Protein AF-A0A8H7PRM1-F1 (afdb_monomer_lite)

Radius of gyration: 38.02 Å; chains: 1; bounding box: 111×93×80 Å

InterPro domains:
  IPR000312 Glycosyl transferase, family 3 [PF00591] (92-305)
  IPR005835 Nucleotidyl transferase domain [PF00483] (549-772)
  IPR005940 Anthranilate phosphoribosyl transferase [TIGR01245] (27-306)
  IPR017459 Glycosyl transferase family 3, N-terminal domain [PF02885] (13-77)
  IPR029044 Nucleotide-diphospho-sugar transferases [G3DSA:3.90.550.10] (548-771)
  IPR029044 Nucleotide-diphospho-sugar transferases [SSF53448] (549-854)
  IPR035902 Nucleoside phosphorylase/phosphoribosyltransferase catalytic domain superfamily [G3DSA:3.40.1030.10] (89-318)
  IPR035902 Nucleoside phosphorylase/phosphoribosyltransferase catalytic domain superfamily [SSF52418] (90-303)
  IPR036320 Glycosyl transferase family 3, N-terminal domain superfamily [SSF47648] (11-79)
  IPR045233 Mannose-1-phosphate guanyltransferase, N-terminal domain [cd06425] (549-773)
  IPR050486 Mannose-1-phosphate guanyltransferase [PTHR22572] (548-903)
  IPR056729 Mannose-1-phosphate guanyltransferase, C-terminal domain [PF25087] (794-902)

Secondary structure (DSSP, 8-state):
----S-----HHHHHHHHHH-GGG--HHHHHHHHHHHHTT-S-HHHHHHHHHHHHHTTGGG-HHHHHHHHHHHHHTS-----TT-TTSTTTEEEEEE----S--B--HHHHHHHHHHHTT-EEEEEE---SSSS--HHHHHHHTT--GGG--GGGHHHHHHHHSEEEEEHHHH-GGGHHHHHHHHHH-S--GGGTHHHHT-TT--SEEEEE-S-GGGHHHHHHHHHHTT-SEEEEEEETT--SS--SSS-EEEEEE-TTS-EEEEEE-IIIII------GGGGB--SHHHHHHHHHHHHTT-S-SSSHHHHHHHHHHHHHTTS----TT----S---HHHHHHHHHHHHHHHHHHHHHHHHHHHHHHHHHHHHHHHHTTSSSS-SS--SS------------------------------------------EEEEEEEEETTTTEEEEEEEEE-TT--EEEEEEE---S----------S-------TTPEEE--EEE--SSSS--EEE--EEEEEEE-TTS-EEEEEEEE--S----S-EEE-TT-S--GGGTTGGGTS-GGGSEETTEEHHHHHHHHHHHTT--EEEEEE-S-HHHHHHHHHHHHHHHT-EEEEEE-SS--BTTHHHHHTHHHHTSSS--EEEE-TTEEE---HHHHHHHHHHHT-SEEEEEEE-S--TTSEEEEEPTTSSBEEEEEES-SS---SEEEEEEEEE-GGGGGG--SSSB-HHHHTHHHHHHTT-EEEEEPPS-EEE--SHHHHHHHHHHHHHHHHHH-GGGS--TTSTTB-SS-EEE-TT-EE-TT-EE-SSEEE-TT-EE-TT-EEEEEEE-TT-EE-TT-EEEEEEEPTT-EE-TT-EEETT-EE-TT-EEPTT-EEES-EEPSS-EE-S-B-S--EE-

Foldseek 3Di:
DDDDDDLQDDLVVLLCCLQPPVVPRFLVSLLNNLCCLLVLVDDLVSLLSVFVSCVVSVVLLALSSLLSNLLSLLVLWQAADCPVPVVCLQQEEEEEELDDLPLQFQAQSLLLQLLVLLVPGLYAYEWEFDPDHQGTSVLLLVLLVFPQLPDHSHCSSVLCVQQSYHYHYCCNGRVSCVSCVVSVVVSVDDTSVSLSRVSNRNSLGLEYEYFFLDPSCQVSSLSNNVSSNRQWYKQWADPSSGRAQALAFKIWIFIQHNVRDTDIDIDTLCPQQVAHRDDSVQRHDDHSNRSNVVSLCLLQVVPPRGRRVSSSSVSVSVVCVHDVDPVVPDPPDVDPDVSSSVSSVVSSVCSNCVVPCVVVVVVVVVVVVVVVVVVVVVVPPDDDDDDDDDDDDDDDDDDDDDDDDDDDDDDDDDDDDDDDDDDDDDDDDDWKDKDKDWDADVVVGWIKIWMFIATPVGDTPDIDMEIDDDDDDDDDDDDDDDDHDDDDAFDKDWDWDWDDDPDDDDTDIQGGWTWTWHADPVGDIDGDDIDRDDPAQQDEEAEEQAQQDQLVQAPPASVVPRQQQPDQQQGRLQVLVVQVCLVLPYAEYEYEHAPPVVVVCVVCVVVCVVSVHHYHYQYDPDAQARQLSCLSCLCVQVVDFHKYKYAHSQKDWPCPPNVQRVVLVVVVFFKEFEKEFDPDQQQFWAFDADPPFQATLAIHGRDPDDDGRIGGLGMMIGTSVLSVQHDNHRDYCRPRRVRVSSVVRRYGYDYDDADMFRCSHLLRSLVVLLRVLVVCVPPPVVQFDDCPDQQDADDTEGADPQEAAEALHYEDDRERHYHLEYHEYNEYYYSEYEYALEYEYANEYEYSEYEEAVEYAEHPEYAEQHEYAYHHEYEYHPEYEHQEREHHPYYHDYHHPDRDYHD

pLDDT: mean 73.8, std 26.19, range [20.67, 98.88]

Sequence (903 aa):
MSKSNNVTGDIKAIIKTLVQNPSAFGPDQAALAMHAIMGGHATPSQISAFLIGLKLNQKDLDAEIVAACASTMREFALQIHYSDHAHLEDCVVDIVGTGGDGHDTYNVSTTASLVAAGAGAKVAKHGNRASSSKSGSADLMEAHGCHIANVTPNQVPHIMDQSNFCFLFSQTYHPAMKNVAAVRKEIGVPTIFNLLGPMSNPARPARTVTGVHSPGIGQLMANALKLTGVKEAMVVCGAEKLDEISPAGETDVWRLHANGEIVKESLHPTRDFGLETHPLADVKGGDCHENAITLERILNGELQVAASCKTDCGFLKAYNSLTDFHLDYFPVHADLQNREIDNLNNILNALKVQVAQHKLSVRKKRALIASKREVVKSTHLVVQNDFQNAFGGHRHLKRKYQSANMRPFGLVPLLDSPNTKVIPPSDPHQGMKVQAEAWYNPEDGIYWVRANVRNTSGESIYEVSLQGYESHAQIQCLPRRTQVVELQAGQVIDVCATYQADSEHQEQSLDDLYLVFSESANGSIHCQRVVVNHVQDIKNMAWLPKYCGFGTRLRPLTLTLPKPLVEFANKPMILHQIENLAKAGVRDIVLAVNYRPEIMVAVLKQYEEKFDVKITFSVETEPLGTAGPLALARDILGKDDSCFFVLNSDVICDYPFEQLADFHKAHGGEGTIIVTKVDDPSKYGVVVNHANSTKIERFVEKPQTFISNKINAGIYVLNPSVLDRIELKPTSIEKEVFPFIAEDGRLHTFDLEGFWMDVGQPKDFLTGTCLYLSHLAKKEPELLANPSCDYVHKGNVMVDPTAKIGKDCRIGPNVVIGPNCVIGDGVRLQRCVILEGAVIKDFAWVHSSIVGWHSSVGRWSRVEGSSVLGDDVTIKDEIYVNGGSILPHKSISNNITEPQIIM

Structure (mmCIF, N/CA/C/O backbone):
data_AF-A0A8H7PRM1-F1
#
_entry.id   AF-A0A8H7PRM1-F1
#
loop_
_atom_site.group_PDB
_atom_site.id
_atom_site.type_symbol
_atom_site.label_atom_id
_atom_site.label_alt_id
_atom_site.label_comp_id
_atom_site.label_asym_id
_atom_site.label_entity_id
_atom_site.label_seq_id
_atom_site.pdbx_PDB_ins_code
_atom_site.Cartn_x
_atom_site.Cartn_y
_atom_site.Cartn_z
_atom_site.occupancy
_atom_site.B_iso_or_equiv
_atom_site.auth_seq_id
_atom_site.auth_comp_id
_atom_site.auth_asym_id
_atom_site.auth_atom_id
_atom_site.pdbx_PDB_model_num
ATOM 1 N N . MET A 1 1 ? -8.017 48.359 3.615 1.00 37.00 1 MET A N 1
ATOM 2 C CA . MET A 1 1 ? -6.536 48.316 3.603 1.00 37.00 1 MET A CA 1
ATOM 3 C C . MET A 1 1 ? -6.094 47.674 2.299 1.00 37.00 1 MET A C 1
ATOM 5 O O . MET A 1 1 ? -6.634 46.631 1.965 1.00 37.00 1 MET A O 1
ATOM 9 N N . SER A 1 2 ? -5.168 48.284 1.560 1.00 33.81 2 SER A N 1
ATOM 10 C CA . SER A 1 2 ? -4.693 47.796 0.255 1.00 33.81 2 SER A CA 1
ATOM 11 C C . SER A 1 2 ? -3.185 47.528 0.305 1.00 33.81 2 SER A C 1
ATOM 13 O O . SER A 1 2 ? -2.396 48.465 0.193 1.00 33.81 2 SER A O 1
ATOM 15 N N . LYS A 1 3 ? -2.794 46.265 0.523 1.00 30.38 3 LYS A N 1
ATOM 16 C CA . LYS A 1 3 ? -1.400 45.777 0.496 1.00 30.38 3 LYS A CA 1
ATOM 17 C C . LYS A 1 3 ? -1.377 44.251 0.287 1.00 30.38 3 LYS A C 1
ATOM 19 O O . LYS A 1 3 ? -1.080 43.483 1.193 1.00 30.38 3 LYS A O 1
ATOM 24 N N . SER A 1 4 ? -1.724 43.817 -0.920 1.00 38.34 4 SER A N 1
ATOM 25 C CA . SER A 1 4 ? -1.592 42.433 -1.397 1.00 38.34 4 SER A CA 1
ATOM 26 C C . SER A 1 4 ? -0.949 42.432 -2.791 1.00 38.34 4 SER A C 1
ATOM 28 O O . SER A 1 4 ? -0.998 43.450 -3.480 1.00 38.34 4 SER A O 1
ATOM 30 N N . ASN A 1 5 ? -0.349 41.299 -3.186 1.00 33.59 5 ASN A N 1
ATOM 31 C CA . ASN A 1 5 ? 0.319 41.033 -4.479 1.00 33.59 5 ASN A CA 1
ATOM 32 C C . ASN A 1 5 ? 1.809 41.435 -4.628 1.00 33.59 5 ASN A C 1
ATOM 34 O O . ASN A 1 5 ? 2.224 41.737 -5.743 1.00 33.59 5 ASN A O 1
ATOM 38 N N . ASN A 1 6 ? 2.642 41.422 -3.573 1.00 38.00 6 ASN A N 1
ATOM 39 C CA . ASN A 1 6 ? 4.100 41.599 -3.762 1.00 38.00 6 ASN A CA 1
ATOM 40 C C . ASN A 1 6 ? 4.997 40.934 -2.686 1.00 38.00 6 ASN A C 1
ATOM 42 O O . ASN A 1 6 ? 5.864 41.586 -2.111 1.00 38.00 6 ASN A O 1
ATOM 46 N N . VAL A 1 7 ? 4.758 39.651 -2.373 1.00 48.12 7 VAL A N 1
ATOM 47 C CA . VAL A 1 7 ? 5.538 38.876 -1.369 1.00 48.12 7 VAL A CA 1
ATOM 48 C C . VAL A 1 7 ? 6.525 37.888 -2.018 1.00 48.12 7 VAL A C 1
ATOM 50 O O . VAL A 1 7 ? 7.518 37.502 -1.410 1.00 48.12 7 VAL A O 1
ATOM 53 N N . THR A 1 8 ? 6.311 37.510 -3.280 1.00 52.69 8 THR A N 1
ATOM 54 C CA . THR A 1 8 ? 7.230 36.652 -4.040 1.00 52.69 8 THR A CA 1
ATOM 55 C C . THR A 1 8 ? 8.449 37.445 -4.515 1.00 52.69 8 THR A C 1
ATOM 57 O O . THR A 1 8 ? 8.437 38.015 -5.608 1.00 52.69 8 THR A O 1
ATOM 60 N N . GLY A 1 9 ? 9.506 37.480 -3.702 1.00 61.44 9 GLY A N 1
ATOM 61 C CA . GLY A 1 9 ? 10.820 37.950 -4.147 1.00 61.44 9 GLY A CA 1
ATOM 62 C C . GLY A 1 9 ? 11.345 37.104 -5.315 1.00 61.44 9 GLY A C 1
ATOM 63 O O . GLY A 1 9 ? 11.094 35.900 -5.373 1.00 61.44 9 GLY A O 1
ATOM 64 N N . ASP A 1 10 ? 12.070 37.718 -6.255 1.00 82.94 10 ASP A N 1
ATOM 65 C CA . ASP A 1 10 ? 12.618 36.987 -7.403 1.00 82.94 10 ASP A CA 1
ATOM 66 C C . ASP A 1 10 ? 13.694 35.987 -6.951 1.00 82.94 10 ASP A C 1
ATOM 68 O O . ASP A 1 10 ? 14.849 36.343 -6.701 1.00 82.94 10 ASP A O 1
ATOM 72 N N . ILE A 1 11 ? 13.326 34.705 -6.897 1.00 91.81 11 ILE A N 1
ATOM 73 C CA . ILE A 1 11 ? 14.239 33.620 -6.531 1.00 91.81 11 ILE A CA 1
ATOM 74 C C . ILE A 1 11 ? 15.448 33.532 -7.481 1.00 91.81 11 ILE A C 1
ATOM 76 O O . ILE A 1 11 ? 16.517 33.095 -7.064 1.00 91.81 11 ILE A O 1
ATOM 80 N N . LYS A 1 12 ? 15.347 34.015 -8.730 1.00 92.12 12 LYS A N 1
ATOM 81 C CA . LYS A 1 12 ? 16.490 34.106 -9.654 1.00 92.12 12 LYS A CA 1
ATOM 82 C C . LYS A 1 12 ? 17.513 35.144 -9.181 1.00 92.12 12 LYS A C 1
ATOM 84 O O . LYS A 1 12 ? 18.712 34.880 -9.259 1.00 92.12 12 LYS A O 1
ATOM 89 N N . ALA A 1 13 ? 17.067 36.288 -8.660 1.00 93.31 13 ALA A N 1
ATOM 90 C CA . ALA A 1 13 ? 17.937 37.277 -8.028 1.00 93.31 13 ALA A CA 1
ATOM 91 C C . ALA A 1 13 ? 18.557 36.740 -6.726 1.00 93.31 13 ALA A C 1
ATOM 93 O O . ALA A 1 13 ? 19.751 36.928 -6.505 1.00 93.31 13 ALA A O 1
ATOM 94 N N . ILE A 1 14 ? 17.792 36.002 -5.914 1.00 95.62 14 ILE A N 1
ATOM 95 C CA . ILE A 1 14 ? 18.294 35.386 -4.673 1.00 95.62 14 ILE A CA 1
ATOM 96 C C . ILE A 1 14 ? 19.380 34.336 -4.967 1.00 95.62 14 ILE A C 1
ATOM 98 O O . ILE A 1 14 ? 20.467 34.392 -4.392 1.00 95.62 14 ILE A O 1
ATOM 102 N N . ILE A 1 15 ? 19.138 33.424 -5.917 1.00 95.94 15 ILE A N 1
ATOM 103 C CA . ILE A 1 15 ? 20.131 32.435 -6.372 1.00 95.94 15 ILE A CA 1
ATOM 104 C C . ILE A 1 15 ? 21.363 33.138 -6.962 1.00 95.94 15 ILE A C 1
ATOM 106 O O . ILE A 1 15 ? 22.490 32.714 -6.712 1.00 95.94 15 ILE A O 1
ATOM 110 N N . LYS A 1 16 ? 21.181 34.246 -7.697 1.00 94.88 16 LYS A N 1
ATOM 111 C CA . LYS A 1 16 ? 22.300 35.053 -8.202 1.00 94.88 16 LYS A CA 1
ATOM 112 C C . LYS A 1 16 ? 23.159 35.608 -7.059 1.00 94.88 16 LYS A C 1
ATOM 114 O O . LYS A 1 16 ? 24.378 35.506 -7.156 1.00 94.88 16 LYS A O 1
ATOM 119 N N . THR A 1 17 ? 22.570 36.142 -5.985 1.00 95.50 17 THR A N 1
ATOM 120 C CA . THR A 1 17 ? 23.331 36.592 -4.803 1.00 95.50 17 THR A CA 1
ATOM 121 C C . THR A 1 17 ? 24.065 35.428 -4.142 1.00 95.50 17 THR A C 1
ATOM 123 O O . THR A 1 17 ? 25.271 35.518 -3.939 1.00 95.50 17 THR A O 1
ATOM 126 N N . LEU A 1 18 ? 23.378 34.309 -3.896 1.00 95.56 18 LEU A N 1
ATOM 127 C CA . LEU A 1 18 ? 23.953 33.108 -3.277 1.00 95.56 18 LEU A CA 1
ATOM 128 C C . LEU A 1 18 ? 25.157 32.538 -4.053 1.00 95.56 18 LEU A C 1
ATOM 130 O O . LEU A 1 18 ? 26.082 32.018 -3.440 1.00 95.56 18 LEU A O 1
ATOM 134 N N . VAL A 1 19 ? 25.169 32.650 -5.386 1.00 93.00 19 VAL A N 1
ATOM 135 C CA . VAL A 1 19 ? 26.263 32.149 -6.240 1.00 93.00 19 VAL A CA 1
ATOM 136 C C . VAL A 1 19 ? 27.357 33.195 -6.499 1.00 93.00 19 VAL A C 1
ATOM 138 O O . VAL A 1 19 ? 28.526 32.834 -6.579 1.00 93.00 19 VAL A O 1
ATOM 141 N N . GLN A 1 20 ? 27.014 34.478 -6.663 1.00 94.69 20 GLN A N 1
ATOM 142 C CA . GLN A 1 20 ? 27.971 35.520 -7.081 1.00 94.69 20 GLN A CA 1
ATOM 143 C C . GLN A 1 20 ? 28.513 36.378 -5.932 1.00 94.69 20 GLN A C 1
ATOM 145 O O . GLN A 1 20 ? 29.552 37.013 -6.090 1.00 94.69 20 GLN A O 1
ATOM 150 N N . ASN A 1 21 ? 27.813 36.435 -4.798 1.00 94.06 21 ASN A N 1
ATOM 151 C CA . ASN A 1 21 ? 28.208 37.204 -3.620 1.00 94.06 21 ASN A CA 1
ATOM 152 C C . ASN A 1 21 ? 27.686 36.533 -2.327 1.00 94.06 21 ASN A C 1
ATOM 154 O O . ASN A 1 21 ? 26.843 37.107 -1.631 1.00 94.06 21 ASN A O 1
ATOM 158 N N . PRO A 1 22 ? 28.142 35.306 -1.997 1.00 92.19 22 PRO A N 1
ATOM 159 C CA . PRO A 1 22 ? 27.609 34.518 -0.881 1.00 92.19 22 PRO A CA 1
ATOM 160 C C . PRO A 1 22 ? 27.771 35.186 0.494 1.00 92.19 22 PRO A C 1
ATOM 162 O O . PRO A 1 22 ? 26.988 34.910 1.401 1.00 92.19 22 PRO A O 1
ATOM 165 N N . SER A 1 23 ? 28.730 36.099 0.672 1.00 92.00 23 SER A N 1
ATOM 166 C CA . SER A 1 23 ? 28.856 36.901 1.898 1.00 92.00 23 SER A CA 1
ATOM 167 C C . SER A 1 23 ? 27.702 37.896 2.088 1.00 92.00 23 SER A C 1
ATOM 169 O O . SER A 1 23 ? 27.401 38.246 3.224 1.00 92.00 23 SER A O 1
ATOM 171 N N . ALA A 1 24 ? 27.013 38.297 1.014 1.00 92.69 24 ALA A N 1
ATOM 172 C CA . ALA A 1 24 ? 25.803 39.122 1.052 1.00 92.69 24 ALA A CA 1
ATOM 173 C C . ALA A 1 24 ? 24.490 38.306 1.066 1.00 92.69 24 ALA A C 1
ATOM 175 O O . ALA A 1 24 ? 23.407 38.886 0.957 1.00 92.69 24 ALA A O 1
ATOM 176 N N . PHE A 1 25 ? 24.565 36.975 1.186 1.00 96.44 25 PHE A N 1
ATOM 177 C CA . PHE A 1 25 ? 23.405 36.105 1.391 1.00 96.44 25 PHE A CA 1
ATOM 178 C C . PHE A 1 25 ? 23.181 35.850 2.891 1.00 96.44 25 PHE A C 1
ATOM 180 O O . PHE A 1 25 ? 24.100 35.411 3.587 1.00 96.44 25 PHE A O 1
ATOM 187 N N . GLY A 1 26 ? 21.960 36.086 3.374 1.00 96.00 26 GLY A N 1
ATOM 188 C CA . GLY A 1 26 ? 21.579 36.001 4.791 1.00 96.00 26 GLY A CA 1
ATOM 189 C C . GLY A 1 26 ? 20.125 35.544 5.003 1.00 96.00 26 GLY A C 1
ATOM 190 O O . GLY A 1 26 ? 19.446 35.219 4.021 1.00 96.00 26 GLY A O 1
ATOM 191 N N . PRO A 1 27 ? 19.632 35.520 6.258 1.00 96.88 27 PRO A N 1
ATOM 192 C CA . PRO A 1 27 ? 18.363 34.886 6.634 1.00 96.88 27 PRO A CA 1
ATOM 193 C C . PRO A 1 27 ? 17.143 35.396 5.853 1.00 96.88 27 PRO A C 1
ATOM 195 O O . PRO A 1 27 ? 16.378 34.575 5.352 1.00 96.88 27 PRO A O 1
ATOM 198 N N . ASP A 1 28 ? 16.998 36.709 5.637 1.00 95.75 28 ASP A N 1
ATOM 199 C CA . ASP A 1 28 ? 15.878 37.287 4.866 1.00 95.75 28 ASP A CA 1
ATOM 200 C C . ASP A 1 28 ? 15.777 36.714 3.441 1.00 95.75 28 ASP A C 1
ATOM 202 O O . ASP A 1 28 ? 14.691 36.433 2.931 1.00 95.75 28 ASP A O 1
ATOM 206 N N . GLN A 1 29 ? 16.923 36.513 2.783 1.00 96.25 29 GLN A N 1
ATOM 207 C CA . GLN A 1 29 ? 16.980 35.953 1.430 1.00 96.25 29 GLN A CA 1
ATOM 208 C C . GLN A 1 29 ? 16.675 34.451 1.438 1.00 96.25 29 GLN A C 1
ATOM 210 O O . GLN A 1 29 ? 16.034 33.950 0.513 1.00 96.25 29 GLN A O 1
ATOM 215 N N . ALA A 1 30 ? 17.087 33.738 2.490 1.00 96.81 30 ALA A N 1
ATOM 216 C CA . ALA A 1 30 ? 16.746 32.335 2.684 1.00 96.81 30 ALA A CA 1
ATOM 217 C C . ALA A 1 30 ? 15.241 32.139 2.935 1.00 96.81 30 ALA A C 1
ATOM 219 O O . ALA A 1 30 ? 14.632 31.278 2.300 1.00 96.81 30 ALA A O 1
ATOM 220 N N . ALA A 1 31 ? 14.627 32.984 3.770 1.00 96.56 31 ALA A N 1
ATOM 221 C CA . ALA A 1 31 ? 13.184 33.008 3.999 1.00 96.56 31 ALA A CA 1
ATOM 222 C C . ALA A 1 31 ? 12.412 33.308 2.704 1.00 96.56 31 ALA A C 1
ATOM 224 O O . ALA A 1 31 ? 11.539 32.536 2.317 1.00 96.56 31 ALA A O 1
ATOM 225 N N . LEU A 1 32 ? 12.775 34.363 1.961 1.00 96.50 32 LEU A N 1
ATOM 226 C CA . LEU A 1 32 ? 12.122 34.706 0.687 1.00 96.50 32 LEU A CA 1
ATOM 227 C C . LEU A 1 32 ? 12.222 33.584 -0.361 1.00 96.50 32 LEU A C 1
ATOM 229 O O . LEU A 1 32 ? 11.242 33.306 -1.058 1.00 96.50 32 LEU A O 1
ATOM 233 N N . ALA A 1 33 ? 13.367 32.901 -0.455 1.00 96.56 33 ALA A N 1
ATOM 234 C CA . ALA A 1 33 ? 13.493 31.713 -1.296 1.00 96.56 33 ALA A CA 1
ATOM 235 C C . ALA A 1 33 ? 12.598 30.569 -0.793 1.00 96.56 33 ALA A C 1
ATOM 237 O O . ALA A 1 33 ? 11.872 29.973 -1.586 1.00 96.56 33 ALA A O 1
ATOM 238 N N . MET A 1 34 ? 12.576 30.297 0.514 1.00 96.38 34 MET A N 1
ATOM 239 C CA . MET A 1 34 ? 11.708 29.274 1.102 1.00 96.38 34 MET A CA 1
ATOM 240 C C . MET A 1 34 ? 10.215 29.580 0.916 1.00 96.38 34 MET A C 1
ATOM 242 O O . MET A 1 34 ? 9.470 28.652 0.615 1.00 96.38 34 MET A O 1
ATOM 246 N N . HIS A 1 35 ? 9.771 30.841 0.963 1.00 96.81 35 HIS A N 1
ATOM 247 C CA . HIS A 1 35 ? 8.395 31.217 0.606 1.00 96.81 35 HIS A CA 1
ATOM 248 C C . HIS A 1 35 ? 8.080 30.888 -0.859 1.00 96.81 35 HIS A C 1
ATOM 250 O O . HIS A 1 35 ? 7.012 30.349 -1.149 1.00 96.81 35 HIS A O 1
ATOM 256 N N . ALA A 1 36 ? 9.002 31.159 -1.790 1.00 95.81 36 ALA A N 1
ATOM 257 C CA . ALA A 1 36 ? 8.815 30.816 -3.200 1.00 95.81 36 ALA A CA 1
ATOM 258 C C . ALA A 1 36 ? 8.796 29.292 -3.443 1.00 95.81 36 ALA A C 1
ATOM 260 O O . ALA A 1 36 ? 8.038 28.816 -4.289 1.00 95.81 36 ALA A O 1
ATOM 261 N N . ILE A 1 37 ? 9.584 28.515 -2.692 1.00 96.38 37 ILE A N 1
ATOM 262 C CA . ILE A 1 37 ? 9.626 27.046 -2.785 1.00 96.38 37 ILE A CA 1
ATOM 263 C C . ILE A 1 37 ? 8.372 26.419 -2.152 1.00 96.38 37 ILE A C 1
ATOM 265 O O . ILE A 1 37 ? 7.666 25.653 -2.808 1.00 96.38 37 ILE A O 1
ATOM 269 N N . MET A 1 38 ? 8.045 26.772 -0.906 1.00 95.06 38 MET A N 1
ATOM 270 C CA . MET A 1 38 ? 6.869 26.259 -0.191 1.00 95.06 38 MET A CA 1
ATOM 271 C C . MET A 1 38 ? 5.552 26.708 -0.841 1.00 95.06 38 MET A C 1
ATOM 273 O O . MET A 1 38 ? 4.620 25.912 -0.923 1.00 95.06 38 MET A O 1
ATOM 277 N N . GLY A 1 39 ? 5.492 27.921 -1.402 1.00 94.62 39 GLY A N 1
ATOM 278 C CA . GLY A 1 39 ? 4.351 28.411 -2.183 1.00 94.62 39 GLY A CA 1
ATOM 279 C C . GLY A 1 39 ? 4.186 27.774 -3.571 1.00 94.62 39 GLY A C 1
ATOM 280 O O . GLY A 1 39 ? 3.157 27.978 -4.209 1.00 94.62 39 GLY A O 1
ATOM 281 N N . GLY A 1 40 ? 5.163 26.992 -4.050 1.00 94.00 40 GLY A N 1
ATOM 282 C CA . GLY A 1 40 ? 5.111 26.358 -5.375 1.00 94.00 40 GLY A CA 1
ATOM 283 C C . GLY A 1 40 ? 5.368 27.322 -6.541 1.00 94.00 40 GLY A C 1
ATOM 284 O O . GLY A 1 40 ? 4.937 27.069 -7.663 1.00 94.00 40 GLY A O 1
ATOM 285 N N . HIS A 1 41 ? 6.057 28.436 -6.286 1.00 93.44 41 HIS A N 1
ATOM 286 C CA . HIS A 1 41 ? 6.427 29.445 -7.286 1.00 93.44 41 HIS A CA 1
ATOM 287 C C . HIS A 1 41 ? 7.836 29.232 -7.870 1.00 93.44 41 HIS A C 1
ATOM 289 O O . HIS A 1 41 ? 8.183 29.841 -8.880 1.00 93.44 41 HIS A O 1
ATOM 295 N N . ALA A 1 42 ? 8.655 28.379 -7.247 1.00 94.06 42 ALA A N 1
ATOM 296 C CA . ALA A 1 42 ? 9.981 28.006 -7.732 1.00 94.06 42 ALA A CA 1
ATOM 297 C C . ALA A 1 42 ? 9.931 26.769 -8.647 1.00 94.06 42 ALA A C 1
ATOM 299 O O . ALA A 1 42 ? 9.313 25.759 -8.318 1.00 94.06 42 ALA A O 1
ATOM 300 N N . THR A 1 43 ? 10.638 26.818 -9.778 1.00 96.00 43 THR A N 1
ATOM 301 C CA . THR A 1 43 ? 10.826 25.652 -10.663 1.00 96.00 43 THR A CA 1
ATOM 302 C C . THR A 1 43 ? 11.805 24.629 -10.062 1.00 96.00 43 THR A C 1
ATOM 304 O O . THR A 1 43 ? 12.688 25.023 -9.294 1.00 96.00 43 THR A O 1
ATOM 307 N N . PRO A 1 44 ? 11.750 23.337 -10.456 1.00 96.69 44 PRO A N 1
ATOM 308 C CA . PRO A 1 44 ? 12.700 22.314 -10.001 1.00 96.69 44 PRO A CA 1
ATOM 309 C C . PRO A 1 44 ? 14.175 22.719 -10.140 1.00 96.69 44 PRO A C 1
ATOM 311 O O . PRO A 1 44 ? 14.963 22.543 -9.212 1.00 96.69 44 PRO A O 1
ATOM 314 N N . SER A 1 45 ? 14.542 23.359 -11.255 1.00 96.00 45 SER A N 1
ATOM 315 C CA . SER A 1 45 ? 15.904 23.850 -11.493 1.00 96.00 45 SER A CA 1
ATOM 316 C C . SER A 1 45 ? 16.316 24.965 -10.523 1.00 96.00 45 SER A C 1
ATOM 318 O O . SER A 1 45 ? 17.462 24.990 -10.079 1.00 96.00 45 SER A O 1
ATOM 320 N N . GLN A 1 46 ? 15.399 25.870 -10.157 1.00 96.69 46 GLN A N 1
ATOM 321 C CA . GLN A 1 46 ? 15.653 26.912 -9.152 1.00 96.69 46 GLN A CA 1
ATOM 322 C C . GLN A 1 46 ? 15.763 26.317 -7.744 1.00 96.69 46 GLN A C 1
ATOM 324 O O . GLN A 1 46 ? 16.673 26.686 -7.006 1.00 96.69 46 GLN A O 1
ATOM 329 N N . ILE A 1 47 ? 14.895 25.361 -7.393 1.00 97.50 47 ILE A N 1
ATOM 330 C CA . ILE A 1 47 ? 14.953 24.624 -6.121 1.00 97.50 47 ILE A CA 1
ATOM 331 C C . ILE A 1 47 ? 16.314 23.925 -5.984 1.00 97.50 47 ILE A C 1
ATOM 333 O O . ILE A 1 47 ? 16.997 24.095 -4.975 1.00 97.50 47 ILE A O 1
ATOM 337 N N . SER A 1 48 ? 16.750 23.199 -7.017 1.00 97.38 48 SER A N 1
ATOM 338 C CA . SER A 1 48 ? 18.041 22.505 -7.011 1.00 97.38 48 SER A CA 1
ATOM 339 C C . SER A 1 48 ? 19.227 23.470 -6.946 1.00 97.38 48 SER A C 1
ATOM 341 O O . SER A 1 48 ? 20.139 23.259 -6.147 1.00 97.38 48 SER A O 1
ATOM 343 N N . ALA A 1 49 ? 19.217 24.551 -7.734 1.00 97.19 49 ALA A N 1
ATOM 344 C CA . ALA A 1 49 ? 20.276 25.560 -7.707 1.00 97.19 49 ALA A CA 1
ATOM 345 C C . ALA A 1 49 ? 20.372 26.278 -6.348 1.00 97.19 49 ALA A C 1
ATOM 347 O O . ALA A 1 49 ? 21.475 26.567 -5.890 1.00 97.19 49 ALA A O 1
ATOM 348 N N . PHE A 1 50 ? 19.242 26.521 -5.678 1.00 97.81 50 PHE A N 1
ATOM 349 C CA . PHE A 1 50 ? 19.209 27.087 -4.331 1.00 97.81 50 PHE A CA 1
ATOM 350 C C . PHE A 1 50 ? 19.776 26.114 -3.287 1.00 97.81 50 PHE A C 1
ATOM 352 O O . PHE A 1 50 ? 20.689 26.474 -2.550 1.00 97.81 50 PHE A O 1
ATOM 359 N N . LEU A 1 51 ? 19.294 24.866 -3.249 1.00 97.69 51 LEU A N 1
ATOM 360 C CA . LEU A 1 51 ? 19.700 23.890 -2.229 1.00 97.69 51 LEU A CA 1
ATOM 361 C C . LEU A 1 51 ? 21.172 23.473 -2.345 1.00 97.69 51 LEU A C 1
ATOM 363 O O . LEU A 1 51 ? 21.864 23.384 -1.331 1.00 97.69 51 LEU A O 1
ATOM 367 N N . ILE A 1 52 ? 21.671 23.271 -3.568 1.00 97.50 52 ILE A N 1
ATOM 368 C CA . ILE A 1 52 ? 23.098 23.014 -3.809 1.00 97.50 52 ILE A CA 1
ATOM 369 C C . ILE A 1 52 ? 23.925 24.293 -3.611 1.00 97.50 52 ILE A C 1
ATOM 371 O O . ILE A 1 52 ? 25.024 24.229 -3.065 1.00 97.50 52 ILE A O 1
ATOM 375 N N . GLY A 1 53 ? 23.384 25.465 -3.962 1.00 97.25 53 GLY A N 1
ATOM 376 C CA . GLY A 1 53 ? 24.009 26.762 -3.696 1.00 97.25 53 GLY A CA 1
ATOM 377 C C . GLY A 1 53 ? 24.241 27.019 -2.205 1.00 97.25 53 GLY A C 1
ATOM 378 O O . GLY A 1 53 ? 25.323 27.470 -1.837 1.00 97.25 53 GLY A O 1
ATOM 379 N N . LEU A 1 54 ? 23.281 26.671 -1.339 1.00 97.44 54 LEU A N 1
ATOM 380 C CA . LEU A 1 54 ? 23.459 26.730 0.115 1.00 97.44 54 LEU A CA 1
ATOM 381 C C . LEU A 1 54 ? 24.595 25.801 0.556 1.00 97.44 54 LEU A C 1
ATOM 383 O O . LEU A 1 54 ? 25.496 26.237 1.269 1.00 97.44 54 LEU A O 1
ATOM 387 N N . LYS A 1 55 ? 24.576 24.549 0.076 1.00 95.38 55 LYS A N 1
ATOM 388 C CA . LYS A 1 55 ? 25.517 23.498 0.479 1.00 95.38 55 LYS A CA 1
ATOM 389 C C . LYS A 1 55 ? 26.966 23.810 0.102 1.00 95.38 55 LYS A C 1
ATOM 391 O O . LYS A 1 55 ? 27.863 23.677 0.928 1.00 95.38 55 LYS A O 1
ATOM 396 N N . LEU A 1 56 ? 27.200 24.257 -1.134 1.00 95.75 56 LEU A N 1
ATOM 397 C CA . LEU A 1 56 ? 28.543 24.578 -1.632 1.00 95.75 56 LEU A CA 1
ATOM 398 C C . LEU A 1 56 ? 29.132 25.839 -0.982 1.00 95.75 56 LEU A C 1
ATOM 400 O O . LEU A 1 56 ? 30.343 25.916 -0.798 1.00 95.75 56 LEU A O 1
ATOM 404 N N . ASN A 1 57 ? 28.287 26.797 -0.589 1.00 96.25 57 ASN A N 1
ATOM 405 C CA . ASN A 1 57 ? 28.703 28.001 0.137 1.00 96.25 57 ASN A CA 1
ATOM 406 C C . ASN A 1 57 ? 28.654 27.837 1.670 1.00 96.25 57 ASN A C 1
ATOM 408 O O . ASN A 1 57 ? 28.809 28.825 2.385 1.00 96.25 57 ASN A O 1
ATOM 412 N N . GLN A 1 58 ? 28.418 26.617 2.177 1.00 94.56 58 GLN A N 1
ATOM 413 C CA . GLN A 1 58 ? 28.301 26.286 3.608 1.00 94.56 58 GLN A CA 1
ATOM 414 C C . GLN A 1 58 ? 27.237 27.111 4.362 1.00 94.56 58 GLN A C 1
ATOM 416 O O . GLN A 1 58 ? 27.267 27.232 5.584 1.00 94.56 58 GLN A O 1
ATOM 421 N N . LYS A 1 59 ? 26.252 27.660 3.641 1.00 95.81 59 LYS A N 1
ATOM 422 C CA . LYS A 1 59 ? 25.143 28.448 4.202 1.00 95.81 59 LYS A CA 1
ATOM 423 C C . LYS A 1 59 ? 24.076 27.585 4.878 1.00 95.81 59 LYS A C 1
ATOM 425 O O . LYS A 1 59 ? 23.208 28.121 5.551 1.00 95.81 59 LYS A O 1
ATOM 430 N N . ASP A 1 60 ? 24.153 26.262 4.747 1.00 92.88 60 ASP A N 1
ATOM 431 C CA . ASP A 1 60 ? 23.414 25.319 5.591 1.00 92.88 60 ASP A CA 1
ATOM 432 C C . ASP A 1 60 ? 24.109 25.027 6.937 1.00 92.88 60 ASP A C 1
ATOM 434 O O . ASP A 1 60 ? 23.554 24.286 7.744 1.00 92.88 60 ASP A O 1
ATOM 438 N N . LEU A 1 61 ? 25.281 25.627 7.202 1.00 93.88 61 LEU A N 1
ATOM 439 C CA . LEU A 1 61 ? 25.961 25.621 8.508 1.00 93.88 61 LEU A CA 1
ATOM 440 C C . LEU A 1 61 ? 25.771 26.931 9.301 1.00 93.88 61 LEU A C 1
ATOM 442 O O . LEU A 1 61 ? 26.417 27.141 10.325 1.00 93.88 61 LEU A O 1
ATOM 446 N N . ASP A 1 62 ? 24.889 27.814 8.830 1.00 96.38 62 ASP A N 1
ATOM 447 C CA . ASP A 1 62 ? 24.566 29.105 9.439 1.00 96.38 62 ASP A CA 1
ATOM 448 C C . ASP A 1 62 ? 23.238 28.995 10.211 1.00 96.38 62 ASP A C 1
ATOM 450 O O . ASP A 1 62 ? 22.190 28.678 9.639 1.00 96.38 62 ASP A O 1
ATOM 454 N N . ALA A 1 63 ? 23.282 29.228 11.527 1.00 97.12 63 ALA A N 1
ATOM 455 C CA . ALA A 1 63 ? 22.135 29.032 12.413 1.00 97.12 63 ALA A CA 1
ATOM 456 C C . ALA A 1 63 ? 20.967 29.986 12.114 1.00 97.12 63 ALA A C 1
ATOM 458 O O . ALA A 1 63 ? 19.814 29.587 12.274 1.00 97.12 63 ALA A O 1
ATOM 459 N N . GLU A 1 64 ? 21.238 31.209 11.645 1.00 97.88 64 GLU A N 1
ATOM 460 C CA . GLU A 1 64 ? 20.190 32.171 11.288 1.00 97.88 64 GLU A CA 1
ATOM 461 C C . GLU A 1 64 ? 19.478 31.740 10.006 1.00 97.88 64 GLU A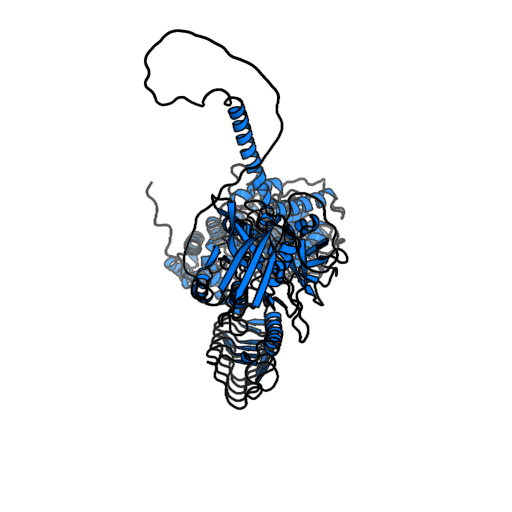 C 1
ATOM 463 O O . GLU A 1 64 ? 18.252 31.796 9.917 1.00 97.88 64 GLU A O 1
ATOM 468 N N . ILE A 1 65 ? 20.228 31.225 9.029 1.00 98.00 65 ILE A N 1
ATOM 469 C CA . ILE A 1 65 ? 19.675 30.717 7.767 1.00 98.00 65 ILE A CA 1
ATOM 470 C C . ILE A 1 65 ? 18.877 29.428 7.994 1.00 98.00 65 ILE A C 1
ATOM 472 O O . ILE A 1 65 ? 17.780 29.290 7.447 1.00 98.00 65 ILE A O 1
ATOM 476 N N . VAL A 1 66 ? 19.365 28.511 8.837 1.00 97.50 66 VAL A N 1
ATOM 477 C CA . VAL A 1 66 ? 18.625 27.296 9.222 1.00 97.50 66 VAL A CA 1
ATOM 478 C C . VAL A 1 66 ? 17.336 27.658 9.971 1.00 97.50 66 VAL A C 1
ATOM 480 O O . VAL A 1 66 ? 16.269 27.151 9.615 1.00 97.50 66 VAL A O 1
ATOM 483 N N . ALA A 1 67 ? 17.391 28.584 10.935 1.00 97.56 67 ALA A N 1
ATOM 484 C CA . ALA A 1 67 ? 16.221 29.043 11.684 1.00 97.56 67 ALA A CA 1
ATOM 485 C C . ALA A 1 67 ? 15.195 29.793 10.812 1.00 97.56 67 ALA A C 1
ATOM 487 O O . ALA A 1 67 ? 13.990 29.580 10.964 1.00 97.56 67 ALA A O 1
ATOM 488 N N . ALA A 1 68 ? 15.644 30.619 9.861 1.00 97.75 68 ALA A N 1
ATOM 489 C CA . ALA A 1 68 ? 14.774 31.295 8.897 1.00 97.75 68 ALA A CA 1
ATOM 490 C C . ALA A 1 68 ? 14.058 30.291 7.974 1.00 97.75 68 ALA A C 1
ATOM 492 O O . ALA A 1 68 ? 12.838 30.365 7.786 1.00 97.75 68 ALA A O 1
ATOM 493 N N . CYS A 1 69 ? 14.791 29.298 7.454 1.00 97.56 69 CYS A N 1
ATOM 494 C CA . CYS A 1 69 ? 14.217 28.230 6.633 1.00 97.56 69 CYS A CA 1
ATOM 495 C C . CYS A 1 69 ? 13.208 27.375 7.414 1.00 97.56 69 CYS A C 1
ATOM 497 O O . CYS A 1 69 ? 12.142 27.053 6.885 1.00 97.56 69 CYS A O 1
ATOM 499 N N . ALA A 1 70 ? 13.516 27.033 8.669 1.00 96.19 70 ALA A N 1
ATOM 500 C CA . ALA A 1 70 ? 12.622 26.271 9.535 1.00 96.19 70 ALA A CA 1
ATOM 501 C C . ALA A 1 70 ? 11.354 27.058 9.892 1.00 96.19 70 ALA A C 1
ATOM 503 O O . ALA A 1 70 ? 10.259 26.509 9.798 1.00 96.19 70 ALA A O 1
ATOM 504 N N . SER A 1 71 ? 11.485 28.344 10.233 1.00 95.88 71 SER A N 1
ATOM 505 C CA . SER A 1 71 ? 10.350 29.229 10.526 1.00 95.88 71 SER A CA 1
ATOM 506 C C . SER A 1 71 ? 9.412 29.343 9.324 1.00 95.88 71 SER A C 1
ATOM 508 O O . SER A 1 71 ? 8.224 29.060 9.454 1.00 95.88 71 SER A O 1
ATOM 510 N N . THR A 1 72 ? 9.957 29.594 8.128 1.00 95.62 72 THR A N 1
ATOM 511 C CA . THR A 1 72 ? 9.160 29.643 6.889 1.00 95.62 72 THR A CA 1
ATOM 512 C C . THR A 1 72 ? 8.479 28.293 6.605 1.00 95.62 72 THR A C 1
ATOM 514 O O . THR A 1 72 ? 7.304 28.246 6.253 1.00 95.62 72 THR A O 1
ATOM 517 N N . MET A 1 73 ? 9.166 27.160 6.806 1.00 94.75 73 MET A N 1
ATOM 518 C CA . MET A 1 73 ? 8.553 25.827 6.674 1.00 94.75 73 MET A CA 1
ATOM 519 C C . MET A 1 73 ? 7.438 25.577 7.713 1.00 94.75 73 MET A C 1
ATOM 521 O O . MET A 1 73 ? 6.468 24.876 7.412 1.00 94.75 73 MET A O 1
ATOM 525 N N . ARG A 1 74 ? 7.555 26.163 8.913 1.00 94.81 74 ARG A N 1
ATOM 526 C CA . ARG A 1 74 ? 6.548 26.115 9.984 1.00 94.81 74 ARG A CA 1
ATOM 527 C C . ARG A 1 74 ? 5.347 27.026 9.691 1.00 94.81 74 ARG A C 1
ATOM 529 O O . ARG A 1 74 ? 4.242 26.689 10.099 1.00 94.81 74 ARG A O 1
ATOM 536 N N . GLU A 1 75 ? 5.511 28.123 8.950 1.00 95.06 75 GLU A N 1
ATOM 537 C CA . GLU A 1 75 ? 4.405 28.992 8.495 1.00 95.06 75 GLU A CA 1
ATOM 538 C C . GLU A 1 75 ? 3.499 28.313 7.457 1.00 95.06 75 GLU A C 1
ATOM 540 O O . GLU A 1 75 ? 2.278 28.438 7.527 1.00 95.06 75 GLU A O 1
ATOM 545 N N . PHE A 1 76 ? 4.076 27.546 6.526 1.00 95.25 76 PHE A N 1
ATOM 546 C CA . PHE A 1 76 ? 3.321 26.740 5.551 1.00 95.25 76 PHE A CA 1
ATOM 547 C C . PHE A 1 76 ? 2.793 25.407 6.123 1.00 95.25 76 PHE A C 1
ATOM 549 O O . PHE A 1 76 ? 2.225 24.596 5.384 1.00 95.25 76 PHE A O 1
ATOM 556 N N . ALA A 1 77 ? 2.982 25.162 7.422 1.00 95.19 77 ALA A N 1
ATOM 557 C CA . ALA A 1 77 ? 2.391 24.026 8.116 1.00 95.19 77 ALA A CA 1
ATOM 558 C C . ALA A 1 77 ? 0.920 24.290 8.484 1.00 95.19 77 ALA A C 1
ATOM 560 O O . ALA A 1 77 ? 0.477 25.438 8.589 1.00 95.19 77 ALA A O 1
ATOM 561 N N . LEU A 1 78 ? 0.161 23.228 8.749 1.00 94.12 78 LEU A N 1
ATOM 562 C CA . LEU A 1 78 ? -1.168 23.345 9.345 1.00 94.12 78 LEU A CA 1
ATOM 563 C C . LEU A 1 78 ? -1.032 23.844 10.796 1.00 94.12 78 LEU A C 1
ATOM 565 O O . LEU A 1 78 ? -0.542 23.118 11.659 1.00 94.12 78 LEU A O 1
ATOM 569 N N . GLN A 1 79 ? -1.433 25.093 11.054 1.00 90.06 79 GLN A N 1
ATOM 570 C CA . GLN A 1 79 ? -1.244 25.740 12.358 1.00 90.06 79 GLN A CA 1
ATOM 571 C C . GLN A 1 79 ? -2.142 25.127 13.441 1.00 90.06 79 GLN A C 1
ATOM 573 O O . GLN A 1 79 ? -3.335 24.918 13.224 1.00 90.06 79 GLN A O 1
ATOM 578 N N . ILE A 1 80 ? -1.566 24.897 14.621 1.00 92.50 80 ILE A N 1
ATOM 579 C CA . ILE A 1 80 ? -2.274 24.496 15.844 1.00 92.50 80 ILE A CA 1
ATOM 580 C C . ILE A 1 80 ? -2.524 25.754 16.690 1.00 92.50 80 ILE A C 1
ATOM 582 O O . ILE A 1 80 ? -1.668 26.636 16.765 1.00 92.50 80 ILE A O 1
ATOM 586 N N . HIS A 1 81 ? -3.699 25.847 17.318 1.00 88.81 81 HIS A N 1
ATOM 587 C CA . HIS A 1 81 ? -4.105 26.996 18.133 1.00 88.81 81 HIS A CA 1
ATOM 588 C C . HIS A 1 81 ? -4.576 26.541 19.521 1.00 88.81 81 HIS A C 1
ATOM 590 O O . HIS A 1 81 ? -5.524 25.768 19.634 1.00 88.81 81 HIS A O 1
ATOM 596 N N . TYR A 1 82 ? -3.944 27.055 20.580 1.00 86.62 82 TYR A N 1
ATOM 597 C CA . TYR A 1 82 ? -4.200 26.666 21.974 1.00 86.62 82 TYR A CA 1
ATOM 598 C C . TYR A 1 82 ? -5.231 27.554 22.697 1.00 86.62 82 TYR A C 1
ATOM 600 O O . TYR A 1 82 ? -5.226 27.622 23.919 1.00 86.62 82 TYR A O 1
ATOM 608 N N . SER A 1 83 ? -6.119 28.255 21.983 1.00 79.00 83 SER A N 1
ATOM 609 C CA . SER A 1 83 ? -6.926 29.355 22.551 1.00 79.00 83 SER A CA 1
ATOM 610 C C . SER A 1 83 ? -7.773 28.984 23.780 1.00 79.00 83 SER A C 1
ATOM 612 O O . SER A 1 83 ? -7.785 29.740 24.747 1.00 79.00 83 SER A O 1
ATOM 614 N N . ASP A 1 84 ? -8.426 27.818 23.772 1.00 80.19 84 ASP A N 1
ATOM 615 C CA . ASP A 1 84 ? -9.206 27.299 24.914 1.00 80.19 84 ASP A CA 1
ATOM 616 C C . ASP A 1 84 ? -8.361 26.423 25.876 1.00 80.19 84 ASP A C 1
ATOM 618 O O . ASP A 1 84 ? -8.880 25.873 26.845 1.00 80.19 84 ASP A O 1
ATOM 622 N N . HIS A 1 85 ? -7.059 26.281 25.602 1.00 85.12 85 HIS A N 1
ATOM 623 C CA . HIS A 1 85 ? -6.113 25.356 26.240 1.00 85.12 85 HIS A CA 1
ATOM 624 C C . HIS A 1 85 ? -4.748 26.031 26.511 1.00 85.12 85 HIS A C 1
ATOM 626 O O . HIS A 1 85 ? -3.693 25.421 26.334 1.00 85.12 85 HIS A O 1
ATOM 632 N N . ALA A 1 86 ? -4.750 27.314 26.894 1.00 83.19 86 ALA A N 1
ATOM 633 C CA . ALA A 1 86 ? -3.546 28.155 26.947 1.00 83.19 86 ALA A CA 1
ATOM 634 C C . ALA A 1 86 ? -2.445 27.645 27.904 1.00 83.19 86 ALA A C 1
ATOM 636 O O . ALA A 1 86 ? -1.282 28.008 27.760 1.00 83.19 86 ALA A O 1
ATOM 637 N N . HIS A 1 87 ? -2.781 26.765 28.852 1.00 84.38 87 HIS A N 1
ATOM 638 C CA . HIS A 1 87 ? -1.810 26.078 29.711 1.00 84.38 87 HIS A CA 1
ATOM 639 C C . HIS A 1 87 ? -0.889 25.111 28.950 1.00 84.38 87 HIS A C 1
ATOM 641 O O . HIS A 1 87 ? 0.174 24.773 29.465 1.00 84.38 87 HIS A O 1
ATOM 647 N N . LEU A 1 88 ? -1.262 24.668 27.742 1.00 85.31 88 LEU A N 1
ATOM 648 C CA . LEU A 1 88 ? -0.420 23.811 26.903 1.00 85.31 88 LEU A CA 1
ATOM 649 C C . LEU A 1 88 ? 0.717 24.579 26.220 1.00 85.31 88 LEU A C 1
ATOM 651 O O . LEU A 1 88 ? 1.811 24.035 26.101 1.00 85.31 88 LEU A O 1
ATOM 655 N N . GLU A 1 89 ? 0.482 25.826 25.801 1.00 77.50 89 GLU A N 1
ATOM 656 C CA . GLU A 1 89 ? 1.353 26.570 24.872 1.00 77.50 89 GLU A CA 1
ATOM 657 C C . GLU A 1 89 ? 2.811 26.695 25.360 1.00 77.50 89 GLU A C 1
ATOM 659 O O . GLU A 1 89 ? 3.735 26.618 24.557 1.00 77.50 89 GLU A O 1
ATOM 664 N N . ASP A 1 90 ? 3.019 26.767 26.680 1.00 81.94 90 ASP A N 1
ATOM 665 C CA . ASP A 1 90 ? 4.338 26.873 27.322 1.00 81.94 90 ASP A CA 1
ATOM 666 C C . ASP A 1 90 ? 4.873 25.566 27.949 1.00 81.94 90 ASP A C 1
ATOM 668 O O . ASP A 1 90 ? 5.973 25.551 28.515 1.00 81.94 90 ASP A O 1
ATOM 672 N N . CYS A 1 91 ? 4.134 24.453 27.847 1.00 84.94 91 CYS A N 1
ATOM 673 C CA . CYS A 1 91 ? 4.567 23.140 28.346 1.00 84.94 91 CYS A CA 1
ATOM 674 C C . CYS A 1 91 ? 4.643 22.032 27.283 1.00 84.94 91 CYS A C 1
ATOM 676 O O . CYS A 1 91 ? 5.054 20.922 27.618 1.00 84.94 91 CYS A O 1
ATOM 678 N N . VAL A 1 92 ? 4.314 22.315 26.015 1.00 90.81 92 VAL A N 1
ATOM 679 C CA . VAL A 1 92 ? 4.500 21.360 24.911 1.00 90.81 92 VAL A CA 1
ATOM 680 C C . VAL A 1 92 ? 5.978 21.000 24.728 1.00 90.81 92 VAL A C 1
ATOM 682 O O . VAL A 1 92 ? 6.837 21.884 24.668 1.00 90.81 92 VAL A O 1
ATOM 685 N N . VAL A 1 93 ? 6.262 19.705 24.571 1.00 92.56 93 VAL A N 1
ATOM 686 C CA . VAL A 1 93 ? 7.613 19.171 24.331 1.00 92.56 93 VAL A CA 1
ATOM 687 C C . VAL A 1 93 ? 7.671 18.224 23.127 1.00 92.56 93 VAL A C 1
ATOM 689 O O . VAL A 1 93 ? 6.654 17.656 22.729 1.00 92.56 93 VAL A O 1
ATOM 692 N N . ASP A 1 94 ? 8.861 18.027 22.560 1.00 94.25 94 ASP A N 1
ATOM 693 C CA . ASP A 1 94 ? 9.127 17.053 21.487 1.00 94.25 94 ASP A CA 1
ATOM 694 C C . ASP A 1 94 ? 10.423 16.264 21.766 1.00 94.25 94 ASP A C 1
ATOM 696 O O . ASP A 1 94 ? 11.325 16.747 22.452 1.00 94.25 94 ASP A O 1
ATOM 700 N N . ILE A 1 95 ? 10.516 15.043 21.241 1.00 92.56 95 ILE A N 1
ATOM 701 C CA . ILE A 1 95 ? 11.717 14.198 21.286 1.00 92.56 95 ILE A CA 1
ATOM 702 C C . ILE A 1 95 ? 11.902 13.640 19.877 1.00 92.56 95 ILE A C 1
ATOM 704 O O . ILE A 1 95 ? 11.120 12.796 19.431 1.00 92.56 95 ILE A O 1
ATOM 708 N N . VAL A 1 96 ? 12.898 14.129 19.140 1.00 90.69 96 VAL A N 1
ATOM 709 C CA . VAL A 1 96 ? 12.963 13.949 17.680 1.00 90.69 96 VAL A CA 1
ATOM 710 C C . VAL A 1 96 ? 14.403 13.948 17.164 1.00 90.69 96 VAL A C 1
ATOM 712 O O . VAL A 1 96 ? 15.204 14.800 17.532 1.00 90.69 96 VAL A O 1
ATOM 715 N N . GLY A 1 97 ? 14.736 12.991 16.299 1.00 86.12 97 GLY A N 1
ATOM 716 C CA . GLY A 1 97 ? 16.033 12.921 15.622 1.00 86.12 97 GLY A CA 1
ATOM 717 C C . GLY A 1 97 ? 16.049 13.642 14.271 1.00 86.12 97 GLY A C 1
ATOM 718 O O . GLY A 1 97 ? 15.004 13.898 13.666 1.00 86.12 97 GLY A O 1
ATOM 719 N N . THR A 1 98 ? 17.245 13.925 13.757 1.00 84.94 98 THR A N 1
ATOM 720 C CA . THR A 1 98 ? 17.459 14.206 12.325 1.00 84.94 98 THR A CA 1
ATOM 721 C C . THR A 1 98 ? 17.225 12.972 11.444 1.00 84.94 98 THR A C 1
ATOM 723 O O . THR A 1 98 ? 16.831 13.115 10.283 1.00 84.94 98 THR A O 1
ATOM 726 N N . GLY A 1 99 ? 17.443 11.776 11.999 1.00 76.75 99 GLY A N 1
ATOM 727 C CA . GLY A 1 99 ? 17.504 10.496 11.303 1.00 76.75 99 GLY A CA 1
ATOM 728 C C . GLY A 1 99 ? 18.709 10.366 10.363 1.00 76.75 99 GLY A C 1
ATOM 729 O O . GLY A 1 99 ? 19.392 11.339 10.038 1.00 76.75 99 GLY A O 1
ATOM 730 N N . GLY A 1 100 ? 18.934 9.149 9.864 1.00 69.81 100 GLY A N 1
ATOM 731 C CA . GLY A 1 100 ? 19.980 8.873 8.870 1.00 69.81 100 GLY A CA 1
ATOM 732 C C . GLY A 1 100 ? 21.386 8.693 9.452 1.00 69.81 100 GLY A C 1
ATOM 733 O O . GLY A 1 100 ? 22.366 8.932 8.752 1.00 69.81 100 GLY A O 1
ATOM 734 N N . ASP A 1 101 ? 21.480 8.268 10.710 1.00 72.06 101 ASP A N 1
ATOM 735 C CA . ASP A 1 101 ? 22.715 7.841 11.376 1.00 72.06 101 ASP A CA 1
ATOM 736 C C . ASP A 1 101 ? 23.275 6.512 10.818 1.00 72.06 101 ASP A C 1
ATOM 738 O O . ASP A 1 101 ? 24.488 6.345 10.701 1.00 72.06 101 ASP A O 1
ATOM 742 N N . GLY A 1 102 ? 22.386 5.605 10.400 1.00 72.62 102 GLY A N 1
ATOM 743 C CA . GLY A 1 102 ? 22.703 4.321 9.774 1.00 72.62 102 GLY A CA 1
ATOM 744 C C . GLY A 1 102 ? 22.788 3.127 10.731 1.00 72.62 102 GLY A C 1
ATOM 745 O O . GLY A 1 102 ? 23.252 2.071 10.302 1.00 72.62 102 GLY A O 1
ATOM 746 N N . HIS A 1 103 ? 22.355 3.260 11.992 1.00 78.06 103 HIS A N 1
ATOM 747 C CA . HIS A 1 103 ? 22.459 2.178 12.988 1.00 78.06 103 HIS A CA 1
ATOM 748 C C . HIS A 1 103 ? 21.275 1.197 13.001 1.00 78.06 103 HIS A C 1
ATOM 750 O O . HIS A 1 103 ? 21.418 0.098 13.537 1.00 78.06 103 HIS A O 1
ATOM 756 N N . ASP A 1 104 ? 20.137 1.553 12.388 1.00 79.56 104 ASP A N 1
ATOM 757 C CA . ASP A 1 104 ? 18.888 0.766 12.409 1.00 79.56 104 ASP A CA 1
ATOM 758 C C . ASP A 1 104 ? 18.489 0.343 13.843 1.00 79.56 104 ASP A C 1
ATOM 760 O O . ASP A 1 104 ? 18.268 -0.838 14.118 1.00 79.56 104 ASP A O 1
ATOM 764 N N . THR A 1 105 ? 18.411 1.292 14.784 1.00 81.12 105 THR A N 1
ATOM 765 C CA . THR A 1 105 ? 17.868 1.046 16.133 1.00 81.12 105 THR A CA 1
ATOM 766 C C . THR A 1 105 ? 16.355 0.788 16.108 1.00 81.12 105 THR A C 1
ATOM 768 O O . THR A 1 105 ? 15.664 1.060 15.117 1.00 81.12 105 THR A O 1
ATOM 771 N N . TYR A 1 106 ? 15.798 0.246 17.202 1.00 81.38 106 TYR A N 1
ATOM 772 C CA . TYR A 1 106 ? 14.351 0.364 17.428 1.00 81.38 106 TYR A CA 1
ATOM 773 C C . TYR A 1 106 ? 13.989 1.852 17.554 1.00 81.38 106 TYR A C 1
ATOM 775 O O . TYR A 1 106 ? 14.858 2.695 17.736 1.00 81.38 106 TYR A O 1
ATOM 783 N N . ASN A 1 107 ? 12.715 2.223 17.426 1.00 86.31 107 ASN A N 1
ATOM 784 C CA . ASN A 1 107 ? 12.335 3.640 17.359 1.00 86.31 107 ASN A CA 1
ATOM 785 C C . ASN A 1 107 ? 12.377 4.353 18.741 1.00 86.31 107 ASN A C 1
ATOM 787 O O . ASN A 1 107 ? 11.345 4.871 19.177 1.00 86.31 107 ASN A O 1
ATOM 791 N N . VAL A 1 108 ? 13.543 4.406 19.407 1.00 85.00 108 VAL A N 1
ATOM 792 C CA . VAL A 1 108 ? 13.747 4.832 20.810 1.00 85.00 108 VAL A CA 1
ATOM 793 C C . VAL A 1 108 ? 13.125 6.191 21.089 1.00 85.00 108 VAL A C 1
ATOM 795 O O . VAL A 1 108 ? 12.321 6.311 22.008 1.00 85.00 108 VAL A O 1
ATOM 798 N N . SER A 1 109 ? 13.363 7.200 20.242 1.00 86.75 109 SER A N 1
ATOM 799 C CA . SER A 1 109 ? 12.726 8.519 20.417 1.00 86.75 109 SER A CA 1
ATOM 800 C C . SER A 1 109 ? 11.186 8.475 20.503 1.00 86.75 109 SER A C 1
ATOM 802 O O . SER A 1 109 ? 10.573 9.402 21.035 1.00 86.75 109 SER A O 1
ATOM 804 N N . THR A 1 110 ? 10.526 7.446 19.957 1.00 88.81 110 THR A N 1
ATOM 805 C CA . THR A 1 110 ? 9.064 7.239 20.025 1.00 88.81 110 THR A CA 1
ATOM 806 C C . THR A 1 110 ? 8.662 6.567 21.335 1.00 88.81 110 THR A C 1
ATOM 808 O O . THR A 1 110 ? 7.726 7.037 21.979 1.00 88.81 110 THR A O 1
ATOM 811 N N . THR A 1 111 ? 9.412 5.551 21.771 1.00 84.88 111 THR A N 1
ATOM 812 C CA . THR A 1 111 ? 9.278 4.929 23.098 1.00 84.88 111 THR A CA 1
ATOM 813 C C . THR A 1 111 ? 9.452 5.970 24.204 1.00 84.88 111 THR A C 1
ATOM 815 O O . THR A 1 111 ? 8.524 6.188 24.982 1.00 84.88 111 THR A O 1
ATOM 818 N N . ALA A 1 112 ? 10.553 6.726 24.183 1.00 82.25 112 ALA A N 1
ATOM 819 C CA . ALA A 1 112 ? 10.852 7.794 25.136 1.00 82.25 112 ALA A CA 1
ATOM 820 C C . ALA A 1 112 ? 9.757 8.874 25.188 1.00 82.25 112 ALA A C 1
ATOM 822 O O . ALA A 1 112 ? 9.448 9.399 26.255 1.00 82.25 112 ALA A O 1
ATOM 823 N N . SER A 1 113 ? 9.123 9.183 24.049 1.00 87.69 113 SER A N 1
ATOM 824 C CA . SER A 1 113 ? 7.995 10.126 23.985 1.00 87.69 113 SER A CA 1
ATOM 825 C C . SER A 1 113 ? 6.737 9.598 24.684 1.00 87.69 113 SER A C 1
ATOM 827 O O . SER A 1 113 ? 6.041 10.365 25.346 1.00 87.69 113 SER A O 1
ATOM 829 N N . LEU A 1 114 ? 6.434 8.303 24.557 1.00 83.19 114 LEU A N 1
ATOM 830 C CA . LEU A 1 114 ? 5.307 7.679 25.258 1.00 83.19 114 LEU A CA 1
ATOM 831 C C . LEU A 1 114 ? 5.600 7.565 26.760 1.00 83.19 114 LEU A C 1
ATOM 833 O O . LEU A 1 114 ? 4.764 7.959 27.571 1.00 83.19 114 LEU A O 1
ATOM 837 N N . VAL A 1 115 ? 6.809 7.123 27.124 1.00 78.12 115 VAL A N 1
ATOM 838 C CA . VAL A 1 115 ? 7.293 7.036 28.512 1.00 78.12 115 VAL A CA 1
ATOM 839 C C . VAL A 1 115 ? 7.222 8.400 29.213 1.00 78.12 115 VAL A C 1
ATOM 841 O O . VAL A 1 115 ? 6.630 8.509 30.287 1.00 78.12 115 VAL A O 1
ATOM 844 N N . ALA A 1 116 ? 7.723 9.467 28.580 1.00 78.12 116 ALA A N 1
ATOM 845 C CA . ALA A 1 116 ? 7.635 10.825 29.118 1.00 78.12 116 ALA A CA 1
ATOM 846 C C . ALA A 1 116 ? 6.178 11.297 29.295 1.00 78.12 116 ALA A C 1
ATOM 848 O O . ALA A 1 116 ? 5.851 11.917 30.309 1.00 78.12 116 ALA A O 1
ATOM 849 N N . ALA A 1 117 ? 5.279 10.980 28.356 1.00 83.19 117 ALA A N 1
ATOM 850 C CA . ALA A 1 117 ? 3.862 11.330 28.469 1.00 83.19 117 ALA A CA 1
ATOM 851 C C . ALA A 1 117 ? 3.142 10.576 29.605 1.00 83.19 117 ALA A C 1
ATOM 853 O O . ALA A 1 117 ? 2.313 11.168 30.303 1.00 83.19 117 ALA A O 1
ATOM 854 N N . GLY A 1 118 ? 3.502 9.308 29.846 1.00 75.62 118 GLY A N 1
ATOM 855 C CA . GLY A 1 118 ? 3.048 8.531 31.006 1.00 75.62 118 GLY A CA 1
ATOM 856 C C . GLY A 1 118 ? 3.502 9.128 32.341 1.00 75.62 118 GLY A C 1
ATOM 857 O O . GLY A 1 118 ? 2.719 9.162 33.291 1.00 75.62 118 GLY A O 1
ATOM 858 N N . ALA A 1 119 ? 4.716 9.691 32.376 1.00 72.38 119 ALA A N 1
ATOM 859 C CA . ALA A 1 119 ? 5.254 10.457 33.503 1.00 72.38 119 ALA A CA 1
ATOM 860 C C . ALA A 1 119 ? 4.685 11.893 33.630 1.00 72.38 119 ALA A C 1
ATOM 862 O O . ALA A 1 119 ? 4.983 12.588 34.599 1.00 72.38 119 ALA A O 1
ATOM 863 N N . GLY A 1 120 ? 3.846 12.346 32.686 1.00 77.00 120 GLY A N 1
ATOM 864 C CA . GLY A 1 120 ? 3.124 13.626 32.751 1.00 77.00 120 GLY A CA 1
ATOM 865 C C . GLY A 1 120 ? 3.540 14.700 31.736 1.00 77.00 120 GLY A C 1
ATOM 866 O O . GLY A 1 120 ? 2.911 15.758 31.694 1.00 77.00 120 GLY A O 1
ATOM 867 N N . ALA A 1 121 ? 4.560 14.462 30.906 1.00 81.75 121 ALA A N 1
ATOM 868 C CA . ALA A 1 121 ? 5.025 15.420 29.900 1.00 81.75 121 ALA A CA 1
ATOM 869 C C . ALA A 1 121 ? 3.978 15.670 28.801 1.00 81.75 121 ALA A C 1
ATOM 871 O O . ALA A 1 121 ? 3.423 14.722 28.254 1.00 81.75 121 ALA A O 1
ATOM 872 N N . LYS A 1 122 ? 3.741 16.927 28.402 1.00 89.62 122 LYS A N 1
ATOM 873 C CA . LYS A 1 122 ? 2.830 17.261 27.290 1.00 89.62 122 LYS A CA 1
ATOM 874 C C . LYS A 1 122 ? 3.536 17.109 25.935 1.00 89.62 122 LYS A C 1
ATOM 876 O O . LYS A 1 122 ? 3.933 18.088 25.308 1.00 89.62 122 LYS A O 1
ATOM 881 N N . VAL A 1 123 ? 3.722 15.870 25.490 1.00 92.56 123 VAL A N 1
ATOM 882 C CA . VAL A 1 123 ? 4.485 15.527 24.283 1.00 92.56 123 VAL A CA 1
ATOM 883 C C . VAL A 1 123 ? 3.651 15.704 23.010 1.00 92.56 123 VAL A C 1
ATOM 885 O O . VAL A 1 123 ? 2.636 15.038 22.818 1.00 92.56 123 VAL A O 1
ATOM 888 N N . ALA A 1 124 ? 4.110 16.556 22.095 1.00 94.25 124 ALA A N 1
ATOM 889 C CA . ALA A 1 124 ? 3.561 16.719 20.749 1.00 94.25 124 ALA A CA 1
ATOM 890 C C . ALA A 1 124 ? 4.580 16.225 19.712 1.00 94.25 124 ALA A C 1
ATOM 892 O O . ALA A 1 124 ? 5.209 17.024 19.015 1.00 94.25 124 ALA A O 1
ATOM 893 N N . LYS A 1 125 ? 4.786 14.904 19.646 1.00 94.25 125 LYS A N 1
ATOM 894 C CA . LYS A 1 125 ? 5.871 14.297 18.868 1.00 94.25 125 LYS A CA 1
ATOM 895 C C . LYS A 1 125 ? 5.699 14.557 17.372 1.00 94.25 125 LYS A C 1
ATOM 897 O O . LYS A 1 125 ? 4.742 14.061 16.773 1.00 94.25 125 LYS A O 1
ATOM 902 N N . HIS A 1 126 ? 6.648 15.248 16.741 1.00 94.31 126 HIS A N 1
ATOM 903 C CA . HIS A 1 126 ? 6.688 15.352 15.280 1.00 94.31 126 HIS A CA 1
ATOM 904 C C . HIS A 1 126 ? 7.360 14.107 14.680 1.00 94.31 126 HIS A C 1
ATOM 906 O O . HIS A 1 126 ? 8.420 13.673 15.131 1.00 94.31 126 HIS A O 1
ATOM 912 N N . GLY A 1 127 ? 6.744 13.496 13.663 1.00 90.25 127 GLY A N 1
ATOM 913 C CA . GLY A 1 127 ? 7.249 12.241 13.106 1.00 90.25 127 GLY A CA 1
ATOM 914 C C . GLY A 1 127 ? 6.841 11.968 11.663 1.00 90.25 127 GLY A C 1
ATOM 915 O O . GLY A 1 127 ? 5.928 12.579 11.108 1.00 90.25 127 GLY A O 1
ATOM 916 N N . ASN A 1 128 ? 7.555 11.043 11.026 1.00 88.56 128 ASN A N 1
ATOM 917 C CA . ASN A 1 128 ? 7.408 10.710 9.611 1.00 88.56 128 ASN A CA 1
ATOM 918 C C . ASN A 1 128 ? 7.683 9.212 9.386 1.00 88.56 128 ASN A C 1
ATOM 920 O O . ASN A 1 128 ? 8.105 8.504 10.305 1.00 88.56 128 ASN A O 1
ATOM 924 N N . ARG A 1 129 ? 7.422 8.735 8.168 1.00 86.19 129 ARG A N 1
ATOM 925 C CA . ARG A 1 129 ? 7.783 7.382 7.732 1.00 86.19 129 ARG A CA 1
ATOM 926 C C . ARG A 1 129 ? 9.290 7.246 7.538 1.00 86.19 129 ARG A C 1
ATOM 928 O O . ARG A 1 129 ? 9.984 8.256 7.391 1.00 86.19 129 ARG A O 1
ATOM 935 N N . ALA A 1 130 ? 9.776 6.011 7.494 1.00 77.81 130 ALA A N 1
ATOM 936 C CA . ALA A 1 130 ? 11.170 5.720 7.181 1.00 77.81 130 ALA A CA 1
ATOM 937 C C . ALA A 1 130 ? 11.618 6.352 5.847 1.00 77.81 130 ALA A C 1
ATOM 939 O O . ALA A 1 130 ? 10.899 6.331 4.846 1.00 77.81 130 ALA A O 1
ATOM 940 N N . SER A 1 131 ? 12.840 6.887 5.836 1.00 65.12 131 SER A N 1
ATOM 941 C CA . SER A 1 131 ? 13.545 7.357 4.634 1.00 65.12 131 SER A CA 1
ATOM 942 C C . SER A 1 131 ? 14.728 6.460 4.251 1.00 65.12 131 SER A C 1
ATOM 944 O O . SER A 1 131 ? 15.057 6.373 3.069 1.00 65.12 131 SER A O 1
ATOM 946 N N . SER A 1 132 ? 15.350 5.805 5.236 1.00 62.31 132 SER A N 1
ATOM 947 C CA . SER A 1 132 ? 16.496 4.898 5.069 1.00 62.31 132 SER A CA 1
ATOM 948 C C . SER A 1 132 ? 16.436 3.636 5.938 1.00 62.31 132 SER A C 1
ATOM 950 O O . SER A 1 132 ? 17.024 2.633 5.551 1.00 62.31 132 SER A O 1
ATOM 952 N N . SER A 1 133 ? 15.750 3.678 7.087 1.00 69.56 133 SER A N 1
ATOM 953 C CA . SER A 1 133 ? 15.586 2.537 7.999 1.00 69.56 133 SER A CA 1
ATOM 954 C C . SER A 1 133 ? 14.434 1.611 7.587 1.00 69.56 133 SER A C 1
ATOM 956 O O . SER A 1 133 ? 13.675 1.899 6.659 1.00 69.56 133 SER A O 1
ATOM 958 N N . LYS A 1 134 ? 14.260 0.499 8.310 1.00 73.06 134 LYS A N 1
ATOM 959 C CA . LYS A 1 134 ? 13.121 -0.425 8.132 1.00 73.06 134 LYS A CA 1
ATOM 960 C C . LYS A 1 134 ? 11.788 0.063 8.720 1.00 73.06 134 LYS A C 1
ATOM 962 O O . LYS A 1 134 ? 10.736 -0.398 8.286 1.00 73.06 134 LYS A O 1
ATOM 967 N N . SER A 1 135 ? 11.824 0.957 9.710 1.00 77.25 135 SER A N 1
ATOM 968 C CA . SER A 1 135 ? 10.642 1.472 10.417 1.00 77.25 135 SER A CA 1
ATOM 969 C C . SER A 1 135 ? 10.850 2.929 10.822 1.00 77.25 135 SER A C 1
ATOM 971 O O . SER A 1 135 ? 11.823 3.254 11.508 1.00 77.25 135 SER A O 1
ATOM 973 N N . GLY A 1 136 ? 9.938 3.814 10.417 1.00 85.38 136 GLY A N 1
ATOM 974 C CA . GLY A 1 136 ? 9.852 5.186 10.909 1.00 85.38 136 GLY A CA 1
ATOM 975 C C . GLY A 1 136 ? 8.908 5.299 12.103 1.00 85.38 136 GLY A C 1
ATOM 976 O O . GLY A 1 136 ? 8.108 4.406 12.381 1.00 85.38 136 GLY A O 1
ATOM 977 N N . SER A 1 137 ? 8.946 6.440 12.792 1.00 87.44 137 SER A N 1
ATOM 978 C CA . SER A 1 137 ? 8.056 6.685 13.932 1.00 87.44 137 SER A CA 1
ATOM 979 C C . SER A 1 137 ? 6.577 6.690 13.529 1.00 87.44 137 SER A C 1
ATOM 981 O O . SER A 1 137 ? 5.741 6.219 14.291 1.00 87.44 137 SER A O 1
ATOM 983 N N . ALA A 1 138 ? 6.244 7.136 12.313 1.00 88.25 138 ALA A N 1
ATOM 984 C CA . ALA A 1 138 ? 4.883 7.035 11.781 1.00 88.25 138 ALA A CA 1
ATOM 985 C C . ALA A 1 138 ? 4.454 5.578 11.522 1.00 88.25 138 ALA A C 1
ATOM 987 O O . ALA A 1 138 ? 3.320 5.209 11.815 1.00 88.25 138 ALA A O 1
ATOM 988 N N . ASP A 1 139 ? 5.365 4.751 11.004 1.00 88.06 139 ASP A N 1
ATOM 989 C CA . ASP A 1 139 ? 5.077 3.363 10.630 1.00 88.06 139 ASP A CA 1
ATOM 990 C C . ASP A 1 139 ? 4.848 2.488 11.879 1.00 88.06 139 ASP A C 1
ATOM 992 O O . ASP A 1 139 ? 3.942 1.656 11.893 1.00 88.06 139 ASP A O 1
ATOM 996 N N . LEU A 1 140 ? 5.594 2.743 12.963 1.00 87.50 140 LEU A N 1
ATOM 997 C CA . LEU A 1 140 ? 5.371 2.141 14.284 1.00 87.50 140 LEU A CA 1
ATOM 998 C C . LEU A 1 140 ? 4.010 2.533 14.891 1.00 87.50 140 LEU A C 1
ATOM 1000 O O . LEU A 1 140 ? 3.273 1.672 15.372 1.00 87.50 140 LEU A O 1
ATOM 1004 N N . MET A 1 141 ? 3.645 3.820 14.865 1.00 86.69 141 MET A N 1
ATOM 1005 C CA . MET A 1 141 ? 2.362 4.265 15.431 1.00 86.69 141 MET A CA 1
ATOM 1006 C C . MET A 1 141 ? 1.166 3.652 14.682 1.00 86.69 141 MET A C 1
ATOM 1008 O O . MET A 1 141 ? 0.185 3.252 15.312 1.00 86.69 141 MET A O 1
ATOM 1012 N N . GLU A 1 142 ? 1.254 3.517 13.355 1.00 83.75 142 GLU A N 1
ATOM 1013 C CA . GLU A 1 142 ? 0.242 2.812 12.556 1.00 83.75 142 GLU A CA 1
ATOM 1014 C C . GLU A 1 142 ? 0.218 1.299 12.825 1.00 83.75 142 GLU A C 1
ATOM 1016 O O . GLU A 1 142 ? -0.866 0.716 12.843 1.00 83.75 142 GLU A O 1
ATOM 1021 N N . ALA A 1 143 ? 1.363 0.664 13.107 1.00 82.19 143 ALA A N 1
ATOM 1022 C CA . ALA A 1 143 ? 1.420 -0.750 13.487 1.00 82.19 143 ALA A CA 1
ATOM 1023 C C . ALA A 1 143 ? 0.673 -1.046 14.807 1.00 82.19 143 ALA A C 1
ATOM 1025 O O . ALA A 1 143 ? 0.016 -2.082 14.907 1.00 82.19 143 ALA A O 1
ATOM 1026 N N . HIS A 1 144 ? 0.665 -0.111 15.768 1.00 74.06 144 HIS A N 1
ATOM 1027 C CA . HIS A 1 144 ? -0.200 -0.172 16.963 1.00 74.06 144 HIS A CA 1
ATOM 1028 C C . HIS A 1 144 ? -1.652 0.295 16.723 1.00 74.06 144 HIS A C 1
ATOM 1030 O O . HIS A 1 144 ? -2.427 0.417 17.674 1.00 74.06 144 HIS A O 1
ATOM 1036 N N . GLY A 1 145 ? -2.047 0.566 15.476 1.00 73.31 145 GLY A N 1
ATOM 1037 C CA . GLY A 1 145 ? -3.411 0.957 15.112 1.00 73.31 145 GLY A CA 1
ATOM 1038 C C . GLY A 1 145 ? -3.753 2.433 15.342 1.00 73.31 145 GLY A C 1
ATOM 1039 O O . GLY A 1 145 ? -4.932 2.779 15.373 1.00 73.31 145 GLY A O 1
ATOM 1040 N N . CYS A 1 146 ? -2.768 3.323 15.503 1.00 76.88 146 CYS A N 1
ATOM 1041 C CA . CYS A 1 146 ? -3.039 4.755 15.636 1.00 76.88 146 CYS A CA 1
ATOM 1042 C C . CYS A 1 146 ? -3.289 5.391 14.259 1.00 76.88 146 CYS A C 1
ATOM 1044 O O . CYS A 1 146 ? -2.415 5.392 13.393 1.00 76.88 146 CYS A O 1
ATOM 1046 N N . HIS A 1 147 ? -4.460 6.001 14.065 1.00 77.69 147 HIS A N 1
ATOM 1047 C CA . HIS A 1 147 ? -4.846 6.682 12.820 1.00 77.69 147 HIS A CA 1
ATOM 1048 C C . HIS A 1 147 ? -4.192 8.075 12.678 1.00 77.69 147 HIS A C 1
ATOM 1050 O O . HIS A 1 147 ? -4.871 9.100 12.600 1.00 77.69 147 HIS A O 1
ATOM 1056 N N . ILE A 1 148 ? -2.858 8.121 12.662 1.00 84.12 148 ILE A N 1
ATOM 1057 C CA . ILE A 1 148 ? -2.046 9.351 12.734 1.00 84.12 148 ILE A CA 1
ATOM 1058 C C . ILE A 1 148 ? -2.325 10.376 11.623 1.00 84.12 148 ILE A C 1
ATOM 1060 O O . ILE A 1 148 ? -2.155 11.575 11.841 1.00 84.12 148 ILE A O 1
ATOM 1064 N N . ALA A 1 149 ? -2.779 9.935 10.447 1.00 82.38 149 ALA A N 1
ATOM 1065 C CA . ALA A 1 149 ? -3.110 10.822 9.333 1.00 82.38 149 ALA A CA 1
ATOM 1066 C C . ALA A 1 149 ? -4.400 11.634 9.564 1.00 82.38 149 ALA A C 1
ATOM 1068 O O . ALA A 1 149 ? -4.561 12.694 8.961 1.00 82.38 149 ALA A O 1
ATOM 1069 N N . ASN A 1 150 ? -5.282 11.170 10.458 1.00 81.38 150 ASN A N 1
ATOM 1070 C CA . ASN A 1 150 ? -6.612 11.739 10.697 1.00 81.38 150 ASN A CA 1
ATOM 1071 C C . ASN A 1 150 ? -6.621 12.776 11.840 1.00 81.38 150 ASN A C 1
ATOM 1073 O O . ASN A 1 150 ? -7.671 13.332 12.163 1.00 81.38 150 ASN A O 1
ATOM 1077 N N . VAL A 1 151 ? -5.470 13.033 12.473 1.00 83.81 151 VAL A N 1
ATOM 1078 C CA . VAL A 1 151 ? -5.328 14.011 13.561 1.00 83.81 151 VAL A CA 1
ATOM 1079 C C . VAL A 1 151 ? -5.245 15.421 12.974 1.00 83.81 151 VAL A C 1
ATOM 1081 O O . VAL A 1 151 ? -4.199 15.835 12.476 1.00 83.81 151 VAL A O 1
ATOM 1084 N N . THR A 1 152 ? -6.339 16.180 13.047 1.00 86.06 152 THR A N 1
ATOM 1085 C CA . THR A 1 152 ? -6.397 17.572 12.566 1.00 86.06 152 THR A CA 1
ATOM 1086 C C . THR A 1 152 ? -5.905 18.573 13.626 1.00 86.06 152 THR A C 1
ATOM 1088 O O . THR A 1 152 ? -6.021 18.293 14.823 1.00 86.06 152 THR A O 1
ATOM 1091 N N . PRO A 1 153 ? -5.419 19.774 13.241 1.00 90.06 153 PRO A N 1
ATOM 1092 C CA . PRO A 1 153 ? -4.831 20.729 14.189 1.00 90.06 153 PRO A CA 1
ATOM 1093 C C . PRO A 1 153 ? -5.761 21.134 15.341 1.00 90.06 153 PRO A C 1
ATOM 1095 O O . PRO A 1 153 ? -5.318 21.284 16.476 1.00 90.06 153 PRO A O 1
ATOM 1098 N N . ASN A 1 154 ? -7.068 21.238 15.072 1.00 87.75 154 ASN A N 1
ATOM 1099 C CA . ASN A 1 154 ? -8.088 21.590 16.066 1.00 87.75 154 ASN A CA 1
ATOM 1100 C C . ASN A 1 154 ? -8.327 20.487 17.117 1.00 87.75 154 ASN A C 1
ATOM 1102 O O . ASN A 1 154 ? -8.983 20.737 18.125 1.00 87.75 154 ASN A O 1
ATOM 1106 N N . GLN A 1 155 ? -7.844 19.261 16.886 1.00 86.81 155 GLN A N 1
ATOM 1107 C CA . GLN A 1 155 ? -7.952 18.149 17.836 1.00 86.81 155 GLN A CA 1
ATOM 1108 C C . GLN A 1 155 ? -6.719 18.029 18.741 1.00 86.81 155 GLN A C 1
ATOM 1110 O O . GLN A 1 155 ? -6.847 17.483 19.835 1.00 86.81 155 GLN A O 1
ATOM 1115 N N . VAL A 1 156 ? -5.556 18.552 18.328 1.00 90.00 156 VAL A N 1
ATOM 1116 C CA . VAL A 1 156 ? -4.278 18.378 19.045 1.00 90.00 156 VAL A CA 1
ATOM 1117 C C . VAL A 1 156 ? -4.344 18.848 20.507 1.00 90.00 156 VAL A C 1
ATOM 1119 O O . VAL A 1 156 ? -4.016 18.036 21.374 1.00 90.00 156 VAL A O 1
ATOM 1122 N N . PRO A 1 157 ? -4.844 20.059 20.844 1.00 90.12 157 PRO A N 1
ATOM 1123 C CA . PRO A 1 157 ? -4.923 20.495 22.243 1.00 90.12 157 PRO A CA 1
ATOM 1124 C C . PRO A 1 157 ? -5.795 19.569 23.105 1.00 90.12 157 PRO A C 1
ATOM 1126 O O . PRO A 1 157 ? -5.437 19.218 24.226 1.00 90.12 157 PRO A O 1
ATOM 1129 N N . HIS A 1 158 ? -6.916 19.094 22.552 1.00 86.19 158 HIS A N 1
ATOM 1130 C CA . HIS A 1 158 ? -7.843 18.201 23.246 1.00 86.19 158 HIS A CA 1
ATOM 1131 C C . HIS A 1 158 ? -7.256 16.798 23.476 1.00 86.19 158 HIS A C 1
ATOM 1133 O O . HIS A 1 158 ? -7.461 16.209 24.538 1.00 86.19 158 HIS A O 1
ATOM 1139 N N . ILE A 1 159 ? -6.505 16.276 22.500 1.00 86.25 159 ILE A N 1
ATOM 1140 C CA . ILE A 1 159 ? -5.792 14.995 22.598 1.00 86.25 159 ILE A CA 1
ATOM 1141 C C . ILE A 1 159 ? -4.709 15.073 23.682 1.00 86.25 159 ILE A C 1
ATOM 1143 O O . ILE A 1 159 ? -4.654 14.208 24.563 1.00 86.25 159 ILE A O 1
ATOM 1147 N N . MET A 1 160 ? -3.903 16.139 23.664 1.00 86.12 160 MET A N 1
ATOM 1148 C CA . MET A 1 160 ? -2.829 16.373 24.634 1.00 86.12 160 MET A CA 1
ATOM 1149 C C . MET A 1 160 ? -3.348 16.595 26.058 1.00 86.12 160 MET A C 1
ATOM 1151 O O . MET A 1 160 ? -2.698 16.176 27.015 1.00 86.12 160 MET A O 1
ATOM 1155 N N . ASP A 1 161 ? -4.525 17.198 26.236 1.00 84.81 161 ASP A N 1
ATOM 1156 C CA . ASP A 1 161 ? -5.138 17.331 27.562 1.00 84.81 161 ASP A CA 1
ATOM 1157 C C . ASP A 1 161 ? -5.614 16.000 28.148 1.00 84.81 161 ASP A C 1
ATOM 1159 O O . ASP A 1 161 ? -5.486 15.791 29.352 1.00 84.81 161 ASP A O 1
ATOM 1163 N N . GLN A 1 162 ? -6.113 15.089 27.311 1.00 82.00 162 GLN A N 1
ATOM 1164 C CA . GLN A 1 162 ? -6.626 13.786 27.746 1.00 82.00 162 GLN A CA 1
ATOM 1165 C C . GLN A 1 162 ? -5.547 12.722 27.961 1.00 82.00 162 GLN A C 1
ATOM 1167 O O . GLN A 1 162 ? -5.714 11.858 28.815 1.00 82.00 162 GLN A O 1
ATOM 1172 N N . SER A 1 163 ? -4.493 12.741 27.144 1.00 81.25 163 SER A N 1
ATOM 1173 C CA . SER A 1 163 ? -3.547 11.621 27.012 1.00 81.25 163 SER A CA 1
ATOM 1174 C C . SER A 1 163 ? -2.083 12.016 27.189 1.00 81.25 163 SER A C 1
ATOM 1176 O O . SER A 1 163 ? -1.209 11.169 27.060 1.00 81.25 163 SER A O 1
ATOM 1178 N N . ASN A 1 164 ? -1.792 13.298 27.431 1.00 86.12 164 ASN A N 1
ATOM 1179 C CA . ASN A 1 164 ? -0.443 13.879 27.461 1.00 86.12 164 ASN A CA 1
ATOM 1180 C C . ASN A 1 164 ? 0.373 13.749 26.154 1.00 86.12 164 ASN A C 1
ATOM 1182 O O . ASN A 1 164 ? 1.326 14.499 25.985 1.00 86.12 164 ASN A O 1
ATOM 1186 N N . PHE A 1 165 ? -0.008 12.885 25.211 1.00 90.06 165 PHE A N 1
ATOM 1187 C CA . PHE A 1 165 ? 0.728 12.575 23.989 1.00 90.06 165 PHE A CA 1
ATOM 1188 C C . PHE A 1 165 ? -0.106 12.877 22.739 1.00 90.06 165 PHE A C 1
ATOM 1190 O O . PHE A 1 165 ? -1.253 12.458 22.627 1.00 90.06 165 PHE A O 1
ATOM 1197 N N . CYS A 1 166 ? 0.486 13.523 21.739 1.00 92.19 166 CYS A N 1
ATOM 1198 C CA . CYS A 1 166 ? -0.072 13.594 20.393 1.00 92.19 166 CYS A CA 1
ATOM 1199 C C . CYS A 1 166 ? 1.022 13.327 19.358 1.00 92.19 166 CYS A C 1
ATOM 1201 O O . CYS A 1 166 ? 2.086 13.939 19.416 1.00 92.19 166 CYS A O 1
ATOM 1203 N N . PHE A 1 167 ? 0.754 12.452 18.384 1.00 93.56 167 PHE A N 1
ATOM 1204 C CA . PHE A 1 167 ? 1.642 12.254 17.238 1.00 93.56 167 PHE A CA 1
ATOM 1205 C C . PHE A 1 167 ? 1.226 13.167 16.084 1.00 93.56 167 PHE A C 1
ATOM 1207 O O . PHE A 1 167 ? 0.073 13.152 15.653 1.00 93.56 167 PHE A O 1
ATOM 1214 N N . LEU A 1 168 ? 2.174 13.941 15.564 1.00 94.25 168 LEU A N 1
ATOM 1215 C CA . LEU A 1 168 ? 1.967 14.884 14.473 1.00 94.25 168 LEU A CA 1
ATOM 1216 C C . LEU A 1 168 ? 2.643 14.333 13.221 1.00 94.25 168 LEU A C 1
ATOM 1218 O O . LEU A 1 168 ? 3.868 14.367 13.086 1.00 94.25 168 LEU A O 1
ATOM 1222 N N . PHE A 1 169 ? 1.842 13.786 12.304 1.00 92.94 169 PHE A N 1
ATOM 1223 C CA . PHE A 1 169 ? 2.375 13.168 11.096 1.00 92.94 169 PHE A CA 1
ATOM 1224 C C . PHE A 1 169 ? 2.795 14.229 10.071 1.00 92.94 169 PHE A C 1
ATOM 1226 O O . PHE A 1 169 ? 1.965 14.943 9.505 1.00 92.94 169 PHE A O 1
ATOM 1233 N N . SER A 1 170 ? 4.098 14.310 9.805 1.00 90.31 170 SER A N 1
ATOM 1234 C CA . SER A 1 170 ? 4.723 15.378 9.018 1.00 90.31 170 SER A CA 1
ATOM 1235 C C . SER A 1 170 ? 4.128 15.547 7.612 1.00 90.31 170 SER A C 1
ATOM 1237 O O . SER A 1 170 ? 4.005 16.666 7.120 1.00 90.31 170 SER A O 1
ATOM 1239 N N . GLN A 1 171 ? 3.682 14.455 6.976 1.00 87.81 171 GLN A N 1
ATOM 1240 C CA . GLN A 1 171 ? 3.066 14.499 5.640 1.00 87.81 171 GLN A CA 1
ATOM 1241 C C . GLN A 1 171 ? 1.658 15.118 5.652 1.00 87.81 171 GLN A C 1
ATOM 1243 O O . GLN A 1 171 ? 1.275 15.763 4.678 1.00 87.81 171 GLN A O 1
ATOM 1248 N N . THR A 1 172 ? 0.915 14.978 6.757 1.00 88.81 172 THR A N 1
ATOM 1249 C CA . THR A 1 172 ? -0.363 15.672 6.980 1.00 88.81 172 THR A CA 1
ATOM 1250 C C . THR A 1 172 ? -0.125 17.145 7.313 1.00 88.81 172 THR A C 1
ATOM 1252 O O . THR A 1 172 ? -0.785 18.021 6.759 1.00 88.81 172 THR A O 1
ATOM 1255 N N . TYR A 1 173 ? 0.835 17.433 8.197 1.00 93.81 173 TYR A N 1
ATOM 1256 C CA . TYR A 1 173 ? 1.034 18.779 8.739 1.00 93.81 173 TYR A CA 1
ATOM 1257 C C . TYR A 1 173 ? 1.852 19.726 7.850 1.00 93.81 173 TYR A C 1
ATOM 1259 O O . TYR A 1 173 ? 1.667 20.934 7.969 1.00 93.81 173 TYR A O 1
ATOM 1267 N N . HIS A 1 174 ? 2.684 19.232 6.925 1.00 94.12 174 HIS A N 1
ATOM 1268 C CA . HIS A 1 174 ? 3.452 20.059 5.979 1.00 94.12 174 HIS A CA 1
ATOM 1269 C C . HIS A 1 174 ? 3.058 19.810 4.507 1.00 94.12 174 HIS A C 1
ATOM 1271 O O . HIS A 1 174 ? 3.894 19.382 3.702 1.00 94.12 174 HIS A O 1
ATOM 1277 N N . PRO A 1 175 ? 1.813 20.120 4.089 1.00 92.00 175 PRO A N 1
ATOM 1278 C CA . PRO A 1 175 ? 1.329 19.843 2.730 1.00 92.00 175 PRO A CA 1
ATOM 1279 C C . PRO A 1 175 ? 2.103 20.593 1.628 1.00 92.00 175 PRO A C 1
ATOM 1281 O O . PRO A 1 175 ? 2.078 20.182 0.466 1.00 92.00 175 PRO A O 1
ATOM 1284 N N . ALA A 1 176 ? 2.824 21.667 1.971 1.00 94.00 176 ALA A N 1
ATOM 1285 C CA . ALA A 1 176 ? 3.727 22.381 1.066 1.00 94.00 176 ALA A CA 1
ATOM 1286 C C . ALA A 1 176 ? 4.959 21.555 0.639 1.00 94.00 176 ALA A C 1
ATOM 1288 O O . ALA A 1 176 ? 5.519 21.800 -0.431 1.00 94.00 176 ALA A O 1
ATOM 1289 N N . MET A 1 177 ? 5.361 20.532 1.407 1.00 92.88 177 MET A N 1
ATOM 1290 C CA . MET A 1 177 ? 6.550 19.719 1.101 1.00 92.88 177 MET A CA 1
ATOM 1291 C C . MET A 1 177 ? 6.446 18.949 -0.222 1.00 92.88 177 MET A C 1
ATOM 1293 O O . MET A 1 177 ? 7.475 18.621 -0.816 1.00 92.88 177 MET A O 1
ATOM 1297 N N . LYS A 1 178 ? 5.232 18.738 -0.751 1.00 91.19 178 LYS A N 1
ATOM 1298 C CA . LYS A 1 178 ? 5.014 18.182 -2.100 1.00 91.19 178 LYS A CA 1
ATOM 1299 C C . LYS A 1 178 ? 5.749 18.969 -3.198 1.00 91.19 178 LYS A C 1
ATOM 1301 O O . LYS A 1 178 ? 6.193 18.371 -4.171 1.00 91.19 178 LYS A O 1
ATOM 1306 N N . ASN A 1 179 ? 5.938 20.278 -3.005 1.00 94.12 179 ASN A N 1
ATOM 1307 C CA . ASN A 1 179 ? 6.577 21.178 -3.970 1.00 94.12 179 ASN A CA 1
ATOM 1308 C C . ASN A 1 179 ? 8.104 20.973 -4.063 1.00 94.12 179 ASN A C 1
ATOM 1310 O O . ASN A 1 179 ? 8.725 21.430 -5.017 1.00 94.12 179 ASN A O 1
ATOM 1314 N N . VAL A 1 180 ? 8.714 20.281 -3.091 1.00 94.25 180 VAL A N 1
ATOM 1315 C CA . VAL A 1 180 ? 10.170 20.047 -3.014 1.00 94.25 180 VAL A CA 1
ATOM 1316 C C . VAL A 1 180 ? 10.552 18.562 -2.897 1.00 94.25 180 VAL A C 1
ATOM 1318 O O . VAL A 1 180 ? 11.704 18.203 -3.134 1.00 94.25 180 VAL A O 1
ATOM 1321 N N . ALA A 1 181 ? 9.601 17.677 -2.578 1.00 89.75 181 ALA A N 1
ATOM 1322 C CA . ALA A 1 181 ? 9.846 16.251 -2.349 1.00 89.75 181 ALA A CA 1
ATOM 1323 C C . ALA A 1 181 ? 10.477 15.522 -3.552 1.00 89.75 181 ALA A C 1
ATOM 1325 O O . ALA A 1 181 ? 11.450 14.792 -3.368 1.00 89.75 181 ALA A O 1
ATOM 1326 N N . ALA A 1 182 ? 9.968 15.748 -4.771 1.00 91.25 182 ALA A N 1
ATOM 1327 C CA . ALA A 1 182 ? 10.529 15.156 -5.991 1.00 91.25 182 ALA A CA 1
ATOM 1328 C C . ALA A 1 182 ? 11.977 15.622 -6.224 1.00 91.25 182 ALA A C 1
ATOM 1330 O O . ALA A 1 182 ? 12.888 14.802 -6.306 1.00 91.25 182 ALA A O 1
ATOM 1331 N N . VAL A 1 183 ? 12.205 16.939 -6.174 1.00 94.06 183 VAL A N 1
ATOM 1332 C CA . VAL A 1 183 ? 13.528 17.549 -6.377 1.00 94.06 183 VAL A CA 1
ATOM 1333 C C . VAL A 1 183 ? 14.547 17.053 -5.344 1.00 94.06 183 VAL A C 1
ATOM 1335 O O . VAL A 1 183 ? 15.686 16.771 -5.695 1.00 94.06 183 VAL A O 1
ATOM 1338 N N . ARG A 1 184 ? 14.156 16.867 -4.073 1.00 91.94 184 ARG A N 1
ATOM 1339 C CA . ARG A 1 184 ? 15.045 16.263 -3.058 1.00 91.94 184 ARG A CA 1
ATOM 1340 C C . ARG A 1 184 ? 15.421 14.816 -3.383 1.00 91.94 184 ARG A C 1
ATOM 1342 O O . ARG A 1 184 ? 16.558 14.435 -3.121 1.00 91.94 184 ARG A O 1
ATOM 1349 N N . LYS A 1 185 ? 14.499 14.026 -3.946 1.00 87.62 185 LYS A N 1
ATOM 1350 C CA . LYS A 1 185 ? 14.783 12.650 -4.386 1.00 87.62 185 LYS A CA 1
ATOM 1351 C C . LYS A 1 185 ? 15.735 12.634 -5.588 1.00 87.62 185 LYS A C 1
ATOM 1353 O O . LYS A 1 185 ? 16.634 11.804 -5.623 1.00 87.62 185 LYS A O 1
ATOM 1358 N N . GLU A 1 186 ? 15.564 13.561 -6.528 1.00 92.44 186 GLU A N 1
ATOM 1359 C CA . GLU A 1 186 ? 16.429 13.727 -7.708 1.00 92.44 186 GLU A CA 1
ATOM 1360 C C . GLU A 1 186 ? 17.838 14.233 -7.352 1.00 92.44 186 GLU A C 1
ATOM 1362 O O . GLU A 1 186 ? 18.815 13.790 -7.949 1.00 92.44 186 GLU A O 1
ATOM 1367 N N . ILE A 1 187 ? 17.961 15.119 -6.355 1.00 93.25 187 ILE A N 1
ATOM 1368 C CA . ILE A 1 187 ? 19.248 15.640 -5.857 1.00 93.25 187 ILE A CA 1
ATOM 1369 C C . ILE A 1 187 ? 20.112 14.541 -5.214 1.00 93.25 187 ILE A C 1
ATOM 1371 O O . ILE A 1 187 ? 21.337 14.605 -5.292 1.00 93.25 187 ILE A O 1
ATOM 1375 N N . GLY A 1 188 ? 19.501 13.552 -4.552 1.00 84.50 188 GLY A N 1
ATOM 1376 C CA . GLY A 1 188 ? 20.188 12.362 -4.027 1.00 84.50 188 GLY A CA 1
ATOM 1377 C C . GLY A 1 188 ? 21.177 12.578 -2.867 1.00 84.50 188 GLY A C 1
ATOM 1378 O O . GLY A 1 188 ? 21.712 11.600 -2.353 1.00 84.50 188 GLY A O 1
ATOM 1379 N N . VAL A 1 189 ? 21.415 13.819 -2.421 1.00 89.19 189 VAL A N 1
ATOM 1380 C CA . VAL A 1 189 ? 22.350 14.161 -1.329 1.00 89.19 189 VAL A CA 1
ATOM 1381 C C . VAL A 1 189 ? 21.683 14.969 -0.201 1.00 89.19 189 VAL A C 1
ATOM 1383 O O . VAL A 1 189 ? 20.698 15.673 -0.451 1.00 89.19 189 VAL A O 1
ATOM 1386 N N . PRO A 1 190 ? 22.204 14.921 1.045 1.00 88.62 190 PRO A N 1
ATOM 1387 C CA . PRO A 1 190 ? 21.680 15.717 2.155 1.00 88.62 190 PRO A CA 1
ATOM 1388 C C . PRO A 1 190 ? 21.738 17.227 1.888 1.00 88.62 190 PRO A C 1
ATOM 1390 O O . PRO A 1 190 ? 22.775 17.782 1.519 1.00 88.62 190 PRO A O 1
ATOM 1393 N N . THR A 1 191 ? 20.613 17.898 2.126 1.00 93.81 191 THR A N 1
ATOM 1394 C CA . THR A 1 191 ? 20.423 19.351 1.956 1.00 93.81 191 THR A CA 1
ATOM 1395 C C . THR A 1 191 ? 19.948 19.970 3.271 1.00 93.81 191 THR A C 1
ATOM 1397 O O . THR A 1 191 ? 19.678 19.245 4.226 1.00 93.81 191 THR A O 1
ATOM 1400 N N . ILE A 1 192 ? 19.782 21.297 3.335 1.00 94.81 192 ILE A N 1
ATOM 1401 C CA . ILE A 1 192 ? 19.286 21.990 4.542 1.00 94.81 192 ILE A CA 1
ATOM 1402 C C . ILE A 1 192 ? 17.972 21.392 5.093 1.00 94.81 192 ILE A C 1
ATOM 1404 O O . ILE A 1 192 ? 17.784 21.332 6.302 1.00 94.81 192 ILE A O 1
ATOM 1408 N N . PHE A 1 193 ? 17.111 20.832 4.230 1.00 92.88 193 PHE A N 1
ATOM 1409 C CA . PHE A 1 193 ? 15.891 20.105 4.615 1.00 92.88 193 PHE A CA 1
ATOM 1410 C C . PHE A 1 193 ? 16.115 18.874 5.511 1.00 92.88 193 PHE A C 1
ATOM 1412 O O . PHE A 1 193 ? 15.167 18.419 6.143 1.00 92.88 193 PHE A O 1
ATOM 1419 N N . ASN A 1 194 ? 17.329 18.324 5.577 1.00 89.81 194 ASN A N 1
ATOM 1420 C CA . ASN A 1 194 ? 17.686 17.262 6.521 1.00 89.81 194 ASN A CA 1
ATOM 1421 C C . ASN A 1 194 ? 17.919 17.803 7.947 1.00 89.81 194 ASN A C 1
ATOM 1423 O O . ASN A 1 194 ? 17.874 17.031 8.895 1.00 89.81 194 ASN A O 1
ATOM 1427 N N . LEU A 1 195 ? 18.116 19.118 8.109 1.00 91.44 195 LEU A N 1
ATOM 1428 C CA . LEU A 1 195 ? 18.221 19.790 9.410 1.00 91.44 195 LEU A CA 1
ATOM 1429 C C . LEU A 1 195 ? 16.873 20.354 9.892 1.00 91.44 195 LEU A C 1
ATOM 1431 O O . LEU A 1 195 ? 16.655 20.460 11.092 1.00 91.44 195 LEU A O 1
ATOM 1435 N N . LEU A 1 196 ? 15.955 20.715 8.983 1.00 92.88 196 LEU A N 1
ATOM 1436 C CA . LEU A 1 196 ? 14.719 21.432 9.348 1.00 92.88 196 LEU A CA 1
ATOM 1437 C C . LEU A 1 196 ? 13.711 20.600 10.164 1.00 92.88 196 LEU A C 1
ATOM 1439 O O . LEU A 1 196 ? 12.848 21.187 10.809 1.00 92.88 196 LEU A O 1
ATOM 1443 N N . GLY A 1 197 ? 13.802 19.263 10.149 1.00 88.38 197 GLY A N 1
ATOM 1444 C CA . GLY A 1 197 ? 12.827 18.349 10.767 1.00 88.38 197 GLY A CA 1
ATOM 1445 C C . GLY A 1 197 ? 12.474 18.696 12.224 1.00 88.38 197 GLY A C 1
ATOM 1446 O O . GLY A 1 197 ? 11.327 19.090 12.466 1.00 88.38 197 GLY A O 1
ATOM 1447 N N . PRO A 1 198 ? 13.436 18.646 13.166 1.00 88.88 198 PRO A N 1
ATOM 1448 C CA . PRO A 1 198 ? 13.226 19.013 14.572 1.00 88.88 198 PRO A CA 1
ATOM 1449 C C . PRO A 1 198 ? 12.645 20.420 14.787 1.00 88.88 198 PRO A C 1
ATOM 1451 O O . PRO A 1 198 ? 11.781 20.623 15.633 1.00 88.88 198 PRO A O 1
ATOM 1454 N N . MET A 1 199 ? 13.059 21.398 13.977 1.00 92.81 199 MET A N 1
ATOM 1455 C CA . MET A 1 199 ? 12.598 22.790 14.088 1.00 92.81 199 MET A CA 1
ATOM 1456 C C . MET A 1 199 ? 11.270 23.066 13.363 1.00 92.81 199 MET A C 1
ATOM 1458 O O . MET A 1 199 ? 10.720 24.161 13.487 1.00 92.81 199 MET A O 1
ATOM 1462 N N . SER A 1 200 ? 10.730 22.114 12.604 1.00 92.38 200 SER A N 1
ATOM 1463 C CA . SER A 1 200 ? 9.513 22.322 11.806 1.00 92.38 200 SER A CA 1
ATOM 1464 C C . SER A 1 200 ? 8.207 22.001 12.543 1.00 92.38 200 SER A C 1
ATOM 1466 O O . SER A 1 200 ? 7.149 22.352 12.033 1.00 92.38 200 SER A O 1
ATOM 1468 N N . ASN A 1 201 ? 8.260 21.419 13.751 1.00 94.75 201 ASN A N 1
ATOM 1469 C CA . ASN A 1 201 ? 7.077 20.977 14.500 1.00 94.75 201 ASN A CA 1
ATOM 1470 C C . ASN A 1 201 ? 5.991 22.090 14.617 1.00 94.75 201 ASN A C 1
ATOM 1472 O O . ASN A 1 201 ? 6.249 23.146 15.212 1.00 94.75 201 ASN A O 1
ATOM 1476 N N . PRO A 1 202 ? 4.768 21.871 14.087 1.00 93.12 202 PRO A N 1
ATOM 1477 C CA . PRO A 1 202 ? 3.699 22.874 14.050 1.00 93.12 202 PRO A CA 1
ATOM 1478 C C . PRO A 1 202 ? 3.083 23.176 15.423 1.00 93.12 202 PRO A C 1
ATOM 1480 O O . PRO A 1 202 ? 2.456 24.223 15.580 1.00 93.12 202 PRO A O 1
ATOM 1483 N N . ALA A 1 203 ? 3.275 22.302 16.418 1.00 93.19 203 ALA A N 1
ATOM 1484 C CA . ALA A 1 203 ? 2.823 22.512 17.793 1.00 93.19 203 ALA A CA 1
ATOM 1485 C C . ALA A 1 203 ? 3.704 23.496 18.578 1.00 93.19 203 ALA A C 1
ATOM 1487 O O . ALA A 1 203 ? 3.316 23.888 19.676 1.00 93.19 203 ALA A O 1
ATOM 1488 N N . ARG A 1 204 ? 4.844 23.922 18.004 1.00 93.00 204 ARG A N 1
ATOM 1489 C CA . ARG A 1 204 ? 5.782 24.906 18.579 1.00 93.00 204 ARG A CA 1
ATOM 1490 C C . ARG A 1 204 ? 6.252 24.507 19.993 1.00 93.00 204 ARG A C 1
ATOM 1492 O O . ARG A 1 204 ? 6.031 25.267 20.931 1.00 93.00 204 ARG A O 1
ATOM 1499 N N . PRO A 1 205 ? 6.881 23.327 20.159 1.00 92.75 205 PRO A N 1
ATOM 1500 C CA . PRO A 1 205 ? 7.318 22.847 21.466 1.00 92.75 205 PRO A CA 1
ATOM 1501 C C . PRO A 1 205 ? 8.233 23.865 22.157 1.00 92.75 205 PRO A C 1
ATOM 1503 O O . PRO A 1 205 ? 9.246 24.289 21.598 1.00 92.75 205 PRO A O 1
ATOM 1506 N N . ALA A 1 206 ? 7.886 24.226 23.392 1.00 90.06 206 ALA A N 1
ATOM 1507 C CA . ALA A 1 206 ? 8.689 25.107 24.232 1.00 90.06 206 ALA A CA 1
ATOM 1508 C C . ALA A 1 206 ? 10.025 24.451 24.623 1.00 90.06 206 ALA A C 1
ATOM 1510 O O . ALA A 1 206 ? 10.999 25.160 24.890 1.00 90.06 206 ALA A O 1
ATOM 1511 N N . ARG A 1 207 ? 10.072 23.107 24.642 1.00 92.69 207 ARG A N 1
ATOM 1512 C CA . ARG A 1 207 ? 11.262 22.311 24.972 1.00 92.69 207 ARG A CA 1
ATOM 1513 C C . ARG A 1 207 ? 11.455 21.126 24.029 1.00 92.69 207 ARG A C 1
ATOM 1515 O O . ARG A 1 207 ? 10.474 20.529 23.595 1.00 92.69 207 ARG A O 1
ATOM 1522 N N . THR A 1 208 ? 12.695 20.732 23.741 1.00 93.12 208 THR A N 1
ATOM 1523 C CA . THR A 1 208 ? 12.952 19.510 22.951 1.00 93.12 208 THR A CA 1
ATOM 1524 C C . THR A 1 208 ? 14.232 18.773 23.334 1.00 93.12 208 THR A C 1
ATOM 1526 O O . THR A 1 208 ? 15.241 19.394 23.673 1.00 93.12 208 THR A O 1
ATOM 1529 N N . VAL A 1 209 ? 14.208 17.444 23.219 1.00 94.38 209 VAL A N 1
ATOM 1530 C CA . VAL A 1 209 ? 15.429 16.637 23.099 1.00 94.38 209 VAL A CA 1
ATOM 1531 C C . VAL A 1 209 ? 15.611 16.297 21.620 1.00 94.38 209 VAL A C 1
ATOM 1533 O O . VAL A 1 209 ? 14.782 15.607 21.025 1.00 94.38 209 VAL A O 1
ATOM 1536 N N . THR A 1 210 ? 16.667 16.830 21.005 1.00 94.94 210 THR A N 1
ATOM 1537 C CA . THR A 1 210 ? 16.898 16.746 19.557 1.00 94.94 210 THR A CA 1
ATOM 1538 C C . THR A 1 210 ? 18.127 15.905 19.232 1.00 94.94 210 THR A C 1
ATOM 1540 O O . THR A 1 210 ? 19.249 16.255 19.587 1.00 94.94 210 THR A O 1
ATOM 1543 N N . GLY A 1 211 ? 17.919 14.814 18.508 1.00 93.44 211 GLY A N 1
ATOM 1544 C CA . GLY A 1 211 ? 18.982 13.950 18.011 1.00 93.44 211 GLY A CA 1
ATOM 1545 C C . GLY A 1 211 ? 19.744 14.540 16.830 1.00 93.44 211 GLY A C 1
ATOM 1546 O O . GLY A 1 211 ? 19.120 15.073 15.909 1.00 93.44 211 GLY A O 1
ATOM 1547 N N . VAL A 1 212 ? 21.077 14.416 16.814 1.00 93.44 212 VAL A N 1
ATOM 1548 C CA . VAL A 1 212 ? 21.898 14.689 15.621 1.00 93.44 212 VAL A CA 1
ATOM 1549 C C . VAL A 1 212 ? 22.954 13.610 15.357 1.00 93.44 212 VAL A C 1
ATOM 1551 O O . VAL A 1 212 ? 23.808 13.339 16.189 1.00 93.44 212 VAL A O 1
ATOM 1554 N N . HIS A 1 213 ? 22.977 13.077 14.133 1.00 86.62 213 HIS A N 1
ATOM 1555 C CA . HIS A 1 213 ? 23.928 12.047 13.663 1.00 86.62 213 HIS A CA 1
ATOM 1556 C C . HIS A 1 213 ? 25.410 12.497 13.529 1.00 86.62 213 HIS A C 1
ATOM 1558 O O . HIS A 1 213 ? 26.210 11.873 12.827 1.00 86.62 213 HIS A O 1
ATOM 1564 N N . SER A 1 214 ? 25.794 13.648 14.094 1.00 88.12 214 SER A N 1
ATOM 1565 C CA . SER A 1 214 ? 27.155 14.190 13.983 1.00 88.12 214 SER A CA 1
ATOM 1566 C C . SER A 1 214 ? 27.411 15.314 14.993 1.00 88.12 214 SER A C 1
ATOM 1568 O O . SER A 1 214 ? 26.678 16.310 14.983 1.00 88.12 214 SER A O 1
ATOM 1570 N N . PRO A 1 215 ? 28.513 15.265 15.772 1.00 88.81 215 PRO A N 1
ATOM 1571 C CA . PRO A 1 215 ? 28.858 16.341 16.700 1.00 88.81 215 PRO A CA 1
ATOM 1572 C C . PRO A 1 215 ? 29.074 17.704 16.033 1.00 88.81 215 PRO A C 1
ATOM 1574 O O . PRO A 1 215 ? 28.852 18.748 16.643 1.00 88.81 215 PRO A O 1
ATOM 1577 N N . GLY A 1 216 ? 29.465 17.713 14.752 1.00 88.94 216 GLY A N 1
ATOM 1578 C CA . GLY A 1 216 ? 29.717 18.940 13.993 1.00 88.94 216 GLY A CA 1
ATOM 1579 C C . GLY A 1 216 ? 28.476 19.810 13.760 1.00 88.94 216 GLY A C 1
ATOM 1580 O O . GLY A 1 216 ? 28.628 20.994 13.473 1.00 88.94 216 GLY A O 1
ATOM 1581 N N . ILE A 1 217 ? 27.262 19.259 13.905 1.00 91.31 217 ILE A N 1
ATOM 1582 C CA . ILE A 1 217 ? 26.003 20.014 13.769 1.00 91.31 217 ILE A CA 1
ATOM 1583 C C . ILE A 1 217 ? 25.272 20.243 15.101 1.00 91.31 217 ILE A C 1
ATOM 1585 O O . ILE A 1 217 ? 24.260 20.939 15.111 1.00 91.31 217 ILE A O 1
ATOM 1589 N N . GLY A 1 218 ? 25.778 19.732 16.230 1.00 94.88 218 GLY A N 1
ATOM 1590 C CA . GLY A 1 218 ? 25.119 19.880 17.534 1.00 94.88 218 GLY A CA 1
ATOM 1591 C C . GLY A 1 218 ? 24.993 21.338 17.984 1.00 94.88 218 GLY A C 1
ATOM 1592 O O . GLY A 1 218 ? 23.898 21.826 18.268 1.00 94.88 218 GLY A O 1
ATOM 1593 N N . GLN A 1 219 ? 26.100 22.084 17.924 1.00 96.50 219 GLN A N 1
ATOM 1594 C CA . GLN A 1 219 ? 26.126 23.516 18.247 1.00 96.50 219 GLN A CA 1
ATOM 1595 C C . GLN A 1 219 ? 25.278 24.362 17.279 1.00 96.50 219 GLN A C 1
ATOM 1597 O O . GLN A 1 219 ? 24.689 25.364 17.689 1.00 96.50 219 GLN A O 1
ATOM 1602 N N . LEU A 1 220 ? 25.213 23.968 16.003 1.00 96.44 220 LEU A N 1
ATOM 1603 C CA . LEU A 1 220 ? 24.381 24.604 14.977 1.00 96.44 220 LEU A CA 1
ATOM 1604 C C . LEU A 1 220 ? 22.894 24.416 15.297 1.00 96.44 220 LEU A C 1
ATOM 1606 O O . LEU A 1 220 ? 22.150 25.393 15.358 1.00 96.44 220 LEU A O 1
ATOM 1610 N N . MET A 1 221 ? 22.487 23.173 15.562 1.00 96.94 221 MET A N 1
ATOM 1611 C CA . MET A 1 221 ? 21.117 22.807 15.915 1.00 96.94 221 MET A CA 1
ATOM 1612 C C . MET A 1 221 ? 20.657 23.526 17.190 1.00 96.94 221 MET A C 1
ATOM 1614 O O . MET A 1 221 ? 19.580 24.110 17.195 1.00 96.94 221 MET A O 1
ATOM 1618 N N . ALA A 1 222 ? 21.486 23.577 18.240 1.00 97.44 222 ALA A N 1
ATOM 1619 C CA . ALA A 1 222 ? 21.140 24.257 19.492 1.00 97.44 222 ALA A CA 1
ATOM 1620 C C . ALA A 1 222 ? 20.910 25.772 19.302 1.00 97.44 222 ALA A C 1
ATOM 1622 O O . ALA A 1 222 ? 19.950 26.330 19.837 1.00 97.44 222 ALA A O 1
ATOM 1623 N N . ASN A 1 223 ? 21.745 26.438 18.491 1.00 97.94 223 ASN A N 1
ATOM 1624 C CA . ASN A 1 223 ? 21.548 27.850 18.148 1.00 97.94 223 ASN A CA 1
ATOM 1625 C C . ASN A 1 223 ? 20.300 28.066 17.277 1.00 97.94 223 ASN A C 1
ATOM 1627 O O . ASN A 1 223 ? 19.540 29.002 17.520 1.00 97.94 223 ASN A O 1
ATOM 1631 N N . ALA A 1 224 ? 20.055 27.205 16.288 1.00 97.38 224 ALA A N 1
ATOM 1632 C CA . ALA A 1 224 ? 18.893 27.330 15.413 1.00 97.38 224 ALA A CA 1
ATOM 1633 C C . ALA A 1 224 ? 17.570 27.058 16.164 1.00 97.38 224 ALA A C 1
ATOM 1635 O O . ALA A 1 224 ? 16.612 27.812 16.003 1.00 97.38 224 ALA A O 1
ATOM 1636 N N . LEU A 1 225 ? 17.529 26.071 17.068 1.00 96.88 225 LEU A N 1
ATOM 1637 C CA . LEU A 1 225 ? 16.388 25.814 17.958 1.00 96.88 225 LEU A CA 1
ATOM 1638 C C . LEU A 1 225 ? 16.029 27.058 18.785 1.00 96.88 225 LEU A C 1
ATOM 1640 O O . LEU A 1 225 ? 14.884 27.514 18.716 1.00 96.88 225 LEU A O 1
ATOM 1644 N N . LYS A 1 226 ? 17.019 27.658 19.464 1.00 97.06 226 LYS A N 1
ATOM 1645 C CA . LYS A 1 226 ? 16.886 28.927 20.205 1.00 97.06 226 LYS A CA 1
ATOM 1646 C C . LYS A 1 226 ? 16.296 30.042 19.332 1.00 97.06 226 LYS A C 1
ATOM 1648 O O . LYS A 1 226 ? 15.347 30.709 19.737 1.00 97.06 226 LYS A O 1
ATOM 1653 N N . LEU A 1 227 ? 16.819 30.224 18.117 1.00 96.88 227 LEU A N 1
ATOM 1654 C CA . LEU A 1 227 ? 16.342 31.245 17.173 1.00 96.88 227 LEU A CA 1
ATOM 1655 C C . LEU A 1 227 ? 14.908 30.991 16.671 1.00 96.88 227 LEU A C 1
ATOM 1657 O O . LEU A 1 227 ? 14.207 31.946 16.348 1.00 96.88 227 LEU A O 1
ATOM 1661 N N . THR A 1 228 ? 14.434 29.739 16.648 1.00 94.50 228 THR A N 1
ATOM 1662 C CA . THR A 1 228 ? 13.037 29.401 16.292 1.00 94.50 228 THR A CA 1
ATOM 1663 C C . THR A 1 228 ? 12.054 29.396 17.476 1.00 94.50 228 THR A C 1
ATOM 1665 O O . THR A 1 228 ? 10.916 28.931 17.326 1.00 94.50 228 THR A O 1
ATOM 1668 N N . GLY A 1 229 ? 12.468 29.923 18.636 1.00 92.31 229 GLY A N 1
ATOM 1669 C CA . GLY A 1 229 ? 11.611 30.165 19.803 1.00 92.31 229 GLY A CA 1
ATOM 1670 C C . GLY A 1 229 ? 11.587 29.061 20.865 1.00 92.31 229 GLY A C 1
ATOM 1671 O O . GLY A 1 229 ? 10.786 29.152 21.793 1.00 92.31 229 GLY A O 1
ATOM 1672 N N . VAL A 1 230 ? 12.439 28.037 20.761 1.00 94.75 230 VAL A N 1
ATOM 1673 C CA . VAL A 1 230 ? 12.576 27.014 21.812 1.00 94.75 230 VAL A CA 1
ATOM 1674 C C . VAL A 1 230 ? 13.250 27.636 23.039 1.00 94.75 230 VAL A C 1
ATOM 1676 O O . VAL A 1 230 ? 14.271 28.312 22.905 1.00 94.75 230 VAL A O 1
ATOM 1679 N N . LYS A 1 231 ? 12.681 27.412 24.230 1.00 92.69 231 LYS A N 1
ATOM 1680 C CA . LYS A 1 231 ? 13.162 27.984 25.499 1.00 92.69 231 LYS A CA 1
ATOM 1681 C C . LYS A 1 231 ? 14.288 27.158 26.112 1.00 92.69 231 LYS A C 1
ATOM 1683 O O . LYS A 1 231 ? 15.265 27.723 26.586 1.00 92.69 231 LYS A O 1
ATOM 1688 N N . GLU A 1 232 ? 14.150 25.834 26.083 1.00 94.38 232 GLU A N 1
ATOM 1689 C CA . GLU A 1 232 ? 15.120 24.891 26.649 1.00 94.38 232 GLU A CA 1
ATOM 1690 C C . GLU A 1 232 ? 15.290 23.700 25.706 1.00 94.38 232 GLU A C 1
ATOM 1692 O O . GLU A 1 232 ? 14.314 23.193 25.155 1.00 94.38 232 GLU A O 1
ATOM 1697 N N . ALA A 1 233 ? 16.515 23.238 25.484 1.00 94.88 233 ALA A N 1
ATOM 1698 C CA . ALA A 1 233 ? 16.753 22.115 24.582 1.00 94.88 233 ALA A CA 1
ATOM 1699 C C . ALA A 1 233 ? 17.956 21.285 25.003 1.00 94.88 233 ALA A C 1
ATOM 1701 O O . ALA A 1 233 ? 18.908 21.796 25.586 1.00 94.88 233 ALA A O 1
ATOM 1702 N N . MET A 1 234 ? 17.940 20.014 24.627 1.00 95.69 234 MET A N 1
ATOM 1703 C CA . MET A 1 234 ? 19.084 19.123 24.741 1.00 95.69 234 MET A CA 1
ATOM 1704 C C . MET A 1 234 ? 19.351 18.521 23.368 1.00 95.69 234 MET A C 1
ATOM 1706 O O . MET A 1 234 ? 18.634 17.624 22.929 1.00 95.69 234 MET A O 1
ATOM 1710 N N . VAL A 1 235 ? 20.347 19.049 22.657 1.00 97.06 235 VAL A N 1
ATOM 1711 C CA . VAL A 1 235 ? 20.811 18.427 21.413 1.00 97.06 235 VAL A CA 1
ATOM 1712 C C . VAL A 1 235 ? 21.804 17.332 21.775 1.00 97.06 235 VAL A C 1
ATOM 1714 O O . VAL A 1 235 ? 22.740 17.611 22.521 1.00 97.06 235 VAL A O 1
ATOM 1717 N N . VAL A 1 236 ? 21.608 16.113 21.270 1.00 95.25 236 VAL A N 1
ATOM 1718 C CA . VAL A 1 236 ? 22.380 14.919 21.659 1.00 95.25 236 VAL A CA 1
ATOM 1719 C C . VAL A 1 236 ? 23.010 14.219 20.454 1.00 95.25 236 VAL A C 1
ATOM 1721 O O . VAL A 1 236 ? 22.404 14.141 19.385 1.00 95.25 236 VAL A O 1
ATOM 1724 N N . CYS A 1 237 ? 24.220 13.690 20.637 1.00 95.38 237 CYS A N 1
ATOM 1725 C CA . CYS A 1 237 ? 24.894 12.799 19.693 1.00 95.38 237 CYS A CA 1
ATOM 1726 C C . CYS A 1 237 ? 25.661 11.722 20.469 1.00 95.38 237 CYS A C 1
ATOM 1728 O O . CYS A 1 237 ? 26.620 12.042 21.173 1.00 95.38 237 CYS A O 1
ATOM 1730 N N . GLY A 1 238 ? 25.295 10.448 20.320 1.00 91.50 238 GLY A N 1
ATOM 1731 C CA . GLY A 1 238 ? 26.087 9.341 20.863 1.00 91.50 238 GLY A CA 1
ATOM 1732 C C . GLY A 1 238 ? 27.494 9.298 20.253 1.00 91.50 238 GLY A C 1
ATOM 1733 O O . GLY A 1 238 ? 27.690 9.709 19.103 1.00 91.50 238 GLY A O 1
ATOM 1734 N N . ALA A 1 239 ? 28.483 8.784 20.990 1.00 90.12 239 ALA A N 1
ATOM 1735 C CA . ALA A 1 239 ? 29.863 8.633 20.508 1.00 90.12 239 ALA A CA 1
ATOM 1736 C C . ALA A 1 239 ? 29.962 7.812 19.205 1.00 90.12 239 ALA A C 1
ATOM 1738 O O . ALA A 1 239 ? 30.841 8.039 18.372 1.00 90.12 239 ALA A O 1
ATOM 1739 N N . GLU A 1 240 ? 29.010 6.905 18.985 1.00 87.69 240 GLU A N 1
ATOM 1740 C CA . GLU A 1 240 ? 28.861 6.072 17.792 1.00 87.69 240 GLU A CA 1
ATOM 1741 C C . GLU A 1 240 ? 28.288 6.836 16.579 1.00 87.69 240 GLU A C 1
ATOM 1743 O O . GLU A 1 240 ? 28.093 6.241 15.519 1.00 87.69 240 GLU A O 1
ATOM 1748 N N . LYS A 1 241 ? 28.026 8.147 16.715 1.00 90.12 241 LYS A N 1
ATOM 1749 C CA . LYS A 1 241 ? 27.238 9.003 15.799 1.00 90.12 241 LYS A CA 1
ATOM 1750 C C . LYS A 1 241 ? 25.744 8.662 15.739 1.00 90.12 241 LYS A C 1
ATOM 1752 O O . LYS A 1 241 ? 25.059 9.079 14.810 1.00 90.12 241 LYS A O 1
ATOM 1757 N N . LEU A 1 242 ? 25.263 7.926 16.738 1.00 87.19 242 LEU A N 1
ATOM 1758 C CA . LEU A 1 242 ? 23.846 7.692 17.005 1.00 87.19 242 LEU A CA 1
ATOM 1759 C C . LEU A 1 242 ? 23.138 9.039 17.215 1.00 87.19 242 LEU A C 1
ATOM 1761 O O . LEU A 1 242 ? 23.632 9.863 17.990 1.00 87.19 242 LEU A O 1
ATOM 1765 N N . ASP A 1 243 ? 21.983 9.261 16.585 1.00 89.62 243 ASP A N 1
ATOM 1766 C CA . ASP A 1 243 ? 21.191 10.483 16.797 1.00 89.62 243 ASP A CA 1
ATOM 1767 C C . ASP A 1 243 ? 20.229 10.376 17.997 1.00 89.62 243 ASP A C 1
ATOM 1769 O O . ASP A 1 243 ? 19.144 10.943 18.029 1.00 89.62 243 ASP A O 1
ATOM 1773 N N . GLU A 1 244 ? 20.669 9.650 19.024 1.00 88.31 244 GLU A N 1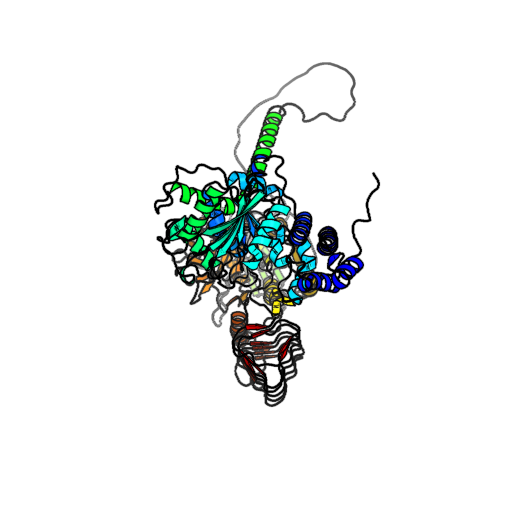
ATOM 1774 C CA . GLU A 1 244 ? 19.968 9.360 20.277 1.00 88.31 244 GLU A CA 1
ATOM 1775 C C . GLU A 1 244 ? 21.003 9.360 21.431 1.00 88.31 244 GLU A C 1
ATOM 1777 O O . GLU A 1 244 ? 22.212 9.456 21.192 1.00 88.31 244 GLU A O 1
ATOM 1782 N N . ILE A 1 245 ? 20.566 9.275 22.694 1.00 87.75 245 ILE A N 1
ATOM 1783 C CA . ILE A 1 245 ? 21.496 9.108 23.830 1.00 87.75 245 ILE A CA 1
ATOM 1784 C C . ILE A 1 245 ? 22.089 7.693 23.765 1.00 87.75 245 ILE A C 1
ATOM 1786 O O . ILE A 1 245 ? 21.342 6.715 23.730 1.00 87.75 245 ILE A O 1
ATOM 1790 N N . SER A 1 246 ? 23.420 7.574 23.758 1.00 87.75 246 SER A N 1
ATOM 1791 C CA . SER A 1 246 ? 24.098 6.282 23.604 1.00 87.75 246 SER A CA 1
ATOM 1792 C C . SER A 1 246 ? 23.835 5.355 24.800 1.00 87.75 246 SER A C 1
ATOM 1794 O O . SER A 1 246 ? 24.092 5.749 25.940 1.00 87.75 246 SER A O 1
ATOM 1796 N N . PRO A 1 247 ? 23.393 4.101 24.579 1.00 81.50 247 PRO A N 1
ATOM 1797 C CA . PRO A 1 247 ? 23.391 3.073 25.615 1.00 81.50 247 PRO A CA 1
ATOM 1798 C C . PRO A 1 247 ? 24.785 2.461 25.836 1.00 81.50 247 PRO A C 1
ATOM 1800 O O . PRO A 1 247 ? 24.984 1.761 26.828 1.00 81.50 247 PRO A O 1
ATOM 1803 N N . ALA A 1 248 ? 25.745 2.702 24.935 1.00 84.38 248 ALA A N 1
ATOM 1804 C CA . ALA A 1 248 ? 27.038 2.022 24.903 1.00 84.38 248 ALA A CA 1
ATOM 1805 C C . ALA A 1 248 ? 28.182 2.829 25.546 1.00 84.38 248 ALA A C 1
ATOM 1807 O O . ALA A 1 248 ? 29.115 2.226 26.081 1.00 84.38 248 ALA A O 1
ATOM 1808 N N . GLY A 1 249 ? 28.113 4.165 25.532 1.00 86.12 249 GLY A N 1
ATOM 1809 C CA . GLY A 1 249 ? 29.191 5.029 26.023 1.00 86.12 249 GLY A CA 1
ATOM 1810 C C . GLY A 1 249 ? 28.790 6.492 26.227 1.00 86.12 249 GLY A C 1
ATOM 1811 O O . GLY A 1 249 ? 27.666 6.796 26.620 1.00 86.12 249 GLY A O 1
ATOM 1812 N N . GLU A 1 250 ? 29.735 7.410 26.001 1.00 94.06 250 GLU A N 1
ATOM 1813 C CA . GLU A 1 250 ? 29.488 8.854 26.112 1.00 94.06 250 GLU A CA 1
ATOM 1814 C C . GLU A 1 250 ? 28.538 9.371 25.016 1.00 94.06 250 GLU A C 1
ATOM 1816 O O . GLU A 1 250 ? 28.465 8.851 23.901 1.00 94.06 250 GLU A O 1
ATOM 1821 N N . THR A 1 251 ? 27.842 10.454 25.336 1.00 93.62 251 THR A N 1
ATOM 1822 C CA . THR A 1 251 ? 26.943 11.208 24.465 1.00 93.62 251 THR A CA 1
ATOM 1823 C C . THR A 1 251 ? 27.309 12.677 24.575 1.00 93.62 251 THR A C 1
ATOM 1825 O O . THR A 1 251 ? 27.194 13.263 25.648 1.00 93.62 251 THR A O 1
ATOM 1828 N N . ASP A 1 252 ? 27.722 13.272 23.464 1.00 96.50 252 ASP A N 1
ATOM 1829 C CA . ASP A 1 252 ? 27.977 14.703 23.338 1.00 96.50 252 ASP A CA 1
ATOM 1830 C C . ASP A 1 252 ? 26.644 15.468 23.447 1.00 96.50 252 ASP A C 1
ATOM 1832 O O . ASP A 1 252 ? 25.688 15.146 22.732 1.00 96.50 252 ASP A O 1
ATOM 1836 N N . VAL A 1 253 ? 26.573 16.484 24.315 1.00 96.44 253 VAL A N 1
ATOM 1837 C CA . VAL A 1 253 ? 25.343 17.254 24.562 1.00 96.44 253 VAL A CA 1
ATOM 1838 C C . VAL A 1 253 ? 25.573 18.755 24.416 1.00 96.44 253 VAL A C 1
ATOM 1840 O O . VAL A 1 253 ? 26.525 19.302 24.966 1.00 96.44 253 VAL A O 1
ATOM 1843 N N . TRP A 1 254 ? 24.652 19.440 23.733 1.00 97.88 254 TRP A N 1
ATOM 1844 C CA . TRP A 1 254 ? 24.535 20.902 23.729 1.00 97.88 254 TRP A CA 1
ATOM 1845 C C . TRP A 1 254 ? 23.205 21.284 24.371 1.00 97.88 254 TRP A C 1
ATOM 1847 O O . TRP A 1 254 ? 22.138 21.130 23.767 1.00 97.88 254 TRP A O 1
ATOM 1857 N N . ARG A 1 255 ? 23.275 21.763 25.613 1.00 96.19 255 ARG A N 1
ATOM 1858 C CA . ARG A 1 255 ? 22.123 22.136 26.428 1.00 96.19 255 ARG A CA 1
ATOM 1859 C C . ARG A 1 255 ? 21.842 23.626 26.296 1.00 96.19 255 ARG A C 1
ATOM 1861 O O . ARG A 1 255 ? 22.657 24.446 26.706 1.00 96.19 255 ARG A O 1
ATOM 1868 N N . LEU A 1 256 ? 20.683 23.965 25.742 1.00 95.88 256 LEU A N 1
ATOM 1869 C CA . LEU A 1 256 ? 20.092 25.299 25.796 1.00 95.88 256 LEU A CA 1
ATOM 1870 C C . LEU A 1 256 ? 19.297 25.425 27.101 1.00 95.88 256 LEU A C 1
ATOM 1872 O O . LEU A 1 256 ? 18.348 24.670 27.312 1.00 95.88 256 LEU A O 1
ATOM 1876 N N . HIS A 1 257 ? 19.666 26.385 27.941 1.00 92.62 257 HIS A N 1
ATOM 1877 C CA . HIS A 1 257 ? 18.975 26.710 29.190 1.00 92.62 257 HIS A CA 1
ATOM 1878 C C . HIS A 1 257 ? 17.971 27.859 29.000 1.00 92.62 257 HIS A C 1
ATOM 1880 O O . HIS A 1 257 ? 18.118 28.676 28.090 1.00 92.62 257 HIS A O 1
ATOM 1886 N N . ALA A 1 258 ? 17.004 27.992 29.916 1.00 88.44 258 ALA A N 1
ATOM 1887 C CA . ALA A 1 258 ? 15.958 29.024 29.868 1.00 88.44 258 ALA A CA 1
ATOM 1888 C C . ALA A 1 258 ? 16.474 30.483 29.901 1.00 88.44 258 ALA A C 1
ATOM 1890 O O . ALA A 1 258 ? 15.762 31.402 29.497 1.00 88.44 258 ALA A O 1
ATOM 1891 N N . ASN A 1 259 ? 17.715 30.716 30.347 1.00 91.12 259 ASN A N 1
ATOM 1892 C CA . ASN A 1 259 ? 18.400 32.016 30.261 1.00 91.12 259 ASN A CA 1
ATOM 1893 C C . ASN A 1 259 ? 18.921 32.340 28.837 1.00 91.12 259 ASN A C 1
ATOM 1895 O O . ASN A 1 259 ? 19.444 33.430 28.603 1.00 91.12 259 ASN A O 1
ATOM 1899 N N . GLY A 1 260 ? 18.797 31.407 27.886 1.00 92.12 260 GLY A N 1
ATOM 1900 C CA . GLY A 1 260 ? 19.314 31.499 26.523 1.00 92.12 260 GLY A CA 1
ATOM 1901 C C . GLY A 1 260 ? 20.791 31.114 26.368 1.00 92.12 260 GLY A C 1
ATOM 1902 O O . GLY A 1 260 ? 21.345 31.292 25.280 1.00 92.12 260 GLY A O 1
ATOM 1903 N N . GLU A 1 261 ? 21.448 30.619 27.413 1.00 96.12 261 GLU A N 1
ATOM 1904 C CA . GLU A 1 261 ? 22.818 30.105 27.369 1.00 96.12 261 GLU A CA 1
ATOM 1905 C C . GLU A 1 261 ? 22.856 28.710 26.735 1.00 96.12 261 GLU A C 1
ATOM 1907 O O . GLU A 1 261 ? 21.924 27.925 26.906 1.00 96.12 261 GLU A O 1
ATOM 1912 N N . ILE A 1 262 ? 23.925 28.402 25.991 1.00 97.12 262 ILE A N 1
ATOM 1913 C CA . ILE A 1 262 ? 24.153 27.065 25.430 1.00 97.12 262 ILE A CA 1
ATOM 1914 C C . ILE A 1 262 ? 25.466 26.524 25.988 1.00 97.12 262 ILE A C 1
ATOM 1916 O O . ILE A 1 262 ? 26.538 27.029 25.653 1.00 97.12 262 ILE A O 1
ATOM 1920 N N . VAL A 1 263 ? 25.370 25.486 26.814 1.00 95.62 263 VAL A N 1
ATOM 1921 C CA . VAL A 1 263 ? 26.503 24.795 27.440 1.00 95.62 263 VAL A CA 1
ATOM 1922 C C . VAL A 1 263 ? 26.766 23.493 26.686 1.00 95.62 263 VAL A C 1
ATOM 1924 O O . VAL A 1 263 ? 25.821 22.797 26.311 1.00 95.62 263 VAL A O 1
ATOM 1927 N N . LYS A 1 264 ? 28.041 23.144 26.461 1.00 96.38 264 LYS A N 1
ATOM 1928 C CA . LYS A 1 264 ? 28.409 21.799 26.001 1.00 96.38 264 LYS A CA 1
ATOM 1929 C C . LYS A 1 264 ? 28.830 20.933 27.187 1.00 96.38 264 LYS A C 1
ATOM 1931 O O . LYS A 1 264 ? 29.727 21.314 27.935 1.00 96.38 264 LYS A O 1
ATOM 1936 N N . GLU A 1 265 ? 28.219 19.764 27.308 1.00 94.69 265 GLU A N 1
ATOM 1937 C CA . GLU A 1 265 ? 28.491 18.750 28.332 1.00 94.69 265 GLU A CA 1
ATOM 1938 C C . GLU A 1 265 ? 28.560 17.345 27.696 1.00 94.69 265 GLU A C 1
ATOM 1940 O O . GLU A 1 265 ? 28.508 17.211 26.470 1.00 94.69 265 GLU A O 1
ATOM 1945 N N . SER A 1 266 ? 28.711 16.300 28.515 1.00 92.44 266 SER A N 1
ATOM 1946 C CA . SER A 1 266 ? 28.689 14.898 28.075 1.00 92.44 266 SER A CA 1
ATOM 1947 C C . SER A 1 266 ? 27.875 14.048 29.049 1.00 92.44 266 SER A C 1
ATOM 1949 O O . SER A 1 266 ? 27.939 14.279 30.257 1.00 92.44 266 SER A O 1
ATOM 1951 N N . LEU A 1 267 ? 27.138 13.060 28.538 1.00 88.62 267 LEU A N 1
ATOM 1952 C CA . LEU A 1 267 ? 26.333 12.116 29.323 1.00 88.62 267 LEU A CA 1
ATOM 1953 C C . LEU A 1 267 ? 26.776 10.667 29.083 1.00 88.62 267 LEU A C 1
ATOM 1955 O O . LEU A 1 267 ? 27.077 10.294 27.956 1.00 88.62 267 LEU A O 1
ATOM 1959 N N . HIS A 1 268 ? 26.778 9.837 30.125 1.00 88.81 268 HIS A N 1
ATOM 1960 C CA . HIS A 1 268 ? 27.170 8.428 30.077 1.00 88.81 268 HIS A CA 1
ATOM 1961 C C . HIS A 1 268 ? 26.226 7.577 30.948 1.00 88.81 268 HIS A C 1
ATOM 1963 O O . HIS A 1 268 ? 26.072 7.892 32.136 1.00 88.81 268 HIS A O 1
ATOM 1969 N N . PRO A 1 269 ? 25.673 6.450 30.441 1.00 79.56 269 PRO A N 1
ATOM 1970 C CA . PRO A 1 269 ? 24.706 5.597 31.146 1.00 79.56 269 PRO A CA 1
ATOM 1971 C C . PRO A 1 269 ? 25.025 5.345 32.625 1.00 79.56 269 PRO A C 1
ATOM 1973 O O . PRO A 1 269 ? 24.212 5.627 33.506 1.00 79.56 269 PRO A O 1
ATOM 1976 N N . THR A 1 270 ? 26.241 4.885 32.921 1.00 79.00 270 THR A N 1
ATOM 1977 C CA . THR A 1 270 ? 26.641 4.516 34.290 1.00 79.00 270 THR A CA 1
ATOM 1978 C C . THR A 1 270 ? 26.901 5.701 35.214 1.00 79.00 270 THR A C 1
ATOM 1980 O O . THR A 1 270 ? 26.568 5.615 36.393 1.00 79.00 270 THR A O 1
ATOM 1983 N N . ARG A 1 271 ? 27.462 6.805 34.705 1.00 88.62 271 ARG A N 1
ATOM 1984 C CA . ARG A 1 271 ? 27.831 7.975 35.516 1.00 88.62 271 ARG A CA 1
ATOM 1985 C C . ARG A 1 271 ? 26.600 8.778 35.921 1.00 88.62 271 ARG A C 1
ATOM 1987 O O . ARG A 1 271 ? 26.412 9.053 37.100 1.00 88.62 271 ARG A O 1
ATOM 1994 N N . ASP A 1 272 ? 25.781 9.140 34.937 1.00 77.31 272 ASP A N 1
ATOM 1995 C CA . ASP A 1 272 ? 24.763 10.182 35.106 1.00 77.31 272 ASP A CA 1
ATOM 1996 C C . ASP A 1 272 ? 23.371 9.588 35.371 1.00 77.31 272 ASP A C 1
ATOM 1998 O O . ASP A 1 272 ? 22.525 10.206 36.020 1.00 77.31 272 ASP A O 1
ATOM 2002 N N . PHE A 1 273 ? 23.135 8.347 34.929 1.00 73.94 273 PHE A N 1
ATOM 2003 C CA . PHE A 1 273 ? 21.854 7.662 35.106 1.00 73.94 273 PHE A CA 1
ATOM 2004 C C . PHE A 1 273 ? 21.917 6.444 36.040 1.00 73.94 273 PHE A C 1
ATOM 2006 O O . PHE A 1 273 ? 20.863 6.026 36.527 1.00 73.94 273 PHE A O 1
ATOM 2013 N N . GLY A 1 274 ? 23.107 5.920 36.355 1.00 74.94 274 GLY A N 1
ATOM 2014 C CA . GLY A 1 274 ? 23.291 4.715 37.179 1.00 74.94 274 GLY A CA 1
ATOM 2015 C C . GLY A 1 274 ? 23.020 3.404 36.430 1.00 74.94 274 GLY A C 1
ATOM 2016 O O . GLY A 1 274 ? 22.651 2.408 37.044 1.00 74.94 274 GLY A O 1
ATOM 2017 N N . LEU A 1 275 ? 23.149 3.417 35.101 1.00 74.44 275 LEU A N 1
ATOM 2018 C CA . LEU A 1 275 ? 22.775 2.320 34.209 1.00 74.44 275 LEU A CA 1
ATOM 2019 C C . LEU A 1 275 ? 24.007 1.557 33.702 1.00 74.44 275 LEU A C 1
ATOM 2021 O O . LEU A 1 275 ? 25.047 2.142 33.402 1.00 74.44 275 LEU A O 1
ATOM 2025 N N . GLU A 1 276 ? 23.893 0.243 33.552 1.00 75.81 276 GLU A N 1
ATOM 2026 C CA . GLU A 1 276 ? 24.891 -0.552 32.822 1.00 75.81 276 GLU A CA 1
ATOM 2027 C C . GLU A 1 276 ? 24.923 -0.134 31.345 1.00 75.81 276 GLU A C 1
ATOM 2029 O O . GLU A 1 276 ? 23.877 0.202 30.784 1.00 75.81 276 GLU A O 1
ATOM 2034 N N . THR A 1 277 ? 26.100 -0.166 30.718 1.00 81.00 277 THR A N 1
ATOM 2035 C CA . THR A 1 277 ? 26.238 0.050 29.273 1.00 81.00 277 THR A CA 1
ATOM 2036 C C . THR A 1 277 ? 25.885 -1.216 28.491 1.00 81.00 277 THR A C 1
ATOM 2038 O O . THR A 1 277 ? 26.186 -2.329 28.922 1.00 81.00 277 THR A O 1
ATOM 2041 N N . HIS A 1 278 ? 25.250 -1.043 27.330 1.00 77.88 278 HIS A N 1
ATOM 2042 C CA . HIS A 1 278 ? 24.826 -2.120 26.426 1.00 77.88 278 HIS A CA 1
ATOM 2043 C C . HIS A 1 278 ? 25.296 -1.810 24.997 1.00 77.88 278 HIS A C 1
ATOM 2045 O O . HIS A 1 278 ? 25.200 -0.656 24.572 1.00 77.88 278 HIS A O 1
ATOM 2051 N N . PRO A 1 279 ? 25.811 -2.789 24.232 1.00 81.38 279 PRO A N 1
ATOM 2052 C CA . PRO A 1 279 ? 26.209 -2.573 22.843 1.00 81.38 279 PRO A CA 1
ATOM 2053 C C . PRO A 1 279 ? 25.001 -2.212 21.965 1.00 81.38 279 PRO A C 1
ATOM 2055 O O . PRO A 1 279 ? 23.897 -2.705 22.182 1.00 81.38 279 PRO A O 1
ATOM 2058 N N . LEU A 1 280 ? 25.218 -1.432 20.896 1.00 81.06 280 LEU A N 1
ATOM 2059 C CA . LEU A 1 280 ? 24.141 -1.040 19.965 1.00 81.06 280 LEU A CA 1
ATOM 2060 C C . LEU A 1 280 ? 23.393 -2.228 19.327 1.00 81.06 280 LEU A C 1
ATOM 2062 O O . LEU A 1 280 ? 22.256 -2.077 18.888 1.00 81.06 280 LEU A O 1
ATOM 2066 N N . ALA A 1 281 ? 24.003 -3.418 19.299 1.00 80.62 281 ALA A N 1
ATOM 2067 C CA . ALA A 1 281 ? 23.356 -4.645 18.842 1.00 80.62 281 ALA A CA 1
ATOM 2068 C C . ALA A 1 281 ? 22.105 -5.017 19.666 1.00 80.62 281 ALA A C 1
ATOM 2070 O O . ALA A 1 281 ? 21.163 -5.568 19.100 1.00 80.62 281 ALA A O 1
ATOM 2071 N N . ASP A 1 282 ? 22.070 -4.671 20.957 1.00 76.25 282 ASP A N 1
ATOM 2072 C CA . ASP A 1 282 ? 20.970 -5.005 21.872 1.00 76.25 282 ASP A CA 1
ATOM 2073 C C . ASP A 1 282 ? 19.768 -4.050 21.725 1.00 76.25 282 ASP A C 1
ATOM 2075 O O . ASP A 1 282 ? 18.664 -4.364 22.167 1.00 76.25 282 ASP A O 1
ATOM 2079 N N . VAL A 1 283 ? 19.968 -2.889 21.086 1.00 76.69 283 VAL A N 1
ATOM 2080 C CA . VAL A 1 283 ? 18.919 -1.901 20.758 1.00 76.69 283 VAL A CA 1
ATOM 2081 C C . VAL A 1 283 ? 18.590 -1.867 19.260 1.00 76.69 283 VAL A C 1
ATOM 2083 O O . VAL A 1 283 ? 17.977 -0.918 18.767 1.00 76.69 283 VAL A O 1
ATOM 2086 N N . LYS A 1 284 ? 18.989 -2.902 18.513 1.00 80.75 284 LYS A N 1
ATOM 2087 C CA . LYS A 1 284 ? 18.736 -3.004 17.075 1.00 80.75 284 LYS A CA 1
ATOM 2088 C C . LYS A 1 284 ? 17.247 -3.204 16.766 1.00 80.75 284 LYS A C 1
ATOM 2090 O O . LYS A 1 284 ? 16.578 -4.025 17.385 1.00 80.75 284 LYS A O 1
ATOM 2095 N N . GLY A 1 285 ? 16.755 -2.474 15.771 1.00 80.19 285 GLY A N 1
ATOM 2096 C CA . GLY A 1 285 ? 15.378 -2.509 15.298 1.00 80.19 285 GLY A CA 1
ATOM 2097 C C . GLY A 1 285 ? 15.116 -3.537 14.197 1.00 80.19 285 GLY A C 1
ATOM 2098 O O . GLY A 1 285 ? 16.013 -3.986 13.472 1.00 80.19 285 GLY A O 1
ATOM 2099 N N . GLY A 1 286 ? 13.839 -3.878 14.065 1.00 81.38 286 GLY A N 1
ATOM 2100 C CA . GLY A 1 286 ? 13.283 -4.690 12.991 1.00 81.38 286 GLY A CA 1
ATOM 2101 C C . GLY A 1 286 ? 12.437 -3.865 12.016 1.00 81.38 286 GLY A C 1
ATOM 2102 O O . GLY A 1 286 ? 12.674 -2.672 11.817 1.00 81.38 286 GLY A O 1
ATOM 2103 N N . ASP A 1 287 ? 11.452 -4.502 11.389 1.00 84.69 287 ASP A N 1
ATOM 2104 C CA . ASP A 1 287 ? 10.349 -3.797 10.724 1.00 84.69 287 ASP A CA 1
ATOM 2105 C C . ASP A 1 287 ? 9.379 -3.131 11.728 1.00 84.69 287 ASP A C 1
ATOM 2107 O O . ASP A 1 287 ? 9.583 -3.157 12.945 1.00 84.69 287 ASP A O 1
ATOM 2111 N N . CYS A 1 288 ? 8.325 -2.472 11.235 1.00 81.81 288 CYS A N 1
ATOM 2112 C CA . CYS A 1 288 ? 7.381 -1.758 12.098 1.00 81.81 288 CYS A CA 1
ATOM 2113 C C . CYS A 1 288 ? 6.527 -2.672 12.995 1.00 81.81 288 CYS A C 1
ATOM 2115 O O . CYS A 1 288 ? 6.050 -2.207 14.028 1.00 81.81 288 CYS A O 1
ATOM 2117 N N . HIS A 1 289 ? 6.364 -3.957 12.665 1.00 84.00 289 HIS A N 1
ATOM 2118 C CA . HIS A 1 289 ? 5.688 -4.939 13.516 1.00 84.00 289 HIS A CA 1
ATOM 2119 C C . HIS A 1 289 ? 6.645 -5.526 14.564 1.00 84.00 289 HIS A C 1
ATOM 2121 O O . HIS A 1 289 ? 6.265 -5.669 15.726 1.00 84.00 289 HIS A O 1
ATOM 2127 N N . GLU A 1 290 ? 7.901 -5.794 14.198 1.00 81.69 290 GLU A N 1
ATOM 2128 C CA . GLU A 1 290 ? 8.959 -6.197 15.139 1.00 81.69 290 GLU A CA 1
ATOM 2129 C C . GLU A 1 290 ? 9.236 -5.090 16.178 1.00 81.69 290 GLU A C 1
ATOM 2131 O O . GLU A 1 290 ? 9.311 -5.354 17.385 1.00 81.69 290 GLU A O 1
ATOM 2136 N N . ASN A 1 291 ? 9.292 -3.827 15.736 1.00 83.50 291 ASN A N 1
ATOM 2137 C CA . ASN A 1 291 ? 9.413 -2.669 16.625 1.00 83.50 291 ASN A CA 1
ATOM 2138 C C . ASN A 1 291 ? 8.141 -2.441 17.462 1.00 83.50 291 ASN A C 1
ATOM 2140 O O . ASN A 1 291 ? 8.256 -1.990 18.600 1.00 83.50 291 ASN A O 1
ATOM 2144 N N . ALA A 1 292 ? 6.951 -2.790 16.957 1.00 82.88 292 ALA A N 1
ATOM 2145 C CA . ALA A 1 292 ? 5.711 -2.702 17.732 1.00 82.88 292 ALA A CA 1
ATOM 2146 C C . ALA A 1 292 ? 5.672 -3.715 18.885 1.00 82.88 292 ALA A C 1
ATOM 2148 O O . ALA A 1 292 ? 5.417 -3.350 20.031 1.00 82.88 292 ALA A O 1
ATOM 2149 N N . ILE A 1 293 ? 6.025 -4.975 18.615 1.00 81.06 293 ILE A N 1
ATOM 2150 C CA . ILE A 1 293 ? 6.164 -6.004 19.659 1.00 81.06 293 ILE A CA 1
ATOM 2151 C C . ILE A 1 293 ? 7.224 -5.580 20.687 1.00 81.06 293 ILE A C 1
ATOM 2153 O O . ILE A 1 293 ? 7.042 -5.774 21.888 1.00 81.06 293 ILE A O 1
ATOM 2157 N N . THR A 1 294 ? 8.314 -4.956 20.237 1.00 78.50 294 THR A N 1
ATOM 2158 C CA . THR A 1 294 ? 9.341 -4.398 21.129 1.00 78.50 294 THR A CA 1
ATOM 2159 C C . THR A 1 294 ? 8.782 -3.285 22.023 1.00 78.50 294 THR A C 1
ATOM 2161 O O . THR A 1 294 ? 9.004 -3.322 23.231 1.00 78.50 294 THR A O 1
ATOM 2164 N N . LEU A 1 295 ? 8.006 -2.343 21.474 1.00 81.44 295 LEU A N 1
ATOM 2165 C CA . LEU A 1 295 ? 7.383 -1.262 22.245 1.00 81.44 295 LEU A CA 1
ATOM 2166 C C . LEU A 1 295 ? 6.384 -1.793 23.288 1.00 81.44 295 LEU A C 1
ATOM 2168 O O . LEU A 1 295 ? 6.474 -1.411 24.453 1.00 81.44 295 LEU A O 1
ATOM 2172 N N . GLU A 1 296 ? 5.477 -2.700 22.914 1.00 79.06 296 GLU A N 1
ATOM 2173 C CA . GLU A 1 296 ? 4.515 -3.294 23.860 1.00 79.06 296 GLU A CA 1
ATOM 2174 C C . GLU A 1 296 ? 5.228 -4.054 24.997 1.00 79.06 296 GLU A C 1
ATOM 2176 O O . GLU A 1 296 ? 4.872 -3.888 26.164 1.00 79.06 296 GLU A O 1
ATOM 2181 N N . ARG A 1 297 ? 6.316 -4.780 24.702 1.00 76.19 297 ARG A N 1
ATOM 2182 C CA . ARG A 1 297 ? 7.113 -5.480 25.727 1.00 76.19 297 ARG A CA 1
ATOM 2183 C C . ARG A 1 297 ? 7.933 -4.558 26.637 1.00 76.19 297 ARG A C 1
ATOM 2185 O O . ARG A 1 297 ? 8.184 -4.935 27.781 1.00 76.19 297 ARG A O 1
ATOM 2192 N N . ILE A 1 298 ? 8.346 -3.376 26.169 1.00 72.19 298 ILE A N 1
ATOM 2193 C CA . ILE A 1 298 ? 8.954 -2.343 27.028 1.00 72.19 298 ILE A CA 1
ATOM 2194 C C . ILE A 1 298 ? 7.886 -1.770 27.968 1.00 72.19 298 ILE A C 1
ATOM 2196 O O . ILE A 1 298 ? 8.082 -1.750 29.180 1.00 72.19 298 ILE A O 1
ATOM 2200 N N . LEU A 1 299 ? 6.735 -1.357 27.426 1.00 71.06 299 LEU A N 1
ATOM 2201 C CA . LEU A 1 299 ? 5.683 -0.677 28.191 1.00 71.06 299 LEU A CA 1
ATOM 2202 C C . LEU A 1 299 ? 4.982 -1.584 29.217 1.00 71.06 299 LEU A C 1
ATOM 2204 O O . LEU A 1 299 ? 4.515 -1.082 30.236 1.00 71.06 299 LEU A O 1
ATOM 2208 N N . ASN A 1 300 ? 4.951 -2.901 28.990 1.00 66.25 300 ASN A N 1
ATOM 2209 C CA . ASN A 1 300 ? 4.461 -3.891 29.958 1.00 66.25 300 ASN A CA 1
ATOM 2210 C C . ASN A 1 300 ? 5.532 -4.378 30.962 1.00 66.25 300 ASN A C 1
ATOM 2212 O O . ASN A 1 300 ? 5.215 -5.183 31.835 1.00 66.25 300 ASN A O 1
ATOM 2216 N N . GLY A 1 301 ? 6.800 -3.962 30.833 1.00 62.97 301 GLY A N 1
ATOM 2217 C CA . GLY A 1 301 ? 7.906 -4.467 31.665 1.00 62.97 301 GLY A CA 1
ATOM 2218 C C . GLY A 1 301 ? 8.340 -5.916 31.369 1.00 62.97 301 GLY A C 1
ATOM 2219 O O . GLY A 1 301 ? 9.129 -6.496 32.113 1.00 62.97 301 GLY A O 1
ATOM 2220 N N . GLU A 1 302 ? 7.861 -6.516 30.274 1.00 59.25 302 GLU A N 1
ATOM 2221 C CA . GLU A 1 302 ? 8.162 -7.900 29.860 1.00 59.25 302 GLU A CA 1
ATOM 2222 C C . GLU A 1 302 ? 9.600 -8.090 29.338 1.00 59.25 302 GLU A C 1
ATOM 2224 O O . GLU A 1 302 ? 10.085 -9.216 29.183 1.00 59.25 302 GLU A O 1
ATOM 2229 N N . LEU A 1 303 ? 10.293 -6.993 29.032 1.00 58.69 303 LEU A N 1
ATOM 2230 C CA . LEU A 1 303 ? 11.730 -6.965 28.781 1.00 58.69 303 LEU A CA 1
ATOM 2231 C C . LEU A 1 303 ? 12.470 -6.643 30.085 1.00 58.69 303 LEU A C 1
ATOM 2233 O O . LEU A 1 303 ? 12.735 -5.481 30.388 1.00 58.69 303 LEU A O 1
ATOM 2237 N N . GLN A 1 304 ? 12.840 -7.683 30.844 1.00 42.94 304 GLN A N 1
ATOM 2238 C CA . GLN A 1 304 ? 13.657 -7.538 32.055 1.00 42.94 304 GLN A CA 1
ATOM 2239 C C . GLN A 1 304 ? 15.024 -6.901 31.752 1.00 42.94 304 GLN A C 1
ATOM 2241 O O . GLN A 1 304 ? 15.991 -7.592 31.442 1.00 42.94 304 GLN A O 1
ATOM 2246 N N . VAL A 1 305 ? 15.104 -5.577 31.918 1.00 41.00 305 VAL A N 1
ATOM 2247 C CA . VAL A 1 305 ? 16.304 -4.805 32.302 1.00 41.00 305 VAL A CA 1
ATOM 2248 C C . VAL A 1 305 ? 17.523 -4.953 31.351 1.00 41.00 305 VAL A C 1
ATOM 2250 O O . VAL A 1 305 ? 18.640 -4.538 31.673 1.00 41.00 305 VAL A O 1
ATOM 2253 N N . ALA A 1 306 ? 17.307 -5.465 30.135 1.00 32.56 306 ALA A N 1
ATOM 2254 C CA . ALA A 1 306 ? 18.299 -5.613 29.072 1.00 32.56 306 ALA A CA 1
ATOM 2255 C C . ALA A 1 306 ? 18.160 -4.486 28.030 1.00 32.56 306 ALA A C 1
ATOM 2257 O O . ALA A 1 306 ? 17.139 -4.392 27.344 1.00 32.56 306 ALA A O 1
ATOM 2258 N N . ALA A 1 307 ? 19.196 -3.645 27.936 1.00 37.91 307 ALA A N 1
ATOM 2259 C CA . ALA A 1 307 ? 19.374 -2.528 27.003 1.00 37.91 307 ALA A CA 1
ATOM 2260 C C . ALA A 1 307 ? 18.212 -1.520 26.875 1.00 37.91 307 ALA A C 1
ATOM 2262 O O . ALA A 1 307 ? 18.286 -0.433 27.441 1.00 37.91 307 ALA A O 1
ATOM 2263 N N . SER A 1 308 ? 17.151 -1.878 26.151 1.00 37.22 308 SER A N 1
ATOM 2264 C CA . SER A 1 308 ? 16.050 -1.005 25.709 1.00 37.22 308 SER A CA 1
ATOM 2265 C C . SER A 1 308 ? 15.467 -0.078 26.791 1.00 37.22 308 SER A C 1
ATOM 2267 O O . SER A 1 308 ? 15.719 1.125 26.785 1.00 37.22 308 SER A O 1
ATOM 2269 N N . CYS A 1 309 ? 14.756 -0.628 27.781 1.00 35.38 309 CYS A N 1
ATOM 2270 C CA . CYS A 1 309 ? 14.062 0.159 28.810 1.00 35.38 309 CYS A CA 1
ATOM 2271 C C . CYS A 1 309 ? 15.001 1.048 29.664 1.00 35.38 309 CYS A C 1
ATOM 2273 O O . CYS A 1 309 ? 14.541 1.975 30.331 1.00 35.38 309 CYS A O 1
ATOM 2275 N N . LYS A 1 310 ? 16.321 0.800 29.655 1.00 38.47 310 LYS A N 1
ATOM 2276 C CA . LYS A 1 310 ? 17.304 1.642 30.358 1.00 38.47 310 LYS A CA 1
ATOM 2277 C C . LYS A 1 310 ? 17.550 2.962 29.618 1.00 38.47 310 LYS A C 1
ATOM 2279 O O . LYS A 1 310 ? 17.670 3.996 30.274 1.00 38.47 310 LYS A O 1
ATOM 2284 N N . THR A 1 311 ? 17.584 2.964 28.285 1.00 39.75 311 THR A N 1
ATOM 2285 C CA . THR A 1 311 ? 17.815 4.184 27.490 1.00 39.75 311 THR A CA 1
ATOM 2286 C C . THR A 1 311 ? 16.694 5.204 27.713 1.00 39.75 311 THR A C 1
ATOM 2288 O O . THR A 1 311 ? 16.964 6.383 27.946 1.00 39.75 311 THR A O 1
ATOM 2291 N N . ASP A 1 312 ? 15.443 4.736 27.773 1.00 44.12 312 ASP A N 1
ATOM 2292 C CA . ASP A 1 312 ? 14.259 5.555 28.071 1.00 44.12 312 ASP A CA 1
ATOM 2293 C C . ASP A 1 312 ? 14.306 6.178 29.489 1.00 44.12 312 ASP A C 1
ATOM 2295 O O . ASP A 1 312 ? 13.953 7.346 29.673 1.00 44.12 312 ASP A O 1
ATOM 2299 N N . CYS A 1 313 ? 14.843 5.469 30.493 1.00 37.91 313 CYS A N 1
ATOM 2300 C CA . CYS A 1 313 ? 15.108 6.038 31.825 1.00 37.91 313 CYS A CA 1
ATOM 2301 C C . CYS A 1 313 ? 16.187 7.140 31.816 1.00 37.91 313 CYS A C 1
ATOM 2303 O O . CYS A 1 313 ? 16.141 8.053 32.647 1.00 37.91 313 CYS A O 1
ATOM 2305 N N . GLY A 1 314 ? 17.136 7.089 30.874 1.00 39.88 314 GLY A N 1
ATOM 2306 C CA . GLY A 1 314 ? 18.069 8.187 30.607 1.00 39.88 314 GLY A CA 1
ATOM 2307 C C . GLY A 1 314 ? 17.344 9.434 30.095 1.00 39.88 314 GLY A C 1
ATOM 2308 O O . GLY A 1 314 ? 17.537 10.524 30.636 1.00 39.88 314 GLY A O 1
ATOM 2309 N N . PHE A 1 315 ? 16.429 9.266 29.133 1.00 43.31 315 PHE A N 1
ATOM 2310 C CA . PHE A 1 315 ? 15.564 10.350 28.651 1.00 43.31 315 PHE A CA 1
ATOM 2311 C C . PHE A 1 315 ? 14.672 10.937 29.760 1.00 43.31 315 PHE A C 1
ATOM 2313 O O . PHE A 1 315 ? 14.528 12.154 29.812 1.00 43.31 315 PHE A O 1
ATOM 2320 N N . LEU A 1 316 ? 14.137 10.134 30.691 1.00 40.66 316 LEU A N 1
ATOM 2321 C CA . LEU A 1 316 ? 13.381 10.648 31.849 1.00 40.66 316 LEU A CA 1
ATOM 2322 C C . LEU A 1 316 ? 14.236 11.528 32.778 1.00 40.66 316 LEU A C 1
ATOM 2324 O O . LEU A 1 316 ? 13.835 12.638 33.124 1.00 40.66 316 LEU A O 1
ATOM 2328 N N . LYS A 1 317 ? 15.441 11.083 33.161 1.00 40.38 317 LYS A N 1
ATOM 2329 C CA . LYS A 1 317 ? 16.343 11.897 34.003 1.00 40.38 317 LYS A CA 1
ATOM 2330 C C . LYS A 1 317 ? 16.802 13.171 33.281 1.00 40.38 317 LYS A C 1
ATOM 2332 O O . LYS A 1 317 ? 16.832 14.245 33.882 1.00 40.38 317 LYS A O 1
ATOM 2337 N N . ALA A 1 318 ? 17.081 13.071 31.982 1.00 42.22 318 ALA A N 1
ATOM 2338 C CA . ALA A 1 318 ? 17.353 14.209 31.109 1.00 42.22 318 ALA A CA 1
ATOM 2339 C C . ALA A 1 318 ? 16.167 15.195 31.046 1.00 42.22 318 ALA A C 1
ATOM 2341 O O . ALA A 1 318 ? 16.372 16.405 31.131 1.00 42.22 318 ALA A O 1
ATOM 2342 N N . TYR A 1 319 ? 14.932 14.697 30.975 1.00 41.41 319 TYR A N 1
ATOM 2343 C CA . TYR A 1 319 ? 13.706 15.496 30.935 1.00 41.41 319 TYR A CA 1
ATOM 2344 C C . TYR A 1 319 ? 13.433 16.256 32.246 1.00 41.41 319 TYR A C 1
ATOM 2346 O O . TYR A 1 319 ? 13.079 17.439 32.221 1.00 41.41 319 TYR A O 1
ATOM 2354 N N . ASN A 1 320 ? 13.675 15.625 33.400 1.00 40.91 320 ASN A N 1
ATOM 2355 C CA . ASN A 1 320 ? 13.550 16.284 34.706 1.00 40.91 320 ASN A CA 1
ATOM 2356 C C . ASN A 1 320 ? 14.499 17.495 34.811 1.00 40.91 320 ASN A C 1
ATOM 2358 O O . ASN A 1 320 ? 14.114 18.552 35.302 1.00 40.91 320 ASN A O 1
ATOM 2362 N N . SER A 1 321 ? 15.711 17.384 34.251 1.00 39.75 321 SER A N 1
ATOM 2363 C CA . SER A 1 321 ? 16.703 18.474 34.194 1.00 39.75 321 SER A CA 1
ATOM 2364 C C . SER A 1 321 ? 16.384 19.619 33.209 1.00 39.75 321 SER A C 1
ATOM 2366 O O . SER A 1 321 ? 17.230 20.487 32.998 1.00 39.75 321 SER A O 1
ATOM 2368 N N . LEU A 1 322 ? 15.204 19.606 32.578 1.00 32.97 322 LEU A N 1
ATOM 2369 C CA . LEU A 1 322 ? 14.746 20.605 31.601 1.00 32.97 322 LEU A CA 1
ATOM 2370 C C . LEU A 1 322 ? 13.412 21.271 31.982 1.00 32.97 322 LEU A C 1
ATOM 2372 O O . LEU A 1 322 ? 12.862 21.989 31.156 1.00 32.97 322 LEU A O 1
ATOM 2376 N N . THR A 1 323 ? 12.815 20.984 33.147 1.00 32.44 323 THR A N 1
ATOM 2377 C CA . THR A 1 323 ? 11.392 21.319 33.394 1.00 32.44 323 THR A CA 1
ATOM 2378 C C . THR A 1 323 ? 11.064 22.005 34.722 1.00 32.44 323 THR A C 1
ATOM 2380 O O . THR A 1 323 ? 9.886 22.262 34.966 1.00 32.44 323 THR A O 1
ATOM 2383 N N . ASP A 1 324 ? 12.051 22.297 35.580 1.00 30.66 324 ASP A N 1
ATOM 2384 C CA . ASP A 1 324 ? 11.872 22.787 36.971 1.00 30.66 324 ASP A CA 1
ATOM 2385 C C . ASP A 1 324 ? 10.942 21.916 37.854 1.00 30.66 324 ASP A C 1
ATOM 2387 O O . ASP A 1 324 ? 10.595 22.269 38.985 1.00 30.66 324 ASP A O 1
ATOM 2391 N N . PHE A 1 325 ? 10.564 20.726 37.378 1.00 29.69 325 PHE A N 1
ATOM 2392 C CA . PHE A 1 325 ? 9.794 19.756 38.141 1.00 29.69 325 PHE A CA 1
ATOM 2393 C C . PHE A 1 325 ? 10.712 19.031 39.130 1.00 29.69 325 PHE A C 1
ATOM 2395 O O . PHE A 1 325 ? 11.441 18.107 38.764 1.00 29.69 325 PHE A O 1
ATOM 2402 N N . HIS A 1 326 ? 10.614 19.411 40.407 1.00 26.48 326 HIS A N 1
ATOM 2403 C CA . HIS A 1 326 ? 11.142 18.652 41.546 1.00 26.48 326 HIS A CA 1
ATOM 2404 C C . HIS A 1 326 ? 10.440 17.284 41.664 1.00 26.48 326 HIS A C 1
ATOM 2406 O O . HIS A 1 326 ? 9.580 17.052 42.515 1.00 26.48 326 HIS A O 1
ATOM 2412 N N . LEU A 1 327 ? 10.825 16.343 40.800 1.00 32.41 327 LEU A N 1
ATOM 2413 C CA . LEU A 1 327 ? 10.443 14.930 40.857 1.00 32.41 327 LEU A CA 1
ATOM 2414 C C . LEU A 1 327 ? 11.325 14.162 41.860 1.00 32.41 327 LEU A C 1
ATOM 2416 O O . LEU A 1 327 ? 11.726 13.024 41.620 1.00 32.41 327 LEU A O 1
ATOM 2420 N N . ASP A 1 328 ? 11.543 14.761 43.037 1.00 23.81 328 ASP A N 1
ATOM 2421 C CA . ASP A 1 328 ? 12.263 14.195 44.195 1.00 23.81 328 ASP A CA 1
ATOM 2422 C C . ASP A 1 328 ? 11.566 12.951 44.794 1.00 23.81 328 ASP A C 1
ATOM 2424 O O . ASP A 1 328 ? 12.027 12.372 45.776 1.00 23.81 328 ASP A O 1
ATOM 2428 N N . TYR A 1 329 ? 10.431 12.549 44.214 1.00 24.70 329 TYR A N 1
ATOM 2429 C CA . TYR A 1 329 ? 9.564 11.457 44.651 1.00 24.70 329 TYR A CA 1
ATOM 2430 C C . TYR A 1 329 ? 9.434 10.303 43.646 1.00 24.70 329 TYR A C 1
ATOM 2432 O O . TYR A 1 329 ? 8.584 9.436 43.837 1.00 24.70 329 TYR A O 1
ATOM 2440 N N . PHE A 1 330 ? 10.302 10.237 42.629 1.00 27.45 330 PHE A N 1
ATOM 2441 C CA . PHE A 1 330 ? 10.505 9.011 41.850 1.00 27.45 330 PHE A CA 1
ATOM 2442 C C . PHE A 1 330 ? 11.759 8.253 42.306 1.00 27.45 330 PHE A C 1
ATOM 2444 O O . PHE A 1 330 ? 12.852 8.482 41.778 1.00 27.45 330 PHE A O 1
ATOM 2451 N N . PRO A 1 331 ? 11.636 7.314 43.267 1.00 23.84 331 PRO A N 1
ATOM 2452 C CA . PRO A 1 331 ? 12.674 6.324 43.489 1.00 23.84 331 PRO A CA 1
ATOM 2453 C C . PRO A 1 331 ? 12.713 5.403 42.266 1.00 23.84 331 PRO A C 1
ATOM 2455 O O . PRO A 1 331 ? 11.860 4.532 42.114 1.00 23.84 331 PRO A O 1
ATOM 2458 N N . VAL A 1 332 ? 13.711 5.592 41.398 1.00 32.19 332 VAL A N 1
ATOM 2459 C CA . VAL A 1 332 ? 13.965 4.722 40.237 1.00 32.19 332 VAL A CA 1
ATOM 2460 C C . VAL A 1 332 ? 14.552 3.387 40.715 1.00 32.19 332 VAL A C 1
ATOM 2462 O O . VAL A 1 332 ? 15.725 3.074 40.510 1.00 32.19 332 VAL A O 1
ATOM 2465 N N . HIS A 1 333 ? 13.716 2.605 41.398 1.00 26.77 333 HIS A N 1
ATOM 2466 C CA . HIS A 1 333 ? 13.815 1.153 41.389 1.00 26.77 333 HIS A CA 1
ATOM 2467 C C . HIS A 1 333 ? 13.507 0.648 39.971 1.00 26.77 333 HIS A C 1
ATOM 2469 O O . HIS A 1 333 ? 12.884 1.349 39.176 1.00 26.77 333 HIS A O 1
ATOM 2475 N N . ALA A 1 334 ? 13.941 -0.568 39.643 1.00 34.06 334 ALA A N 1
ATOM 2476 C CA . ALA A 1 334 ? 13.785 -1.147 38.304 1.00 34.06 334 ALA A CA 1
ATOM 2477 C C . ALA A 1 334 ? 12.352 -1.640 37.990 1.00 34.06 334 ALA A C 1
ATOM 2479 O O . ALA A 1 334 ? 12.163 -2.404 37.048 1.00 34.06 334 ALA A O 1
ATOM 2480 N N . ASP A 1 335 ? 11.365 -1.189 38.767 1.00 34.94 335 ASP A N 1
ATOM 2481 C CA . ASP A 1 335 ? 9.950 -1.516 38.643 1.00 34.94 335 ASP A CA 1
ATOM 2482 C C . ASP A 1 335 ? 9.178 -0.232 38.296 1.00 34.94 335 ASP A C 1
ATOM 2484 O O . ASP A 1 335 ? 8.941 0.607 39.170 1.00 34.94 335 ASP A O 1
ATOM 2488 N N . LEU A 1 336 ? 8.754 -0.085 37.033 1.00 39.22 336 LEU A N 1
ATOM 2489 C CA . LEU A 1 336 ? 7.641 0.815 36.702 1.00 39.22 336 LEU A CA 1
ATOM 2490 C C . LEU A 1 336 ? 6.431 0.329 37.502 1.00 39.22 336 LEU A C 1
ATOM 2492 O O . LEU A 1 336 ? 6.015 -0.823 37.355 1.00 39.22 336 LEU A O 1
ATOM 2496 N N . GLN A 1 337 ? 5.872 1.166 38.373 1.00 37.22 337 GLN A N 1
ATOM 2497 C CA . GLN A 1 337 ? 4.754 0.722 39.201 1.00 37.22 337 GLN A CA 1
ATOM 2498 C C . GLN A 1 337 ? 3.534 0.469 38.315 1.00 37.22 337 GLN A C 1
ATOM 2500 O O . GLN A 1 337 ? 3.326 1.174 37.330 1.00 37.22 337 GLN A O 1
ATOM 2505 N N . ASN A 1 338 ? 2.671 -0.483 38.687 1.00 36.34 338 ASN A N 1
ATOM 2506 C CA . ASN A 1 338 ? 1.513 -0.865 37.863 1.00 36.34 338 ASN A CA 1
ATOM 2507 C C . ASN A 1 338 ? 0.666 0.335 37.395 1.00 36.34 338 ASN A C 1
ATOM 2509 O O . ASN A 1 338 ? 0.176 0.317 36.279 1.00 36.34 338 ASN A O 1
ATOM 2513 N N . ARG A 1 339 ? 0.568 1.414 38.190 1.00 37.47 339 ARG A N 1
ATOM 2514 C CA . ARG A 1 339 ? -0.118 2.669 37.812 1.00 37.47 339 ARG A CA 1
ATOM 2515 C C . ARG A 1 339 ? 0.488 3.398 36.608 1.00 37.47 339 ARG A C 1
ATOM 2517 O O . ARG A 1 339 ? -0.219 4.120 35.914 1.00 37.47 339 ARG A O 1
ATOM 2524 N N . GLU A 1 340 ? 1.787 3.266 36.391 1.00 45.91 340 GLU A N 1
ATOM 2525 C CA . GLU A 1 340 ? 2.514 3.877 35.278 1.00 45.91 340 GLU A CA 1
ATOM 2526 C C . GLU A 1 340 ? 2.327 3.046 34.010 1.00 45.91 340 GLU A C 1
ATOM 2528 O O . GLU A 1 340 ? 2.025 3.599 32.958 1.00 45.91 340 GLU A O 1
ATOM 2533 N N . ILE A 1 341 ? 2.382 1.717 34.139 1.00 45.75 341 ILE A N 1
ATOM 2534 C CA . ILE A 1 341 ? 2.017 0.763 33.082 1.00 45.75 341 ILE A CA 1
ATOM 2535 C C . ILE A 1 341 ? 0.533 0.922 32.706 1.00 45.75 341 ILE A C 1
ATOM 2537 O O . ILE A 1 341 ? 0.204 0.959 31.521 1.00 45.75 341 ILE A O 1
ATOM 2541 N N . ASP A 1 342 ? -0.355 1.106 33.689 1.00 45.41 342 ASP A N 1
ATOM 2542 C CA . ASP A 1 342 ? -1.768 1.449 33.492 1.00 45.41 342 ASP A CA 1
ATOM 2543 C C . ASP A 1 342 ? -1.901 2.790 32.760 1.00 45.41 342 ASP A C 1
ATOM 2545 O O . ASP A 1 342 ? -2.682 2.891 31.820 1.00 45.41 342 ASP A O 1
ATOM 2549 N N . ASN A 1 343 ? -1.145 3.829 33.138 1.00 53.38 343 ASN A N 1
ATOM 2550 C CA . ASN A 1 343 ? -1.153 5.116 32.435 1.00 53.38 343 ASN A CA 1
ATOM 2551 C C . ASN A 1 343 ? -0.658 4.984 30.989 1.00 53.38 343 ASN A C 1
ATOM 2553 O O . ASN A 1 343 ? -1.304 5.506 30.088 1.00 53.38 343 ASN A O 1
ATOM 2557 N N . LEU A 1 344 ? 0.436 4.267 30.735 1.00 54.34 344 LEU A N 1
ATOM 2558 C CA . LEU A 1 344 ? 0.999 4.071 29.394 1.00 54.34 344 LEU A CA 1
ATOM 2559 C C . LEU A 1 344 ? 0.060 3.251 28.499 1.00 54.34 344 LEU A C 1
ATOM 2561 O O . LEU A 1 344 ? -0.194 3.629 27.353 1.00 54.34 344 LEU A O 1
ATOM 2565 N N . ASN A 1 345 ? -0.550 2.197 29.043 1.00 56.56 345 ASN A N 1
ATOM 2566 C CA . ASN A 1 345 ? -1.607 1.456 28.364 1.00 56.56 345 ASN A CA 1
ATOM 2567 C C . ASN A 1 345 ? -2.878 2.301 28.183 1.00 56.56 345 ASN A C 1
ATOM 2569 O O . ASN A 1 345 ? -3.512 2.212 27.136 1.00 56.56 345 ASN A O 1
ATOM 2573 N N . ASN A 1 346 ? -3.233 3.180 29.124 1.00 57.91 346 ASN A N 1
ATOM 2574 C CA . ASN A 1 346 ? -4.316 4.151 28.947 1.00 57.91 346 ASN A CA 1
ATOM 2575 C C . ASN A 1 346 ? -3.988 5.203 27.879 1.00 57.91 346 ASN A C 1
ATOM 2577 O O . ASN A 1 346 ? -4.905 5.625 27.186 1.00 57.91 346 ASN A O 1
ATOM 2581 N N . ILE A 1 347 ? -2.723 5.587 27.679 1.00 60.31 347 ILE A N 1
ATOM 2582 C CA . ILE A 1 347 ? -2.298 6.476 26.587 1.00 60.31 347 ILE A CA 1
ATOM 2583 C C . ILE A 1 347 ? -2.399 5.747 25.245 1.00 60.31 347 ILE A C 1
ATOM 2585 O O . ILE A 1 347 ? -3.059 6.251 24.339 1.00 60.31 347 ILE A O 1
ATOM 2589 N N . LEU A 1 348 ? -1.853 4.532 25.115 1.00 59.25 348 LEU A N 1
ATOM 2590 C CA . LEU A 1 348 ? -2.010 3.723 23.897 1.00 59.25 348 LEU A CA 1
ATOM 2591 C C . LEU A 1 348 ? -3.485 3.439 23.579 1.00 59.25 348 LEU A C 1
ATOM 2593 O O . LEU A 1 348 ? -3.908 3.570 22.431 1.00 59.25 348 LEU A O 1
ATOM 2597 N N . ASN A 1 349 ? -4.289 3.089 24.582 1.00 56.78 349 ASN A N 1
ATOM 2598 C CA . ASN A 1 349 ? -5.716 2.840 24.404 1.00 56.78 349 ASN A CA 1
ATOM 2599 C C . ASN A 1 349 ? -6.490 4.135 24.127 1.00 56.78 349 ASN A C 1
ATOM 2601 O O . ASN A 1 349 ? -7.390 4.114 23.293 1.00 56.78 349 ASN A O 1
ATOM 2605 N N . ALA A 1 350 ? -6.121 5.273 24.725 1.00 51.62 350 ALA A N 1
ATOM 2606 C CA . ALA A 1 350 ? -6.674 6.577 24.366 1.00 51.62 350 ALA A CA 1
ATOM 2607 C C . ALA A 1 350 ? -6.356 6.923 22.909 1.00 51.62 350 ALA A C 1
ATOM 2609 O O . ALA A 1 350 ? -7.273 7.289 22.187 1.00 51.62 350 ALA A O 1
ATOM 2610 N N . LEU A 1 351 ? -5.127 6.716 22.431 1.00 51.38 351 LEU A N 1
ATOM 2611 C CA . LEU A 1 351 ? -4.743 6.968 21.037 1.00 51.38 351 LEU A CA 1
ATOM 2612 C C . LEU A 1 351 ? -5.500 6.057 20.053 1.00 51.38 351 LEU A C 1
ATOM 2614 O O . LEU A 1 351 ? -6.009 6.539 19.040 1.00 51.38 351 LEU A O 1
ATOM 2618 N N . LYS A 1 352 ? -5.684 4.773 20.397 1.00 53.19 352 LYS A N 1
ATOM 2619 C CA . LYS A 1 352 ? -6.558 3.825 19.673 1.00 53.19 352 LYS A CA 1
ATOM 2620 C C . LYS A 1 352 ? -8.041 4.262 19.676 1.00 53.19 352 LYS A C 1
ATOM 2622 O O . LYS A 1 352 ? -8.786 3.927 18.759 1.00 53.19 352 LYS A O 1
ATOM 2627 N N . VAL A 1 353 ? -8.490 5.032 20.676 1.00 46.28 353 VAL A N 1
ATOM 2628 C CA . VAL A 1 353 ? -9.906 5.399 20.915 1.00 46.28 353 VAL A CA 1
ATOM 2629 C C . VAL A 1 353 ? -10.242 6.874 20.600 1.00 46.28 353 VAL A C 1
ATOM 2631 O O . VAL A 1 353 ? -11.416 7.226 20.448 1.00 46.28 353 VAL A O 1
ATOM 2634 N N . GLN A 1 354 ? -9.267 7.769 20.443 1.00 43.50 354 GLN A N 1
ATOM 2635 C CA . GLN A 1 354 ? -9.500 9.221 20.358 1.00 43.50 354 GLN A CA 1
ATOM 2636 C C . GLN A 1 354 ? -10.119 9.683 19.033 1.00 43.50 354 GLN A C 1
ATOM 2638 O O . GLN A 1 354 ? -10.807 10.705 19.010 1.00 43.50 354 GLN A O 1
ATOM 2643 N N . VAL A 1 355 ? -10.019 8.885 17.965 1.00 39.28 355 VAL A N 1
ATOM 2644 C CA . VAL A 1 355 ? -10.816 9.095 16.740 1.00 39.28 355 VAL A CA 1
ATOM 2645 C C . VAL A 1 355 ? -12.305 8.773 16.971 1.00 39.28 355 VAL A C 1
ATOM 2647 O O . VAL A 1 355 ? -13.176 9.389 16.358 1.00 39.28 355 VAL A O 1
ATOM 2650 N N . ALA A 1 356 ? -12.641 7.889 17.919 1.00 36.50 356 ALA A N 1
ATOM 2651 C CA . ALA A 1 356 ? -14.029 7.570 18.257 1.00 36.50 356 ALA A CA 1
ATOM 2652 C C . ALA A 1 356 ? -14.679 8.598 19.209 1.00 36.50 356 ALA A C 1
ATOM 2654 O O . ALA A 1 356 ? -15.876 8.882 19.088 1.00 36.50 356 ALA A O 1
ATOM 2655 N N . GLN A 1 357 ? -13.933 9.184 20.155 1.00 33.72 357 GLN A N 1
ATOM 2656 C CA . GLN A 1 357 ? -14.541 9.964 21.249 1.00 33.72 357 GLN A CA 1
ATOM 2657 C C . GLN A 1 357 ? -15.138 11.322 20.852 1.00 33.72 357 GLN A C 1
ATOM 2659 O O . GLN A 1 357 ? -16.021 11.816 21.562 1.00 33.72 357 GLN A O 1
ATOM 2664 N N . HIS A 1 358 ? -14.800 11.902 19.695 1.00 34.69 358 HIS A N 1
ATOM 2665 C CA . HIS A 1 358 ? -15.482 13.126 19.247 1.00 34.69 358 HIS A CA 1
ATOM 2666 C C . HIS A 1 358 ? -16.996 12.895 19.004 1.00 34.69 358 HIS A C 1
ATOM 2668 O O . HIS A 1 358 ? -17.807 13.806 19.206 1.00 34.69 358 HIS A O 1
ATOM 2674 N N . LYS A 1 359 ? -17.416 11.642 18.725 1.00 35.59 359 LYS A N 1
ATOM 2675 C CA . LYS A 1 359 ? -18.836 11.231 18.690 1.00 35.59 359 LYS A CA 1
ATOM 2676 C C . LYS A 1 359 ? -19.562 11.484 20.026 1.00 35.59 359 LYS A C 1
ATOM 2678 O O . LYS A 1 359 ? -20.759 11.775 20.018 1.00 35.59 359 LYS A O 1
ATOM 2683 N N . LEU A 1 360 ? -18.876 11.400 21.174 1.00 31.58 360 LEU A N 1
ATOM 2684 C CA . LEU A 1 360 ? -19.479 11.526 22.511 1.00 31.58 360 LEU A CA 1
ATOM 2685 C C . LEU A 1 360 ? -19.751 12.976 22.931 1.00 31.58 360 LEU A C 1
ATOM 2687 O O . LEU A 1 360 ? -20.808 13.245 23.505 1.00 31.58 360 LEU A O 1
ATOM 2691 N N . SER A 1 361 ? -18.864 13.921 22.605 1.00 29.61 361 SER A N 1
ATOM 2692 C CA . SER A 1 361 ? -19.100 15.355 22.860 1.00 29.61 361 SER A CA 1
ATOM 2693 C C . SER A 1 361 ? -20.295 15.870 22.047 1.00 29.61 361 SER A C 1
ATOM 2695 O O . SER A 1 361 ? -21.223 16.483 22.588 1.00 29.61 361 SER A O 1
ATOM 2697 N N . VAL A 1 362 ? -20.352 15.504 20.760 1.00 34.94 362 VAL A N 1
ATOM 2698 C CA . VAL A 1 362 ? -21.486 15.824 19.881 1.00 34.94 362 VAL A CA 1
ATOM 2699 C C . VAL A 1 362 ? -22.764 15.107 20.334 1.00 34.94 362 VAL A C 1
ATOM 2701 O O . VAL A 1 362 ? -23.822 15.738 20.342 1.00 34.94 362 VAL A O 1
ATOM 2704 N N . ARG A 1 363 ? -22.698 13.847 20.803 1.00 37.84 363 ARG A N 1
ATOM 2705 C CA . ARG A 1 363 ? -23.844 13.171 21.449 1.00 37.84 363 ARG A CA 1
ATOM 2706 C C . ARG A 1 363 ? -24.317 13.904 22.706 1.00 37.84 363 ARG A C 1
ATOM 2708 O O . ARG A 1 363 ? -25.520 14.097 22.828 1.00 37.84 363 ARG A O 1
ATOM 2715 N N . LYS A 1 364 ? -23.438 14.380 23.599 1.00 32.72 364 LYS A N 1
ATOM 2716 C CA . LYS A 1 364 ? -23.846 15.144 24.799 1.00 32.72 364 LYS A CA 1
ATOM 2717 C C . LYS A 1 364 ? -24.477 16.499 24.449 1.00 32.72 364 LYS A C 1
ATOM 2719 O O . LYS A 1 364 ? 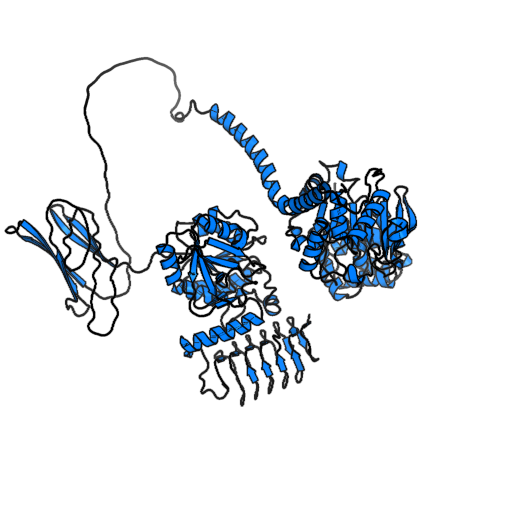-25.532 16.819 24.994 1.00 32.72 364 LYS A O 1
ATOM 2724 N N . LYS A 1 365 ? -23.929 17.258 23.487 1.00 32.28 365 LYS A N 1
ATOM 2725 C CA . LYS A 1 365 ? -24.585 18.484 22.976 1.00 32.28 365 LYS A CA 1
ATOM 2726 C C . LYS A 1 365 ? -25.932 18.176 22.304 1.00 32.28 365 LYS A C 1
ATOM 2728 O O . LYS A 1 365 ? -26.911 18.861 22.590 1.00 32.28 365 LYS A O 1
ATOM 2733 N N . ARG A 1 366 ? -26.029 17.124 21.478 1.00 38.97 366 ARG A N 1
ATOM 2734 C CA . ARG A 1 366 ? -27.303 16.682 20.874 1.00 38.97 366 ARG A CA 1
ATOM 2735 C C . ARG A 1 366 ? -28.316 16.213 21.922 1.00 38.97 366 ARG A C 1
ATOM 2737 O O . ARG A 1 366 ? -29.478 16.569 21.790 1.00 38.97 366 ARG A O 1
ATOM 2744 N N . ALA A 1 367 ? -27.900 15.508 22.972 1.00 36.12 367 ALA A N 1
ATOM 2745 C CA . ALA A 1 367 ? -28.768 15.072 24.068 1.00 36.12 367 ALA A CA 1
ATOM 2746 C C . ALA A 1 367 ? -29.294 16.253 24.901 1.00 36.12 367 ALA A C 1
ATOM 2748 O O . ALA A 1 367 ? -30.470 16.279 25.239 1.00 36.12 367 ALA A O 1
ATOM 2749 N N . LEU A 1 368 ? -28.469 17.275 25.160 1.00 31.53 368 LEU A N 1
ATOM 2750 C CA . LEU A 1 368 ? -28.896 18.497 25.856 1.00 31.53 368 LEU A CA 1
ATOM 2751 C C . LEU A 1 368 ? -29.840 19.371 25.002 1.00 31.53 368 LEU A C 1
ATOM 2753 O O . LEU A 1 368 ? -30.683 20.093 25.533 1.00 31.53 368 LEU A O 1
ATOM 2757 N N . ILE A 1 369 ? -29.723 19.298 23.673 1.00 35.03 369 ILE A N 1
ATOM 2758 C CA . ILE A 1 369 ? -30.668 19.909 22.723 1.00 35.03 369 ILE A CA 1
ATOM 2759 C C . ILE A 1 369 ? -31.945 19.056 22.593 1.00 35.03 369 ILE A C 1
ATOM 2761 O O . ILE A 1 369 ? -33.034 19.610 22.445 1.00 35.03 369 ILE A O 1
ATOM 2765 N N . ALA A 1 370 ? -31.838 17.728 22.687 1.00 35.34 370 ALA A N 1
ATOM 2766 C CA . ALA A 1 370 ? -32.967 16.802 22.661 1.00 35.34 370 ALA A CA 1
ATOM 2767 C C . ALA A 1 370 ? -33.827 16.919 23.926 1.00 35.34 370 ALA A C 1
ATOM 2769 O O . ALA A 1 370 ? -35.028 17.119 23.796 1.00 35.34 370 ALA A O 1
ATOM 2770 N N . SER A 1 371 ? -33.238 16.935 25.125 1.00 30.28 371 SER A N 1
ATOM 2771 C CA . SER A 1 371 ? -33.991 17.112 26.375 1.00 30.28 371 SER A CA 1
ATOM 2772 C C . SER A 1 371 ? -34.659 18.489 26.458 1.00 30.28 371 SER A C 1
ATOM 2774 O O . SER A 1 371 ? -35.815 18.596 26.864 1.00 30.28 371 SER A O 1
ATOM 2776 N N . LYS A 1 372 ? -34.008 19.552 25.955 1.00 29.86 372 LYS A N 1
ATOM 2777 C CA . LYS A 1 372 ? -34.666 20.858 25.761 1.00 29.86 372 LYS A CA 1
ATOM 2778 C C . LYS A 1 372 ? -35.806 20.813 24.734 1.00 29.86 372 LYS A C 1
ATOM 2780 O O . LYS A 1 372 ? -36.773 21.551 24.895 1.00 29.86 372 LYS A O 1
ATOM 2785 N N . ARG A 1 373 ? -35.745 19.950 23.712 1.00 32.09 373 ARG A N 1
ATOM 2786 C CA . ARG A 1 373 ? -36.872 19.698 22.793 1.00 32.09 373 ARG A CA 1
ATOM 2787 C C . ARG A 1 373 ? -37.978 18.847 23.426 1.00 32.09 373 ARG A C 1
ATOM 2789 O O . ARG A 1 373 ? -39.136 19.073 23.100 1.00 32.09 373 ARG A O 1
ATOM 2796 N N . GLU A 1 374 ? -37.666 17.922 24.329 1.00 31.38 374 GLU A N 1
ATOM 2797 C CA . GLU A 1 374 ? -38.667 17.115 25.043 1.00 31.38 374 GLU A CA 1
ATOM 2798 C C . GLU A 1 374 ? -39.455 17.940 26.062 1.00 31.38 374 GLU A C 1
ATOM 2800 O O . GLU A 1 374 ? -40.679 17.856 26.075 1.00 31.38 374 GLU A O 1
ATOM 2805 N N . VAL A 1 375 ? -38.795 18.818 26.829 1.00 27.30 375 VAL A N 1
ATOM 2806 C CA . VAL A 1 375 ? -39.467 19.750 27.761 1.00 27.30 375 VAL A CA 1
ATOM 2807 C C . VAL A 1 375 ? -40.393 20.738 27.028 1.00 27.30 375 VAL A C 1
ATOM 2809 O O . VAL A 1 375 ? -41.432 21.129 27.559 1.00 27.30 375 VAL A O 1
ATOM 2812 N N . VAL A 1 376 ? -40.064 21.108 25.784 1.00 27.80 376 VAL A N 1
ATOM 2813 C CA . VAL A 1 376 ? -40.949 21.919 24.924 1.00 27.80 376 VAL A CA 1
ATOM 2814 C C . VAL A 1 376 ? -42.068 21.071 24.297 1.00 27.80 376 VAL A C 1
ATOM 2816 O O . VAL A 1 376 ? -43.198 21.537 24.191 1.00 27.80 376 VAL A O 1
ATOM 2819 N N . LYS A 1 377 ? -41.813 19.806 23.935 1.00 27.42 377 LYS A N 1
ATOM 2820 C CA . LYS A 1 377 ? -42.854 18.893 23.427 1.00 27.42 377 LYS A CA 1
ATOM 2821 C C . LYS A 1 377 ? -43.892 18.522 24.490 1.00 27.42 377 LYS A C 1
ATOM 2823 O O . LYS A 1 377 ? -45.078 18.480 24.173 1.00 27.42 377 LYS A O 1
ATOM 2828 N N . SER A 1 378 ? -43.488 18.303 25.742 1.00 28.00 378 SER A N 1
ATOM 2829 C CA . SER A 1 378 ? -44.406 17.948 26.837 1.00 28.00 378 SER A CA 1
ATOM 2830 C C . SER A 1 378 ? -45.338 19.090 27.265 1.00 28.00 378 SER A C 1
ATOM 2832 O O . SER A 1 378 ? -46.303 18.847 27.984 1.00 28.00 378 SER A O 1
ATOM 2834 N N . THR A 1 379 ? -45.110 20.316 26.779 1.00 28.73 379 THR A N 1
ATOM 2835 C CA . THR A 1 379 ? -45.996 21.478 26.972 1.00 28.73 379 THR A CA 1
ATOM 2836 C C . THR A 1 379 ? -46.687 21.959 25.686 1.00 28.73 379 THR A C 1
ATOM 2838 O O . THR A 1 379 ? -47.354 22.991 25.711 1.00 28.73 379 THR A O 1
ATOM 2841 N N . HIS A 1 380 ? -46.588 21.218 24.573 1.00 26.25 380 HIS A N 1
ATOM 2842 C CA . HIS A 1 380 ? -47.267 21.511 23.292 1.00 26.25 380 HIS A CA 1
ATOM 2843 C C . HIS A 1 380 ? -48.091 20.322 22.753 1.00 26.25 380 HIS A C 1
ATOM 2845 O O . HIS A 1 380 ? -48.366 20.234 21.561 1.00 26.25 380 HIS A O 1
ATOM 2851 N N . LEU A 1 381 ? -48.524 19.414 23.635 1.00 26.64 381 LEU A N 1
ATOM 2852 C CA . LEU A 1 381 ? -49.458 18.322 23.314 1.00 26.64 381 LEU A CA 1
ATOM 2853 C C . LEU A 1 381 ? -50.884 18.576 23.848 1.00 26.64 381 LEU A C 1
ATOM 2855 O O . LEU A 1 381 ? -51.619 17.655 24.194 1.00 26.64 381 LEU A O 1
ATOM 2859 N N . VAL A 1 382 ? -51.276 19.854 23.896 1.00 30.30 382 VAL A N 1
ATOM 2860 C CA . VAL A 1 382 ? -52.658 20.316 24.085 1.00 30.30 382 VAL A CA 1
ATOM 2861 C C . VAL A 1 382 ? -52.891 21.500 23.139 1.00 30.30 382 VAL A C 1
ATOM 2863 O O . VAL A 1 382 ? -52.063 22.406 23.085 1.00 30.30 382 VAL A O 1
ATOM 2866 N N . VAL A 1 383 ? -54.053 21.517 22.470 1.00 27.38 383 VAL A N 1
ATOM 2867 C CA . VAL A 1 383 ? -54.488 22.483 21.432 1.00 27.38 383 VAL A CA 1
ATOM 2868 C C . VAL A 1 383 ? -53.778 22.327 20.067 1.00 27.38 383 VAL A C 1
ATOM 2870 O O . VAL A 1 383 ? -52.607 21.985 19.990 1.00 27.38 383 VAL A O 1
ATOM 2873 N N . GLN A 1 384 ? -54.523 22.627 18.994 1.00 23.77 384 GLN A N 1
ATOM 2874 C CA . GLN A 1 384 ? -54.106 22.718 17.582 1.00 23.77 384 GLN A CA 1
ATOM 2875 C C . GLN A 1 384 ? -53.824 21.399 16.837 1.00 23.77 384 GLN A C 1
ATOM 2877 O O . GLN A 1 384 ? -52.713 21.114 16.405 1.00 23.77 384 GLN A O 1
ATOM 2882 N N . ASN A 1 385 ? -54.913 20.701 16.509 1.00 25.77 385 ASN A N 1
ATOM 2883 C CA . ASN A 1 385 ? -55.257 20.588 15.087 1.00 25.77 385 ASN A CA 1
ATOM 2884 C C . ASN A 1 385 ? -56.503 21.461 14.818 1.00 25.77 385 ASN A C 1
ATOM 2886 O O . ASN A 1 385 ? -57.128 21.924 15.774 1.00 25.77 385 ASN A O 1
ATOM 2890 N N . ASP A 1 386 ? -56.821 21.705 13.545 1.00 28.19 386 ASP A N 1
ATOM 2891 C CA . ASP A 1 386 ? -57.962 22.496 13.049 1.00 28.19 386 ASP A CA 1
ATOM 2892 C C . ASP A 1 386 ? -58.075 23.952 13.550 1.00 28.19 386 ASP A C 1
ATOM 2894 O O . ASP A 1 386 ? -58.801 24.237 14.497 1.00 28.19 386 ASP A O 1
ATOM 2898 N N . PHE A 1 387 ? -57.438 24.903 12.842 1.00 24.33 387 PHE A N 1
ATOM 2899 C CA . PHE A 1 387 ? -58.059 26.203 12.497 1.00 24.33 387 PHE A CA 1
ATOM 2900 C C . PHE A 1 387 ? -57.204 27.043 11.520 1.00 24.33 387 PHE A C 1
ATOM 2902 O O . PHE A 1 387 ? -56.428 27.896 11.946 1.00 24.33 387 PHE A O 1
ATOM 2909 N N . GLN A 1 388 ? -57.403 26.882 10.203 1.00 24.53 388 GLN A N 1
ATOM 2910 C CA . GLN A 1 388 ? -57.175 27.967 9.227 1.00 24.53 388 GLN A CA 1
ATOM 2911 C C . GLN A 1 388 ? -57.826 27.682 7.858 1.00 24.53 388 GLN A C 1
ATOM 2913 O O . GLN A 1 388 ? -57.243 26.997 7.025 1.00 24.53 388 GLN A O 1
ATOM 2918 N N . ASN A 1 389 ? -59.044 28.211 7.645 1.00 24.89 389 ASN A N 1
ATOM 2919 C CA . ASN A 1 389 ? -59.465 28.978 6.447 1.00 24.89 389 ASN A CA 1
ATOM 2920 C C . ASN A 1 389 ? -61.000 29.075 6.296 1.00 24.89 389 ASN A C 1
ATOM 2922 O O . ASN A 1 389 ? -61.593 28.462 5.415 1.00 24.89 389 ASN A O 1
ATOM 2926 N N . ALA A 1 390 ? -61.640 29.918 7.115 1.00 24.23 390 ALA A N 1
ATOM 2927 C CA . ALA A 1 390 ? -62.909 30.574 6.775 1.00 24.23 390 ALA A CA 1
ATOM 2928 C C . ALA A 1 390 ? -63.084 31.852 7.620 1.00 24.23 390 ALA A C 1
ATOM 2930 O O . ALA A 1 390 ? -62.880 31.840 8.830 1.00 24.23 390 ALA A O 1
ATOM 2931 N N . PHE A 1 391 ? -63.419 32.953 6.952 1.00 26.31 391 PHE A N 1
ATOM 2932 C CA . PHE A 1 391 ? -63.458 34.338 7.437 1.00 26.31 391 PHE A CA 1
ATOM 2933 C C . PHE A 1 391 ? -64.197 34.585 8.770 1.00 26.31 391 PHE A C 1
ATOM 2935 O O . PHE A 1 391 ? -65.204 33.955 9.080 1.00 26.31 391 PHE A O 1
ATOM 2942 N N . GLY A 1 392 ? -63.706 35.558 9.549 1.00 25.06 392 GLY A N 1
ATOM 2943 C CA . GLY A 1 392 ? -64.256 35.909 10.865 1.00 25.06 392 GLY A CA 1
ATOM 2944 C C . GLY A 1 392 ? -65.524 36.779 10.837 1.00 25.06 392 GLY A C 1
ATOM 2945 O O . GLY A 1 392 ? -65.814 37.452 9.853 1.00 25.06 392 GLY A O 1
ATOM 2946 N N . GLY A 1 393 ? -66.248 36.811 11.964 1.00 25.23 393 GLY A N 1
ATOM 2947 C CA . GLY A 1 393 ? -67.431 37.665 12.151 1.00 25.23 393 GLY A CA 1
ATOM 2948 C C . GLY A 1 393 ? -68.375 37.200 13.272 1.00 25.23 393 GLY A C 1
ATOM 2949 O O . GLY A 1 393 ? -69.230 36.359 13.055 1.00 25.23 393 GLY A O 1
ATOM 2950 N N . HIS A 1 394 ? -68.204 37.758 14.475 1.00 26.16 394 HIS A N 1
ATOM 2951 C CA . HIS A 1 394 ? -69.125 37.803 15.633 1.00 26.16 394 HIS A CA 1
ATOM 2952 C C . HIS A 1 394 ? -70.301 36.794 15.827 1.00 26.16 394 HIS A C 1
ATOM 2954 O O . HIS A 1 394 ? -71.320 36.855 15.156 1.00 26.16 394 HIS A O 1
ATOM 2960 N N . ARG A 1 395 ? -70.259 36.101 16.986 1.00 25.11 395 ARG A N 1
ATOM 2961 C CA . ARG A 1 395 ? -71.358 35.905 17.981 1.00 25.11 395 ARG A CA 1
ATOM 2962 C C . ARG A 1 395 ? -72.766 35.440 17.500 1.00 25.11 395 ARG A C 1
ATOM 2964 O O . ARG A 1 395 ? -73.559 36.292 17.125 1.00 25.11 395 ARG A O 1
ATOM 2971 N N . HIS A 1 396 ? -73.187 34.195 17.824 1.00 24.36 396 HIS A N 1
ATOM 2972 C CA . HIS A 1 396 ? -74.146 33.878 18.932 1.00 24.36 396 HIS A CA 1
ATOM 2973 C C . HIS A 1 396 ? -74.763 32.437 18.977 1.00 24.36 396 HIS A C 1
ATOM 2975 O O . HIS A 1 396 ? -74.975 31.797 17.963 1.00 24.36 396 HIS A O 1
ATOM 2981 N N . LEU A 1 397 ? -75.154 32.025 20.205 1.00 23.22 397 LEU A N 1
ATOM 2982 C CA . LEU A 1 397 ? -76.318 31.186 20.625 1.00 23.22 397 LEU A CA 1
ATOM 2983 C C . LEU A 1 397 ? -76.501 29.668 20.279 1.00 23.22 397 LEU A C 1
ATOM 2985 O O . LEU A 1 397 ? -77.111 29.302 19.289 1.00 23.22 397 LEU A O 1
ATOM 2989 N N . LYS A 1 398 ? -76.238 28.829 21.308 1.00 21.38 398 LYS A N 1
ATOM 2990 C CA . LYS A 1 398 ? -77.129 27.822 21.982 1.00 21.38 398 LYS A CA 1
ATOM 2991 C C . LYS A 1 398 ? -77.884 26.682 21.229 1.00 21.38 398 LYS A C 1
ATOM 2993 O O . LYS A 1 398 ? -78.869 26.947 20.560 1.00 21.38 398 LYS A O 1
ATOM 2998 N N . ARG A 1 399 ? -77.683 25.452 21.771 1.00 22.75 399 ARG A N 1
ATOM 2999 C CA . ARG A 1 399 ? -78.633 24.299 21.967 1.00 22.75 399 ARG A CA 1
ATOM 3000 C C . ARG A 1 399 ? -79.210 23.624 20.694 1.00 22.75 399 ARG A C 1
ATOM 3002 O O . ARG A 1 399 ? -79.731 24.301 19.828 1.00 22.75 399 ARG A O 1
ATOM 3009 N N . LYS A 1 400 ? -79.286 22.284 20.594 1.00 21.64 400 LYS A N 1
ATOM 3010 C CA . LYS A 1 400 ? -80.184 21.375 21.363 1.00 21.64 400 LYS A CA 1
ATOM 3011 C C . LYS A 1 400 ? -79.934 19.877 21.001 1.00 21.64 400 LYS A C 1
ATOM 3013 O O . LYS A 1 400 ? -79.731 19.638 19.827 1.00 21.64 400 LYS A O 1
ATOM 3018 N N . TYR A 1 401 ? -80.140 18.947 21.965 1.00 21.36 401 TYR A N 1
ATOM 3019 C CA . TYR A 1 401 ? -80.862 17.630 21.887 1.00 21.36 401 TYR A CA 1
ATOM 3020 C C . TYR A 1 401 ? -80.461 16.565 20.818 1.00 21.36 401 TYR A C 1
ATOM 3022 O O . TYR A 1 401 ? -79.972 16.920 19.763 1.00 21.36 401 TYR A O 1
ATOM 3030 N N . GLN A 1 402 ? -80.749 15.252 20.929 1.00 21.69 402 GLN A N 1
ATOM 3031 C CA . GLN A 1 402 ? -80.918 14.255 22.026 1.00 21.69 402 GLN A CA 1
ATOM 3032 C C . GLN A 1 402 ? -81.184 12.863 21.377 1.00 21.69 402 GLN A C 1
ATOM 3034 O O . GLN A 1 402 ? -81.715 12.839 20.271 1.00 21.69 402 GLN A O 1
ATOM 3039 N N . SER A 1 403 ? -81.001 11.744 22.114 1.00 21.89 403 SER A N 1
ATOM 3040 C CA . SER A 1 403 ? -81.526 10.372 21.809 1.00 21.89 403 SER A CA 1
ATOM 3041 C C . SER A 1 403 ? -80.956 9.679 20.537 1.00 21.89 403 SER A C 1
ATOM 3043 O O . SER A 1 403 ? -80.413 10.369 19.688 1.00 21.89 403 SER A O 1
ATOM 3045 N N . ALA A 1 404 ? -80.987 8.352 20.300 1.00 22.61 404 ALA A N 1
ATOM 3046 C CA . ALA A 1 404 ? -81.324 7.113 21.050 1.00 22.61 404 ALA A CA 1
ATOM 3047 C C . ALA A 1 404 ? -80.846 5.876 20.214 1.00 22.61 404 ALA A C 1
ATOM 3049 O O . ALA A 1 404 ? -80.558 6.058 19.038 1.00 22.61 404 ALA A O 1
ATOM 3050 N N . ASN A 1 405 ? -80.816 4.600 20.652 1.00 21.92 405 ASN A N 1
ATOM 3051 C CA . ASN A 1 405 ? -80.662 3.924 21.963 1.00 21.92 405 ASN A CA 1
ATOM 3052 C C . ASN A 1 405 ? -80.568 2.377 21.725 1.00 21.92 405 ASN A C 1
ATOM 3054 O O . ASN A 1 405 ? -81.151 1.902 20.759 1.00 21.92 405 ASN A O 1
ATOM 3058 N N . MET A 1 406 ? -79.962 1.603 22.649 1.00 21.03 406 MET A N 1
ATOM 3059 C CA . MET A 1 406 ? -79.820 0.113 22.671 1.00 21.03 406 MET A CA 1
ATOM 3060 C C . MET A 1 406 ? -78.850 -0.481 21.605 1.00 21.03 406 MET A C 1
ATOM 3062 O O . MET A 1 406 ? -78.792 0.044 20.504 1.00 21.03 406 MET A O 1
ATOM 3066 N N . ARG A 1 407 ? -77.920 -1.439 21.848 1.00 21.05 407 ARG A N 1
ATOM 3067 C CA . ARG A 1 407 ? -77.756 -2.652 22.720 1.00 21.05 407 ARG A CA 1
ATOM 3068 C C . ARG A 1 407 ? -78.349 -3.956 22.121 1.00 21.05 407 ARG A C 1
ATOM 3070 O O . ARG A 1 407 ? -79.488 -3.886 21.676 1.00 21.05 407 ARG A O 1
ATOM 3077 N N . PRO A 1 408 ? -77.758 -5.157 22.369 1.00 32.31 408 PRO A N 1
ATOM 3078 C CA . PRO A 1 408 ? -76.326 -5.541 22.413 1.00 32.31 408 PRO A CA 1
ATOM 3079 C C . PRO A 1 408 ? -76.044 -6.938 21.747 1.00 32.31 408 PRO A C 1
ATOM 3081 O O . PRO A 1 408 ? -76.906 -7.451 21.044 1.00 32.31 408 PRO A O 1
ATOM 3084 N N . PHE A 1 409 ? -74.897 -7.578 22.065 1.00 21.36 409 PHE A N 1
ATOM 3085 C CA . PHE A 1 409 ? -74.337 -8.877 21.585 1.00 21.36 409 PHE A CA 1
ATOM 3086 C C . PHE A 1 409 ? -73.487 -8.830 20.295 1.00 21.36 409 PHE A C 1
ATOM 3088 O O . PHE A 1 409 ? -73.586 -7.890 19.514 1.00 21.36 409 PHE A O 1
ATOM 3095 N N . GLY A 1 410 ? -72.585 -9.812 20.123 1.00 21.83 410 GLY A N 1
ATOM 3096 C CA . GLY A 1 410 ? -71.602 -9.871 19.027 1.00 21.83 410 GLY A CA 1
ATOM 3097 C C . GLY A 1 410 ? -70.773 -11.169 18.995 1.00 21.83 410 GLY A C 1
ATOM 3098 O O . GLY A 1 410 ? -70.974 -12.044 19.835 1.00 21.83 410 GLY A O 1
ATOM 3099 N N . LEU A 1 411 ? -69.855 -11.264 18.021 1.00 21.12 411 LEU A N 1
ATOM 3100 C CA . LEU A 1 411 ? -68.854 -12.329 17.796 1.00 21.12 411 LEU A CA 1
ATOM 3101 C C . LEU A 1 411 ? -67.679 -11.770 16.938 1.00 21.12 411 LEU A C 1
ATOM 3103 O O . LEU A 1 411 ? -67.646 -10.568 16.676 1.00 21.12 411 LEU A O 1
ATOM 3107 N N . VAL A 1 412 ? -66.674 -12.590 16.590 1.00 24.20 412 VAL A N 1
ATOM 3108 C CA . VAL A 1 412 ? -65.283 -12.189 16.224 1.00 24.20 412 VAL A CA 1
ATOM 3109 C C . VAL A 1 412 ? -64.687 -13.230 15.226 1.00 24.20 412 VAL A C 1
ATOM 3111 O O . VAL A 1 412 ? -65.083 -14.385 15.377 1.00 24.20 412 VAL A O 1
ATOM 3114 N N . PRO A 1 413 ? -63.671 -12.980 14.351 1.00 41.53 413 PRO A N 1
ATOM 3115 C CA . PRO A 1 413 ? -63.373 -11.862 13.416 1.00 41.53 413 PRO A CA 1
ATOM 3116 C C . PRO A 1 413 ? -62.953 -12.305 11.959 1.00 41.53 413 PRO A C 1
ATOM 3118 O O . PRO A 1 413 ? -62.882 -13.491 11.673 1.00 41.53 413 PRO A O 1
ATOM 3121 N N . LEU A 1 414 ? -62.524 -11.334 11.117 1.00 26.78 414 LEU A N 1
ATOM 3122 C CA . LEU A 1 414 ? -61.518 -11.403 10.007 1.00 26.78 414 LEU A CA 1
ATOM 3123 C C . LEU A 1 414 ? -61.746 -12.227 8.705 1.00 26.78 414 LEU A C 1
ATOM 3125 O O . LEU A 1 414 ? -61.624 -13.446 8.725 1.00 26.78 414 LEU A O 1
ATOM 3129 N N . LEU A 1 415 ? -61.832 -11.535 7.548 1.00 23.75 415 LEU A N 1
ATOM 3130 C CA . LEU A 1 415 ? -60.871 -11.539 6.402 1.00 23.75 415 LEU A CA 1
ATOM 3131 C C . LEU A 1 415 ? -61.416 -10.722 5.195 1.00 23.75 415 LEU A C 1
ATOM 3133 O O . LEU A 1 415 ? -62.621 -10.521 5.107 1.00 23.75 415 LEU A O 1
ATOM 3137 N N . ASP A 1 416 ? -60.545 -10.241 4.289 1.00 28.11 416 ASP A N 1
ATOM 3138 C CA . ASP A 1 416 ? -60.899 -9.415 3.105 1.00 28.11 416 ASP A CA 1
ATOM 3139 C C . ASP A 1 416 ? -59.833 -9.534 1.979 1.00 28.11 416 ASP A C 1
ATOM 3141 O O . ASP A 1 416 ? -58.657 -9.735 2.289 1.00 28.11 416 ASP A O 1
ATOM 3145 N N . SER A 1 417 ? -60.199 -9.411 0.686 1.00 25.14 417 SER A N 1
ATOM 3146 C CA . SER A 1 417 ? -59.262 -9.564 -0.464 1.00 25.14 417 SER A CA 1
ATOM 3147 C C . SER A 1 417 ? -59.733 -8.891 -1.785 1.00 25.14 417 SER A C 1
ATOM 3149 O O . SER A 1 417 ? -60.890 -9.081 -2.164 1.00 25.14 417 SER A O 1
ATOM 3151 N N . PRO A 1 418 ? -58.877 -8.140 -2.528 1.00 30.02 418 PRO A N 1
ATOM 3152 C CA . PRO A 1 418 ? -59.242 -7.463 -3.789 1.00 30.02 418 PRO A CA 1
ATOM 3153 C C . PRO A 1 418 ? -58.547 -8.007 -5.066 1.00 30.02 418 PRO A C 1
ATOM 3155 O O . PRO A 1 418 ? -57.373 -8.368 -5.053 1.00 30.02 418 PRO A O 1
ATOM 3158 N N . ASN A 1 419 ? -59.245 -7.993 -6.212 1.00 25.92 419 ASN A N 1
ATOM 3159 C CA . ASN A 1 419 ? -58.790 -8.560 -7.502 1.00 25.92 419 ASN A CA 1
ATOM 3160 C C . ASN A 1 419 ? -59.583 -7.957 -8.697 1.00 25.92 419 ASN A C 1
ATOM 3162 O O . ASN A 1 419 ? -60.742 -7.602 -8.506 1.00 25.92 419 ASN A O 1
ATOM 3166 N N . THR A 1 420 ? -59.114 -7.810 -9.953 1.00 23.58 420 THR A N 1
ATOM 3167 C CA . THR A 1 420 ? -57.769 -7.833 -10.599 1.00 23.58 420 THR A CA 1
ATOM 3168 C C . THR A 1 420 ? -57.868 -7.113 -11.971 1.00 23.58 420 THR A C 1
ATOM 3170 O O . THR A 1 420 ? -58.954 -7.121 -12.556 1.00 23.58 420 THR A O 1
ATOM 3173 N N . LYS A 1 421 ? -56.771 -6.590 -12.568 1.00 20.88 421 LYS A N 1
ATOM 3174 C CA . LYS A 1 421 ? -56.615 -6.526 -14.053 1.00 20.88 421 LYS A CA 1
ATOM 3175 C C . LYS A 1 421 ? -55.190 -6.231 -14.568 1.00 20.88 421 LYS A C 1
ATOM 3177 O O . LYS A 1 421 ? -54.453 -5.455 -13.975 1.00 20.88 421 LYS A O 1
ATOM 3182 N N . VAL A 1 422 ? -54.860 -6.846 -15.710 1.00 23.50 422 VAL A N 1
ATOM 3183 C CA . VAL A 1 422 ? -53.621 -6.768 -16.535 1.00 23.50 422 VAL A CA 1
ATOM 3184 C C . VAL A 1 422 ? -54.044 -7.039 -18.008 1.00 23.50 422 VAL A C 1
ATOM 3186 O O . VAL A 1 422 ? -55.243 -7.212 -18.230 1.00 23.50 422 VAL A O 1
ATOM 3189 N N . ILE A 1 423 ? -53.259 -7.080 -19.099 1.00 26.42 423 ILE A N 1
ATOM 3190 C CA . ILE A 1 423 ? -51.814 -7.132 -19.483 1.00 26.42 423 ILE A CA 1
ATOM 3191 C C . ILE A 1 423 ? -51.678 -6.323 -20.831 1.00 26.42 423 ILE A C 1
ATOM 3193 O O . ILE A 1 423 ? -52.685 -5.692 -21.172 1.00 26.42 423 ILE A O 1
ATOM 3197 N N . PRO A 1 424 ? -50.587 -6.293 -21.660 1.00 29.25 424 PRO A N 1
ATOM 3198 C CA . PRO A 1 424 ? -49.276 -6.987 -21.652 1.00 29.25 424 PRO A CA 1
ATOM 3199 C C . PRO A 1 424 ? -48.041 -6.046 -21.801 1.00 29.25 424 PRO A C 1
ATOM 3201 O O . PRO A 1 424 ? -48.190 -4.823 -21.837 1.00 29.25 424 PRO A O 1
ATOM 3204 N N . PRO A 1 425 ? -46.814 -6.600 -21.911 1.00 24.58 425 PRO A N 1
ATOM 3205 C CA . PRO A 1 425 ? -46.172 -6.659 -23.241 1.00 24.58 425 PRO A CA 1
ATOM 3206 C C . PRO A 1 425 ? -45.717 -8.079 -23.660 1.00 24.58 425 PRO A C 1
ATOM 3208 O O . PRO A 1 425 ? -45.970 -9.057 -22.964 1.00 24.58 425 PRO A O 1
ATOM 3211 N N . SER A 1 426 ? -45.127 -8.190 -24.855 1.00 28.09 426 SER A N 1
ATOM 3212 C CA . SER A 1 426 ? -44.793 -9.439 -25.564 1.00 28.09 426 SER A CA 1
ATOM 3213 C C . SER A 1 426 ? -43.490 -10.117 -25.122 1.00 28.09 426 SER A C 1
ATOM 3215 O O . SER A 1 426 ? -42.508 -9.429 -24.858 1.00 28.09 426 SER A O 1
ATOM 3217 N N . ASP A 1 427 ? -43.463 -11.449 -25.199 1.00 27.97 427 ASP A N 1
ATOM 3218 C CA . ASP A 1 427 ? -42.342 -12.332 -24.839 1.00 27.97 427 ASP A CA 1
ATOM 3219 C C . ASP A 1 427 ? -42.003 -13.294 -26.010 1.00 27.97 427 ASP A C 1
ATOM 3221 O O . ASP A 1 427 ? -42.943 -13.807 -26.635 1.00 27.97 427 ASP A O 1
ATOM 3225 N N . PRO A 1 428 ? -40.724 -13.523 -26.386 1.00 32.97 428 PRO A N 1
ATOM 3226 C CA . PRO A 1 428 ? -40.381 -14.282 -27.587 1.00 32.97 428 PRO A CA 1
ATOM 3227 C C . PRO A 1 428 ? -39.841 -15.701 -27.318 1.00 32.97 428 PRO A C 1
ATOM 3229 O O . PRO A 1 428 ? -38.647 -15.922 -27.458 1.00 32.97 428 PRO A O 1
ATOM 3232 N N . HIS A 1 429 ? -40.708 -16.698 -27.099 1.00 27.47 429 HIS A N 1
ATOM 3233 C CA . HIS A 1 429 ? -40.476 -18.080 -27.572 1.00 27.47 429 HIS A CA 1
ATOM 3234 C C . HIS A 1 429 ? -41.805 -18.850 -27.726 1.00 27.47 429 HIS A C 1
ATOM 3236 O O . HIS A 1 429 ? -42.703 -18.762 -26.894 1.00 27.47 429 HIS A O 1
ATOM 3242 N N . GLN A 1 430 ? -41.959 -19.595 -28.827 1.00 37.53 430 GLN A N 1
ATOM 3243 C CA . GLN A 1 430 ? -43.163 -20.389 -29.126 1.00 37.53 430 GLN A CA 1
ATOM 3244 C C . GLN A 1 430 ? -43.050 -21.812 -28.564 1.00 37.53 430 GLN A C 1
ATOM 3246 O O . GLN A 1 430 ? -41.968 -22.392 -28.579 1.00 37.53 430 GLN A O 1
ATOM 3251 N N . GLY A 1 431 ? -44.173 -22.419 -28.165 1.00 36.44 431 GLY A N 1
ATOM 3252 C CA . GLY A 1 431 ? -44.164 -23.808 -27.704 1.00 36.44 431 GLY A CA 1
ATOM 3253 C C . GLY A 1 431 ? -45.543 -24.425 -27.474 1.00 36.44 431 GLY A C 1
ATOM 3254 O O . GLY A 1 431 ? -46.198 -24.891 -28.405 1.00 36.44 431 GLY A O 1
ATOM 3255 N N . MET A 1 432 ? -45.941 -24.496 -26.207 1.00 40.62 432 MET A N 1
ATOM 3256 C CA . MET A 1 432 ? -46.991 -25.402 -25.731 1.00 40.62 432 MET A CA 1
ATOM 3257 C C . MET A 1 432 ? -48.387 -24.768 -25.713 1.00 40.62 432 MET A C 1
ATOM 3259 O O . MET A 1 432 ? -48.543 -23.548 -25.659 1.00 40.62 432 MET A O 1
ATOM 3263 N N . LYS A 1 433 ? -49.422 -25.616 -25.735 1.00 36.47 433 LYS A N 1
ATOM 3264 C CA . LYS A 1 433 ? -50.829 -25.217 -25.580 1.00 36.47 433 LYS A CA 1
ATOM 3265 C C . LYS A 1 433 ? -51.509 -26.076 -24.524 1.00 36.47 433 LYS A C 1
ATOM 3267 O O . LYS A 1 433 ? -51.396 -27.296 -24.553 1.00 36.47 433 LYS A O 1
ATOM 3272 N N . VAL A 1 434 ? -52.264 -25.442 -23.633 1.00 38.09 434 VAL A N 1
ATOM 3273 C CA . VAL A 1 434 ? -53.078 -26.121 -22.618 1.00 38.09 434 VAL A CA 1
ATOM 3274 C C . VAL A 1 434 ? -54.552 -25.977 -22.990 1.00 38.09 434 VAL A C 1
ATOM 3276 O O . VAL A 1 434 ? -54.993 -24.889 -23.358 1.00 38.09 434 VAL A O 1
ATOM 3279 N N . GLN A 1 435 ? -55.313 -27.065 -22.892 1.00 38.12 435 GLN A N 1
ATOM 3280 C CA . GLN A 1 435 ? -56.777 -27.046 -22.909 1.00 38.12 435 GLN A CA 1
ATOM 3281 C C . GLN A 1 435 ? -57.289 -27.670 -21.614 1.00 38.12 435 GLN A C 1
ATOM 3283 O O . GLN A 1 435 ? -56.760 -28.688 -21.171 1.00 38.12 435 GLN A O 1
ATOM 3288 N N . ALA A 1 436 ? -58.321 -27.079 -21.020 1.00 40.34 436 ALA A N 1
ATOM 3289 C CA . ALA A 1 436 ? -58.975 -27.618 -19.837 1.00 40.34 436 ALA A CA 1
ATOM 3290 C C . ALA A 1 436 ? -60.496 -27.531 -19.982 1.00 40.34 436 ALA A C 1
ATOM 3292 O O . ALA A 1 436 ? -61.021 -26.540 -20.490 1.00 40.34 436 ALA A O 1
ATOM 3293 N N . GLU A 1 437 ? -61.180 -28.571 -19.521 1.00 38.16 437 GLU A N 1
ATOM 3294 C CA . GLU A 1 437 ? -62.634 -28.708 -19.534 1.00 38.16 437 GLU A CA 1
ATOM 3295 C C . GLU A 1 437 ? -63.108 -29.108 -18.132 1.00 38.16 437 GLU A C 1
ATOM 3297 O O . GLU A 1 437 ? -62.435 -29.863 -17.426 1.00 38.16 437 GLU A O 1
ATOM 3302 N N . ALA A 1 438 ? -64.259 -28.584 -17.718 1.00 40.12 438 ALA A N 1
ATOM 3303 C CA . ALA A 1 438 ? -64.851 -28.834 -16.409 1.00 40.12 438 ALA A CA 1
ATOM 3304 C C . ALA A 1 438 ? -66.335 -29.169 -16.567 1.00 40.12 438 ALA A C 1
ATOM 3306 O O . ALA A 1 438 ? -67.031 -28.536 -17.365 1.00 40.12 438 ALA A O 1
ATOM 3307 N N . TRP A 1 439 ? -66.821 -30.149 -15.809 1.00 40.69 439 TRP A N 1
ATOM 3308 C CA . TRP A 1 439 ? -68.221 -30.563 -15.815 1.00 40.69 439 TRP A CA 1
ATOM 3309 C C . TRP A 1 439 ? -68.675 -30.984 -14.416 1.00 40.69 439 TRP A C 1
ATOM 3311 O O . TRP A 1 439 ? -67.892 -31.472 -13.606 1.00 40.69 439 TRP A O 1
ATOM 3321 N N . TYR A 1 440 ? -69.962 -30.803 -14.134 1.00 41.25 440 TYR A N 1
ATOM 3322 C CA . TYR A 1 440 ? -70.598 -31.350 -12.940 1.00 41.25 440 TYR A CA 1
ATOM 3323 C C . TYR A 1 440 ? -71.188 -32.722 -13.264 1.00 41.25 440 TYR A C 1
ATOM 3325 O O . TYR A 1 440 ? -71.870 -32.860 -14.283 1.00 41.25 440 TYR A O 1
ATOM 3333 N N . ASN A 1 441 ? -70.954 -33.721 -12.414 1.00 46.34 441 ASN A N 1
ATOM 3334 C CA . ASN A 1 441 ? -71.662 -34.993 -12.477 1.00 46.34 441 ASN A CA 1
ATOM 3335 C C . ASN A 1 441 ? -72.719 -35.053 -11.350 1.00 46.34 441 ASN A C 1
ATOM 3337 O O . ASN A 1 441 ? -72.367 -35.081 -10.173 1.00 46.34 441 ASN A O 1
ATOM 3341 N N . PRO A 1 442 ? -74.026 -35.062 -11.674 1.00 37.06 442 PRO A N 1
ATOM 3342 C CA . PRO A 1 442 ? -75.083 -35.060 -10.665 1.00 37.06 442 PRO A CA 1
ATOM 3343 C C . PRO A 1 442 ? -75.348 -36.435 -10.025 1.00 37.06 442 PRO A C 1
ATOM 3345 O O . PRO A 1 442 ? -76.137 -36.498 -9.086 1.00 37.06 442 PRO A O 1
ATOM 3348 N N . GLU A 1 443 ? -74.747 -37.529 -10.515 1.00 41.41 443 GLU A N 1
ATOM 3349 C CA . GLU A 1 443 ? -74.940 -38.873 -9.933 1.00 41.41 443 GLU A CA 1
ATOM 3350 C C . GLU A 1 443 ? -74.041 -39.142 -8.717 1.00 41.41 443 GLU A C 1
ATOM 3352 O O . GLU A 1 443 ? -74.478 -39.776 -7.758 1.00 41.41 443 GLU A O 1
ATOM 3357 N N . ASP A 1 444 ? -72.798 -38.652 -8.748 1.00 45.84 444 ASP A N 1
ATOM 3358 C CA . ASP A 1 444 ? -71.847 -38.698 -7.627 1.00 45.84 444 ASP A CA 1
ATOM 3359 C C . ASP A 1 444 ? -71.808 -37.374 -6.835 1.00 45.84 444 ASP A C 1
ATOM 3361 O O . ASP A 1 444 ? -71.358 -37.349 -5.691 1.00 45.84 444 ASP A O 1
ATOM 3365 N N . GLY A 1 445 ? -72.345 -36.292 -7.411 1.00 37.84 445 GLY A N 1
ATOM 3366 C CA . GLY A 1 445 ? -72.476 -34.978 -6.788 1.00 37.84 445 GLY A CA 1
ATOM 3367 C C . GLY A 1 445 ? -71.248 -34.080 -6.945 1.00 37.84 445 GLY A C 1
ATOM 3368 O O . GLY A 1 445 ? -71.155 -33.083 -6.227 1.00 37.84 445 GLY A O 1
ATOM 3369 N N . ILE A 1 446 ? -70.314 -34.407 -7.848 1.00 43.62 446 ILE A N 1
ATOM 3370 C CA . ILE A 1 446 ? -68.971 -33.814 -7.884 1.00 43.62 446 ILE A CA 1
ATOM 3371 C C . ILE A 1 446 ? -68.741 -32.920 -9.110 1.00 43.62 446 ILE A C 1
ATOM 3373 O O . ILE A 1 446 ? -69.183 -33.206 -10.225 1.00 43.62 446 ILE A O 1
ATOM 3377 N N . TYR A 1 447 ? -67.952 -31.861 -8.923 1.00 40.97 447 TYR A N 1
ATOM 3378 C CA . TYR A 1 447 ? -67.321 -31.120 -10.014 1.00 40.97 447 TYR A CA 1
ATOM 3379 C C . TYR A 1 447 ? -66.009 -31.792 -10.422 1.00 40.97 447 TYR A C 1
ATOM 3381 O O . TYR A 1 447 ? -65.079 -31.910 -9.624 1.00 40.97 447 TYR A O 1
ATOM 3389 N N . TRP A 1 448 ? -65.939 -32.202 -11.683 1.00 44.25 448 TRP A N 1
ATOM 3390 C CA . TRP A 1 448 ? -64.775 -32.813 -12.308 1.00 44.25 448 TRP A CA 1
ATOM 3391 C C . TRP A 1 448 ? -64.088 -31.802 -13.227 1.00 44.25 448 TRP A C 1
ATOM 3393 O O . TRP A 1 448 ? -64.742 -31.112 -14.012 1.00 44.25 448 TRP A O 1
ATOM 3403 N N . VAL A 1 449 ? -62.758 -31.725 -13.157 1.00 41.31 449 VAL A N 1
ATOM 3404 C CA . VAL A 1 449 ? -61.942 -30.877 -14.043 1.00 41.31 449 VAL A CA 1
ATOM 3405 C C . VAL A 1 449 ? -60.857 -31.727 -14.683 1.00 41.31 449 VAL A C 1
ATOM 3407 O O . VAL A 1 449 ? -60.150 -32.440 -13.974 1.00 41.31 449 VAL A O 1
ATOM 3410 N N . ARG A 1 450 ? -60.697 -31.625 -16.006 1.00 46.03 450 ARG A N 1
ATOM 3411 C CA . ARG A 1 450 ? -59.640 -32.283 -16.784 1.00 46.03 450 ARG A CA 1
ATOM 3412 C C . ARG A 1 450 ? -58.819 -31.248 -17.544 1.00 46.03 450 ARG A C 1
ATOM 3414 O O . ARG A 1 450 ? -59.369 -30.486 -18.333 1.00 46.03 450 ARG A O 1
ATOM 3421 N N . ALA A 1 451 ? -57.501 -31.268 -17.370 1.00 42.69 451 ALA A N 1
ATOM 3422 C CA . ALA A 1 451 ? -56.558 -30.460 -18.139 1.00 42.69 451 ALA A CA 1
ATOM 3423 C C . ALA A 1 451 ? -55.642 -31.354 -18.986 1.00 42.69 451 ALA A C 1
ATOM 3425 O O . ALA A 1 451 ? -55.131 -32.360 -18.501 1.00 42.69 451 ALA A O 1
ATOM 3426 N N . ASN A 1 452 ? -55.437 -30.982 -20.248 1.00 44.72 452 ASN A N 1
ATOM 3427 C CA . ASN A 1 452 ? -54.524 -31.619 -21.195 1.00 44.72 452 ASN A CA 1
ATOM 3428 C C . ASN A 1 452 ? -53.484 -30.592 -21.668 1.00 44.72 452 ASN A C 1
ATOM 3430 O O . ASN A 1 452 ? -53.835 -29.561 -22.250 1.00 44.72 452 ASN A O 1
ATOM 3434 N N . VAL A 1 453 ? -52.203 -30.891 -21.456 1.00 42.72 453 VAL A N 1
ATOM 3435 C CA . VAL A 1 453 ? -51.073 -30.080 -21.937 1.00 42.72 453 VAL A CA 1
ATOM 3436 C C . VAL A 1 453 ? -50.532 -30.708 -23.216 1.00 42.72 453 VAL A C 1
ATOM 3438 O O . VAL A 1 453 ? -50.196 -31.893 -23.219 1.00 42.72 453 VAL A O 1
ATOM 3441 N N . ARG A 1 454 ? -50.441 -29.930 -24.299 1.00 44.88 454 ARG A N 1
ATOM 3442 C CA . ARG A 1 454 ? -49.992 -30.388 -25.620 1.00 44.88 454 ARG A CA 1
ATOM 3443 C C . ARG A 1 454 ? -48.712 -29.693 -26.086 1.00 44.88 454 ARG A C 1
ATOM 3445 O O . ARG A 1 454 ? -48.528 -28.490 -25.872 1.00 44.88 454 ARG A O 1
ATOM 3452 N N . ASN A 1 455 ? -47.854 -30.459 -26.757 1.00 43.25 455 ASN A N 1
ATOM 3453 C CA . ASN A 1 455 ? -46.632 -29.973 -27.407 1.00 43.25 455 ASN A CA 1
ATOM 3454 C C . ASN A 1 455 ? -46.939 -29.199 -28.713 1.00 43.25 455 ASN A C 1
ATOM 3456 O O . ASN A 1 455 ? -48.095 -29.029 -29.109 1.00 43.25 455 ASN A O 1
ATOM 3460 N N . THR A 1 456 ? -45.894 -28.734 -29.403 1.00 38.91 456 THR A N 1
ATOM 3461 C CA . THR A 1 456 ? -45.992 -28.042 -30.704 1.00 38.91 456 THR A CA 1
ATOM 3462 C C . THR A 1 456 ? -46.596 -28.902 -31.821 1.00 38.91 456 THR A C 1
ATOM 3464 O O . THR A 1 456 ? -47.225 -28.344 -32.720 1.00 38.91 456 THR A O 1
ATOM 3467 N N . SER A 1 457 ? -46.446 -30.233 -31.775 1.00 39.66 457 SER A N 1
ATOM 3468 C CA . SER A 1 457 ? -47.070 -31.187 -32.711 1.00 39.66 457 SER A CA 1
ATOM 3469 C C . SER A 1 457 ? -48.526 -31.537 -32.366 1.00 39.66 457 SER A C 1
ATOM 3471 O O . SER A 1 457 ? -49.224 -32.115 -33.197 1.00 39.66 457 SER A O 1
ATOM 3473 N N . GLY A 1 458 ? -49.020 -31.143 -31.188 1.00 42.41 458 GLY A N 1
ATOM 3474 C CA . GLY A 1 458 ? -50.402 -31.348 -30.748 1.00 42.41 458 GLY A CA 1
ATOM 3475 C C . GLY A 1 458 ? -50.666 -32.650 -29.982 1.00 42.41 458 GLY A C 1
ATOM 3476 O O . GLY A 1 458 ? -51.822 -32.927 -29.660 1.00 42.41 458 GLY A O 1
ATOM 3477 N N . GLU A 1 459 ? -49.644 -33.434 -29.648 1.00 39.75 459 GLU A N 1
ATOM 3478 C CA . GLU A 1 459 ? -49.770 -34.612 -28.779 1.00 39.75 459 GLU A CA 1
ATOM 3479 C C . GLU A 1 459 ? -49.948 -34.189 -27.317 1.00 39.75 459 GLU A C 1
ATOM 3481 O O . GLU A 1 459 ? -49.314 -33.236 -26.860 1.00 39.75 459 GLU A O 1
ATOM 3486 N N . SER A 1 460 ? -50.803 -34.899 -26.576 1.00 39.66 460 SER A N 1
ATOM 3487 C CA . SER A 1 460 ? -50.954 -34.702 -25.131 1.00 39.66 460 SER A CA 1
ATOM 3488 C C . SER A 1 460 ? -49.743 -35.275 -24.396 1.00 39.66 460 SER A C 1
ATOM 3490 O O . SER A 1 460 ? -49.515 -36.480 -24.434 1.00 39.66 460 SER A O 1
ATOM 3492 N N . ILE A 1 461 ? -48.995 -34.407 -23.716 1.00 38.28 461 ILE A N 1
ATOM 3493 C CA . ILE A 1 461 ? -47.839 -34.768 -22.882 1.00 38.28 461 ILE A CA 1
ATOM 3494 C C . ILE A 1 461 ? -48.302 -35.140 -21.466 1.00 38.28 461 ILE A C 1
ATOM 3496 O O . ILE A 1 461 ? -47.797 -36.083 -20.864 1.00 38.28 461 ILE A O 1
ATOM 3500 N N . TYR A 1 462 ? -49.287 -34.398 -20.946 1.00 39.25 462 TYR A N 1
ATOM 3501 C CA . TYR A 1 462 ? -49.809 -34.546 -19.589 1.00 39.25 462 TYR A CA 1
ATOM 3502 C C . TYR A 1 462 ? -51.337 -34.455 -19.589 1.00 39.25 462 TYR A C 1
ATOM 3504 O O . TYR A 1 462 ? -51.907 -33.568 -20.231 1.00 39.25 462 TYR A O 1
ATOM 3512 N N . GLU A 1 463 ? -51.984 -35.330 -18.819 1.00 38.53 463 GLU A N 1
ATOM 3513 C CA . GLU A 1 463 ? -53.400 -35.239 -18.457 1.00 38.53 463 GLU A CA 1
ATOM 3514 C C . GLU A 1 463 ? -53.531 -35.208 -16.929 1.00 38.53 463 GLU A C 1
ATOM 3516 O O . GLU A 1 463 ? -52.992 -36.067 -16.231 1.00 38.53 463 GLU A O 1
ATOM 3521 N N . VAL A 1 464 ? -54.248 -34.211 -16.412 1.00 42.78 464 VAL A N 1
ATOM 3522 C CA . VAL A 1 464 ? -54.525 -34.023 -14.981 1.00 42.78 464 VAL A CA 1
ATOM 3523 C C . VAL A 1 464 ? -56.037 -34.027 -14.788 1.00 42.78 464 VAL A C 1
ATOM 3525 O O . VAL A 1 464 ? -56.751 -33.380 -15.553 1.00 42.78 464 VAL A O 1
ATOM 3528 N N . SER A 1 465 ? -56.531 -34.759 -13.786 1.00 39.28 465 SER A N 1
ATOM 3529 C CA . SER A 1 465 ? -57.952 -34.795 -13.410 1.00 39.28 465 SER A CA 1
ATOM 3530 C C . SER A 1 465 ? -58.113 -34.545 -11.908 1.00 39.28 465 SER A C 1
ATOM 3532 O O . SER A 1 465 ? -57.356 -35.111 -11.122 1.00 39.28 465 SER A O 1
ATOM 3534 N N . LEU A 1 466 ? -59.076 -33.702 -11.522 1.00 43.62 466 LEU A N 1
ATOM 3535 C CA . LEU A 1 466 ? -59.309 -33.250 -10.140 1.00 43.62 466 LEU A CA 1
ATOM 3536 C C . LEU A 1 466 ? -60.773 -33.448 -9.701 1.00 43.62 466 LEU A C 1
ATOM 3538 O O . LEU A 1 466 ? -61.675 -33.506 -10.540 1.00 43.62 466 LEU A O 1
ATOM 3542 N N . GLN A 1 467 ? -60.973 -33.544 -8.382 1.00 39.22 467 GLN A N 1
ATOM 3543 C CA . GLN A 1 467 ? -62.207 -33.918 -7.671 1.00 39.22 467 GLN A CA 1
ATOM 3544 C C . GLN A 1 467 ? -62.252 -33.185 -6.302 1.00 39.22 467 GLN A C 1
ATOM 3546 O O . GLN A 1 467 ? -61.188 -32.823 -5.797 1.00 39.22 467 GLN A O 1
ATOM 3551 N N . GLY A 1 468 ? -63.424 -33.001 -5.669 1.00 37.66 468 GLY A N 1
ATOM 3552 C CA . GLY A 1 468 ? -63.543 -32.401 -4.321 1.00 37.66 468 GLY A CA 1
ATOM 3553 C C . GLY A 1 468 ? -64.917 -32.574 -3.636 1.00 37.66 468 GLY A C 1
ATOM 3554 O O . GLY A 1 468 ? -65.899 -32.880 -4.307 1.00 37.66 468 GLY A O 1
ATOM 3555 N N . TYR A 1 469 ? -64.964 -32.384 -2.307 1.00 36.88 469 TYR A N 1
ATOM 3556 C CA . TYR A 1 469 ? -66.142 -32.456 -1.410 1.00 36.88 469 TYR A CA 1
ATOM 3557 C C . TYR A 1 469 ? -65.970 -31.487 -0.203 1.00 36.88 469 TYR A C 1
ATOM 3559 O O . TYR A 1 469 ? -64.887 -30.945 -0.020 1.00 36.88 469 TYR A O 1
ATOM 3567 N N . GLU A 1 470 ? -67.015 -31.259 0.612 1.00 34.84 470 GLU A N 1
ATOM 3568 C CA . GLU A 1 470 ? -67.204 -30.009 1.395 1.00 34.84 470 GLU A CA 1
ATOM 3569 C C . GLU A 1 470 ? -66.597 -29.854 2.821 1.00 34.84 470 GLU A C 1
ATOM 3571 O O . GLU A 1 470 ? -66.761 -28.766 3.379 1.00 34.84 470 GLU A O 1
ATOM 3576 N N . SER A 1 471 ? -65.983 -30.849 3.498 1.00 29.08 471 SER A N 1
ATOM 3577 C CA . SER A 1 471 ? -65.481 -30.584 4.880 1.00 29.08 471 SER A CA 1
ATOM 3578 C C . SER A 1 471 ? -64.390 -31.484 5.516 1.00 29.08 471 SER A C 1
ATOM 3580 O O . SER A 1 471 ? -64.652 -32.606 5.937 1.00 29.08 471 SER A O 1
ATOM 3582 N N . HIS A 1 472 ? -63.243 -30.843 5.810 1.00 25.95 472 HIS A N 1
ATOM 3583 C CA . HIS A 1 472 ? -62.393 -30.963 7.026 1.00 25.95 472 HIS A CA 1
ATOM 3584 C C . HIS A 1 472 ? -61.482 -32.204 7.292 1.00 25.95 472 HIS A C 1
ATOM 3586 O O . HIS A 1 472 ? -61.959 -33.296 7.586 1.00 25.95 472 HIS A O 1
ATOM 3592 N N . ALA A 1 473 ? -60.173 -31.910 7.478 1.00 26.17 473 ALA A N 1
ATOM 3593 C CA . ALA A 1 473 ? -59.286 -32.290 8.617 1.00 26.17 473 ALA A CA 1
ATOM 3594 C C . ALA A 1 473 ? -57.980 -33.117 8.380 1.00 26.17 473 ALA A C 1
ATOM 3596 O O . ALA A 1 473 ? -58.014 -34.303 8.084 1.00 26.17 473 ALA A O 1
ATOM 3597 N N . GLN A 1 474 ? -56.849 -32.480 8.752 1.00 22.36 474 GLN A N 1
ATOM 3598 C CA . GLN A 1 474 ? -55.524 -32.993 9.197 1.00 22.36 474 GLN A CA 1
ATOM 3599 C C . GLN A 1 474 ? -54.650 -33.912 8.301 1.00 22.36 474 GLN A C 1
ATOM 3601 O O . GLN A 1 474 ? -55.098 -34.579 7.381 1.00 22.36 474 GLN A O 1
ATOM 3606 N N . ILE A 1 475 ? -53.332 -33.878 8.573 1.00 25.84 475 ILE A N 1
ATOM 3607 C CA . ILE A 1 475 ? -52.242 -34.355 7.697 1.00 25.84 475 ILE A CA 1
ATOM 3608 C C . ILE A 1 475 ? -51.321 -35.340 8.436 1.00 25.84 475 ILE A C 1
ATOM 3610 O O . ILE A 1 475 ? -50.826 -35.023 9.518 1.00 25.84 475 ILE A O 1
ATOM 3614 N N . GLN A 1 476 ? -50.975 -36.462 7.794 1.00 20.67 476 GLN A N 1
ATOM 3615 C CA . GLN A 1 476 ? -49.720 -37.190 8.037 1.00 20.67 476 GLN A CA 1
ATOM 3616 C C . GLN A 1 476 ? -49.292 -37.949 6.763 1.00 20.67 476 GLN A C 1
ATOM 3618 O O . GLN A 1 476 ? -50.127 -38.552 6.095 1.00 20.67 476 GLN A O 1
ATOM 3623 N N . CYS A 1 477 ? -48.007 -37.897 6.394 1.00 24.08 477 CYS A N 1
ATOM 3624 C CA . CYS A 1 477 ? -47.523 -38.359 5.082 1.00 24.08 477 CYS A CA 1
ATOM 3625 C C . CYS A 1 477 ? -46.995 -39.805 5.074 1.00 24.08 477 CYS A C 1
ATOM 3627 O O . CYS A 1 477 ? -46.341 -40.209 6.030 1.00 24.08 477 CYS A O 1
ATOM 3629 N N . LEU A 1 478 ? -47.183 -40.513 3.948 1.00 24.84 478 LEU A N 1
ATOM 3630 C CA . LEU A 1 478 ? -46.256 -41.451 3.268 1.00 24.84 478 LEU A CA 1
ATOM 3631 C C . LEU A 1 478 ? -46.868 -41.823 1.874 1.00 24.84 478 LEU A C 1
ATOM 3633 O O . LEU A 1 478 ? -48.026 -41.481 1.627 1.00 24.84 478 LEU A O 1
ATOM 3637 N N . PRO A 1 479 ? -46.127 -42.407 0.904 1.00 34.06 479 PRO A N 1
ATOM 3638 C CA . PRO A 1 479 ? -46.397 -42.143 -0.521 1.00 34.06 479 PRO A CA 1
ATOM 3639 C C . PRO A 1 479 ? -47.213 -43.202 -1.293 1.00 34.06 479 PRO A C 1
ATOM 3641 O O . PRO A 1 479 ? -46.839 -44.376 -1.299 1.00 34.06 479 PRO A O 1
ATOM 3644 N N . ARG A 1 480 ? -48.214 -42.753 -2.083 1.00 28.39 480 ARG A N 1
ATOM 3645 C CA . ARG A 1 480 ? -48.409 -43.078 -3.529 1.00 28.39 480 ARG A CA 1
ATOM 3646 C C . ARG A 1 480 ? -49.709 -42.492 -4.141 1.00 28.39 480 ARG A C 1
ATOM 3648 O O . ARG A 1 480 ? -50.778 -43.046 -3.932 1.00 28.39 480 ARG A O 1
ATOM 3655 N N . ARG A 1 481 ? -49.534 -41.500 -5.034 1.00 29.75 481 ARG A N 1
ATOM 3656 C CA . ARG A 1 481 ? -50.450 -40.977 -6.088 1.00 29.75 481 ARG A CA 1
ATOM 3657 C C . ARG A 1 481 ? -51.824 -40.374 -5.716 1.00 29.75 481 ARG A C 1
ATOM 3659 O O . ARG A 1 481 ? -52.473 -40.753 -4.756 1.00 29.75 481 ARG A O 1
ATOM 3666 N N . THR A 1 482 ? -52.240 -39.469 -6.613 1.00 30.36 482 THR A N 1
ATOM 3667 C CA . THR A 1 482 ? -53.541 -38.780 -6.740 1.00 30.36 482 THR A CA 1
ATOM 3668 C C . THR A 1 482 ? -53.913 -37.848 -5.583 1.00 30.36 482 THR A C 1
ATOM 3670 O O . THR A 1 482 ? -54.467 -38.265 -4.572 1.00 30.36 482 THR A O 1
ATOM 3673 N N . GLN A 1 483 ? -53.650 -36.552 -5.772 1.00 33.31 483 GLN A N 1
ATOM 3674 C CA . GLN A 1 483 ? -54.149 -35.490 -4.898 1.00 33.31 483 GLN A CA 1
ATOM 3675 C C . GLN A 1 483 ? -55.632 -35.201 -5.184 1.00 33.31 483 GLN A C 1
ATOM 3677 O O . GLN A 1 483 ? -56.043 -35.089 -6.337 1.00 33.31 483 GLN A O 1
ATOM 3682 N N . VAL A 1 484 ? -56.406 -35.026 -4.116 1.00 35.69 484 VAL A N 1
ATOM 3683 C CA . VAL A 1 484 ? -57.741 -34.410 -4.106 1.00 35.69 484 VAL A CA 1
ATOM 3684 C C . VAL A 1 484 ? -57.561 -33.083 -3.376 1.00 35.69 484 VAL A C 1
ATOM 3686 O O . VAL A 1 484 ? -56.995 -33.084 -2.282 1.00 35.69 484 VAL A O 1
ATOM 3689 N N . VAL A 1 485 ? -57.965 -31.961 -3.976 1.00 34.38 485 VAL A N 1
ATOM 3690 C CA . VAL A 1 485 ? -57.677 -30.623 -3.432 1.00 34.38 485 VAL A CA 1
ATOM 3691 C C . VAL A 1 485 ? -58.970 -29.836 -3.255 1.00 34.38 485 VAL A C 1
ATOM 3693 O O . VAL A 1 485 ? -59.729 -29.639 -4.201 1.00 34.38 485 VAL A O 1
ATOM 3696 N N . GLU A 1 486 ? -59.212 -29.395 -2.023 1.00 36.69 486 GLU A N 1
ATOM 3697 C CA . GLU A 1 486 ? -60.343 -28.550 -1.639 1.00 36.69 486 GLU A CA 1
ATOM 3698 C C . GLU A 1 486 ? -60.117 -27.132 -2.205 1.00 36.69 486 GLU A C 1
ATOM 3700 O O . GLU A 1 486 ? -59.068 -26.529 -1.971 1.00 36.69 486 GLU A O 1
ATOM 3705 N N . LEU A 1 487 ? -61.066 -26.627 -3.003 1.00 36.38 487 LEU A N 1
ATOM 3706 C CA . LEU A 1 487 ? -60.959 -25.359 -3.738 1.00 36.38 487 LEU A CA 1
ATOM 3707 C C . LEU A 1 487 ? -61.885 -24.293 -3.142 1.00 36.38 487 LEU A C 1
ATOM 3709 O O . LEU A 1 487 ? -63.102 -24.369 -3.295 1.00 36.38 487 LEU A O 1
ATOM 3713 N N . GLN A 1 488 ? -61.308 -23.255 -2.542 1.00 32.34 488 GLN A N 1
ATOM 3714 C CA . GLN A 1 488 ? -61.998 -22.012 -2.195 1.00 32.34 488 GLN A CA 1
ATOM 3715 C C . GLN A 1 488 ? -61.678 -20.901 -3.205 1.00 32.34 488 GLN A C 1
ATOM 3717 O O . GLN A 1 488 ? -60.600 -20.856 -3.805 1.00 32.34 488 GLN A O 1
ATOM 3722 N N . ALA A 1 489 ? -62.625 -19.978 -3.394 1.00 30.69 489 ALA A N 1
ATOM 3723 C CA . ALA A 1 489 ? -62.494 -18.882 -4.349 1.00 30.69 489 ALA A CA 1
ATOM 3724 C C . ALA A 1 489 ? -61.273 -17.996 -4.028 1.00 30.69 489 ALA A C 1
ATOM 3726 O O . ALA A 1 489 ? -61.221 -17.335 -2.992 1.00 30.69 489 ALA A O 1
ATOM 3727 N N . GLY A 1 490 ? -60.294 -17.976 -4.938 1.00 32.25 490 GLY A N 1
ATOM 3728 C CA . GLY A 1 490 ? -59.052 -17.211 -4.794 1.00 32.25 490 GLY A CA 1
ATOM 3729 C C . GLY A 1 490 ? -57.842 -17.995 -4.268 1.00 32.25 490 GLY A C 1
ATOM 3730 O O . GLY A 1 490 ? -56.774 -17.399 -4.145 1.00 32.25 490 GLY A O 1
ATOM 3731 N N . GLN A 1 491 ? -57.955 -19.302 -3.995 1.00 32.47 491 GLN A N 1
ATOM 3732 C CA . GLN A 1 491 ? -56.773 -20.130 -3.728 1.00 32.47 491 GLN A CA 1
ATOM 3733 C C . GLN A 1 491 ? -55.911 -20.333 -4.983 1.00 32.47 491 GLN A C 1
ATOM 3735 O O . GLN A 1 491 ? -56.408 -20.516 -6.096 1.00 32.47 491 GLN A O 1
ATOM 3740 N N . VAL A 1 492 ? -54.597 -20.368 -4.760 1.00 32.97 492 VAL A N 1
ATOM 3741 C CA . VAL A 1 492 ? -53.611 -20.935 -5.684 1.00 32.97 492 VAL A CA 1
ATOM 3742 C C . VAL A 1 492 ? -53.310 -22.350 -5.203 1.00 32.97 492 VAL A C 1
ATOM 3744 O O . VAL A 1 492 ? -53.040 -22.542 -4.018 1.00 32.97 492 VAL A O 1
ATOM 3747 N N . ILE A 1 493 ? -53.364 -23.331 -6.105 1.00 35.31 493 ILE A N 1
ATOM 3748 C CA . ILE A 1 493 ? -52.913 -24.698 -5.821 1.00 35.31 493 ILE A CA 1
ATOM 3749 C C . ILE A 1 493 ? -51.521 -24.875 -6.416 1.00 35.31 493 ILE A C 1
ATOM 3751 O O . ILE A 1 493 ? -51.304 -24.530 -7.579 1.00 35.31 493 ILE A O 1
ATOM 3755 N N . ASP A 1 494 ? -50.626 -25.443 -5.614 1.00 32.12 494 ASP A N 1
ATOM 3756 C CA . ASP A 1 494 ? -49.310 -25.921 -6.021 1.00 32.12 494 ASP A CA 1
ATOM 3757 C C . ASP A 1 494 ? -49.366 -27.439 -6.265 1.00 32.12 494 ASP A C 1
ATOM 3759 O O . ASP A 1 494 ? -49.853 -28.192 -5.414 1.00 32.12 494 ASP A O 1
ATOM 3763 N N . VAL A 1 495 ? -48.932 -27.888 -7.444 1.00 32.25 495 VAL A N 1
ATOM 3764 C CA . VAL A 1 495 ? -49.065 -29.280 -7.903 1.00 32.25 495 VAL A CA 1
ATOM 3765 C C . VAL A 1 495 ? -47.691 -29.859 -8.248 1.00 32.25 495 VAL A C 1
ATOM 3767 O O . VAL A 1 495 ? -47.352 -30.035 -9.418 1.00 32.25 495 VAL A O 1
ATOM 3770 N N . CYS A 1 496 ? -46.908 -30.195 -7.218 1.00 31.48 496 CYS A N 1
ATOM 3771 C CA . CYS A 1 496 ? -45.644 -30.921 -7.377 1.00 31.48 496 CYS A CA 1
ATOM 3772 C C . CYS A 1 496 ? -45.881 -32.256 -8.111 1.00 31.48 496 CYS A C 1
ATOM 3774 O O . CYS A 1 496 ? -46.576 -33.153 -7.614 1.00 31.48 496 CYS A O 1
ATOM 3776 N N . ALA A 1 497 ? -45.309 -32.384 -9.310 1.00 31.27 497 ALA A N 1
ATOM 3777 C CA . ALA A 1 497 ? -45.510 -33.519 -10.204 1.00 31.27 497 ALA A CA 1
ATOM 3778 C C . ALA A 1 497 ? -44.170 -34.187 -10.538 1.00 31.27 497 ALA A C 1
ATOM 3780 O O . ALA A 1 497 ? -43.328 -33.621 -11.232 1.00 31.27 497 ALA A O 1
ATOM 3781 N N . THR A 1 498 ? -43.981 -35.421 -10.067 1.00 27.70 498 THR A N 1
ATOM 3782 C CA . THR A 1 498 ? -42.779 -36.222 -10.336 1.00 27.70 498 THR A CA 1
ATOM 3783 C C . THR A 1 498 ? -42.982 -37.179 -11.509 1.00 27.70 498 THR A C 1
ATOM 3785 O O . THR A 1 498 ? -43.992 -37.883 -11.607 1.00 27.70 498 THR A O 1
ATOM 3788 N N . TYR A 1 499 ? -41.989 -37.222 -12.397 1.00 30.53 499 TYR A N 1
ATOM 3789 C CA . TYR A 1 499 ? -41.921 -38.129 -13.541 1.00 30.53 499 TYR A CA 1
ATOM 3790 C C . TYR A 1 499 ? -40.711 -39.059 -13.397 1.00 30.53 499 TYR A C 1
ATOM 3792 O O . TYR A 1 499 ? -39.622 -38.609 -13.051 1.00 30.53 499 TYR A O 1
ATOM 3800 N N . GLN A 1 500 ? -40.893 -40.349 -13.692 1.00 25.16 500 GLN A N 1
ATOM 3801 C CA . GLN A 1 500 ? -39.780 -41.280 -13.887 1.00 25.16 500 GLN A CA 1
ATOM 3802 C C . GLN A 1 500 ? -39.552 -41.465 -15.385 1.00 25.16 500 GLN A C 1
ATOM 3804 O O . GLN A 1 500 ? -40.428 -41.953 -16.098 1.00 25.16 500 GLN A O 1
ATOM 3809 N N . ALA A 1 501 ? -38.370 -41.061 -15.850 1.00 26.00 501 ALA A N 1
ATOM 3810 C CA . ALA A 1 501 ? -37.918 -41.301 -17.210 1.00 26.00 501 ALA A CA 1
ATOM 3811 C C . ALA A 1 501 ? -37.275 -42.694 -17.310 1.00 26.00 501 ALA A C 1
ATOM 3813 O O . ALA A 1 501 ? -36.259 -42.954 -16.664 1.00 26.00 501 ALA A O 1
ATOM 3814 N N . ASP A 1 502 ? -37.829 -43.570 -18.151 1.00 28.41 502 ASP A N 1
ATOM 3815 C CA . ASP A 1 502 ? -37.280 -44.906 -18.430 1.00 28.41 502 ASP A CA 1
ATOM 3816 C C . ASP A 1 502 ? -36.025 -44.854 -19.333 1.00 28.41 502 ASP A C 1
ATOM 3818 O O . ASP A 1 502 ? -36.028 -45.345 -20.460 1.00 28.41 502 ASP A O 1
ATOM 3822 N N . SER A 1 503 ? -34.935 -44.262 -18.827 1.00 33.28 503 SER A N 1
ATOM 3823 C CA . SER A 1 503 ? -33.552 -44.741 -19.024 1.00 33.28 503 SER A CA 1
ATOM 3824 C C . SER A 1 503 ? -32.542 -43.874 -18.251 1.00 33.28 503 SER A C 1
ATOM 3826 O O . SER A 1 503 ? -32.351 -42.707 -18.575 1.00 33.28 503 SER A O 1
ATOM 3828 N N . GLU A 1 504 ? -31.848 -44.484 -17.287 1.00 32.25 504 GLU A N 1
ATOM 3829 C CA . GLU A 1 504 ? -30.624 -43.984 -16.628 1.00 32.25 504 GLU A CA 1
ATOM 3830 C C . GLU A 1 504 ? -30.692 -42.649 -15.839 1.00 32.25 504 GLU A C 1
ATOM 3832 O O . GLU A 1 504 ? -29.997 -41.680 -16.120 1.00 32.25 504 GLU A O 1
ATOM 3837 N N . HIS A 1 505 ? -31.400 -42.703 -14.704 1.00 34.72 505 HIS A N 1
ATOM 3838 C CA . HIS A 1 505 ? -30.998 -42.067 -13.432 1.00 34.72 505 HIS A CA 1
ATOM 3839 C C . HIS A 1 505 ? -30.811 -40.530 -13.372 1.00 34.72 505 HIS A C 1
ATOM 3841 O O . HIS A 1 505 ? -29.772 -40.041 -12.926 1.00 34.72 505 HIS A O 1
ATOM 3847 N N . GLN A 1 506 ? -31.888 -39.774 -13.597 1.00 25.48 506 GLN A N 1
ATOM 3848 C CA . GLN A 1 506 ? -32.215 -38.632 -12.726 1.00 25.48 506 GLN A CA 1
ATOM 3849 C C . GLN A 1 506 ? -33.712 -38.635 -12.392 1.00 25.48 506 GLN A C 1
ATOM 3851 O O . GLN A 1 506 ? -34.544 -38.724 -13.292 1.00 25.48 506 GLN A O 1
ATOM 3856 N N . GLU A 1 507 ? -34.058 -38.501 -11.110 1.00 26.11 507 GLU A N 1
ATOM 3857 C CA . GLU A 1 507 ? -35.373 -37.981 -10.721 1.00 26.11 507 GLU A CA 1
ATOM 3858 C C . GLU A 1 507 ? -35.275 -36.452 -10.728 1.00 26.11 507 GLU A C 1
ATOM 3860 O O . GLU A 1 507 ? -34.376 -35.886 -10.106 1.00 26.11 507 GLU A O 1
ATOM 3865 N N . GLN A 1 508 ? -36.180 -35.789 -11.446 1.00 28.80 508 GLN A N 1
ATOM 3866 C CA . GLN A 1 508 ? -36.350 -34.338 -11.396 1.00 28.80 508 GLN A CA 1
ATOM 3867 C C . GLN A 1 508 ? -37.737 -34.048 -10.826 1.00 28.80 508 GLN A C 1
ATOM 3869 O O . GLN A 1 508 ? -38.744 -34.530 -11.354 1.00 28.80 508 GLN A O 1
ATOM 3874 N N . SER A 1 509 ? -37.793 -33.281 -9.739 1.00 29.47 509 SER A N 1
ATOM 3875 C CA . SER A 1 509 ? -39.030 -32.645 -9.305 1.00 29.47 509 SER A CA 1
ATOM 3876 C C . SER A 1 509 ? -39.311 -31.439 -10.201 1.00 29.47 509 SER A C 1
ATOM 3878 O O . SER A 1 509 ? -38.431 -30.622 -10.470 1.00 29.47 509 SER A O 1
ATOM 3880 N N . LEU A 1 510 ? -40.554 -31.327 -10.666 1.00 30.84 510 LEU A N 1
ATOM 3881 C CA . LEU A 1 510 ? -41.133 -30.028 -10.985 1.00 30.84 510 LEU A CA 1
ATOM 3882 C C . LEU A 1 510 ? -41.825 -29.545 -9.716 1.00 30.84 510 LEU A C 1
ATOM 3884 O O . LEU A 1 510 ? -42.997 -29.846 -9.479 1.00 30.84 510 LEU A O 1
ATOM 3888 N N . ASP A 1 511 ? -41.046 -28.862 -8.886 1.00 32.34 511 ASP A N 1
ATOM 3889 C CA . ASP A 1 511 ? -41.569 -28.029 -7.811 1.00 32.34 511 ASP A CA 1
ATOM 3890 C C . ASP A 1 511 ? -42.132 -26.725 -8.422 1.00 32.34 511 ASP A C 1
ATOM 3892 O O . ASP A 1 511 ? -41.710 -26.308 -9.504 1.00 32.34 511 ASP A O 1
ATOM 3896 N N . ASP A 1 512 ? -43.116 -26.113 -7.759 1.00 35.78 512 ASP A N 1
ATOM 3897 C CA . ASP A 1 512 ? -43.800 -24.871 -8.156 1.00 35.78 512 ASP A CA 1
ATOM 3898 C C . ASP A 1 512 ? -44.539 -24.899 -9.524 1.00 35.78 512 ASP A C 1
ATOM 3900 O O . ASP A 1 512 ? -44.227 -24.143 -10.459 1.00 35.78 512 ASP A O 1
ATOM 3904 N N . LEU A 1 513 ? -45.599 -25.718 -9.625 1.00 32.19 513 LEU A N 1
ATOM 3905 C CA . LEU A 1 513 ? -46.605 -25.626 -10.701 1.00 32.19 513 LEU A CA 1
ATOM 3906 C C . LEU A 1 513 ? -47.913 -25.035 -10.161 1.00 32.19 513 LEU A C 1
ATOM 3908 O O . LEU A 1 513 ? -48.721 -25.737 -9.550 1.00 32.19 513 LEU A O 1
ATOM 3912 N N . TYR A 1 514 ? -48.166 -23.762 -10.464 1.00 33.47 514 TYR A N 1
ATOM 3913 C CA . TYR A 1 514 ? -49.338 -23.043 -9.967 1.00 33.47 514 TYR A CA 1
ATOM 3914 C C . TYR A 1 514 ? -50.499 -23.024 -10.958 1.00 33.47 514 TYR A C 1
ATOM 3916 O O . TYR A 1 514 ? -50.365 -22.560 -12.097 1.00 33.47 514 TYR A O 1
ATOM 3924 N N . LEU A 1 515 ? -51.675 -23.440 -10.484 1.00 34.34 515 LEU A N 1
ATOM 3925 C CA . LEU A 1 515 ? -52.946 -23.315 -11.198 1.00 34.34 515 LEU A CA 1
ATOM 3926 C C . LEU A 1 515 ? -53.819 -22.239 -10.540 1.00 34.34 515 LEU A C 1
ATOM 3928 O O . LEU A 1 515 ? -54.206 -22.363 -9.377 1.00 34.34 515 LEU A O 1
ATOM 3932 N N . VAL A 1 516 ? -54.145 -21.186 -11.296 1.00 33.22 516 VAL A N 1
ATOM 3933 C CA . VAL A 1 516 ? -54.979 -20.066 -10.829 1.00 33.22 516 VAL A CA 1
ATOM 3934 C C . VAL A 1 516 ? -56.389 -20.192 -11.398 1.00 33.22 516 VAL A C 1
ATOM 3936 O O . VAL A 1 516 ? -56.584 -20.148 -12.618 1.00 33.22 516 VAL A O 1
ATOM 3939 N N . PHE A 1 517 ? -57.375 -20.309 -10.510 1.00 34.62 517 PHE A N 1
ATOM 3940 C CA . PHE A 1 517 ? -58.791 -20.443 -10.849 1.00 34.62 517 PHE A CA 1
ATOM 3941 C C . PHE A 1 517 ? -59.583 -19.182 -10.478 1.00 34.62 517 PHE A C 1
ATOM 3943 O O . PHE A 1 517 ? -59.264 -18.500 -9.506 1.00 34.62 517 PHE A O 1
ATOM 3950 N N . SER A 1 518 ? -60.644 -18.884 -11.227 1.00 32.75 518 SER A N 1
ATOM 3951 C CA . SER A 1 518 ? -61.619 -17.852 -10.867 1.00 32.75 518 SER A CA 1
ATOM 3952 C C . SER A 1 518 ? -63.050 -18.291 -11.162 1.00 32.75 518 SER A C 1
ATOM 3954 O O . SER A 1 518 ? -63.307 -19.096 -12.059 1.00 32.75 518 SER A O 1
ATOM 3956 N N . GLU A 1 519 ? -63.987 -17.763 -10.382 1.00 31.02 519 GLU A N 1
ATOM 3957 C CA . GLU A 1 519 ? -65.413 -18.030 -10.531 1.00 31.02 519 GLU A CA 1
ATOM 3958 C C . GLU A 1 519 ? -66.056 -17.017 -11.491 1.00 31.02 519 GLU A C 1
ATOM 3960 O O . GLU A 1 519 ? -65.774 -15.816 -11.458 1.00 31.02 519 GLU A O 1
ATOM 3965 N N . SER A 1 520 ? -66.926 -17.506 -12.369 1.00 36.59 520 SER A N 1
ATOM 3966 C CA . SER A 1 520 ? -67.789 -16.684 -13.222 1.00 36.59 520 SER A CA 1
ATOM 3967 C C . SER A 1 520 ? -69.114 -16.383 -12.515 1.00 36.59 520 SER A C 1
ATOM 3969 O O . SER A 1 520 ? -69.566 -17.155 -11.676 1.00 36.59 520 SER A O 1
ATOM 3971 N N . ALA A 1 521 ? -69.783 -15.281 -12.873 1.00 32.06 521 ALA A N 1
ATOM 3972 C CA . ALA A 1 521 ? -70.972 -14.761 -12.170 1.00 32.06 521 ALA A CA 1
ATOM 3973 C C . ALA A 1 521 ? -72.232 -15.668 -12.203 1.00 32.06 521 ALA A C 1
ATOM 3975 O O . ALA A 1 521 ? -73.309 -15.255 -11.778 1.00 32.06 521 ALA A O 1
ATOM 3976 N N . ASN A 1 522 ? -72.103 -16.885 -12.730 1.00 29.89 522 ASN A N 1
ATOM 3977 C CA . ASN A 1 522 ? -73.112 -17.935 -12.810 1.00 29.89 522 ASN A CA 1
ATOM 3978 C C . ASN A 1 522 ? -72.653 -19.257 -12.144 1.00 29.89 522 ASN A C 1
ATOM 3980 O O . ASN A 1 522 ? -73.247 -20.298 -12.419 1.00 29.89 522 ASN A O 1
ATOM 3984 N N . GLY A 1 523 ? -71.601 -19.230 -11.313 1.00 31.23 523 GLY A N 1
ATOM 3985 C CA . GLY A 1 523 ? -71.145 -20.360 -10.489 1.00 31.23 523 GLY A CA 1
ATOM 3986 C C . GLY A 1 523 ? -70.155 -21.330 -11.148 1.00 31.23 523 GLY A C 1
ATOM 3987 O O . GLY A 1 523 ? -69.812 -22.347 -10.552 1.00 31.23 523 GLY A O 1
ATOM 3988 N N . SER A 1 524 ? -69.688 -21.065 -12.375 1.00 31.47 524 SER A N 1
ATOM 3989 C CA . SER A 1 524 ? -68.696 -21.921 -13.051 1.00 31.47 524 SER A CA 1
ATOM 3990 C C . SER A 1 524 ? -67.256 -21.473 -12.776 1.00 31.47 524 SER A C 1
ATOM 3992 O O . SER A 1 524 ? -66.905 -20.311 -12.998 1.00 31.47 524 SER A O 1
ATOM 3994 N N . ILE A 1 525 ? -66.409 -22.402 -12.328 1.00 34.56 525 ILE A N 1
ATOM 3995 C CA . ILE A 1 525 ? -64.983 -22.171 -12.050 1.00 34.56 525 ILE A CA 1
ATOM 3996 C C . ILE A 1 525 ? -64.156 -22.398 -13.325 1.00 34.56 525 ILE A C 1
ATOM 3998 O O . ILE A 1 525 ? -64.306 -23.415 -14.001 1.00 34.56 525 ILE A O 1
ATOM 4002 N N . HIS A 1 526 ? -63.247 -21.472 -13.637 1.00 32.56 526 HIS A N 1
ATOM 4003 C CA . HIS A 1 526 ? -62.358 -21.536 -14.798 1.00 32.56 526 HIS A CA 1
ATOM 4004 C C . HIS A 1 526 ? -60.890 -21.376 -14.385 1.00 32.56 526 HIS A C 1
ATOM 4006 O O . HIS A 1 526 ? -60.543 -20.436 -13.672 1.00 32.56 526 HIS A O 1
ATOM 4012 N N . CYS A 1 527 ? -60.003 -22.244 -14.881 1.00 34.97 527 CYS A N 1
ATOM 4013 C CA . CYS A 1 527 ? -58.558 -22.014 -14.793 1.00 34.97 527 CYS A CA 1
ATOM 4014 C C . CYS A 1 527 ? -58.172 -20.883 -15.761 1.00 34.97 527 CYS A C 1
ATOM 4016 O O . CYS A 1 527 ? -58.386 -21.011 -16.967 1.00 34.97 527 CYS A O 1
ATOM 4018 N N . GLN A 1 528 ? -57.633 -19.774 -15.249 1.00 32.25 528 GLN A N 1
ATOM 4019 C CA . GLN A 1 528 ? -57.231 -18.625 -16.071 1.00 32.25 528 GLN A CA 1
ATOM 4020 C C . GLN A 1 528 ? -55.742 -18.606 -16.410 1.00 32.25 528 GLN A C 1
ATOM 4022 O O . GLN A 1 528 ? -55.359 -18.017 -17.422 1.00 32.25 528 GLN A O 1
ATOM 4027 N N . ARG A 1 529 ? -54.888 -19.196 -15.566 1.00 33.00 529 ARG A N 1
ATOM 4028 C CA . ARG A 1 529 ? -53.435 -19.133 -15.745 1.00 33.00 529 ARG A CA 1
ATOM 4029 C C . ARG A 1 529 ? -52.741 -20.337 -15.121 1.00 33.00 529 ARG A C 1
ATOM 4031 O O . ARG A 1 529 ? -53.033 -20.705 -13.986 1.00 33.00 529 ARG A O 1
ATOM 4038 N N . VAL A 1 530 ? -51.786 -20.880 -15.870 1.00 30.77 530 VAL A N 1
ATOM 4039 C CA . VAL A 1 530 ? -50.745 -21.788 -15.381 1.00 30.77 530 VAL A CA 1
ATOM 4040 C C . VAL A 1 530 ? -49.469 -20.962 -15.221 1.00 30.77 530 VAL A C 1
ATOM 4042 O O . VAL A 1 530 ? -49.159 -20.154 -16.102 1.00 30.77 530 VAL A O 1
ATOM 4045 N N . VAL A 1 531 ? -48.744 -21.130 -14.118 1.00 30.03 531 VAL A N 1
ATOM 4046 C CA . VAL A 1 531 ? -47.407 -20.549 -13.925 1.00 30.03 531 VAL A CA 1
ATOM 4047 C C . VAL A 1 531 ? -46.455 -21.658 -13.500 1.00 30.03 531 VAL A C 1
ATOM 4049 O O . VAL A 1 531 ? -46.742 -22.383 -12.556 1.00 30.03 531 VAL A O 1
ATOM 4052 N N . VAL A 1 532 ? -45.334 -21.768 -14.210 1.00 26.72 532 VAL A N 1
ATOM 4053 C CA . VAL A 1 532 ? -44.158 -22.541 -13.797 1.00 26.72 532 VAL A CA 1
ATOM 4054 C C . VAL A 1 532 ? -43.134 -21.518 -13.323 1.00 26.72 532 VAL A C 1
ATOM 4056 O O . VAL A 1 532 ? -42.824 -20.588 -14.075 1.00 26.72 532 VAL A O 1
ATOM 4059 N N . ASN A 1 533 ? -42.640 -21.641 -12.092 1.00 27.17 533 ASN A N 1
ATOM 4060 C CA . ASN A 1 533 ? -41.629 -20.716 -11.581 1.00 27.17 533 ASN A CA 1
ATOM 4061 C C . ASN A 1 533 ? -40.254 -21.040 -12.181 1.00 27.17 533 ASN A C 1
ATOM 4063 O O . ASN A 1 533 ? -39.617 -22.031 -11.836 1.00 27.17 533 ASN A O 1
ATOM 4067 N N . HIS A 1 534 ? -39.754 -20.164 -13.052 1.00 26.52 534 HIS A N 1
ATOM 4068 C CA . HIS A 1 534 ? -38.321 -20.119 -13.336 1.00 26.52 534 HIS A CA 1
ATOM 4069 C C . HIS A 1 534 ? -37.583 -19.402 -12.201 1.00 26.52 534 HIS A C 1
ATOM 4071 O O . HIS A 1 534 ? -38.076 -18.407 -11.670 1.00 26.52 534 HIS A O 1
ATOM 4077 N N . VAL A 1 535 ? -36.362 -19.856 -11.903 1.00 26.94 535 VAL A N 1
ATOM 4078 C CA . VAL A 1 535 ? -35.418 -19.211 -10.975 1.00 26.94 535 VAL A CA 1
ATOM 4079 C C . VAL A 1 535 ? -35.212 -17.743 -11.371 1.00 26.94 535 VAL A C 1
ATOM 4081 O O . VAL A 1 535 ? -34.495 -17.442 -12.323 1.00 26.94 535 VAL A O 1
ATOM 4084 N N . GLN A 1 536 ? -35.888 -16.820 -10.678 1.00 28.83 536 GLN A N 1
ATOM 4085 C CA . GLN A 1 536 ? -35.899 -15.394 -11.037 1.00 28.83 536 GLN A CA 1
ATOM 4086 C C . GLN A 1 536 ? -35.796 -14.413 -9.862 1.00 28.83 536 GLN A C 1
ATOM 4088 O O . GLN A 1 536 ? -35.522 -13.239 -10.114 1.00 28.83 536 GLN A O 1
ATOM 4093 N N . ASP A 1 537 ? -35.944 -14.855 -8.613 1.00 26.48 537 ASP A N 1
ATOM 4094 C CA . ASP A 1 537 ? -35.885 -13.979 -7.432 1.00 26.48 537 ASP A CA 1
ATOM 4095 C C . ASP A 1 537 ? -34.526 -14.054 -6.720 1.00 26.48 537 ASP A C 1
ATOM 4097 O O . ASP A 1 537 ? -34.431 -14.281 -5.514 1.00 26.48 537 ASP A O 1
ATOM 4101 N N . ILE A 1 538 ? -33.452 -13.891 -7.499 1.00 30.58 538 ILE A N 1
ATOM 4102 C CA . ILE A 1 538 ? -32.126 -13.462 -7.024 1.00 30.58 538 ILE A CA 1
ATOM 4103 C C . ILE A 1 538 ? -31.719 -12.276 -7.895 1.00 30.58 538 ILE A C 1
ATOM 4105 O O . ILE A 1 538 ? -31.039 -12.394 -8.910 1.00 30.58 538 ILE A O 1
ATOM 4109 N N . LYS A 1 539 ? -32.258 -11.121 -7.517 1.00 38.50 539 LYS A N 1
ATOM 4110 C CA . LYS A 1 539 ? -32.142 -9.823 -8.181 1.00 38.50 539 LYS A CA 1
ATOM 4111 C C . LYS A 1 539 ? -32.028 -8.787 -7.064 1.00 38.50 539 LYS A C 1
ATOM 4113 O O . LYS A 1 539 ? -32.778 -8.885 -6.107 1.00 38.50 539 LYS A O 1
ATOM 4118 N N . ASN A 1 540 ? -31.165 -7.781 -7.119 1.00 40.09 540 ASN A N 1
ATOM 4119 C CA . ASN A 1 540 ? -30.198 -7.439 -8.163 1.00 40.09 540 ASN A CA 1
ATOM 4120 C C . ASN A 1 540 ? -29.028 -6.704 -7.499 1.00 40.09 540 ASN A C 1
ATOM 4122 O O . ASN A 1 540 ? -28.997 -5.478 -7.580 1.00 40.09 540 ASN A O 1
ATOM 4126 N N . MET A 1 541 ? -28.094 -7.385 -6.814 1.00 38.53 541 MET A N 1
ATOM 4127 C CA . MET A 1 541 ? -26.788 -6.756 -6.579 1.00 38.53 541 MET A CA 1
ATOM 4128 C C . MET A 1 541 ? -25.600 -7.650 -6.220 1.00 38.53 541 MET A C 1
ATOM 4130 O O . MET A 1 541 ? -25.689 -8.590 -5.432 1.00 38.53 541 MET A O 1
ATOM 4134 N N . ALA A 1 542 ? -24.443 -7.244 -6.744 1.00 38.69 542 ALA A N 1
ATOM 4135 C CA . ALA A 1 542 ? -23.131 -7.632 -6.251 1.00 38.69 542 ALA A CA 1
ATOM 4136 C C . ALA A 1 542 ? -22.323 -6.389 -5.875 1.00 38.69 542 ALA A C 1
ATOM 4138 O O . ALA A 1 542 ? -22.225 -5.434 -6.646 1.00 38.69 542 ALA A O 1
ATOM 4139 N N . TRP A 1 543 ? -21.725 -6.421 -4.691 1.00 42.75 543 TRP A N 1
ATOM 4140 C CA . TRP A 1 543 ? -20.816 -5.409 -4.186 1.00 42.75 543 TRP A CA 1
ATOM 4141 C C . TRP A 1 543 ? -19.380 -5.940 -4.157 1.00 42.75 543 TRP A C 1
ATOM 4143 O O . TRP A 1 543 ? -19.112 -7.083 -3.786 1.00 42.75 543 TRP A O 1
ATOM 4153 N N . LEU A 1 544 ? -18.426 -5.088 -4.511 1.00 49.31 544 LEU A N 1
ATOM 4154 C CA . LEU A 1 544 ? -17.015 -5.446 -4.604 1.00 49.31 544 LEU A CA 1
ATOM 4155 C C . LEU A 1 544 ? -16.193 -4.446 -3.753 1.00 49.31 544 LEU A C 1
ATOM 4157 O O . LEU A 1 544 ? -15.960 -3.327 -4.210 1.00 49.31 544 LEU A O 1
ATOM 4161 N N . PRO A 1 545 ? -15.779 -4.779 -2.500 1.00 37.66 545 PRO A N 1
ATOM 4162 C CA . PRO A 1 545 ? -15.174 -3.800 -1.584 1.00 37.66 545 PRO A CA 1
ATOM 4163 C C . PRO A 1 545 ? -13.698 -3.506 -1.866 1.00 37.66 545 PRO A C 1
ATOM 4165 O O . PRO A 1 545 ? -13.209 -2.414 -1.593 1.00 37.66 545 PRO A O 1
ATOM 4168 N N . LYS A 1 546 ? -12.941 -4.500 -2.347 1.00 45.47 546 LYS A N 1
ATOM 4169 C CA . LYS A 1 546 ? -11.472 -4.539 -2.200 1.00 45.47 546 LYS A CA 1
ATOM 4170 C C . LYS A 1 546 ? -10.703 -3.745 -3.271 1.00 45.47 546 LYS A C 1
ATOM 4172 O O . LYS A 1 546 ? -9.619 -4.130 -3.704 1.00 45.47 546 LYS A O 1
ATOM 4177 N N . TYR A 1 547 ? -11.249 -2.595 -3.653 1.00 50.78 547 TYR A N 1
ATOM 4178 C CA . TYR A 1 547 ? -10.645 -1.624 -4.568 1.00 50.78 547 TYR A CA 1
ATOM 4179 C C . TYR A 1 547 ? -9.921 -0.475 -3.858 1.00 50.78 547 TYR A C 1
ATOM 4181 O O . TYR A 1 547 ? -9.128 0.234 -4.480 1.00 50.78 547 TYR A O 1
ATOM 4189 N N . CYS A 1 548 ? -10.161 -0.294 -2.557 1.00 37.94 548 CYS A N 1
ATOM 4190 C CA . CYS A 1 548 ? -9.588 0.789 -1.765 1.00 37.94 548 CYS A CA 1
ATOM 4191 C C . CYS A 1 548 ? -8.120 0.540 -1.352 1.00 37.94 548 CYS A C 1
ATOM 4193 O O . CYS A 1 548 ? -7.783 0.417 -0.174 1.00 37.94 548 CYS A O 1
ATOM 4195 N N . GLY A 1 549 ? -7.209 0.462 -2.326 1.00 48.75 549 GLY A N 1
ATOM 4196 C CA . GLY A 1 549 ? -5.774 0.395 -2.046 1.00 48.75 549 GLY A CA 1
ATOM 4197 C C . GLY A 1 549 ? -4.886 0.500 -3.285 1.00 48.75 549 GLY A C 1
ATOM 4198 O O . GLY A 1 549 ? -5.233 0.020 -4.360 1.00 48.75 549 GLY A O 1
ATOM 4199 N N . PHE A 1 550 ? -3.685 1.066 -3.118 1.00 56.09 550 PHE A N 1
ATOM 4200 C CA . PHE A 1 550 ? -2.699 1.356 -4.181 1.00 56.09 550 PHE A CA 1
ATOM 4201 C C . PHE A 1 550 ? -2.050 0.123 -4.861 1.00 56.09 550 PHE A C 1
ATOM 4203 O O . PHE A 1 550 ? -0.919 0.209 -5.353 1.00 56.09 550 PHE A O 1
ATOM 4210 N N . GLY A 1 551 ? -2.705 -1.042 -4.808 1.00 65.19 551 GLY A N 1
ATOM 4211 C CA . GLY A 1 551 ? -2.264 -2.305 -5.406 1.00 65.19 551 GLY A CA 1
ATOM 4212 C C . GLY A 1 551 ? -0.918 -2.846 -4.910 1.00 65.19 551 GLY A C 1
ATOM 4213 O O . GLY A 1 551 ? -0.395 -3.770 -5.516 1.00 65.19 551 GLY A O 1
ATOM 4214 N N . THR A 1 552 ? -0.359 -2.296 -3.823 1.00 71.31 552 THR A N 1
ATOM 4215 C CA . THR A 1 552 ? 1.073 -2.362 -3.456 1.00 71.31 552 THR A CA 1
ATOM 4216 C C . THR A 1 552 ? 1.721 -3.743 -3.578 1.00 71.31 552 THR A C 1
ATOM 4218 O O . THR A 1 552 ? 2.820 -3.836 -4.119 1.00 71.31 552 THR A O 1
ATOM 4221 N N . ARG A 1 553 ? 1.024 -4.801 -3.140 1.00 79.94 553 ARG A N 1
ATOM 4222 C CA . ARG A 1 553 ? 1.464 -6.207 -3.205 1.00 79.94 553 ARG A CA 1
ATOM 4223 C C . ARG A 1 553 ? 1.713 -6.744 -4.627 1.00 79.94 553 ARG A C 1
ATOM 4225 O O . ARG A 1 553 ? 2.455 -7.707 -4.768 1.00 79.94 553 ARG A O 1
ATOM 4232 N N . LEU A 1 554 ? 1.112 -6.141 -5.658 1.00 84.94 554 LEU A N 1
ATOM 4233 C CA . LEU A 1 554 ? 1.206 -6.518 -7.080 1.00 84.94 554 LEU A CA 1
ATOM 4234 C C . LEU A 1 554 ? 1.959 -5.458 -7.920 1.00 84.94 554 LEU A C 1
ATOM 4236 O O . LEU A 1 554 ? 1.874 -5.426 -9.147 1.00 84.94 554 LEU A O 1
ATOM 4240 N N . ARG A 1 555 ? 2.731 -4.573 -7.277 1.00 86.38 555 ARG A N 1
ATOM 4241 C CA . ARG A 1 555 ? 3.715 -3.730 -7.978 1.00 86.38 555 ARG A CA 1
ATOM 4242 C C . ARG A 1 555 ? 4.829 -4.609 -8.577 1.00 86.38 555 ARG A C 1
ATOM 4244 O O . ARG A 1 555 ? 5.103 -5.673 -8.024 1.00 86.38 555 ARG A O 1
ATOM 4251 N N . PRO A 1 556 ? 5.472 -4.200 -9.688 1.00 91.81 556 PRO A N 1
ATOM 4252 C CA . PRO A 1 556 ? 5.368 -2.917 -10.396 1.00 91.81 556 PRO A CA 1
ATOM 4253 C C . PRO A 1 556 ? 4.097 -2.720 -11.240 1.00 91.81 556 PRO A C 1
ATOM 4255 O O . PRO A 1 556 ? 3.795 -1.576 -11.568 1.00 91.81 556 PRO A O 1
ATOM 4258 N N . LEU A 1 557 ? 3.331 -3.776 -11.552 1.00 89.06 557 LEU A N 1
ATOM 4259 C CA . LEU A 1 557 ? 2.188 -3.714 -12.484 1.00 89.06 557 LEU A CA 1
ATOM 4260 C C . LEU A 1 557 ? 1.168 -2.628 -12.099 1.00 89.06 557 LEU A C 1
ATOM 4262 O O . LEU A 1 557 ? 0.755 -1.819 -12.930 1.00 89.06 557 LEU A O 1
ATOM 4266 N N . THR A 1 558 ? 0.830 -2.533 -10.809 1.00 85.81 558 THR A N 1
ATOM 4267 C CA . THR A 1 558 ? -0.164 -1.565 -10.310 1.00 85.81 558 THR A CA 1
ATOM 4268 C C . THR A 1 558 ? 0.362 -0.132 -10.124 1.00 85.81 558 THR A C 1
ATOM 4270 O O . THR A 1 558 ? -0.185 0.631 -9.323 1.00 85.81 558 THR A O 1
ATOM 4273 N N . LEU A 1 559 ? 1.462 0.237 -10.788 1.00 83.00 559 LEU A N 1
ATOM 4274 C CA . LEU A 1 559 ? 1.907 1.631 -10.926 1.00 83.00 559 LEU A CA 1
ATOM 4275 C C . LEU A 1 559 ? 1.297 2.285 -12.178 1.00 83.00 559 LEU A C 1
ATOM 4277 O O . LEU A 1 559 ? 0.963 3.473 -12.150 1.00 83.00 559 LEU A O 1
ATOM 4281 N N . THR A 1 560 ? 1.101 1.499 -13.241 1.00 82.69 560 THR A N 1
ATOM 4282 C CA . THR A 1 560 ? 0.463 1.942 -14.488 1.00 82.69 560 THR A CA 1
ATOM 4283 C C . THR A 1 560 ? -1.057 1.807 -14.394 1.00 82.69 560 THR A C 1
ATOM 4285 O O . THR A 1 560 ? -1.763 2.811 -14.505 1.00 82.69 560 THR A O 1
ATOM 4288 N N . LEU A 1 561 ? -1.566 0.600 -14.118 1.00 81.25 561 LEU A N 1
ATOM 4289 C CA . LEU A 1 561 ? -3.001 0.285 -14.116 1.00 81.25 561 LEU A CA 1
ATOM 4290 C C . LEU A 1 561 ? -3.569 0.040 -12.702 1.00 81.25 561 LEU A C 1
ATOM 4292 O O . LEU A 1 561 ? -2.872 -0.491 -11.834 1.00 81.25 561 LEU A O 1
ATOM 4296 N N . PRO A 1 562 ? -4.848 0.379 -12.439 1.00 77.56 562 PRO A N 1
ATOM 4297 C CA . PRO A 1 562 ? -5.562 -0.092 -11.252 1.00 77.56 562 PRO A CA 1
ATOM 4298 C C . PRO A 1 562 ? -5.545 -1.625 -11.166 1.00 77.56 562 PRO A C 1
ATOM 4300 O O . PRO A 1 562 ? -5.804 -2.302 -12.159 1.00 77.56 562 PRO A O 1
ATOM 4303 N N . LYS A 1 563 ? -5.310 -2.182 -9.968 1.00 83.62 563 LYS A N 1
ATOM 4304 C CA . LYS A 1 563 ? -5.209 -3.639 -9.737 1.00 83.62 563 LYS A CA 1
ATOM 4305 C C . LYS A 1 563 ? -6.296 -4.500 -10.425 1.00 83.62 563 LYS A C 1
ATOM 4307 O O . LYS A 1 563 ? -5.926 -5.537 -10.961 1.00 83.62 563 LYS A O 1
ATOM 4312 N N . PRO A 1 564 ? -7.592 -4.127 -10.452 1.00 80.88 564 PRO A N 1
ATOM 4313 C CA . PRO A 1 564 ? -8.640 -4.964 -11.055 1.00 80.88 564 PRO A CA 1
ATOM 4314 C C . PRO A 1 564 ? -8.618 -4.994 -12.584 1.00 80.88 564 PRO A C 1
ATOM 4316 O O . PRO A 1 564 ? -9.279 -5.842 -13.182 1.00 80.88 564 PRO A O 1
ATOM 4319 N N . LEU A 1 565 ? -7.907 -4.044 -13.198 1.00 85.25 565 LEU A N 1
ATOM 4320 C CA . LEU A 1 565 ? -7.742 -3.938 -14.643 1.00 85.25 565 LEU A CA 1
ATOM 4321 C C . LEU A 1 565 ? -6.501 -4.687 -15.148 1.00 85.25 565 LEU A C 1
ATOM 4323 O O . LEU A 1 565 ? -6.381 -4.877 -16.350 1.00 85.25 565 LEU A O 1
ATOM 4327 N N . VAL A 1 566 ? -5.625 -5.156 -14.249 1.00 90.50 5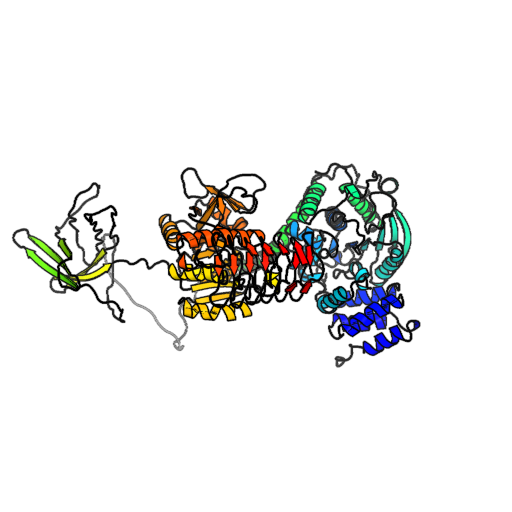66 VAL A N 1
ATOM 4328 C CA . VAL A 1 566 ? -4.530 -6.072 -14.602 1.00 90.50 566 VAL A CA 1
ATOM 4329 C C . VAL A 1 566 ? -5.129 -7.361 -15.167 1.00 90.50 566 VAL A C 1
ATOM 4331 O O . VAL A 1 566 ? -6.072 -7.921 -14.603 1.00 90.50 566 VAL A O 1
ATOM 4334 N N . GLU A 1 567 ? -4.606 -7.823 -16.296 1.00 92.88 567 GLU A N 1
ATOM 4335 C CA . GLU A 1 567 ? -5.149 -8.942 -17.053 1.00 92.88 567 GLU A CA 1
ATOM 4336 C C . GLU A 1 567 ? -4.659 -10.267 -16.478 1.00 92.88 567 GLU A C 1
ATOM 4338 O O . GLU A 1 567 ? -3.476 -10.607 -16.515 1.00 92.88 567 GLU A O 1
ATOM 4343 N N . PHE A 1 568 ? -5.599 -11.054 -15.972 1.00 95.31 568 PHE A N 1
ATOM 4344 C CA . PHE A 1 568 ? -5.363 -12.420 -15.547 1.00 95.31 568 PHE A CA 1
ATOM 4345 C C . PHE A 1 568 ? -5.920 -13.349 -16.628 1.00 95.31 568 PHE A C 1
ATOM 4347 O O . PHE A 1 568 ? -7.118 -13.325 -16.899 1.00 95.31 568 PHE A O 1
ATOM 4354 N N . ALA A 1 569 ? -5.051 -14.137 -17.271 1.00 95.69 569 ALA A N 1
ATOM 4355 C CA . ALA A 1 569 ? -5.410 -14.986 -18.414 1.00 95.69 569 ALA A CA 1
ATOM 4356 C C . ALA A 1 569 ? -6.151 -14.209 -19.530 1.00 95.69 569 ALA A C 1
ATOM 4358 O O . ALA A 1 569 ? -7.314 -14.468 -19.831 1.00 95.69 569 ALA A O 1
ATOM 4359 N N . ASN A 1 570 ? -5.466 -13.208 -20.097 1.00 95.25 570 ASN A N 1
ATOM 4360 C CA . ASN A 1 570 ? -5.908 -12.361 -21.220 1.00 95.25 570 ASN A CA 1
ATOM 4361 C C . ASN A 1 570 ? -7.235 -11.599 -21.010 1.00 95.25 570 ASN A C 1
ATOM 4363 O O . ASN A 1 570 ? -7.809 -11.067 -21.957 1.00 95.25 570 ASN A O 1
ATOM 4367 N N . LYS A 1 571 ? -7.711 -11.500 -19.764 1.00 92.44 571 LYS A N 1
ATOM 4368 C CA . LYS A 1 571 ? -8.936 -10.792 -19.383 1.00 92.44 571 LYS A CA 1
ATOM 4369 C C . LYS A 1 571 ? -8.685 -10.003 -18.083 1.00 92.44 571 LYS A C 1
ATOM 4371 O O . LYS A 1 571 ? -8.196 -10.597 -17.121 1.00 92.44 571 LYS A O 1
ATOM 4376 N N . PRO A 1 572 ? -8.994 -8.693 -18.009 1.00 90.38 572 PRO A N 1
ATOM 4377 C CA . PRO A 1 572 ? -8.953 -7.920 -16.763 1.00 90.38 572 PRO A CA 1
ATOM 4378 C C . PRO A 1 572 ? -9.599 -8.662 -15.584 1.00 90.38 572 PRO A C 1
ATOM 4380 O O . PRO A 1 572 ? -10.728 -9.138 -15.710 1.00 90.38 572 PRO A O 1
ATOM 4383 N N . MET A 1 573 ? -8.897 -8.759 -14.447 1.00 86.75 573 MET A N 1
ATOM 4384 C CA . MET A 1 573 ? -9.297 -9.567 -13.278 1.00 86.75 573 MET A CA 1
ATOM 4385 C C . MET A 1 573 ? -10.772 -9.395 -12.881 1.00 86.75 573 MET A C 1
ATOM 4387 O O . MET A 1 573 ? -11.466 -10.379 -12.632 1.00 86.75 573 MET A O 1
ATOM 4391 N N . ILE A 1 574 ? -11.266 -8.155 -12.870 1.00 85.00 574 ILE A N 1
ATOM 4392 C CA . ILE A 1 574 ? -12.652 -7.818 -12.513 1.00 85.00 574 ILE A CA 1
ATOM 4393 C C . ILE A 1 574 ? -13.711 -8.474 -13.417 1.00 85.00 574 ILE A C 1
ATOM 4395 O O . ILE A 1 574 ? -14.806 -8.788 -12.954 1.00 85.00 574 ILE A O 1
ATOM 4399 N N . LEU A 1 575 ? -13.405 -8.719 -14.694 1.00 89.75 575 LEU A N 1
ATOM 4400 C CA . LEU A 1 575 ? -14.380 -9.254 -15.648 1.00 89.75 575 LEU A CA 1
ATOM 4401 C C . LEU A 1 575 ? -14.662 -10.740 -15.428 1.00 89.75 575 LEU A C 1
ATOM 4403 O O . LEU A 1 575 ? -15.761 -11.183 -15.736 1.00 89.75 575 LEU A O 1
ATOM 4407 N N . HIS A 1 576 ? -13.729 -11.497 -14.838 1.00 91.56 576 HIS A N 1
ATOM 4408 C CA . HIS A 1 576 ? -13.999 -12.872 -14.393 1.00 91.56 576 HIS A CA 1
ATOM 4409 C C . HIS A 1 576 ? -15.096 -12.921 -13.321 1.00 91.56 576 HIS A C 1
ATOM 4411 O O . HIS A 1 576 ? -15.845 -13.892 -13.254 1.00 91.56 576 HIS A O 1
ATOM 4417 N N . GLN A 1 577 ? -15.225 -11.861 -12.518 1.00 88.00 577 GLN A N 1
ATOM 4418 C CA . GLN A 1 577 ? -16.290 -11.725 -11.526 1.00 88.00 577 GLN A CA 1
ATOM 4419 C C . GLN A 1 577 ? -17.576 -11.201 -12.183 1.00 88.00 577 GLN A C 1
ATOM 4421 O O . GLN A 1 577 ? -18.609 -11.854 -12.078 1.00 88.00 577 GLN A O 1
ATOM 4426 N N . ILE A 1 578 ? -17.513 -10.084 -12.926 1.00 86.25 578 ILE A N 1
ATOM 4427 C CA . ILE A 1 578 ? -18.685 -9.473 -13.591 1.00 86.25 578 ILE A CA 1
ATOM 4428 C C . ILE A 1 578 ? -19.391 -10.457 -14.537 1.00 86.25 578 ILE A C 1
ATOM 4430 O O . ILE A 1 578 ? -20.612 -10.566 -14.494 1.00 86.25 578 ILE A O 1
ATOM 4434 N N . GLU A 1 579 ? -18.647 -11.204 -15.355 1.00 91.38 579 GLU A N 1
ATOM 4435 C CA . GLU A 1 579 ? -19.221 -12.149 -16.320 1.00 91.38 579 GLU A CA 1
ATOM 4436 C C . GLU A 1 579 ? -19.995 -13.284 -15.631 1.00 91.38 579 GLU A C 1
ATOM 4438 O O . GLU A 1 579 ? -21.087 -13.640 -16.068 1.00 91.38 579 GLU A O 1
ATOM 4443 N N . ASN A 1 580 ? -19.464 -13.843 -14.539 1.00 90.88 580 ASN A N 1
ATOM 4444 C CA . ASN A 1 580 ? -20.126 -14.938 -13.828 1.00 90.88 580 ASN A CA 1
ATOM 4445 C C . ASN A 1 580 ? -21.270 -14.445 -12.925 1.00 90.88 580 ASN A C 1
ATOM 4447 O O . ASN A 1 580 ? -22.266 -15.147 -12.777 1.00 90.88 580 ASN A O 1
ATOM 4451 N N . LEU A 1 581 ? -21.191 -13.216 -12.402 1.00 86.69 581 LEU A N 1
ATOM 4452 C CA . LEU A 1 581 ? -22.314 -12.556 -11.725 1.00 86.69 581 LEU A CA 1
ATOM 4453 C C . LEU A 1 581 ? -23.482 -12.296 -12.692 1.00 86.69 581 LEU A C 1
ATOM 4455 O O . LEU A 1 581 ? -24.630 -12.561 -12.343 1.00 86.69 581 LEU A O 1
ATOM 4459 N N . ALA A 1 582 ? -23.194 -11.845 -13.918 1.00 87.06 582 ALA A N 1
ATOM 4460 C CA . ALA A 1 582 ? -24.203 -11.640 -14.958 1.00 87.06 582 ALA A CA 1
ATOM 4461 C C . ALA A 1 582 ? -24.847 -12.962 -15.422 1.00 87.06 582 ALA A C 1
ATOM 4463 O O . ALA A 1 582 ? -26.065 -13.012 -15.596 1.00 87.06 582 ALA A O 1
ATOM 4464 N N . LYS A 1 583 ? -24.060 -14.046 -15.560 1.00 87.69 583 LYS A N 1
ATOM 4465 C CA . LYS A 1 583 ? -24.582 -15.409 -15.809 1.00 87.69 583 LYS A CA 1
ATOM 4466 C C . LYS A 1 583 ? -25.558 -15.840 -14.708 1.00 87.69 583 LYS A C 1
ATOM 4468 O O . LYS A 1 583 ? -26.673 -16.230 -15.029 1.00 87.69 583 LYS A O 1
ATOM 4473 N N . ALA A 1 584 ? -25.191 -15.637 -13.440 1.00 84.81 584 ALA A N 1
ATOM 4474 C CA . ALA A 1 584 ? -26.042 -15.880 -12.270 1.00 84.81 584 ALA A CA 1
ATOM 4475 C C . ALA A 1 584 ? -27.165 -14.828 -12.063 1.00 84.81 584 ALA A C 1
ATOM 4477 O O . ALA A 1 584 ? -27.719 -14.706 -10.972 1.00 84.81 584 ALA A O 1
ATOM 4478 N N . GLY A 1 585 ? -27.498 -14.037 -13.091 1.00 84.25 585 GLY A N 1
ATOM 4479 C CA . GLY A 1 585 ? -28.663 -13.150 -13.122 1.00 84.25 585 GLY A CA 1
ATOM 4480 C C . GLY A 1 585 ? -28.494 -11.754 -12.510 1.00 84.25 585 GLY A C 1
ATOM 4481 O O . GLY A 1 585 ? -29.423 -10.954 -12.619 1.00 84.25 585 GLY A O 1
ATOM 4482 N N . VAL A 1 586 ? -27.344 -11.413 -11.918 1.00 82.31 586 VAL A N 1
ATOM 4483 C CA . VAL A 1 586 ? -27.135 -10.141 -11.196 1.00 82.31 586 VAL A CA 1
ATOM 4484 C C . VAL A 1 586 ? -27.045 -8.946 -12.151 1.00 82.31 586 VAL A C 1
ATOM 4486 O O . VAL A 1 586 ? -26.124 -8.883 -12.963 1.00 82.31 586 VAL A O 1
ATOM 4489 N N . ARG A 1 587 ? -27.966 -7.968 -12.036 1.00 85.19 587 ARG A N 1
ATOM 4490 C CA . ARG A 1 587 ? -28.044 -6.827 -12.981 1.00 85.19 587 ARG A CA 1
ATOM 4491 C C . ARG A 1 587 ? -27.545 -5.466 -12.494 1.00 85.19 587 ARG A C 1
ATOM 4493 O O . ARG A 1 587 ? -27.029 -4.720 -13.318 1.00 85.19 587 ARG A O 1
ATOM 4500 N N . ASP A 1 588 ? -27.633 -5.121 -11.209 1.00 85.44 588 ASP A N 1
ATOM 4501 C CA . ASP A 1 588 ? -26.849 -3.992 -10.674 1.00 85.44 588 ASP A CA 1
ATOM 4502 C C . ASP A 1 588 ? -25.532 -4.533 -10.090 1.00 85.44 588 ASP A C 1
ATOM 4504 O O . ASP A 1 588 ? -25.508 -5.565 -9.420 1.00 85.44 588 ASP A O 1
ATOM 4508 N N . ILE A 1 589 ? -24.428 -3.821 -10.292 1.00 85.00 589 ILE A N 1
ATOM 4509 C CA . ILE A 1 589 ? -23.128 -4.099 -9.671 1.00 85.00 589 ILE A CA 1
ATOM 4510 C C . ILE A 1 589 ? -22.625 -2.794 -9.060 1.00 85.00 589 ILE A C 1
ATOM 4512 O O . ILE A 1 589 ? -22.726 -1.737 -9.683 1.00 85.00 589 ILE A O 1
ATOM 4516 N N . VAL A 1 590 ? -22.079 -2.844 -7.845 1.00 82.31 590 VAL A N 1
ATOM 4517 C CA . VAL A 1 590 ? -21.565 -1.655 -7.155 1.00 82.31 590 VAL A CA 1
ATOM 4518 C C . VAL A 1 590 ? -20.100 -1.846 -6.778 1.00 82.31 590 VAL A C 1
ATOM 4520 O O . VAL A 1 590 ? -19.720 -2.809 -6.110 1.00 82.31 590 VAL A O 1
ATOM 4523 N N . LEU A 1 591 ? -19.266 -0.913 -7.232 1.00 78.75 591 LEU A N 1
ATOM 4524 C CA . LEU A 1 591 ? -17.819 -0.942 -7.057 1.00 78.75 591 LEU A CA 1
ATOM 4525 C C . LEU A 1 591 ? -17.402 0.146 -6.071 1.00 78.75 591 LEU A C 1
ATOM 4527 O O . LEU A 1 591 ? -17.645 1.326 -6.329 1.00 78.75 591 LEU A O 1
ATOM 4531 N N . ALA A 1 592 ? -16.719 -0.221 -4.987 1.00 71.94 592 ALA A N 1
ATOM 4532 C CA . ALA A 1 592 ? -15.909 0.749 -4.249 1.00 71.94 592 ALA A CA 1
ATOM 4533 C C . ALA A 1 592 ? -14.852 1.358 -5.187 1.00 71.94 592 ALA A C 1
ATOM 4535 O O . ALA A 1 592 ? -14.275 0.651 -6.008 1.00 71.94 592 ALA A O 1
ATOM 4536 N N . VAL A 1 593 ? -14.531 2.644 -5.070 1.00 67.25 593 VAL A N 1
ATOM 4537 C CA . VAL A 1 593 ? -13.343 3.205 -5.737 1.00 67.25 593 VAL A CA 1
ATOM 4538 C C . VAL A 1 593 ? -12.721 4.320 -4.908 1.00 67.25 593 VAL A C 1
ATOM 4540 O O . VAL A 1 593 ? -13.391 5.273 -4.534 1.00 67.25 593 VAL A O 1
ATOM 4543 N N . ASN A 1 594 ? -11.413 4.225 -4.670 1.00 58.66 594 ASN A N 1
ATOM 4544 C CA . ASN A 1 594 ? -10.620 5.256 -3.984 1.00 58.66 594 ASN A CA 1
ATOM 4545 C C . ASN A 1 594 ? -9.470 5.796 -4.865 1.00 58.66 594 ASN A C 1
ATOM 4547 O O . ASN A 1 594 ? -8.985 6.903 -4.653 1.00 58.66 594 ASN A O 1
ATOM 4551 N N . TYR A 1 595 ? -9.036 5.038 -5.883 1.00 52.41 595 TYR A N 1
ATOM 4552 C CA . TYR A 1 595 ? -7.843 5.342 -6.681 1.00 52.41 595 TYR A CA 1
ATOM 4553 C C . TYR A 1 595 ? -8.117 5.305 -8.192 1.00 52.41 595 TYR A C 1
ATOM 4555 O O . TYR A 1 595 ? -8.513 4.267 -8.719 1.00 52.41 595 TYR A O 1
ATOM 4563 N N . ARG A 1 596 ? -7.856 6.427 -8.884 1.00 56.34 596 ARG A N 1
ATOM 4564 C CA . ARG A 1 596 ? -8.055 6.629 -10.339 1.00 56.34 596 ARG A CA 1
ATOM 4565 C C . ARG A 1 596 ? -9.411 6.108 -10.873 1.00 56.34 596 ARG A C 1
ATOM 4567 O O . ARG A 1 596 ? -9.427 5.286 -11.800 1.00 56.34 596 ARG A O 1
ATOM 4574 N N . PRO A 1 597 ? -10.553 6.544 -10.299 1.00 61.62 597 PRO A N 1
ATOM 4575 C CA . PRO A 1 597 ? -11.875 6.068 -10.709 1.00 61.62 597 PRO A CA 1
ATOM 4576 C C . PRO A 1 597 ? -12.180 6.348 -12.188 1.00 61.62 597 PRO A C 1
ATOM 4578 O O . PRO A 1 597 ? -12.913 5.588 -12.808 1.00 61.62 597 PRO A O 1
ATOM 4581 N N . GLU A 1 598 ? -11.585 7.383 -12.784 1.00 69.62 598 GLU A N 1
ATOM 4582 C CA . GLU A 1 598 ? -11.807 7.796 -14.174 1.00 69.62 598 GLU A CA 1
ATOM 4583 C C . GLU A 1 598 ? -11.399 6.700 -15.168 1.00 69.62 598 GLU A C 1
ATOM 4585 O O . GLU A 1 598 ? -12.107 6.447 -16.142 1.00 69.62 598 GLU A O 1
ATOM 4590 N N . ILE A 1 599 ? -10.284 6.009 -14.893 1.00 69.19 599 ILE A N 1
ATOM 4591 C CA . ILE A 1 599 ? -9.793 4.898 -15.723 1.00 69.19 599 ILE A CA 1
ATOM 4592 C C . ILE A 1 599 ? -10.739 3.698 -15.606 1.00 69.19 599 ILE A C 1
ATOM 4594 O O . ILE A 1 599 ? -11.078 3.081 -16.614 1.00 69.19 599 ILE A O 1
ATOM 4598 N N . MET A 1 600 ? -11.205 3.384 -14.391 1.00 72.44 600 MET A N 1
ATOM 4599 C CA . MET A 1 600 ? -12.164 2.296 -14.185 1.00 72.44 600 MET A CA 1
ATOM 4600 C C . MET A 1 600 ? -13.507 2.587 -14.862 1.00 72.44 600 MET A C 1
ATOM 4602 O O . MET A 1 600 ? -14.013 1.715 -15.557 1.00 72.44 600 MET A O 1
ATOM 4606 N N . VAL A 1 601 ? -14.047 3.804 -14.749 1.00 73.56 601 VAL A N 1
ATOM 4607 C CA . VAL A 1 601 ? -15.279 4.216 -15.447 1.00 73.56 601 VAL A CA 1
ATOM 4608 C C . VAL A 1 601 ? -15.119 4.091 -16.967 1.00 73.56 601 VAL A C 1
ATOM 4610 O O . VAL A 1 601 ? -15.971 3.495 -17.625 1.00 73.56 601 VAL A O 1
ATOM 4613 N N . ALA A 1 602 ? -14.017 4.598 -17.529 1.00 78.38 602 ALA A N 1
ATOM 4614 C CA . ALA A 1 602 ? -13.771 4.561 -18.971 1.00 78.38 602 ALA A CA 1
ATOM 4615 C C . ALA A 1 602 ? -13.640 3.130 -19.523 1.00 78.38 602 ALA A C 1
ATOM 4617 O O . ALA A 1 602 ? -14.194 2.830 -20.578 1.00 78.38 602 ALA A O 1
ATOM 4618 N N . VAL A 1 603 ? -12.939 2.240 -18.810 1.00 77.88 603 VAL A N 1
ATOM 4619 C CA . VAL A 1 603 ? -12.745 0.845 -19.241 1.00 77.88 603 VAL A CA 1
ATOM 4620 C C . VAL A 1 603 ? -13.991 -0.008 -19.001 1.00 77.88 603 VAL A C 1
ATOM 4622 O O . VAL A 1 603 ? -14.291 -0.867 -19.829 1.00 77.88 603 VAL A O 1
ATOM 4625 N N . LEU A 1 604 ? -14.725 0.205 -17.904 1.00 81.50 604 LEU A N 1
ATOM 4626 C CA . LEU A 1 604 ? -15.824 -0.682 -17.507 1.00 81.50 604 LEU A CA 1
ATOM 4627 C C . LEU A 1 604 ? -17.146 -0.407 -18.226 1.00 81.50 604 LEU A C 1
ATOM 4629 O O . LEU A 1 604 ? -17.913 -1.347 -18.416 1.00 81.50 604 LEU A O 1
ATOM 4633 N N . LYS A 1 605 ? -17.383 0.819 -18.706 1.00 84.44 605 LYS A N 1
ATOM 4634 C CA . LYS A 1 605 ? -18.634 1.188 -19.390 1.00 84.44 605 LYS A CA 1
ATOM 4635 C C . LYS A 1 605 ? -18.996 0.272 -20.572 1.00 84.44 605 LYS A C 1
ATOM 4637 O O . LYS A 1 605 ? -20.155 -0.083 -20.744 1.00 84.44 605 LYS A O 1
ATOM 4642 N N . GLN A 1 606 ? -18.015 -0.169 -21.364 1.00 84.19 606 GLN A N 1
ATOM 4643 C CA . GLN A 1 606 ? -18.261 -1.084 -22.495 1.00 84.19 606 GLN A CA 1
ATOM 4644 C C . GLN A 1 606 ? -18.806 -2.462 -22.064 1.00 84.19 606 GLN A C 1
ATOM 4646 O O . GLN A 1 606 ? -19.378 -3.189 -22.873 1.00 84.19 606 GLN A O 1
ATOM 4651 N N . TYR A 1 607 ? -18.607 -2.841 -20.797 1.00 85.06 607 TYR A N 1
ATOM 4652 C CA . TYR A 1 607 ? -19.042 -4.121 -20.245 1.00 85.06 607 TYR A CA 1
ATOM 4653 C C . TYR A 1 607 ? -20.438 -4.056 -19.616 1.00 85.06 607 TYR A C 1
ATOM 4655 O O . TYR A 1 607 ? -21.059 -5.105 -19.471 1.00 85.06 607 TYR A O 1
ATOM 4663 N N . GLU A 1 608 ? -20.953 -2.853 -19.330 1.00 85.31 608 GLU A N 1
ATOM 4664 C CA . GLU A 1 608 ? -22.361 -2.641 -18.968 1.00 85.31 608 GLU A CA 1
ATOM 4665 C C . GLU A 1 608 ? -23.275 -3.117 -20.106 1.00 85.31 608 GLU A C 1
ATOM 4667 O O . GLU A 1 608 ? -24.099 -4.011 -19.926 1.00 85.31 608 GLU A O 1
ATOM 4672 N N . GLU A 1 609 ? -23.039 -2.601 -21.316 1.00 86.50 609 GLU A N 1
ATOM 4673 C CA . GLU A 1 609 ? -23.775 -2.980 -22.530 1.00 86.50 609 GLU A CA 1
ATOM 4674 C C . GLU A 1 609 ? -23.513 -4.441 -22.941 1.00 86.50 609 GLU A C 1
ATOM 4676 O O . GLU A 1 609 ? -24.430 -5.132 -23.377 1.00 86.50 609 GLU A O 1
ATOM 4681 N N . LYS A 1 610 ? -22.275 -4.942 -22.789 1.00 89.81 610 LYS A N 1
ATOM 4682 C CA . LYS A 1 610 ? -21.902 -6.305 -23.216 1.00 89.81 610 LYS A CA 1
ATOM 4683 C C . LYS A 1 610 ? -22.548 -7.412 -22.376 1.00 89.81 610 LYS A C 1
ATOM 4685 O O . LYS A 1 610 ? -22.835 -8.478 -22.918 1.00 89.81 610 LYS A O 1
ATOM 4690 N N . PHE A 1 611 ? -22.705 -7.196 -21.071 1.00 87.06 611 PHE A N 1
ATOM 4691 C CA . PHE A 1 611 ? -23.246 -8.198 -20.146 1.00 87.06 611 PHE A CA 1
ATOM 4692 C C . PHE A 1 611 ? -24.662 -7.868 -19.652 1.00 87.06 611 PHE A C 1
ATOM 4694 O O . PHE A 1 611 ? -25.205 -8.635 -18.862 1.00 87.06 611 PHE A O 1
ATOM 4701 N N . ASP A 1 612 ? -25.258 -6.767 -20.128 1.00 88.88 612 ASP A N 1
ATOM 4702 C CA . ASP A 1 612 ? -26.571 -6.268 -19.698 1.00 88.88 612 ASP A CA 1
ATOM 4703 C C . ASP A 1 612 ? -26.623 -6.100 -18.164 1.00 88.88 612 ASP A C 1
ATOM 4705 O O . ASP A 1 612 ? -27.447 -6.681 -17.454 1.00 88.88 612 ASP A O 1
ATOM 4709 N N . VAL A 1 613 ? -25.654 -5.329 -17.652 1.00 85.56 613 VAL A N 1
ATOM 4710 C CA . VAL A 1 613 ? -25.476 -4.979 -16.232 1.00 85.56 613 VAL A CA 1
ATOM 4711 C C . VAL A 1 613 ? -25.233 -3.478 -16.066 1.00 85.56 613 VAL A C 1
ATOM 4713 O O . VAL A 1 613 ? -24.707 -2.821 -16.957 1.00 85.56 613 VAL A O 1
ATOM 4716 N N . LYS A 1 614 ? -25.564 -2.926 -14.899 1.00 86.94 614 LYS A N 1
ATOM 4717 C CA . LYS A 1 614 ? -25.373 -1.514 -14.541 1.00 86.94 614 LYS A CA 1
ATOM 4718 C C . LYS A 1 614 ? -24.313 -1.379 -13.450 1.00 86.94 614 LYS A C 1
ATOM 4720 O O . LYS A 1 614 ? -24.502 -1.888 -12.346 1.00 86.94 614 LYS A O 1
ATOM 4725 N N . ILE A 1 615 ? -23.222 -0.666 -13.726 1.00 82.69 615 ILE A N 1
ATOM 4726 C CA . ILE A 1 615 ? -22.056 -0.550 -12.841 1.00 82.69 615 ILE A CA 1
ATOM 4727 C C . ILE A 1 615 ? -22.070 0.811 -12.131 1.00 82.69 615 ILE A C 1
ATOM 4729 O O . ILE A 1 615 ? -21.782 1.859 -12.705 1.00 82.69 615 ILE A O 1
ATOM 4733 N N . THR A 1 616 ? -22.383 0.799 -10.836 1.00 81.50 616 THR A N 1
ATOM 4734 C CA . THR A 1 616 ? -22.442 2.001 -9.993 1.00 81.50 616 THR A CA 1
ATOM 4735 C C . THR A 1 616 ? -21.147 2.170 -9.196 1.00 81.50 616 THR A C 1
ATOM 4737 O O . THR A 1 616 ? -20.715 1.259 -8.493 1.00 81.50 616 THR A O 1
ATOM 4740 N N . PHE A 1 617 ? -20.525 3.346 -9.271 1.00 75.50 617 PHE A N 1
ATOM 4741 C CA . PHE A 1 617 ? -19.258 3.636 -8.594 1.00 75.50 617 PHE A CA 1
ATOM 4742 C C . PHE A 1 617 ? -19.495 4.342 -7.254 1.00 75.50 617 PHE A C 1
ATOM 4744 O 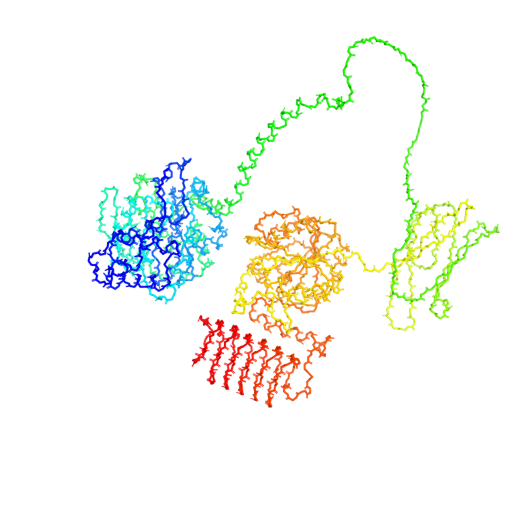O . PHE A 1 617 ? -19.903 5.502 -7.211 1.00 75.50 617 PHE A O 1
ATOM 4751 N N . SER A 1 618 ? -19.210 3.646 -6.156 1.00 73.50 618 SER A N 1
ATOM 4752 C CA . SER A 1 618 ? -19.249 4.170 -4.791 1.00 73.50 618 SER A CA 1
ATOM 4753 C C . SER A 1 618 ? -17.879 4.742 -4.425 1.00 73.50 618 SER A C 1
ATOM 4755 O O . SER A 1 618 ? -16.977 4.013 -4.007 1.00 73.50 618 SER A O 1
ATOM 4757 N N . VAL A 1 619 ? -17.708 6.050 -4.626 1.00 71.12 619 VAL A N 1
ATOM 4758 C CA . VAL A 1 619 ? -16.411 6.723 -4.465 1.00 71.12 619 VAL A CA 1
ATOM 4759 C C . VAL A 1 619 ? -16.092 6.983 -2.989 1.00 71.12 619 VAL A C 1
ATOM 4761 O O . VAL A 1 619 ? -16.735 7.804 -2.339 1.00 71.12 619 VAL A O 1
ATOM 4764 N N . GLU A 1 620 ? -15.059 6.322 -2.476 1.00 66.50 620 GLU A N 1
ATOM 4765 C CA . GLU A 1 620 ? -14.494 6.559 -1.147 1.00 66.50 620 GLU A CA 1
ATOM 4766 C C . GLU A 1 620 ? -13.528 7.749 -1.181 1.00 66.50 620 GLU A C 1
ATOM 4768 O O . GLU A 1 620 ? -12.494 7.692 -1.848 1.00 66.50 620 GLU A O 1
ATOM 4773 N N . THR A 1 621 ? -13.811 8.808 -0.419 1.00 63.25 621 THR A N 1
ATOM 4774 C CA . THR A 1 621 ? -12.894 9.955 -0.247 1.00 63.25 621 THR A CA 1
ATOM 4775 C C . THR A 1 621 ? -11.746 9.673 0.725 1.00 63.25 621 THR A C 1
ATOM 4777 O O . THR A 1 621 ? -10.704 10.319 0.660 1.00 63.25 621 THR A O 1
ATOM 4780 N N . GLU A 1 622 ? -11.935 8.709 1.624 1.00 62.97 622 GLU A N 1
ATOM 4781 C CA . GLU A 1 622 ? -11.014 8.273 2.676 1.00 62.97 622 GLU A CA 1
ATOM 4782 C C . GLU A 1 622 ? -11.093 6.737 2.767 1.00 62.97 622 GLU A C 1
ATOM 4784 O O . GLU A 1 622 ? -12.175 6.210 2.514 1.00 62.97 622 GLU A O 1
ATOM 4789 N N . PRO A 1 623 ? -10.027 5.996 3.128 1.00 60.91 623 PRO A N 1
ATOM 4790 C CA . PRO A 1 623 ? -10.096 4.532 3.172 1.00 60.91 623 PRO A CA 1
ATOM 4791 C C . PRO A 1 623 ? -11.008 3.995 4.287 1.00 60.91 623 PRO A C 1
ATOM 4793 O O . PRO A 1 623 ? -10.676 4.108 5.470 1.00 60.91 623 PRO A O 1
ATOM 4796 N N . LEU A 1 624 ? -12.130 3.356 3.932 1.00 67.31 624 LEU A N 1
ATOM 4797 C CA . LEU A 1 624 ? -13.137 2.884 4.897 1.00 67.31 624 LEU A CA 1
ATOM 4798 C C . LEU A 1 624 ? -12.982 1.405 5.316 1.00 67.31 624 LEU A C 1
ATOM 4800 O O . LEU A 1 624 ? -13.815 0.866 6.050 1.00 67.31 624 LEU A O 1
ATOM 4804 N N . GLY A 1 625 ? -11.898 0.737 4.918 1.00 69.75 625 GLY A N 1
ATOM 4805 C CA . GLY A 1 625 ? -11.644 -0.670 5.252 1.00 69.75 625 GLY A CA 1
ATOM 4806 C C . GLY A 1 625 ? -12.406 -1.639 4.341 1.00 69.75 625 GLY A C 1
ATOM 4807 O O . GLY A 1 625 ? -12.591 -1.364 3.162 1.00 69.75 625 GLY A O 1
ATOM 4808 N N . THR A 1 626 ? -12.816 -2.799 4.862 1.00 72.00 626 THR A N 1
ATOM 4809 C CA . THR A 1 626 ? -13.527 -3.839 4.082 1.00 72.00 626 THR A CA 1
ATOM 4810 C C . THR A 1 626 ? -15.040 -3.841 4.313 1.00 72.00 626 THR A C 1
ATOM 4812 O O . THR A 1 626 ? -15.778 -4.263 3.426 1.00 72.00 626 THR A O 1
ATOM 4815 N N . ALA A 1 627 ? -15.515 -3.333 5.458 1.00 78.25 627 ALA A N 1
ATOM 4816 C CA . ALA A 1 627 ? -16.940 -3.181 5.768 1.00 78.25 627 ALA A CA 1
ATOM 4817 C C . ALA A 1 627 ? -17.456 -1.757 5.535 1.00 78.25 627 ALA A C 1
ATOM 4819 O O . ALA A 1 627 ? -18.538 -1.592 4.982 1.00 78.25 627 ALA A O 1
ATOM 4820 N N . GLY A 1 628 ? -16.702 -0.721 5.919 1.00 73.94 628 GLY A N 1
ATOM 4821 C CA . GLY A 1 628 ? -17.137 0.675 5.783 1.00 73.94 628 GLY A CA 1
ATOM 4822 C C . GLY A 1 628 ? -17.612 1.094 4.374 1.00 73.94 628 GLY A C 1
ATOM 4823 O O . GLY A 1 628 ? -18.568 1.869 4.293 1.00 73.94 628 GLY A O 1
ATOM 4824 N N . PRO A 1 629 ? -17.073 0.540 3.267 1.00 72.94 629 PRO A N 1
ATOM 4825 C CA . PRO A 1 629 ? -17.608 0.782 1.925 1.00 72.94 629 PRO A CA 1
ATOM 4826 C C . PRO A 1 629 ? -19.043 0.258 1.704 1.00 72.94 629 PRO A C 1
ATOM 4828 O O . PRO A 1 629 ? -19.818 0.894 0.994 1.00 72.94 629 PRO A O 1
ATOM 4831 N N . LEU A 1 630 ? -19.451 -0.836 2.369 1.00 80.94 630 LEU A N 1
ATOM 4832 C CA . LEU A 1 630 ? -20.848 -1.308 2.363 1.00 80.94 630 LEU A CA 1
ATOM 4833 C C . LEU A 1 630 ? -21.779 -0.286 3.030 1.00 80.94 630 LEU A C 1
ATOM 4835 O O . LEU A 1 630 ? -22.881 -0.038 2.549 1.00 80.94 630 LEU A O 1
ATOM 4839 N N . ALA A 1 631 ? -21.329 0.350 4.118 1.00 84.62 631 ALA A N 1
ATOM 4840 C CA . ALA A 1 631 ? -22.093 1.410 4.774 1.00 84.62 631 ALA A CA 1
ATOM 4841 C C . ALA A 1 631 ? -22.164 2.703 3.945 1.00 84.62 631 ALA A C 1
ATOM 4843 O O . ALA A 1 631 ? -23.120 3.460 4.109 1.00 84.62 631 ALA A O 1
ATOM 4844 N N . LEU A 1 632 ? -21.196 2.952 3.052 1.00 78.94 632 LEU A N 1
ATOM 4845 C CA . LEU A 1 632 ? -21.230 4.078 2.111 1.00 78.94 632 LEU A CA 1
ATOM 4846 C C . LEU A 1 632 ? -22.283 3.860 1.014 1.00 78.94 632 LEU A C 1
ATOM 4848 O O . LEU A 1 632 ? -22.996 4.792 0.657 1.00 78.94 632 LEU A O 1
ATOM 4852 N N . ALA A 1 633 ? -22.434 2.623 0.539 1.00 80.00 633 ALA A N 1
ATOM 4853 C CA . ALA A 1 633 ? -23.444 2.238 -0.446 1.00 80.00 633 ALA A CA 1
ATOM 4854 C C . ALA A 1 633 ? -24.762 1.722 0.166 1.00 80.00 633 ALA A C 1
ATOM 4856 O O . ALA A 1 633 ? -25.555 1.093 -0.538 1.00 80.00 633 ALA A O 1
ATOM 4857 N N . ARG A 1 634 ? -25.026 2.001 1.452 1.00 88.25 634 ARG A N 1
ATOM 4858 C CA . ARG A 1 634 ? -26.228 1.559 2.186 1.00 88.25 634 ARG A CA 1
ATOM 4859 C C . ARG A 1 634 ? -27.526 1.854 1.431 1.00 88.25 634 ARG A C 1
ATOM 4861 O O . ARG A 1 634 ? -28.348 0.959 1.291 1.00 88.25 634 ARG A O 1
ATOM 4868 N N . ASP A 1 635 ? -27.676 3.065 0.901 1.00 85.50 635 ASP A N 1
ATOM 4869 C CA . ASP A 1 635 ? -28.891 3.511 0.196 1.00 85.50 635 ASP A CA 1
ATOM 4870 C C . ASP A 1 635 ? -29.124 2.771 -1.141 1.00 85.50 635 ASP A C 1
ATOM 4872 O O . ASP A 1 635 ? -30.196 2.867 -1.733 1.00 85.50 635 ASP A O 1
ATOM 4876 N N . ILE A 1 636 ? -28.119 2.028 -1.620 1.00 83.88 636 ILE A N 1
ATOM 4877 C CA . ILE A 1 636 ? -28.188 1.165 -2.805 1.00 83.88 636 ILE A CA 1
ATOM 4878 C C . ILE A 1 636 ? -28.355 -0.307 -2.382 1.00 83.88 636 ILE A C 1
ATOM 4880 O O . ILE A 1 636 ? -29.109 -1.046 -3.007 1.00 83.88 636 ILE A O 1
ATOM 4884 N N . LEU A 1 637 ? -27.641 -0.737 -1.333 1.00 82.81 637 LEU A N 1
ATOM 4885 C CA . LEU A 1 637 ? -27.600 -2.120 -0.829 1.00 82.81 637 LEU A CA 1
ATOM 4886 C C . LEU A 1 637 ? -28.818 -2.512 0.018 1.00 82.81 637 LEU A C 1
ATOM 4888 O O . LEU A 1 637 ? -29.122 -3.693 0.114 1.00 82.81 637 LEU A O 1
ATOM 4892 N N . GLY A 1 638 ? -29.505 -1.538 0.614 1.00 84.88 638 GLY A N 1
ATOM 4893 C CA . GLY A 1 638 ? -30.772 -1.699 1.332 1.00 84.88 638 GLY A CA 1
ATOM 4894 C C . GLY A 1 638 ? -31.934 -0.999 0.626 1.00 84.88 638 GLY A C 1
ATOM 4895 O O . GLY A 1 638 ? -32.787 -0.413 1.288 1.00 84.88 638 GLY A O 1
ATOM 4896 N N . LYS A 1 639 ? -31.933 -0.991 -0.717 1.00 83.00 639 LYS A N 1
ATOM 4897 C CA . LYS A 1 639 ? -33.025 -0.435 -1.546 1.00 83.00 639 LYS A CA 1
ATOM 4898 C C . LYS A 1 639 ? -34.315 -1.274 -1.463 1.00 83.00 639 LYS A C 1
ATOM 4900 O O . LYS A 1 639 ? -35.403 -0.759 -1.711 1.00 83.00 639 LYS A O 1
ATOM 4905 N N . ASP A 1 640 ? -34.158 -2.551 -1.130 1.00 82.88 640 ASP A N 1
ATOM 4906 C CA . ASP A 1 640 ? -35.162 -3.594 -0.936 1.00 82.88 640 ASP A CA 1
ATOM 4907 C C . ASP A 1 640 ? -34.576 -4.660 0.024 1.00 82.88 640 ASP A C 1
ATOM 4909 O O . ASP A 1 640 ? -33.436 -4.523 0.475 1.00 82.88 640 ASP A O 1
ATOM 4913 N N . ASP A 1 641 ? -35.344 -5.702 0.359 1.00 82.75 641 ASP A N 1
ATOM 4914 C CA . ASP A 1 641 ? -34.926 -6.777 1.278 1.00 82.75 641 ASP A CA 1
ATOM 4915 C C . ASP A 1 641 ? -34.096 -7.902 0.601 1.00 82.75 641 ASP A C 1
ATOM 4917 O O . ASP A 1 641 ? -33.899 -8.962 1.198 1.00 82.75 641 ASP A O 1
ATOM 4921 N N . SER A 1 642 ? -33.619 -7.729 -0.643 1.00 82.12 642 SER A N 1
ATOM 4922 C CA . SER A 1 642 ? -32.895 -8.791 -1.366 1.00 82.12 642 SER A CA 1
ATOM 4923 C C . SER A 1 642 ? -31.468 -9.024 -0.850 1.00 82.12 642 SER A C 1
ATOM 4925 O O . SER A 1 642 ? -30.731 -8.096 -0.511 1.00 82.12 642 SER A O 1
ATOM 4927 N N . CYS A 1 643 ? -31.039 -10.291 -0.828 1.00 86.94 643 CYS A N 1
ATOM 4928 C CA . CYS A 1 643 ? -29.655 -10.646 -0.525 1.00 86.94 643 CYS A CA 1
ATOM 4929 C C . CYS A 1 643 ? -28.705 -10.205 -1.652 1.00 86.94 643 CYS A C 1
ATOM 4931 O O . CYS A 1 643 ? -29.012 -10.361 -2.837 1.00 86.94 643 CYS A O 1
ATOM 4933 N N . PHE A 1 644 ? -27.512 -9.731 -1.292 1.00 88.12 644 PHE A N 1
ATOM 4934 C CA . PHE A 1 644 ? -26.488 -9.295 -2.244 1.00 88.12 644 PHE A CA 1
ATOM 4935 C C . PHE A 1 644 ? -25.170 -10.055 -2.068 1.00 88.12 644 PHE A C 1
ATOM 4937 O O . PHE A 1 644 ? -24.776 -10.436 -0.961 1.00 88.12 644 PHE A O 1
ATOM 4944 N N . PHE A 1 645 ? -24.452 -10.248 -3.174 1.00 90.50 645 PHE A N 1
ATOM 4945 C CA . PHE A 1 645 ? -23.103 -10.815 -3.147 1.00 90.50 645 PHE A CA 1
ATOM 4946 C C . PHE A 1 645 ? -22.085 -9.771 -2.674 1.00 90.50 645 PHE A C 1
ATOM 4948 O O . PHE A 1 645 ? -22.204 -8.588 -2.994 1.00 90.50 645 PHE A O 1
ATOM 4955 N N . VAL A 1 646 ? -21.039 -10.206 -1.973 1.00 87.12 646 VAL A N 1
ATOM 4956 C CA . VAL A 1 646 ? -19.877 -9.385 -1.601 1.00 87.12 646 VAL A CA 1
ATOM 4957 C C . VAL A 1 646 ? -18.606 -10.143 -1.970 1.00 87.12 646 VAL A C 1
ATOM 4959 O O . VAL A 1 646 ? -18.435 -11.274 -1.524 1.00 87.12 646 VAL A O 1
ATOM 4962 N N . LEU A 1 647 ? -17.708 -9.564 -2.776 1.00 84.81 647 LEU A N 1
ATOM 4963 C CA . LEU A 1 647 ? -16.521 -10.288 -3.258 1.00 84.81 647 LEU A CA 1
ATOM 4964 C C . LEU A 1 647 ? -15.234 -9.456 -3.256 1.00 84.81 647 LEU A C 1
ATOM 4966 O O . LEU A 1 647 ? -15.192 -8.298 -3.666 1.00 84.81 647 LEU A O 1
ATOM 4970 N N . ASN A 1 648 ? -14.137 -10.086 -2.850 1.00 81.75 648 ASN A N 1
ATOM 4971 C CA . ASN A 1 648 ? -12.794 -9.539 -2.967 1.00 81.75 648 ASN A CA 1
ATOM 4972 C C . ASN A 1 648 ? -12.346 -9.529 -4.436 1.00 81.75 648 ASN A C 1
ATOM 4974 O O . ASN A 1 648 ? -12.261 -10.574 -5.080 1.00 81.75 648 ASN A O 1
ATOM 4978 N N . SER A 1 649 ? -11.977 -8.356 -4.953 1.00 75.00 649 SER A N 1
ATOM 4979 C CA . SER A 1 649 ? -11.594 -8.149 -6.360 1.00 75.00 649 SER A CA 1
ATOM 4980 C C . SER A 1 649 ? -10.320 -8.875 -6.811 1.00 75.00 649 SER A C 1
ATOM 4982 O O . SER A 1 649 ? -9.937 -8.784 -7.974 1.00 75.00 649 SER A O 1
ATOM 4984 N N . ASP A 1 650 ? -9.598 -9.501 -5.882 1.00 78.31 650 ASP A N 1
ATOM 4985 C CA . ASP A 1 650 ? -8.379 -10.267 -6.125 1.00 78.31 650 ASP A CA 1
ATOM 4986 C C . ASP A 1 650 ? -8.557 -11.787 -6.002 1.00 78.31 650 ASP A C 1
ATOM 4988 O O . ASP A 1 650 ? -7.571 -12.514 -6.069 1.00 78.31 650 ASP A O 1
ATOM 4992 N N . VAL A 1 651 ? -9.801 -12.272 -5.907 1.00 87.00 651 VAL A N 1
ATOM 4993 C CA . VAL A 1 651 ? -10.133 -13.704 -5.866 1.00 87.00 651 VAL A CA 1
ATOM 4994 C C . VAL A 1 651 ? -10.538 -14.239 -7.243 1.00 87.00 651 VAL A C 1
ATOM 4996 O O . VAL A 1 651 ? -11.503 -13.758 -7.849 1.00 87.00 651 VAL A O 1
ATOM 4999 N N . ILE A 1 652 ? -9.841 -15.292 -7.685 1.00 91.06 652 ILE A N 1
ATOM 5000 C CA . ILE A 1 652 ? -10.177 -16.116 -8.858 1.00 91.06 652 ILE A CA 1
ATOM 5001 C C . ILE A 1 652 ? -10.550 -17.533 -8.387 1.00 91.06 652 ILE A C 1
ATOM 5003 O O . ILE A 1 652 ? -9.811 -18.128 -7.600 1.00 91.06 652 ILE A O 1
ATOM 5007 N N . CYS A 1 653 ? -11.687 -18.068 -8.847 1.00 93.06 653 CYS A N 1
ATOM 5008 C CA . CYS A 1 653 ? -12.191 -19.403 -8.490 1.00 93.06 653 CYS A CA 1
ATOM 5009 C C . CYS A 1 653 ? -13.251 -19.910 -9.493 1.00 93.06 653 CYS A C 1
ATOM 5011 O O . CYS A 1 653 ? -13.494 -19.261 -10.506 1.00 93.06 653 CYS A O 1
ATOM 5013 N N . ASP A 1 654 ? -13.900 -21.039 -9.190 1.00 88.69 654 ASP A N 1
ATOM 5014 C CA . ASP A 1 654 ? -15.022 -21.619 -9.954 1.00 88.69 654 ASP A CA 1
ATOM 5015 C C . ASP A 1 654 ? -16.351 -20.812 -9.891 1.00 88.69 654 ASP A C 1
ATOM 5017 O O . ASP A 1 654 ? -17.254 -21.098 -10.670 1.00 88.69 654 ASP A O 1
ATOM 5021 N N . TYR A 1 655 ? -16.476 -19.814 -9.002 1.00 89.25 655 TYR A N 1
ATOM 5022 C CA . TYR A 1 655 ? -17.626 -18.890 -8.853 1.00 89.25 655 TYR A CA 1
ATOM 5023 C C . TYR A 1 655 ? -19.044 -19.532 -8.796 1.00 89.25 655 TYR A C 1
ATOM 5025 O O . TYR A 1 655 ? -19.890 -19.233 -9.642 1.00 89.25 655 TYR A O 1
ATOM 5033 N N . PRO A 1 656 ? -19.368 -20.357 -7.777 1.00 91.12 656 PRO A N 1
ATOM 5034 C CA . PRO A 1 656 ? -20.653 -21.068 -7.662 1.00 91.12 656 PRO A CA 1
ATOM 5035 C C . PRO A 1 656 ? -21.816 -20.172 -7.168 1.00 91.12 656 PRO A C 1
ATOM 5037 O O . PRO A 1 656 ? -22.446 -20.459 -6.152 1.00 91.12 656 PRO A O 1
ATOM 5040 N N . PHE A 1 657 ? -22.086 -19.046 -7.836 1.00 89.81 657 PHE A N 1
ATOM 5041 C CA . PHE A 1 657 ? -22.990 -18.004 -7.320 1.00 89.81 657 PHE A CA 1
ATOM 5042 C C . PHE A 1 657 ? -24.454 -18.435 -7.163 1.00 89.81 657 PHE A C 1
ATOM 5044 O O . PHE A 1 657 ? -25.066 -18.085 -6.157 1.00 89.81 657 PHE A O 1
ATOM 5051 N N . GLU A 1 658 ? -24.997 -19.207 -8.107 1.00 88.62 658 GLU A N 1
ATOM 5052 C CA . GLU A 1 658 ? -26.371 -19.737 -8.048 1.00 88.62 658 GLU A CA 1
ATOM 5053 C C . GLU A 1 658 ? -26.539 -20.637 -6.812 1.00 88.62 658 GLU A C 1
ATOM 5055 O O . GLU A 1 658 ? -27.278 -20.315 -5.883 1.00 88.62 658 GLU A O 1
ATOM 5060 N N . GLN A 1 659 ? -25.715 -21.688 -6.735 1.00 91.00 659 GLN A N 1
ATOM 5061 C CA . GLN A 1 659 ? -25.670 -22.663 -5.639 1.00 91.00 659 GLN A CA 1
ATOM 5062 C C . GLN A 1 659 ? -25.476 -22.004 -4.263 1.00 91.00 659 GLN A C 1
ATOM 5064 O O . GLN A 1 659 ? -26.104 -22.400 -3.282 1.00 91.00 659 GLN A O 1
ATOM 5069 N N . LEU A 1 660 ? -24.610 -20.989 -4.187 1.00 90.75 660 LEU A N 1
ATOM 5070 C CA . LEU A 1 660 ? -24.342 -20.224 -2.971 1.00 90.75 660 LEU A CA 1
ATOM 5071 C C . LEU A 1 660 ? -25.563 -19.427 -2.499 1.00 90.75 660 LEU A C 1
ATOM 5073 O O . LEU A 1 660 ? -25.798 -19.322 -1.294 1.00 90.75 660 LEU A O 1
ATOM 5077 N N . ALA A 1 661 ? -26.312 -18.836 -3.429 1.00 86.94 661 ALA A N 1
ATOM 5078 C CA . ALA A 1 661 ? -27.430 -17.961 -3.111 1.00 86.94 661 ALA A CA 1
ATOM 5079 C C . ALA A 1 661 ? -28.725 -18.750 -2.834 1.00 86.94 661 ALA A C 1
ATOM 5081 O O . ALA A 1 661 ? -29.470 -18.388 -1.921 1.00 86.94 661 ALA A O 1
ATOM 5082 N N . ASP A 1 662 ? -28.933 -19.888 -3.502 1.00 90.00 662 ASP A N 1
ATOM 5083 C CA . ASP A 1 662 ? -29.969 -20.861 -3.127 1.00 90.00 662 ASP A CA 1
ATOM 5084 C C . ASP A 1 662 ? -29.692 -21.461 -1.739 1.00 90.00 662 ASP A C 1
ATOM 5086 O O . ASP A 1 662 ? -30.582 -21.516 -0.887 1.00 90.00 662 ASP A O 1
ATOM 5090 N N . PHE A 1 663 ? -28.434 -21.812 -1.449 1.00 93.69 663 PHE A N 1
ATOM 5091 C CA . PHE A 1 663 ? -28.013 -22.222 -0.107 1.00 93.69 663 PHE A CA 1
ATOM 5092 C C . PHE A 1 663 ? -28.258 -21.124 0.942 1.00 93.69 663 PHE A C 1
ATOM 5094 O O . PHE A 1 663 ? -28.755 -21.421 2.031 1.00 93.69 663 PHE A O 1
ATOM 5101 N N . HIS A 1 664 ? -27.943 -19.861 0.624 1.00 93.38 664 HIS A N 1
ATOM 5102 C CA . HIS A 1 664 ? -28.163 -18.722 1.522 1.00 93.38 664 HIS A CA 1
ATOM 5103 C C . HIS A 1 664 ? -29.645 -18.566 1.893 1.00 93.38 664 HIS A C 1
ATOM 5105 O O . HIS A 1 664 ? -29.984 -18.464 3.077 1.00 93.38 664 HIS A O 1
ATOM 5111 N N . LYS A 1 665 ? -30.537 -18.631 0.893 1.00 89.25 665 LYS A N 1
ATOM 5112 C CA . LYS A 1 665 ? -31.993 -18.650 1.095 1.00 89.25 665 LYS A CA 1
ATOM 5113 C C . LYS A 1 665 ? -32.426 -19.808 1.991 1.00 89.25 665 LYS A C 1
ATOM 5115 O O . LYS A 1 665 ? -33.149 -19.589 2.961 1.00 89.25 665 LYS A O 1
ATOM 5120 N N . ALA A 1 666 ? -31.961 -21.023 1.695 1.00 91.38 666 ALA A N 1
ATOM 5121 C CA . ALA A 1 666 ? -32.408 -22.247 2.357 1.00 91.38 666 ALA A CA 1
ATOM 5122 C C . ALA A 1 666 ? -32.143 -22.275 3.874 1.00 91.38 666 ALA A C 1
ATOM 5124 O O . ALA A 1 666 ? -32.892 -22.922 4.606 1.00 91.38 666 ALA A O 1
ATOM 5125 N N . HIS A 1 667 ? -31.112 -21.576 4.370 1.00 92.62 667 HIS A N 1
ATOM 5126 C CA . HIS A 1 667 ? -30.832 -21.506 5.810 1.00 92.62 667 HIS A CA 1
ATOM 5127 C C . HIS A 1 667 ? -31.363 -20.243 6.513 1.00 92.62 667 HIS A C 1
ATOM 5129 O O . HIS A 1 667 ? -31.259 -20.165 7.740 1.00 92.62 667 HIS A O 1
ATOM 5135 N N . GLY A 1 668 ? -31.901 -19.255 5.783 1.00 88.44 668 GLY A N 1
ATOM 5136 C CA . GLY A 1 668 ? -32.534 -18.048 6.347 1.00 88.44 668 GLY A CA 1
ATOM 5137 C C . GLY A 1 668 ? -31.641 -17.214 7.280 1.00 88.44 668 GLY A C 1
ATOM 5138 O O . GLY A 1 668 ? -32.136 -16.529 8.174 1.00 88.44 668 GLY A O 1
ATOM 5139 N N . GLY A 1 669 ? -30.319 -17.333 7.131 1.00 92.00 669 GLY A N 1
ATOM 5140 C CA . GLY A 1 669 ? -29.333 -16.656 7.975 1.00 92.00 669 GLY A CA 1
ATOM 5141 C C . GLY A 1 669 ? -29.071 -15.223 7.522 1.00 92.00 669 GLY A C 1
ATOM 5142 O O . GLY A 1 669 ? -29.615 -14.743 6.537 1.00 92.00 669 GLY A O 1
ATOM 5143 N N . GLU A 1 670 ? -28.196 -14.522 8.231 1.00 94.19 670 GLU A N 1
ATOM 5144 C CA . GLU A 1 670 ? -27.873 -13.127 7.913 1.00 94.19 670 GLU A CA 1
ATOM 5145 C C . GLU A 1 670 ? -26.684 -13.000 6.946 1.00 94.19 670 GLU A C 1
ATOM 5147 O O . GLU A 1 670 ? -26.591 -12.032 6.192 1.00 94.19 670 GLU A O 1
ATOM 5152 N N . GLY A 1 671 ? -25.806 -14.006 6.915 1.00 95.88 671 GLY A N 1
ATOM 5153 C CA . GLY A 1 671 ? -24.704 -14.063 5.963 1.00 95.88 671 GLY A CA 1
ATOM 5154 C C . GLY A 1 671 ? -24.163 -15.472 5.730 1.00 95.88 671 GLY A C 1
ATOM 5155 O O . GLY A 1 671 ? -24.226 -16.341 6.605 1.00 95.88 671 GLY A O 1
ATOM 5156 N N . THR A 1 672 ? -23.575 -15.662 4.555 1.00 97.44 672 THR A N 1
ATOM 5157 C CA . THR A 1 672 ? -22.861 -16.873 4.146 1.00 97.44 672 THR A CA 1
ATOM 5158 C C . THR A 1 672 ? -21.465 -16.501 3.673 1.00 97.44 672 THR A C 1
ATOM 5160 O O . THR A 1 672 ? -21.307 -15.589 2.865 1.00 97.44 672 THR A O 1
ATOM 5163 N N . ILE A 1 673 ? -20.457 -17.223 4.152 1.00 96.06 673 ILE A N 1
ATOM 5164 C CA . ILE A 1 673 ? -19.055 -17.084 3.756 1.00 96.06 673 ILE A CA 1
ATOM 5165 C C . ILE A 1 673 ? -18.663 -18.295 2.909 1.00 96.06 673 ILE A C 1
ATOM 5167 O O . ILE A 1 673 ? -18.774 -19.427 3.386 1.00 96.06 673 ILE A O 1
ATOM 5171 N N . ILE A 1 674 ? -18.156 -18.082 1.689 1.00 95.56 674 ILE A N 1
ATOM 5172 C CA . ILE A 1 674 ? -17.428 -19.144 0.988 1.00 95.56 674 ILE A CA 1
ATOM 5173 C C . ILE A 1 674 ? -16.132 -19.413 1.756 1.00 95.56 674 ILE A C 1
ATOM 5175 O O . ILE A 1 674 ? -15.355 -18.493 2.029 1.00 95.56 674 ILE A O 1
ATOM 5179 N N . VAL A 1 675 ? -15.866 -20.679 2.060 1.00 95.94 675 VAL A N 1
ATOM 5180 C CA . VAL A 1 675 ? -14.612 -21.131 2.665 1.00 95.94 675 VAL A CA 1
ATOM 5181 C C . VAL A 1 675 ? -13.916 -22.177 1.802 1.00 95.94 675 VAL A C 1
ATOM 5183 O O . VAL A 1 675 ? -14.550 -22.908 1.048 1.00 95.94 675 VAL A O 1
ATOM 5186 N N . THR A 1 676 ? -12.594 -22.265 1.916 1.00 94.69 676 THR A N 1
ATOM 5187 C CA . THR A 1 676 ? -11.783 -23.310 1.273 1.00 94.69 676 THR A CA 1
ATOM 5188 C C . THR A 1 676 ? -10.713 -23.827 2.235 1.00 94.69 676 THR A C 1
ATOM 5190 O O . THR A 1 676 ? -10.518 -23.252 3.306 1.00 94.69 676 THR A O 1
ATOM 5193 N N . LYS A 1 677 ? -10.040 -24.933 1.901 1.00 92.31 677 LYS A N 1
ATOM 5194 C CA . LYS A 1 677 ? -9.013 -25.557 2.751 1.00 92.31 677 LYS A CA 1
ATOM 5195 C C . LYS A 1 677 ? -7.614 -25.272 2.214 1.00 92.31 677 LYS A C 1
ATOM 5197 O O . LYS A 1 677 ? -7.360 -25.477 1.032 1.00 92.31 677 LYS A O 1
ATOM 5202 N N . VAL A 1 678 ? -6.706 -24.844 3.091 1.00 85.94 678 VAL A N 1
ATOM 5203 C CA . VAL A 1 678 ? -5.292 -24.578 2.765 1.00 85.94 678 VAL A CA 1
ATOM 5204 C C . VAL A 1 678 ? -4.357 -25.160 3.824 1.00 85.94 678 VAL A C 1
ATOM 5206 O O . VAL A 1 678 ? -4.719 -25.228 4.996 1.00 85.94 678 VAL A O 1
ATOM 5209 N N . ASP A 1 679 ? -3.142 -25.543 3.429 1.00 82.94 679 ASP A N 1
ATOM 5210 C CA . ASP A 1 679 ? -2.153 -26.126 4.351 1.00 82.94 679 ASP A CA 1
ATOM 5211 C C . ASP A 1 679 ? -1.601 -25.098 5.358 1.00 82.94 679 ASP A C 1
ATOM 5213 O O . ASP A 1 679 ? -1.336 -25.430 6.512 1.00 82.94 679 ASP A O 1
ATOM 5217 N N . ASP A 1 680 ? -1.469 -23.835 4.935 1.00 83.69 680 ASP A N 1
ATOM 5218 C CA . ASP A 1 680 ? -1.055 -22.701 5.770 1.00 83.69 680 ASP A CA 1
ATOM 5219 C C . ASP A 1 680 ? -2.179 -21.647 5.863 1.00 83.69 680 ASP A C 1
ATOM 5221 O O . ASP A 1 680 ? -2.309 -20.794 4.976 1.00 83.69 680 ASP A O 1
ATOM 5225 N N . PRO A 1 681 ? -2.997 -21.678 6.932 1.00 84.38 681 PRO A N 1
ATOM 5226 C CA . PRO A 1 681 ? -4.095 -20.737 7.124 1.00 84.38 681 PRO A CA 1
ATOM 5227 C C . PRO A 1 681 ? -3.670 -19.383 7.727 1.00 84.38 681 PRO A C 1
ATOM 5229 O O . PRO A 1 681 ? -4.500 -18.478 7.796 1.00 84.38 681 PRO A O 1
ATOM 5232 N N . SER A 1 682 ? -2.407 -19.203 8.145 1.00 79.44 682 SER A N 1
ATOM 5233 C CA . SER A 1 682 ? -1.948 -18.045 8.950 1.00 79.44 682 SER A CA 1
ATOM 5234 C C . SER A 1 682 ? -2.203 -16.670 8.313 1.00 79.44 682 SER A C 1
ATOM 5236 O O . SER A 1 682 ? -2.336 -15.659 9.004 1.00 79.44 682 SER A O 1
ATOM 5238 N N . LYS A 1 683 ? -2.293 -16.623 6.980 1.00 79.00 683 LYS A N 1
ATOM 5239 C CA . LYS A 1 683 ? -2.437 -15.395 6.182 1.00 79.00 683 LYS A CA 1
ATOM 5240 C C . LYS A 1 683 ? -3.892 -14.935 6.007 1.00 79.00 683 LYS A C 1
ATOM 5242 O O . LYS A 1 683 ? -4.122 -13.862 5.443 1.00 79.00 683 LYS A O 1
ATOM 5247 N N . TYR A 1 684 ? -4.864 -15.710 6.487 1.00 84.62 684 TYR A N 1
ATOM 5248 C CA . TYR A 1 684 ? -6.285 -15.559 6.163 1.00 84.62 684 TYR A CA 1
ATOM 5249 C C . TYR A 1 684 ? -7.175 -15.515 7.411 1.00 84.62 684 TYR A C 1
ATOM 5251 O O . TYR A 1 684 ? -6.750 -15.851 8.515 1.00 84.62 684 TYR A O 1
ATOM 5259 N N . GLY A 1 685 ? -8.436 -15.120 7.232 1.00 87.31 685 GLY A N 1
ATOM 5260 C CA . GLY A 1 685 ? -9.464 -15.347 8.243 1.00 87.31 685 GLY A CA 1
ATOM 5261 C C . GLY A 1 685 ? -9.813 -16.828 8.316 1.00 87.31 685 GLY A C 1
ATOM 5262 O O . GLY A 1 685 ? -10.042 -17.452 7.285 1.00 87.31 685 GLY A O 1
ATOM 5263 N N . VAL A 1 686 ? -9.825 -17.390 9.519 1.00 91.31 686 VAL A N 1
ATOM 5264 C CA . VAL A 1 686 ? -10.021 -18.817 9.791 1.00 91.31 686 VAL A CA 1
ATOM 5265 C C . VAL A 1 686 ? -11.390 -19.046 10.415 1.00 91.31 686 VAL A C 1
ATOM 5267 O O . VAL A 1 686 ? -11.839 -18.268 11.259 1.00 91.31 686 VAL A O 1
ATOM 5270 N N . VAL A 1 687 ? -12.048 -20.127 10.000 1.00 92.12 687 VAL A N 1
ATOM 5271 C CA . VAL A 1 687 ? -13.424 -20.440 10.387 1.00 92.12 687 VAL A CA 1
ATOM 5272 C C . VAL A 1 687 ? -13.499 -21.757 11.156 1.00 92.12 687 VAL A C 1
ATOM 5274 O O . VAL A 1 687 ? -12.946 -22.780 10.738 1.00 92.12 687 VAL A O 1
ATOM 5277 N N . VAL A 1 688 ? -14.228 -21.727 12.272 1.00 92.62 688 VAL A N 1
ATOM 5278 C CA . VAL A 1 688 ? -14.642 -22.899 13.050 1.00 92.62 688 VAL A CA 1
ATOM 5279 C C . VAL A 1 688 ? -16.157 -23.037 12.938 1.00 92.62 688 VAL A C 1
ATOM 5281 O O . VAL A 1 688 ? -16.902 -22.125 13.302 1.00 92.62 688 VAL A O 1
ATOM 5284 N N . ASN A 1 689 ? -16.611 -24.176 12.423 1.00 93.62 689 ASN A N 1
ATOM 5285 C CA . ASN A 1 689 ? -18.021 -24.551 12.392 1.00 93.62 689 ASN A CA 1
ATOM 5286 C C . ASN A 1 689 ? -18.436 -25.217 13.712 1.00 93.62 689 ASN A C 1
ATOM 5288 O O . ASN A 1 689 ? -17.634 -25.934 14.311 1.00 93.62 689 ASN A O 1
ATOM 5292 N N . HIS A 1 690 ? -19.708 -25.082 14.098 1.00 90.94 690 HIS A N 1
ATOM 5293 C CA . HIS A 1 690 ? -20.302 -26.017 15.059 1.00 90.94 690 HIS A CA 1
ATOM 5294 C C . HIS A 1 690 ? -20.280 -27.447 14.484 1.00 90.94 690 HIS A C 1
ATOM 5296 O O . HIS A 1 690 ? -20.402 -27.645 13.271 1.00 90.94 690 HIS A O 1
ATOM 5302 N N . ALA A 1 691 ? -20.161 -28.459 15.349 1.00 86.88 691 ALA A N 1
ATOM 5303 C CA . ALA A 1 691 ? -20.064 -29.859 14.930 1.00 86.88 691 ALA A CA 1
ATOM 5304 C C . ALA A 1 691 ? -21.229 -30.281 14.008 1.00 86.88 691 ALA A C 1
ATOM 5306 O O . ALA A 1 691 ? -22.398 -30.109 14.349 1.00 86.88 691 ALA A O 1
ATOM 5307 N N . ASN A 1 692 ? -20.892 -30.852 12.845 1.00 87.75 692 ASN A N 1
ATOM 5308 C CA . ASN A 1 692 ? -21.828 -31.302 11.803 1.00 87.75 692 ASN A CA 1
ATOM 5309 C C . ASN A 1 692 ? -22.829 -30.229 11.315 1.00 87.75 692 ASN A C 1
ATOM 5311 O O . ASN A 1 692 ? -23.922 -30.564 10.865 1.00 87.75 692 ASN A O 1
ATOM 5315 N N . SER A 1 693 ? -22.465 -28.945 11.390 1.00 92.75 693 SER A N 1
ATOM 5316 C CA . SER A 1 693 ? -23.316 -27.820 10.994 1.00 92.75 693 SER A CA 1
ATOM 5317 C C . SER A 1 693 ? -22.582 -26.857 10.064 1.00 92.75 693 SER A C 1
ATOM 5319 O O . SER A 1 693 ? -21.367 -26.693 10.145 1.00 92.75 693 SER A O 1
ATOM 5321 N N . THR A 1 694 ? -23.329 -26.168 9.200 1.00 95.06 694 THR A N 1
ATOM 5322 C CA . THR A 1 694 ? -22.793 -25.061 8.396 1.00 95.06 694 THR A CA 1
ATOM 5323 C C . THR A 1 694 ? -22.693 -23.759 9.187 1.00 95.06 694 THR A C 1
ATOM 5325 O O . THR A 1 694 ? -22.028 -22.835 8.730 1.00 95.06 694 THR A O 1
ATOM 5328 N N . LYS A 1 695 ? -23.293 -23.667 10.384 1.00 96.50 695 LYS A N 1
ATOM 5329 C CA . LYS A 1 695 ? -23.163 -22.488 11.254 1.00 96.50 695 LYS A CA 1
ATOM 5330 C C . LYS A 1 695 ? -21.722 -22.291 11.719 1.00 96.50 695 LYS A C 1
ATOM 5332 O O . LYS A 1 695 ? -21.028 -23.257 12.049 1.00 96.50 695 LYS A O 1
ATOM 5337 N N . ILE A 1 696 ? -21.287 -21.036 11.748 1.00 95.56 696 ILE A N 1
ATOM 5338 C CA . ILE A 1 696 ? -19.980 -20.625 12.261 1.00 95.56 696 ILE A CA 1
ATOM 5339 C C . ILE A 1 696 ? -20.090 -20.428 13.771 1.00 95.56 696 ILE A C 1
ATOM 5341 O O . ILE A 1 696 ? -20.854 -19.587 14.228 1.00 95.56 696 ILE A O 1
ATOM 5345 N N . GLU A 1 697 ? -19.299 -21.189 14.524 1.00 92.38 697 GLU A N 1
ATOM 5346 C CA . GLU A 1 697 ? -19.110 -21.005 15.967 1.00 92.38 697 GLU A CA 1
ATOM 5347 C C . GLU A 1 697 ? -18.163 -19.834 16.241 1.00 92.38 697 GLU A C 1
ATOM 5349 O O . GLU A 1 697 ? -18.361 -19.054 17.169 1.00 92.38 697 GLU A O 1
ATOM 5354 N N . ARG A 1 698 ? -17.104 -19.719 15.429 1.00 90.50 698 ARG A N 1
ATOM 5355 C CA . ARG A 1 698 ? -16.069 -18.704 15.607 1.00 90.50 698 ARG A CA 1
ATOM 5356 C C . ARG A 1 698 ? -15.402 -18.338 14.286 1.00 90.50 698 ARG A C 1
ATOM 5358 O O . ARG A 1 698 ? -14.946 -19.209 13.543 1.00 90.50 698 ARG A O 1
ATOM 5365 N N . PHE A 1 699 ? -15.281 -17.038 14.044 1.00 91.75 699 PHE A N 1
ATOM 5366 C CA . PHE A 1 699 ? -14.436 -16.458 13.002 1.00 91.75 699 PHE A CA 1
ATOM 5367 C C . PHE A 1 699 ? -13.198 -15.829 13.661 1.00 91.75 699 PHE A C 1
ATOM 5369 O O . PHE A 1 699 ? -13.331 -15.144 14.675 1.00 91.75 699 PHE A O 1
ATOM 5376 N N . VAL A 1 700 ? -11.996 -16.053 13.118 1.00 87.00 700 VAL A N 1
ATOM 5377 C CA . VAL A 1 700 ? -10.747 -15.462 13.636 1.00 87.00 700 VAL A CA 1
ATOM 5378 C C . VAL A 1 700 ? -9.883 -14.949 12.487 1.00 87.00 700 VAL A C 1
ATOM 5380 O O . VAL A 1 700 ? -9.331 -15.732 11.721 1.00 87.00 700 VAL A O 1
ATOM 5383 N N . GLU A 1 701 ? -9.731 -13.632 12.373 1.00 89.38 701 GLU A N 1
ATOM 5384 C CA . GLU A 1 701 ? -8.878 -13.008 11.355 1.00 89.38 701 GLU A CA 1
ATOM 5385 C C . GLU A 1 701 ? -7.382 -13.205 11.668 1.00 89.38 701 GLU A C 1
ATOM 5387 O O . GLU A 1 701 ? -6.899 -12.681 12.671 1.00 89.38 701 GLU A O 1
ATOM 5392 N N . LYS A 1 702 ? -6.654 -13.922 10.794 1.00 83.75 702 LYS A N 1
ATOM 5393 C CA . LYS A 1 702 ? -5.193 -14.161 10.845 1.00 83.75 702 LYS A CA 1
ATOM 5394 C C . LYS A 1 702 ? -4.675 -14.641 12.216 1.00 83.75 702 LYS A C 1
ATOM 5396 O O . LYS A 1 702 ? -3.942 -13.913 12.891 1.00 83.75 702 LYS A O 1
ATOM 5401 N N . PRO A 1 703 ? -5.044 -15.856 12.662 1.00 80.00 703 PRO A N 1
ATOM 5402 C CA . PRO A 1 703 ? -4.622 -16.367 13.961 1.00 80.00 703 PRO A CA 1
ATOM 5403 C C . PRO A 1 703 ? -3.119 -16.688 13.994 1.00 80.00 703 PRO A C 1
ATOM 5405 O O . PRO A 1 703 ? -2.575 -17.276 13.062 1.00 80.00 703 PRO A O 1
ATOM 5408 N N . GLN A 1 704 ? -2.457 -16.357 15.109 1.00 78.69 704 GLN A N 1
ATOM 5409 C CA . GLN A 1 704 ? -1.043 -16.695 15.346 1.00 78.69 704 GLN A CA 1
ATOM 5410 C C . GLN A 1 704 ? -0.813 -18.187 15.652 1.00 78.69 704 GLN A C 1
ATOM 5412 O O . GLN A 1 704 ? 0.307 -18.679 15.545 1.00 78.69 704 GLN A O 1
ATOM 5417 N N . THR A 1 705 ? -1.862 -18.913 16.037 1.00 79.19 705 THR A N 1
ATOM 5418 C CA . THR A 1 705 ? -1.847 -20.360 16.282 1.00 79.19 705 THR A CA 1
ATOM 5419 C C . THR A 1 705 ? -2.746 -21.080 15.280 1.00 79.19 705 THR A C 1
ATOM 5421 O O . THR A 1 705 ? -3.689 -20.502 14.740 1.00 79.19 705 THR A O 1
ATOM 5424 N N . PHE A 1 706 ? -2.481 -22.362 15.021 1.00 85.12 706 PHE A N 1
ATOM 5425 C CA . PHE A 1 706 ? -3.376 -23.168 14.192 1.00 85.12 706 PHE A CA 1
ATOM 5426 C C . PHE A 1 706 ? -4.706 -23.408 14.925 1.00 85.12 706 PHE A C 1
ATOM 5428 O O . PHE A 1 706 ? -4.714 -23.928 16.040 1.00 85.12 706 PHE A O 1
ATOM 5435 N N . ILE A 1 707 ? -5.822 -23.049 14.283 1.00 84.56 707 ILE A N 1
ATOM 5436 C CA . ILE A 1 707 ? -7.187 -23.253 14.804 1.00 84.56 707 ILE A CA 1
ATOM 5437 C C . ILE A 1 707 ? -7.970 -24.213 13.897 1.00 84.56 707 ILE A C 1
ATOM 5439 O O . ILE A 1 707 ? -8.602 -25.153 14.366 1.00 84.56 707 ILE A O 1
ATOM 5443 N N . SER A 1 708 ? -7.936 -23.965 12.588 1.00 88.94 708 SER A N 1
ATOM 5444 C CA . SER A 1 708 ? -8.647 -24.710 11.548 1.00 88.94 708 SER A CA 1
ATOM 5445 C C . SER A 1 708 ? -7.949 -24.448 10.211 1.00 88.94 708 SER A C 1
ATOM 5447 O O . SER A 1 708 ? -7.326 -23.399 10.038 1.00 88.94 708 SER A O 1
ATOM 5449 N N . ASN A 1 709 ? -8.047 -25.386 9.266 1.00 88.88 709 ASN A N 1
ATOM 5450 C CA . ASN A 1 709 ? -7.557 -25.193 7.899 1.00 88.88 709 ASN A CA 1
ATOM 5451 C C . ASN A 1 709 ? -8.627 -24.644 6.937 1.00 88.88 709 ASN A C 1
ATOM 5453 O O . ASN A 1 709 ? -8.295 -24.335 5.794 1.00 88.88 709 ASN A O 1
ATOM 5457 N N . LYS A 1 710 ? -9.886 -24.494 7.386 1.00 93.25 710 LYS A N 1
ATOM 5458 C CA . LYS A 1 710 ? -10.927 -23.764 6.647 1.00 93.25 710 LYS A CA 1
ATOM 5459 C C . LYS A 1 710 ? -10.676 -22.259 6.753 1.00 93.25 710 LYS A C 1
ATOM 5461 O O . LYS A 1 710 ? -10.802 -21.682 7.835 1.00 93.25 710 LYS A O 1
ATOM 5466 N N . ILE A 1 711 ? -10.367 -21.631 5.624 1.00 93.75 711 ILE A N 1
ATOM 5467 C CA . ILE A 1 711 ? -10.170 -20.186 5.498 1.00 93.75 711 ILE A CA 1
ATOM 5468 C C . ILE A 1 711 ? -11.336 -19.512 4.780 1.00 93.75 711 ILE A C 1
ATOM 5470 O O . ILE A 1 711 ? -11.983 -20.107 3.923 1.00 93.75 711 ILE A O 1
ATOM 5474 N N . ASN A 1 712 ? -11.548 -18.238 5.087 1.00 92.31 712 ASN A N 1
ATOM 5475 C CA . ASN A 1 712 ? -12.373 -17.310 4.330 1.00 92.31 712 ASN A CA 1
ATOM 5476 C C . ASN A 1 712 ? -11.835 -17.159 2.892 1.00 92.31 712 ASN A C 1
ATOM 5478 O O . ASN A 1 712 ? -10.732 -16.650 2.692 1.00 92.31 712 ASN A O 1
ATOM 5482 N N . ALA A 1 713 ? -12.634 -17.551 1.897 1.00 91.56 713 ALA A N 1
ATOM 5483 C CA . ALA A 1 713 ? -12.294 -17.452 0.478 1.00 91.56 713 ALA A CA 1
ATOM 5484 C C . ALA A 1 713 ? -12.502 -16.037 -0.108 1.00 91.56 713 ALA A C 1
ATOM 5486 O O . ALA A 1 713 ? -12.192 -15.800 -1.274 1.00 91.56 713 ALA A O 1
ATOM 5487 N N . GLY A 1 714 ? -13.019 -15.082 0.671 1.00 85.88 714 GLY A N 1
ATOM 5488 C CA . GLY A 1 714 ? -13.217 -13.693 0.253 1.00 85.88 714 GLY A CA 1
ATOM 5489 C C . GLY A 1 714 ? -14.432 -13.459 -0.646 1.00 85.88 714 GLY A C 1
ATOM 5490 O O . GLY A 1 714 ? -14.454 -12.466 -1.370 1.00 85.88 714 GLY A O 1
ATOM 5491 N N . ILE A 1 715 ? -15.409 -14.367 -0.625 1.00 90.31 715 ILE A N 1
ATOM 5492 C CA . ILE A 1 715 ? -16.688 -14.267 -1.337 1.00 90.31 715 ILE A CA 1
ATOM 5493 C C . ILE A 1 715 ? -17.800 -14.585 -0.336 1.00 90.31 715 ILE A C 1
ATOM 5495 O O . ILE A 1 715 ? -17.682 -15.533 0.444 1.00 90.31 715 ILE A O 1
ATOM 5499 N N . TYR A 1 716 ? -18.869 -13.794 -0.359 1.00 92.12 716 TYR A N 1
ATOM 5500 C CA . TYR A 1 716 ? -19.953 -13.844 0.615 1.00 92.12 716 TYR A CA 1
ATOM 5501 C C . TYR A 1 716 ? -21.313 -13.558 -0.046 1.00 92.12 716 TYR A C 1
ATOM 5503 O O . TYR A 1 716 ? -21.369 -12.893 -1.082 1.00 92.12 716 TYR A O 1
ATOM 5511 N N . VAL A 1 717 ? -22.403 -13.986 0.594 1.00 94.31 717 VAL A N 1
ATOM 5512 C CA . VAL A 1 717 ? -23.770 -13.474 0.359 1.00 94.31 717 VAL A CA 1
ATOM 5513 C C . VAL A 1 717 ? -24.299 -12.945 1.684 1.00 94.31 717 VAL A C 1
ATOM 5515 O O . VAL A 1 717 ? -24.160 -13.620 2.705 1.00 94.31 717 VAL A O 1
ATOM 5518 N N . LEU A 1 718 ? -24.854 -11.735 1.685 1.00 92.44 718 LEU A N 1
ATOM 5519 C CA . LEU A 1 718 ? -25.304 -11.023 2.881 1.00 92.44 718 LEU A CA 1
ATOM 5520 C C . LEU A 1 718 ? -26.725 -10.489 2.682 1.00 92.44 718 LEU A C 1
ATOM 5522 O O . LEU A 1 718 ? -27.083 -10.069 1.581 1.00 92.44 718 LEU A O 1
ATOM 5526 N N . ASN A 1 719 ? -27.502 -10.446 3.764 1.00 92.25 719 ASN A N 1
ATOM 5527 C CA . ASN A 1 719 ? -28.794 -9.763 3.785 1.00 92.25 719 ASN A CA 1
ATOM 5528 C C . ASN A 1 719 ? -28.645 -8.270 4.154 1.00 92.25 719 ASN A C 1
ATOM 5530 O O . ASN A 1 719 ? -27.710 -7.914 4.882 1.00 92.25 719 ASN A O 1
ATOM 5534 N N . PRO A 1 720 ? -29.569 -7.383 3.725 1.00 91.38 720 PRO A N 1
ATOM 5535 C CA . PRO A 1 720 ? -29.526 -5.944 4.024 1.00 91.38 720 PRO A CA 1
ATOM 5536 C C . PRO A 1 720 ? -29.427 -5.593 5.513 1.00 91.38 720 PRO A C 1
ATOM 5538 O O . PRO A 1 720 ? -28.818 -4.584 5.868 1.00 91.38 720 PRO A O 1
ATOM 5541 N N . SER A 1 721 ? -29.921 -6.457 6.403 1.00 92.31 721 SER A N 1
ATOM 5542 C CA . SER A 1 721 ? -29.783 -6.316 7.860 1.00 92.31 721 SER A CA 1
ATOM 5543 C C . SER A 1 721 ? -28.329 -6.270 8.357 1.00 92.31 721 SER A C 1
ATOM 5545 O O . SER A 1 721 ? -28.066 -5.642 9.384 1.00 92.31 721 SER A O 1
ATOM 5547 N N . VAL A 1 722 ? -27.360 -6.824 7.611 1.00 91.25 722 VAL A N 1
ATOM 5548 C CA . VAL A 1 722 ? -25.925 -6.683 7.930 1.00 91.25 722 VAL A CA 1
ATOM 5549 C C . VAL A 1 722 ? -25.497 -5.216 7.933 1.00 91.25 722 VAL A C 1
ATOM 5551 O O . VAL A 1 722 ? -24.647 -4.826 8.735 1.00 91.25 722 VAL A O 1
ATOM 5554 N N . LEU A 1 723 ? -26.095 -4.379 7.078 1.00 90.62 723 LEU A N 1
ATOM 5555 C CA . LEU A 1 723 ? -25.745 -2.963 6.965 1.00 90.62 723 LEU A CA 1
ATOM 5556 C C . LEU A 1 723 ? -25.965 -2.233 8.296 1.00 90.62 723 LEU A C 1
ATOM 5558 O O . LEU A 1 723 ? -25.176 -1.358 8.641 1.00 90.62 723 LEU A O 1
ATOM 5562 N N . ASP A 1 724 ? -26.957 -2.616 9.103 1.00 90.75 724 ASP A N 1
ATOM 5563 C CA . ASP A 1 724 ? -27.214 -2.002 10.414 1.00 90.75 724 ASP A CA 1
ATOM 5564 C C . ASP A 1 724 ? -26.142 -2.297 11.472 1.00 90.75 724 ASP A C 1
ATOM 5566 O O . ASP A 1 724 ? -26.026 -1.554 12.449 1.00 90.75 724 ASP A O 1
ATOM 5570 N N . ARG A 1 725 ? -25.282 -3.297 11.245 1.00 91.38 725 ARG A N 1
ATOM 5571 C CA . ARG A 1 725 ? -24.074 -3.521 12.057 1.00 91.38 725 ARG A CA 1
ATOM 5572 C C . ARG A 1 725 ? -22.915 -2.602 11.671 1.00 91.38 725 ARG A C 1
ATOM 5574 O O . ARG A 1 725 ? -21.988 -2.431 12.460 1.00 91.38 725 ARG A O 1
ATOM 5581 N N . ILE A 1 726 ? -22.943 -2.015 10.473 1.00 87.31 726 ILE A N 1
ATOM 5582 C CA . ILE A 1 726 ? -21.818 -1.274 9.899 1.00 87.31 726 ILE A CA 1
ATOM 5583 C C . ILE A 1 726 ? -22.055 0.239 10.031 1.00 87.31 726 ILE A C 1
ATOM 5585 O O . ILE A 1 726 ? -22.870 0.846 9.328 1.00 87.31 726 ILE A O 1
ATOM 5589 N N . GLU A 1 727 ? -21.296 0.878 10.926 1.00 85.12 727 GLU A N 1
ATOM 5590 C CA . GLU A 1 727 ? -21.176 2.340 10.947 1.00 85.12 727 GLU A CA 1
ATOM 5591 C C . GLU A 1 727 ? -20.412 2.836 9.705 1.00 85.12 727 GLU A C 1
ATOM 5593 O O . GLU A 1 727 ? -19.420 2.232 9.304 1.00 85.12 727 GLU A O 1
ATOM 5598 N N . LEU A 1 728 ? -20.793 3.995 9.155 1.00 81.88 728 LEU A N 1
ATOM 5599 C CA . LEU A 1 728 ? -19.998 4.676 8.127 1.00 81.88 728 LEU A CA 1
ATOM 5600 C C . LEU A 1 728 ? -18.723 5.280 8.752 1.00 81.88 728 LEU A C 1
ATOM 5602 O O . LEU A 1 728 ? -18.732 6.400 9.268 1.00 81.88 728 LEU A O 1
ATOM 5606 N N . LYS A 1 729 ? -17.654 4.482 8.772 1.00 80.44 729 LYS A N 1
ATOM 5607 C CA . LYS A 1 729 ? -16.301 4.772 9.279 1.00 80.44 729 LYS A CA 1
ATOM 5608 C C . LYS A 1 729 ? -15.325 3.713 8.712 1.00 80.44 729 LYS A C 1
ATOM 5610 O O . LYS A 1 729 ? -15.795 2.729 8.140 1.00 80.44 729 LYS A O 1
ATOM 5615 N N . PRO A 1 730 ? -14.003 3.825 8.934 1.00 76.69 730 PRO A N 1
ATOM 5616 C CA . PRO A 1 730 ? -13.082 2.702 8.760 1.00 76.69 730 PRO A CA 1
ATOM 5617 C C . PRO A 1 730 ? -13.504 1.483 9.598 1.00 76.69 730 PRO A C 1
ATOM 5619 O O . PRO A 1 730 ? -13.619 1.584 10.820 1.00 76.69 730 PRO A O 1
ATOM 5622 N N . THR A 1 731 ? -13.802 0.348 8.959 1.00 78.50 731 THR A N 1
ATOM 5623 C CA . THR A 1 731 ? -14.264 -0.890 9.628 1.00 78.50 731 THR A CA 1
ATOM 5624 C C . THR A 1 731 ? -13.861 -2.127 8.824 1.00 78.50 731 THR A C 1
ATOM 5626 O O . THR A 1 731 ? -13.992 -2.139 7.597 1.00 78.50 731 THR A O 1
ATOM 5629 N N . SER A 1 732 ? -13.395 -3.185 9.493 1.00 81.88 732 SER A N 1
ATOM 5630 C CA . SER A 1 732 ? -13.093 -4.489 8.878 1.00 81.88 732 SER A CA 1
ATOM 5631 C C . SER A 1 732 ? -14.256 -5.469 9.036 1.00 81.88 732 SER A C 1
ATOM 5633 O O . SER A 1 732 ? -14.693 -5.743 10.152 1.00 81.88 732 SER A O 1
ATOM 5635 N N . ILE A 1 733 ? -14.730 -6.055 7.933 1.00 84.44 733 ILE A N 1
ATOM 5636 C CA . ILE A 1 733 ? -15.802 -7.064 7.973 1.00 84.44 733 ILE A CA 1
ATOM 5637 C C . ILE A 1 733 ? -15.339 -8.336 8.705 1.00 84.44 733 ILE A C 1
ATOM 5639 O O . ILE A 1 733 ? -16.096 -8.945 9.457 1.00 84.44 733 ILE A O 1
ATOM 5643 N N . GLU A 1 734 ? -14.055 -8.669 8.569 1.00 86.12 734 GLU A N 1
ATOM 5644 C CA . GLU A 1 734 ? -13.395 -9.830 9.164 1.00 86.12 734 GLU A CA 1
ATOM 5645 C C . GLU A 1 734 ? -13.188 -9.700 10.684 1.00 86.12 734 GLU A C 1
ATOM 5647 O O . GLU A 1 734 ? -13.175 -10.710 11.387 1.00 86.12 734 GLU A O 1
ATOM 5652 N N . LYS A 1 735 ? -13.028 -8.473 11.202 1.00 84.81 735 LYS A N 1
ATOM 5653 C CA . LYS A 1 735 ? -12.747 -8.208 12.628 1.00 84.81 735 LYS A CA 1
ATOM 5654 C C . LYS A 1 735 ? -13.926 -7.639 13.417 1.00 84.81 735 LYS A C 1
ATOM 5656 O O . LYS A 1 735 ? -14.012 -7.885 14.613 1.00 84.81 735 LYS A O 1
ATOM 5661 N N . GLU A 1 736 ? -14.803 -6.870 12.776 1.00 86.44 736 GLU A N 1
ATOM 5662 C CA . GLU A 1 736 ? -15.831 -6.054 13.446 1.00 86.44 736 GLU A CA 1
ATOM 5663 C C . GLU A 1 736 ? -17.265 -6.384 13.001 1.00 86.44 736 GLU A C 1
ATOM 5665 O O . GLU A 1 736 ? -18.202 -5.736 13.460 1.00 86.44 736 GLU A O 1
ATOM 5670 N N . VAL A 1 737 ? -17.465 -7.365 12.108 1.00 89.69 737 VAL A N 1
ATOM 5671 C CA . VAL A 1 737 ? -18.804 -7.742 11.614 1.00 89.69 737 VAL A CA 1
ATOM 5672 C C . VAL A 1 737 ? -19.034 -9.251 11.708 1.00 89.69 737 VAL A C 1
ATOM 5674 O O . VAL A 1 737 ? -19.922 -9.681 12.443 1.00 89.69 737 VAL A O 1
ATOM 5677 N N . PHE A 1 738 ? -18.223 -10.074 11.034 1.00 93.56 738 PHE A N 1
ATOM 5678 C CA . PHE A 1 738 ? -18.397 -11.533 11.039 1.00 93.56 738 PHE A CA 1
ATOM 5679 C C . PHE A 1 738 ? -18.340 -12.181 12.433 1.00 93.56 738 PHE A C 1
ATOM 5681 O O . PHE A 1 738 ? -19.182 -13.046 12.676 1.00 93.56 738 PHE A O 1
ATOM 5688 N N . PRO A 1 739 ? -17.463 -11.773 13.376 1.00 91.75 739 PRO A N 1
ATOM 5689 C CA . PRO A 1 739 ? -17.500 -12.313 14.736 1.00 91.75 739 PRO A CA 1
ATOM 5690 C C . PRO A 1 739 ? -18.868 -12.139 15.413 1.00 91.75 739 PRO A C 1
ATOM 5692 O O . PRO A 1 739 ? -19.394 -13.103 15.955 1.00 91.75 739 PRO A O 1
ATOM 5695 N N . PHE A 1 740 ? -19.513 -10.974 15.282 1.00 91.50 740 PHE A N 1
ATOM 5696 C CA . PHE A 1 740 ? -20.815 -10.716 15.911 1.00 91.50 740 PHE A CA 1
ATOM 5697 C C . PHE A 1 740 ? -21.989 -11.434 15.222 1.00 91.50 740 PHE A C 1
ATOM 5699 O O . PHE A 1 740 ? -22.948 -11.812 15.890 1.00 91.50 740 PHE A O 1
ATOM 5706 N N . ILE A 1 741 ? -21.940 -11.658 13.901 1.00 94.19 741 ILE A N 1
ATOM 5707 C CA . ILE A 1 741 ? -22.970 -12.463 13.209 1.00 94.19 741 ILE A CA 1
ATOM 5708 C C . ILE A 1 741 ? -22.798 -13.962 13.549 1.00 94.19 741 ILE A C 1
ATOM 5710 O O . ILE A 1 741 ? -23.784 -14.703 13.601 1.00 94.19 741 ILE A O 1
ATOM 5714 N N . ALA A 1 742 ? -21.564 -14.414 13.811 1.00 93.62 742 ALA A N 1
ATOM 5715 C CA . ALA A 1 742 ? -21.278 -15.760 14.313 1.00 93.62 742 ALA A CA 1
ATOM 5716 C C . ALA A 1 742 ? -21.736 -15.947 15.772 1.00 93.62 742 ALA A C 1
ATOM 5718 O O . ALA A 1 742 ? -22.427 -16.920 16.057 1.00 93.62 742 ALA A O 1
ATOM 5719 N N . GLU A 1 743 ? -21.446 -14.995 16.667 1.00 92.06 743 GLU A N 1
ATOM 5720 C CA . GLU A 1 743 ? -21.930 -14.996 18.062 1.00 92.06 743 GLU A CA 1
ATOM 5721 C C . GLU A 1 743 ? -23.468 -15.012 18.147 1.00 92.06 743 GLU A C 1
ATOM 5723 O O . GLU A 1 743 ? -24.038 -15.730 18.966 1.00 92.06 743 GLU A O 1
ATOM 5728 N N . ASP A 1 744 ? -24.150 -14.307 17.239 1.00 93.44 744 ASP A N 1
ATOM 5729 C CA . ASP A 1 744 ? -25.610 -14.360 17.074 1.00 93.44 744 ASP A CA 1
ATOM 5730 C C . ASP A 1 744 ? -26.136 -15.683 16.469 1.00 93.44 744 ASP A C 1
ATOM 5732 O O . ASP A 1 744 ? -27.346 -15.851 16.291 1.00 93.44 744 ASP A O 1
ATOM 5736 N N . GLY A 1 745 ? -25.259 -16.612 16.075 1.00 93.56 745 GLY A N 1
ATOM 5737 C CA . GLY A 1 745 ? -25.621 -17.875 15.428 1.00 93.56 745 GLY A CA 1
ATOM 5738 C C . GLY A 1 745 ? -26.277 -17.712 14.050 1.00 93.56 745 GLY A C 1
ATOM 5739 O O . GLY A 1 745 ? -27.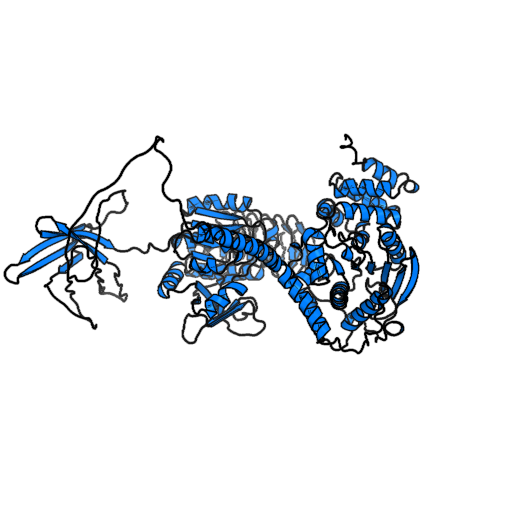019 -18.603 13.620 1.00 93.56 745 GLY A O 1
ATOM 5740 N N . ARG A 1 746 ? -26.046 -16.580 13.367 1.00 96.25 746 ARG A N 1
ATOM 5741 C CA . ARG A 1 746 ? -26.680 -16.188 12.090 1.00 96.25 746 ARG A CA 1
ATOM 5742 C C . ARG A 1 746 ? -25.756 -16.276 10.866 1.00 96.25 746 ARG A C 1
ATOM 5744 O O . ARG A 1 746 ? -26.213 -16.016 9.752 1.00 96.25 746 ARG A O 1
ATOM 5751 N N . LEU A 1 747 ? -24.487 -16.646 11.053 1.00 97.25 747 LEU A N 1
ATOM 5752 C CA . LEU A 1 747 ? -23.471 -16.739 9.997 1.00 97.25 747 LEU A CA 1
ATOM 5753 C C . LEU A 1 747 ? -23.179 -18.200 9.618 1.00 97.25 747 LEU A C 1
ATOM 5755 O O . LEU A 1 747 ? -22.992 -19.044 10.498 1.00 97.25 747 LEU A O 1
ATOM 5759 N N . HIS A 1 748 ? -23.113 -18.499 8.320 1.00 98.19 748 HIS A N 1
ATOM 5760 C CA . HIS A 1 748 ? -22.904 -19.855 7.794 1.00 98.19 748 HIS A CA 1
ATOM 5761 C C . HIS A 1 748 ? -21.700 -19.951 6.838 1.00 98.19 748 HIS A C 1
ATOM 5763 O O . HIS A 1 748 ? -21.297 -18.966 6.224 1.00 98.19 748 HIS A O 1
ATOM 5769 N N . THR A 1 749 ? -21.142 -21.153 6.674 1.00 97.00 749 THR A N 1
ATOM 5770 C CA . THR A 1 749 ? -20.151 -21.494 5.639 1.00 97.00 749 THR A CA 1
ATOM 5771 C C . THR A 1 749 ? -20.774 -22.204 4.447 1.00 97.00 749 THR A C 1
ATOM 5773 O O . THR A 1 749 ? -21.557 -23.134 4.640 1.00 97.00 749 THR A O 1
ATOM 5776 N N . PHE A 1 750 ? -20.286 -21.882 3.253 1.00 96.56 750 PHE A N 1
ATOM 5777 C CA . PHE A 1 750 ? -20.390 -22.707 2.051 1.00 96.56 750 PHE A CA 1
ATOM 5778 C C . PHE A 1 750 ? -18.984 -23.230 1.705 1.00 96.56 750 PHE A C 1
ATOM 5780 O O . PHE A 1 750 ? -18.068 -22.428 1.522 1.00 96.56 750 PHE A O 1
ATOM 5787 N N . ASP A 1 751 ? -18.774 -24.550 1.671 1.00 94.69 751 ASP A N 1
ATOM 5788 C CA . ASP A 1 751 ? -17.474 -25.132 1.291 1.00 94.69 751 ASP A CA 1
ATOM 5789 C C . ASP A 1 751 ? -17.297 -25.050 -0.239 1.00 94.69 751 ASP A C 1
ATOM 5791 O O . ASP A 1 751 ? -18.144 -25.522 -0.992 1.00 94.69 751 ASP A O 1
ATOM 5795 N N . LEU A 1 752 ? -16.205 -24.439 -0.707 1.00 93.56 752 LEU A N 1
ATOM 5796 C CA . LEU A 1 752 ? -15.919 -24.264 -2.134 1.00 93.56 752 LEU A CA 1
ATOM 5797 C C . LEU A 1 752 ? -15.353 -25.537 -2.768 1.00 93.56 752 LEU A C 1
ATOM 5799 O O . LEU A 1 752 ? -14.263 -25.986 -2.405 1.00 93.56 752 LEU A O 1
ATOM 5803 N N . GLU A 1 753 ? -16.039 -26.046 -3.787 1.00 87.44 753 GLU A N 1
ATOM 5804 C CA . GLU A 1 753 ? -15.484 -27.027 -4.720 1.00 87.44 753 GLU A CA 1
ATOM 5805 C C . GLU A 1 753 ? -14.722 -26.342 -5.871 1.00 87.44 753 GLU A C 1
ATOM 5807 O O . GLU A 1 753 ? -14.983 -25.189 -6.217 1.00 87.44 753 GLU A O 1
ATOM 5812 N N . GLY A 1 754 ? -13.767 -27.053 -6.480 1.00 87.06 754 GLY A N 1
ATOM 5813 C CA . GLY A 1 754 ? -12.940 -26.525 -7.574 1.00 87.06 754 GLY A CA 1
ATOM 5814 C C . GLY A 1 754 ? -11.625 -25.893 -7.105 1.00 87.06 754 GLY A C 1
ATOM 5815 O O . GLY A 1 754 ? -10.993 -26.388 -6.170 1.00 87.06 754 GLY A O 1
ATOM 5816 N N . PHE A 1 755 ? -11.162 -24.843 -7.794 1.00 91.44 755 PHE A N 1
ATOM 5817 C CA . PHE A 1 755 ? -9.929 -24.122 -7.433 1.00 91.44 755 PHE A CA 1
ATOM 5818 C C . PHE A 1 755 ? -10.217 -22.733 -6.843 1.00 91.44 755 PHE A C 1
ATOM 5820 O O . PHE A 1 755 ? -11.284 -22.155 -7.042 1.00 91.44 755 PHE A O 1
ATOM 5827 N N . TRP A 1 756 ? -9.228 -22.171 -6.142 1.00 93.94 756 TRP A N 1
ATOM 5828 C CA . TRP A 1 756 ? -9.286 -20.830 -5.556 1.00 93.94 756 TRP A CA 1
ATOM 5829 C C . TRP A 1 756 ? -7.889 -20.203 -5.436 1.00 93.94 756 TRP A C 1
ATOM 5831 O O . TRP A 1 756 ? -6.919 -20.928 -5.206 1.00 93.94 756 TRP A O 1
ATOM 5841 N N . MET A 1 757 ? -7.781 -18.873 -5.563 1.00 93.19 757 MET A N 1
ATOM 5842 C CA . MET A 1 757 ? -6.566 -18.103 -5.246 1.00 93.19 757 MET A CA 1
ATOM 5843 C C . MET A 1 757 ? -6.853 -16.603 -4.997 1.00 93.19 757 MET A C 1
ATOM 5845 O O . MET A 1 757 ? -7.547 -15.985 -5.806 1.00 93.19 757 MET A O 1
ATOM 5849 N N . ASP A 1 758 ? -6.245 -15.989 -3.964 1.00 89.56 758 ASP A N 1
ATOM 5850 C CA . ASP A 1 758 ? -5.980 -14.529 -3.930 1.00 89.56 758 ASP A CA 1
ATOM 5851 C C . ASP A 1 758 ? -4.773 -14.258 -4.841 1.00 89.56 758 ASP A C 1
ATOM 5853 O O . ASP A 1 758 ? -3.623 -14.432 -4.442 1.00 89.56 758 ASP A O 1
ATOM 5857 N N . VAL A 1 759 ? -5.013 -13.824 -6.081 1.00 90.50 759 VAL A N 1
ATOM 5858 C CA . VAL A 1 759 ? -3.950 -13.518 -7.062 1.00 90.50 759 VAL A CA 1
ATOM 5859 C C . VAL A 1 759 ? -3.262 -12.172 -6.783 1.00 90.50 759 VAL A C 1
ATOM 5861 O O . VAL A 1 759 ? -2.597 -11.588 -7.635 1.00 90.50 759 VAL A O 1
ATOM 5864 N N . GLY A 1 760 ? -3.421 -11.631 -5.577 1.00 84.50 760 GLY A N 1
ATOM 5865 C CA . GLY A 1 760 ? -3.068 -10.271 -5.213 1.00 84.50 760 GLY A CA 1
ATOM 5866 C C . GLY A 1 760 ? -1.590 -9.950 -5.030 1.00 84.50 760 GLY A C 1
ATOM 5867 O O . GLY A 1 760 ? -1.303 -8.815 -4.646 1.00 84.50 760 GLY A O 1
ATOM 5868 N N . GLN A 1 761 ? -0.689 -10.898 -5.291 1.00 88.12 761 GLN A N 1
ATOM 5869 C CA . GLN A 1 761 ? 0.766 -10.725 -5.292 1.00 88.12 761 GLN A CA 1
ATOM 5870 C C . GLN A 1 761 ? 1.435 -11.669 -6.315 1.00 88.12 761 GLN A C 1
ATOM 5872 O O . GLN A 1 761 ? 0.889 -12.739 -6.579 1.00 88.12 761 GLN A O 1
ATOM 5877 N N . PRO A 1 762 ? 2.616 -11.346 -6.886 1.00 92.69 762 PRO A N 1
ATOM 5878 C CA . PRO A 1 762 ? 3.146 -12.028 -8.076 1.00 92.69 762 PRO A CA 1
ATOM 5879 C C . PRO A 1 762 ? 3.312 -13.549 -7.981 1.00 92.69 762 PRO A C 1
ATOM 5881 O O . PRO A 1 762 ? 3.052 -14.261 -8.951 1.00 92.69 762 PRO A O 1
ATOM 5884 N N . LYS A 1 763 ? 3.734 -14.067 -6.820 1.00 92.00 763 LYS A N 1
ATOM 5885 C CA . LYS A 1 763 ? 3.902 -15.517 -6.612 1.00 92.00 763 LYS A CA 1
ATOM 5886 C C . LYS A 1 763 ? 2.572 -16.260 -6.722 1.00 92.00 763 LYS A C 1
ATOM 5888 O O . LYS A 1 763 ? 2.523 -17.318 -7.353 1.00 92.00 763 LYS A O 1
ATOM 5893 N N . ASP A 1 764 ? 1.521 -15.665 -6.172 1.00 91.88 764 ASP A N 1
ATOM 5894 C CA . ASP A 1 764 ? 0.181 -16.240 -6.089 1.00 91.88 764 ASP A CA 1
ATOM 5895 C C . ASP A 1 764 ? -0.606 -15.968 -7.370 1.00 91.88 764 ASP A C 1
ATOM 5897 O O . ASP A 1 764 ? -1.347 -16.832 -7.815 1.00 91.88 764 ASP A O 1
ATOM 5901 N N . PHE A 1 765 ? -0.341 -14.851 -8.055 1.00 95.62 765 PHE A N 1
ATOM 5902 C CA . PHE A 1 765 ? -0.785 -14.602 -9.428 1.00 95.62 765 PHE A CA 1
ATOM 5903 C C . PHE A 1 765 ? -0.300 -15.715 -10.368 1.00 95.62 765 PHE A C 1
ATOM 5905 O O . PHE A 1 765 ? -1.104 -16.347 -11.045 1.00 95.62 765 PHE A O 1
ATOM 5912 N N . LEU A 1 766 ? 0.995 -16.055 -10.333 1.00 97.00 766 LEU A N 1
ATOM 5913 C CA . LEU A 1 766 ? 1.555 -17.156 -11.127 1.00 97.00 766 LEU A CA 1
ATOM 5914 C C . LEU A 1 766 ? 1.008 -18.538 -10.725 1.00 97.00 766 LEU A C 1
ATOM 5916 O O . LEU A 1 766 ? 0.853 -19.407 -11.583 1.00 97.00 766 LEU A O 1
ATOM 5920 N N . THR A 1 767 ? 0.718 -18.772 -9.442 1.00 95.69 767 THR A N 1
ATOM 5921 C CA . THR A 1 767 ? 0.110 -20.033 -8.973 1.00 95.69 767 THR A CA 1
ATOM 5922 C C . THR A 1 767 ? -1.365 -20.125 -9.364 1.00 95.69 767 THR A C 1
ATOM 5924 O O . THR A 1 767 ? -1.788 -21.155 -9.881 1.00 95.69 767 THR A O 1
ATOM 5927 N N . GLY A 1 768 ? -2.122 -19.036 -9.229 1.00 95.69 768 GLY A N 1
ATOM 5928 C CA . GLY A 1 768 ? -3.486 -18.895 -9.726 1.00 95.69 768 GLY A CA 1
ATOM 5929 C C . GLY A 1 768 ? -3.562 -19.136 -11.229 1.00 95.69 768 GLY A C 1
ATOM 5930 O O . GLY A 1 768 ? -4.406 -19.910 -11.663 1.00 95.69 768 GLY A O 1
ATOM 5931 N N . THR A 1 769 ? -2.626 -18.596 -12.021 1.00 97.50 769 THR A N 1
ATOM 5932 C CA . THR A 1 769 ? -2.520 -18.894 -13.460 1.00 97.50 769 THR A CA 1
ATOM 5933 C C . THR A 1 769 ? -2.351 -20.394 -13.715 1.00 97.50 769 THR A C 1
ATOM 5935 O O . THR A 1 769 ? -3.005 -20.944 -14.598 1.00 97.50 769 THR A O 1
ATOM 5938 N N . CYS A 1 770 ? -1.524 -21.095 -12.928 1.00 97.38 770 CYS A N 1
ATOM 5939 C CA . CYS A 1 770 ? -1.377 -22.551 -13.047 1.00 97.38 770 CYS A CA 1
ATOM 5940 C C . CYS A 1 770 ? -2.688 -23.295 -12.749 1.00 97.38 770 CYS A C 1
ATOM 5942 O O . CYS A 1 770 ? -3.027 -24.239 -13.464 1.00 97.38 770 CYS A O 1
ATOM 5944 N N . LEU A 1 771 ? -3.412 -22.884 -11.704 1.00 96.62 771 LEU A N 1
ATOM 5945 C CA . LEU A 1 771 ? -4.683 -23.490 -11.299 1.00 96.62 771 LEU A CA 1
ATOM 5946 C C . LEU A 1 771 ? -5.786 -23.224 -12.330 1.00 96.62 771 LEU A C 1
ATOM 5948 O O . LEU A 1 771 ? -6.426 -24.170 -12.779 1.00 96.62 771 LEU A O 1
ATOM 5952 N N . TYR A 1 772 ? -5.941 -21.976 -12.774 1.00 97.12 772 TYR A N 1
ATOM 5953 C CA . TYR A 1 772 ? -6.945 -21.565 -13.754 1.00 97.12 772 TYR A CA 1
ATOM 5954 C C . TYR A 1 772 ? -6.748 -22.253 -15.109 1.00 97.12 772 TYR A C 1
ATOM 5956 O O . TYR A 1 772 ? -7.679 -22.865 -15.623 1.00 97.12 772 TYR A O 1
ATOM 5964 N N . LEU A 1 773 ? -5.521 -22.284 -15.645 1.00 97.38 773 LEU A N 1
ATOM 5965 C CA . LEU A 1 773 ? -5.229 -23.034 -16.875 1.00 97.38 773 LEU A CA 1
ATOM 5966 C C . LEU A 1 773 ? -5.490 -24.547 -16.713 1.00 97.38 773 LEU A C 1
ATOM 5968 O O . LEU A 1 773 ? -5.831 -25.219 -17.682 1.00 97.38 773 LEU A O 1
ATOM 5972 N N . SER A 1 774 ? -5.364 -25.089 -15.495 1.00 96.75 774 SER A N 1
ATOM 5973 C CA . SER A 1 774 ? -5.678 -26.495 -15.175 1.00 96.75 774 SER A CA 1
ATOM 5974 C C . SER A 1 774 ? -7.165 -26.763 -14.900 1.00 96.75 774 SER A C 1
ATOM 5976 O O . SER A 1 774 ? -7.580 -27.922 -14.911 1.00 96.75 774 SER A O 1
ATOM 5978 N N . HIS A 1 775 ? -7.960 -25.718 -14.660 1.00 95.25 775 HIS A N 1
ATOM 5979 C CA . HIS A 1 775 ? -9.423 -25.749 -14.660 1.00 95.25 775 HIS A CA 1
ATOM 5980 C C . HIS A 1 775 ? -9.943 -25.662 -16.104 1.00 95.25 775 HIS A C 1
ATOM 5982 O O . HIS A 1 775 ? -10.737 -26.512 -16.505 1.00 95.25 775 HIS A O 1
ATOM 5988 N N . LEU A 1 776 ? -9.435 -24.722 -16.916 1.00 95.31 776 LEU A N 1
ATOM 5989 C CA . LEU A 1 776 ? -9.810 -24.591 -18.332 1.00 95.31 776 LEU A CA 1
ATOM 5990 C C . LEU A 1 776 ? -9.548 -25.890 -19.100 1.00 95.31 776 LEU A C 1
ATOM 5992 O O . LEU A 1 776 ? -10.450 -26.390 -19.757 1.00 95.31 776 LEU A O 1
ATOM 5996 N N . ALA A 1 777 ? -8.392 -26.530 -18.896 1.00 95.50 777 ALA A N 1
ATOM 5997 C CA . ALA A 1 777 ? -8.068 -27.835 -19.487 1.00 95.50 777 ALA A CA 1
ATOM 5998 C C . ALA A 1 777 ? -9.054 -28.982 -19.147 1.00 95.50 777 ALA A C 1
ATOM 6000 O O . ALA A 1 777 ? -8.929 -30.068 -19.710 1.00 95.50 777 ALA A O 1
ATOM 6001 N N . LYS A 1 778 ? -10.001 -28.773 -18.217 1.00 94.25 778 LYS A N 1
ATOM 6002 C CA . LYS A 1 778 ? -11.067 -29.721 -17.854 1.00 94.25 778 LYS A CA 1
ATOM 6003 C C . LYS A 1 778 ? -12.468 -29.284 -18.296 1.00 94.25 778 LYS A C 1
ATOM 6005 O O . LYS A 1 778 ? -13.292 -30.164 -18.520 1.00 94.25 778 LYS A O 1
ATOM 6010 N N . LYS A 1 779 ? -12.754 -27.975 -18.351 1.00 92.25 779 LYS A N 1
ATOM 6011 C CA . LYS A 1 779 ? -14.096 -27.433 -18.659 1.00 92.25 779 LYS A CA 1
ATOM 6012 C C . LYS A 1 779 ? -14.207 -26.793 -20.045 1.00 92.25 779 LYS A C 1
ATOM 6014 O O . LYS A 1 779 ? -15.190 -27.034 -20.729 1.00 92.25 779 LYS A O 1
ATOM 6019 N N . GLU A 1 780 ? -13.206 -26.005 -20.429 1.00 93.94 780 GLU A N 1
ATOM 6020 C CA . GLU A 1 780 ? -13.176 -25.149 -21.627 1.00 93.94 780 GLU A CA 1
ATOM 6021 C C . GLU A 1 780 ? -11.798 -25.293 -22.328 1.00 93.94 780 GLU A C 1
ATOM 6023 O O . GLU A 1 780 ? -11.018 -24.333 -22.412 1.00 93.94 780 GLU A O 1
ATOM 6028 N N . PRO A 1 781 ? -11.396 -26.517 -22.743 1.00 94.94 781 PRO A N 1
ATOM 6029 C CA . PRO A 1 781 ? -10.062 -26.784 -23.288 1.00 94.94 781 PRO A CA 1
ATOM 6030 C C . PRO A 1 781 ? -9.790 -26.065 -24.619 1.00 94.94 781 PRO A C 1
ATOM 6032 O O . PRO A 1 781 ? -8.631 -25.866 -24.976 1.00 94.94 781 PRO A O 1
ATOM 6035 N N . GLU A 1 782 ? -10.829 -25.648 -25.341 1.00 94.75 782 GLU A N 1
ATOM 6036 C CA . GLU A 1 782 ? -10.761 -24.833 -26.558 1.00 94.75 782 GLU A CA 1
ATOM 6037 C C . GLU A 1 782 ? -10.256 -23.397 -26.332 1.00 94.75 782 GLU A C 1
ATOM 6039 O O . GLU A 1 782 ? -9.829 -22.752 -27.289 1.00 94.75 782 GLU A O 1
ATOM 6044 N N . LEU A 1 783 ? -10.230 -22.909 -25.083 1.00 94.31 783 LEU A N 1
ATOM 6045 C CA . LEU A 1 783 ? -9.568 -21.647 -24.716 1.00 94.31 783 LEU A CA 1
ATOM 6046 C C . LEU A 1 783 ? -8.045 -21.792 -24.523 1.00 94.31 783 LEU A C 1
ATOM 6048 O O . LEU A 1 783 ? -7.358 -20.819 -24.198 1.00 94.31 783 LEU A O 1
ATOM 6052 N N . LEU A 1 784 ? -7.500 -22.998 -24.711 1.00 97.00 784 LEU A N 1
ATOM 6053 C CA . LEU A 1 784 ? -6.068 -23.283 -24.666 1.00 97.00 784 LEU A CA 1
ATOM 6054 C C . LEU A 1 784 ? -5.519 -23.566 -26.070 1.00 97.00 784 LEU A C 1
ATOM 6056 O O . LEU A 1 784 ? -6.206 -24.075 -26.955 1.00 97.00 784 LEU A O 1
ATOM 6060 N N . ALA A 1 785 ? -4.234 -23.275 -26.270 1.00 95.44 785 ALA A N 1
ATOM 6061 C CA . ALA A 1 785 ? -3.528 -23.651 -27.485 1.00 95.44 785 ALA A CA 1
ATOM 6062 C C . ALA A 1 785 ? -3.509 -25.181 -27.627 1.00 95.44 785 ALA A C 1
ATOM 6064 O O . ALA A 1 785 ? -3.175 -25.903 -26.684 1.00 95.44 785 ALA A O 1
ATOM 6065 N N . ASN A 1 786 ? -3.846 -25.674 -28.822 1.00 91.69 786 ASN A N 1
ATOM 6066 C CA . ASN A 1 786 ? -3.893 -27.105 -29.106 1.00 91.69 786 ASN A CA 1
ATOM 6067 C C . ASN A 1 786 ? -2.522 -27.756 -28.798 1.00 91.69 786 ASN A C 1
ATOM 6069 O O . ASN A 1 786 ? -1.512 -27.280 -29.321 1.00 91.69 786 ASN A O 1
ATOM 6073 N N . PRO A 1 787 ? -2.452 -28.858 -28.022 1.00 89.69 787 PRO A N 1
ATOM 6074 C CA . PRO A 1 787 ? -1.193 -29.557 -27.729 1.00 89.69 787 PRO A CA 1
ATOM 6075 C C . PRO A 1 787 ? -0.425 -30.082 -28.955 1.00 89.69 787 PRO A C 1
ATOM 6077 O O . PRO A 1 787 ? 0.709 -30.529 -28.812 1.00 89.69 787 PRO A O 1
ATOM 6080 N N . SER A 1 788 ? -1.039 -30.050 -30.142 1.00 90.19 788 SER A N 1
ATOM 6081 C CA . SER A 1 788 ? -0.435 -30.407 -31.434 1.00 90.19 788 SER A CA 1
ATOM 6082 C C . SER A 1 788 ? 0.270 -29.233 -32.132 1.00 90.19 788 SER A C 1
ATOM 6084 O O . SER A 1 788 ? 0.868 -29.437 -33.187 1.00 90.19 788 SER A O 1
ATOM 6086 N N . CYS A 1 789 ? 0.174 -28.007 -31.602 1.00 91.31 789 CYS A N 1
ATOM 6087 C CA . CYS A 1 789 ? 0.906 -26.848 -32.114 1.00 91.31 789 CYS A CA 1
ATOM 6088 C C . CYS A 1 789 ? 2.418 -27.039 -31.917 1.00 91.31 789 CYS A C 1
ATOM 6090 O O . CYS A 1 789 ? 2.868 -27.406 -30.834 1.00 91.31 789 CYS A O 1
ATOM 6092 N N . ASP A 1 790 ? 3.205 -26.724 -32.943 1.00 91.19 790 ASP A N 1
ATOM 6093 C CA . ASP A 1 790 ? 4.660 -26.919 -32.991 1.00 91.19 790 ASP A CA 1
ATOM 6094 C C . ASP A 1 790 ? 5.435 -26.196 -31.873 1.00 91.19 790 ASP A C 1
ATOM 6096 O O . ASP A 1 790 ? 6.434 -26.717 -31.376 1.00 91.19 790 ASP A O 1
ATOM 6100 N N . TYR A 1 791 ? 4.947 -25.037 -31.427 1.00 94.19 791 TYR A N 1
ATOM 6101 C CA . TYR A 1 791 ? 5.509 -24.274 -30.308 1.00 94.19 791 TYR A CA 1
ATOM 6102 C C . TYR A 1 791 ? 5.109 -24.781 -28.905 1.00 94.19 791 TYR A C 1
ATOM 6104 O O . TYR A 1 791 ? 5.729 -24.379 -27.910 1.00 94.19 791 TYR A O 1
ATOM 6112 N N . VAL A 1 792 ? 4.077 -25.627 -28.777 1.00 95.19 792 VAL A N 1
ATOM 6113 C CA . VAL A 1 792 ? 3.591 -26.129 -27.477 1.00 95.19 792 VAL A CA 1
ATOM 6114 C C . VAL A 1 792 ? 4.421 -27.340 -27.064 1.00 95.19 792 VAL A C 1
ATOM 6116 O O . VAL A 1 792 ? 4.281 -28.439 -27.586 1.00 95.19 792 VAL A O 1
ATOM 6119 N N . HIS A 1 793 ? 5.298 -27.154 -26.079 1.00 93.44 793 HIS A N 1
ATOM 6120 C CA . HIS A 1 793 ? 6.208 -28.211 -25.649 1.00 93.44 793 HIS A CA 1
ATOM 6121 C C . HIS A 1 793 ? 5.544 -29.216 -24.694 1.00 93.44 793 HIS A C 1
ATOM 6123 O O . HIS A 1 793 ? 5.860 -30.407 -24.754 1.00 93.44 793 HIS A O 1
ATOM 6129 N N . LYS A 1 794 ? 4.705 -28.744 -23.759 1.00 92.38 794 LYS A N 1
ATOM 6130 C CA . LYS A 1 794 ? 4.059 -29.576 -22.721 1.00 92.38 794 LYS A CA 1
ATOM 6131 C C . LYS A 1 794 ? 3.041 -28.788 -21.889 1.00 92.38 794 LYS A C 1
ATOM 6133 O O . LYS A 1 794 ? 3.344 -27.694 -21.419 1.00 92.38 794 LYS A O 1
ATOM 6138 N N . GLY A 1 795 ? 1.911 -29.420 -21.573 1.00 93.38 795 GLY A N 1
ATOM 6139 C CA . GLY A 1 795 ? 0.910 -28.903 -20.632 1.00 93.38 795 GLY A CA 1
ATOM 6140 C C . GLY A 1 795 ? 0.184 -27.642 -21.108 1.00 93.38 795 GLY A C 1
ATOM 6141 O O . GLY A 1 795 ? 0.221 -27.294 -22.283 1.00 93.38 795 GLY A O 1
ATOM 6142 N N . ASN A 1 796 ? -0.497 -26.974 -20.178 1.00 97.25 796 ASN A N 1
ATOM 6143 C CA . ASN A 1 796 ? -1.503 -25.965 -20.510 1.00 97.25 796 ASN A CA 1
ATOM 6144 C C . ASN A 1 796 ? -0.857 -24.638 -20.935 1.00 97.25 796 ASN A C 1
ATOM 6146 O O . ASN A 1 796 ? -0.024 -24.086 -20.211 1.00 97.25 796 ASN A O 1
ATOM 6150 N N . VAL A 1 797 ? -1.256 -24.116 -22.094 1.00 98.25 797 VAL A N 1
ATOM 6151 C CA . VAL A 1 797 ? -0.771 -22.851 -22.659 1.00 98.25 797 VAL A CA 1
ATOM 6152 C C . VAL A 1 797 ? -1.969 -22.078 -23.205 1.00 98.25 797 VAL A C 1
ATOM 6154 O O . VAL A 1 797 ? -2.769 -22.641 -23.942 1.00 98.25 797 VAL A O 1
ATOM 6157 N N . MET A 1 798 ? -2.083 -20.797 -22.866 1.00 98.38 798 MET A N 1
ATOM 6158 C CA . MET A 1 798 ? -3.042 -19.860 -23.453 1.00 98.38 798 MET A CA 1
ATOM 6159 C C . MET A 1 798 ? -2.284 -18.847 -24.315 1.00 98.38 798 MET A C 1
ATOM 6161 O O . MET A 1 798 ? -1.271 -18.296 -23.878 1.00 98.38 798 MET A O 1
ATOM 6165 N N . VAL A 1 799 ? -2.773 -18.603 -25.529 1.00 98.06 799 VAL A N 1
ATOM 6166 C CA . VAL A 1 799 ? -2.189 -17.664 -26.498 1.00 98.06 799 VAL A CA 1
ATOM 6167 C C . VAL A 1 799 ? -3.315 -16.828 -27.088 1.00 98.06 799 VAL A C 1
ATOM 6169 O O . VAL A 1 799 ? -4.301 -17.388 -27.562 1.00 98.06 799 VAL A O 1
ATOM 6172 N N . ASP A 1 800 ? -3.180 -15.504 -27.067 1.00 98.12 800 ASP A N 1
ATOM 6173 C CA . ASP A 1 800 ? -4.114 -14.626 -27.769 1.00 98.12 800 ASP A CA 1
ATOM 6174 C C . ASP A 1 800 ? -3.991 -14.786 -29.302 1.00 98.12 800 ASP A C 1
ATOM 6176 O O . ASP A 1 800 ? -2.866 -14.821 -29.808 1.00 98.12 800 ASP A O 1
ATOM 6180 N N . PRO A 1 801 ? -5.096 -14.822 -30.075 1.00 96.62 801 PRO A N 1
ATOM 6181 C CA . PRO A 1 801 ? -5.050 -14.955 -31.536 1.00 96.62 801 PRO A CA 1
ATOM 6182 C C . PRO A 1 801 ? -4.256 -13.870 -32.288 1.00 96.62 801 PRO A C 1
ATOM 6184 O O . PRO A 1 801 ? -3.917 -14.070 -33.454 1.00 96.62 801 PRO A O 1
ATOM 6187 N N . THR A 1 802 ? -3.971 -12.722 -31.664 1.00 98.12 802 THR A N 1
ATOM 6188 C CA . THR A 1 802 ? -3.153 -11.644 -32.250 1.00 98.12 802 THR A CA 1
ATOM 6189 C C . THR A 1 802 ? -1.649 -11.786 -31.979 1.00 98.12 802 THR A C 1
ATOM 6191 O O . THR A 1 802 ? -0.844 -11.105 -32.625 1.00 98.12 802 THR A O 1
ATOM 6194 N N . ALA A 1 803 ? -1.252 -12.668 -31.055 1.00 98.12 803 ALA A N 1
ATOM 6195 C CA . ALA A 1 803 ? 0.146 -12.910 -30.719 1.00 98.12 803 ALA A CA 1
ATOM 6196 C C . ALA A 1 803 ? 0.892 -13.637 -31.852 1.00 98.12 803 ALA A C 1
ATOM 6198 O O . ALA A 1 803 ? 0.345 -14.478 -32.566 1.00 98.12 803 ALA A O 1
ATOM 6199 N N . LYS A 1 804 ? 2.181 -13.327 -32.009 1.00 98.44 804 LYS A N 1
ATOM 6200 C CA . LYS A 1 804 ? 3.053 -13.900 -33.046 1.00 98.44 804 LYS A CA 1
ATOM 6201 C C . LYS A 1 804 ? 4.133 -14.742 -32.391 1.00 98.44 804 LYS A C 1
ATOM 6203 O O . LYS A 1 804 ? 4.850 -14.245 -31.526 1.00 98.44 804 LYS A O 1
ATOM 6208 N N . ILE A 1 805 ? 4.255 -15.997 -32.816 1.00 98.44 805 ILE A N 1
ATOM 6209 C CA . ILE A 1 805 ? 5.214 -16.960 -32.267 1.00 98.44 805 ILE A CA 1
ATOM 6210 C C . ILE A 1 805 ? 6.191 -17.393 -33.364 1.00 98.44 805 ILE A C 1
ATOM 6212 O O . ILE A 1 805 ? 5.779 -17.735 -34.472 1.00 98.44 805 ILE A O 1
ATOM 6216 N N . GLY A 1 806 ? 7.484 -17.323 -33.051 1.00 97.62 806 GLY A N 1
ATOM 6217 C CA . GLY A 1 806 ? 8.588 -17.744 -33.905 1.00 97.62 806 GLY A CA 1
ATOM 6218 C C . GLY A 1 806 ? 8.776 -19.261 -33.956 1.00 97.62 806 GLY A C 1
ATOM 6219 O O . GLY A 1 806 ? 8.127 -20.034 -33.250 1.00 97.62 806 GLY A O 1
ATOM 6220 N N . LYS A 1 807 ? 9.708 -19.694 -34.797 1.00 97.44 807 LYS A N 1
ATOM 6221 C CA . LYS A 1 807 ? 10.044 -21.107 -35.014 1.00 97.44 807 LYS A CA 1
ATOM 6222 C C . LYS A 1 807 ? 10.781 -21.694 -33.817 1.00 97.44 807 LYS A C 1
ATOM 6224 O O . LYS A 1 807 ? 11.402 -20.970 -33.046 1.00 97.44 807 LYS A O 1
ATOM 6229 N N . ASP A 1 808 ? 10.732 -23.017 -33.676 1.00 97.06 808 ASP A N 1
ATOM 6230 C CA . ASP A 1 808 ? 11.506 -23.791 -32.689 1.00 97.06 808 ASP A CA 1
ATOM 6231 C C . ASP A 1 808 ? 11.300 -23.379 -31.210 1.00 97.06 808 ASP A C 1
ATOM 6233 O O . ASP A 1 808 ? 12.069 -23.775 -30.323 1.00 97.06 808 ASP A O 1
ATOM 6237 N N . CYS A 1 809 ? 10.247 -22.604 -30.925 1.00 98.12 809 CYS A N 1
ATOM 6238 C CA . CYS A 1 809 ? 9.848 -22.207 -29.578 1.00 98.12 809 CYS A CA 1
ATOM 6239 C C . CYS A 1 809 ? 9.505 -23.422 -28.707 1.00 98.12 809 CYS A C 1
ATOM 6241 O O . CYS A 1 809 ? 9.040 -24.455 -29.187 1.00 98.12 809 CYS A O 1
ATOM 6243 N N . ARG A 1 810 ? 9.689 -23.290 -27.388 1.00 98.12 810 ARG A N 1
ATOM 6244 C CA . ARG A 1 810 ? 9.248 -24.296 -26.409 1.00 98.12 810 ARG A CA 1
ATOM 6245 C C . ARG A 1 810 ? 8.454 -23.649 -25.289 1.00 98.12 810 ARG A C 1
ATOM 6247 O O . ARG A 1 810 ? 9.021 -23.141 -24.320 1.00 98.12 810 ARG A O 1
ATOM 6254 N N . ILE A 1 811 ? 7.137 -23.690 -25.435 1.00 98.50 811 ILE A N 1
ATOM 6255 C CA . ILE A 1 811 ? 6.189 -23.007 -24.559 1.00 98.50 811 ILE A CA 1
ATOM 6256 C C . ILE A 1 811 ? 5.449 -24.045 -23.704 1.00 98.50 811 ILE A C 1
ATOM 6258 O O . ILE A 1 811 ? 4.933 -25.037 -24.219 1.00 98.50 811 ILE A O 1
ATOM 6262 N N . GLY A 1 812 ? 5.415 -23.825 -22.389 1.00 97.00 812 GLY A N 1
ATOM 6263 C CA . GLY A 1 812 ? 4.668 -24.629 -21.420 1.00 97.00 812 GLY A CA 1
ATOM 6264 C C . GLY A 1 812 ? 5.525 -25.467 -20.448 1.00 97.00 812 GLY A C 1
ATOM 6265 O O . GLY A 1 812 ? 6.714 -25.707 -20.681 1.00 97.00 812 GLY A O 1
ATOM 6266 N N . PRO A 1 813 ? 4.937 -25.945 -19.333 1.00 97.19 813 PRO A N 1
ATOM 6267 C CA . PRO A 1 813 ? 3.538 -25.764 -18.941 1.00 97.19 813 PRO A CA 1
ATOM 6268 C C . PRO A 1 813 ? 3.249 -24.389 -18.331 1.00 97.19 813 PRO A C 1
ATOM 6270 O O . PRO A 1 813 ? 4.154 -23.681 -17.881 1.00 97.19 813 PRO A O 1
ATOM 6273 N N . ASN A 1 814 ? 1.958 -24.084 -18.244 1.00 97.75 814 ASN A N 1
ATOM 6274 C CA . ASN A 1 814 ? 1.349 -22.974 -17.517 1.00 97.75 814 ASN A CA 1
ATOM 6275 C C . ASN A 1 814 ? 1.858 -21.609 -17.996 1.00 97.75 814 ASN A C 1
ATOM 6277 O O . ASN A 1 814 ? 2.474 -20.857 -17.241 1.00 97.75 814 ASN A O 1
ATOM 6281 N N . VAL A 1 815 ? 1.636 -21.318 -19.278 1.00 98.62 815 VAL A N 1
ATOM 6282 C CA . VAL A 1 815 ? 2.013 -20.041 -19.898 1.00 98.62 815 VAL A CA 1
ATOM 6283 C C . VAL A 1 815 ? 0.776 -19.312 -20.407 1.00 98.62 815 VAL A C 1
ATOM 6285 O O . VAL A 1 815 ? -0.111 -19.940 -20.981 1.00 98.62 815 VAL A O 1
ATOM 6288 N N . VAL A 1 816 ? 0.744 -17.995 -20.214 1.00 98.81 816 VAL A N 1
ATOM 6289 C CA . VAL A 1 816 ? -0.220 -17.075 -20.833 1.00 98.81 816 VAL A CA 1
ATOM 6290 C C . VAL A 1 816 ? 0.551 -16.088 -21.707 1.00 98.81 816 VAL A C 1
ATOM 6292 O O . VAL A 1 816 ? 1.504 -15.469 -21.227 1.00 98.81 816 VAL A O 1
ATOM 6295 N N . ILE A 1 817 ? 0.138 -15.936 -22.964 1.00 98.75 817 ILE A N 1
ATOM 6296 C CA . ILE A 1 817 ? 0.647 -14.927 -23.901 1.00 98.75 817 ILE A CA 1
ATOM 6297 C C . ILE A 1 817 ? -0.516 -14.018 -24.301 1.00 98.75 817 ILE A C 1
ATOM 6299 O O . ILE A 1 817 ? -1.507 -14.496 -24.860 1.00 98.75 817 ILE A O 1
ATOM 6303 N N . GLY A 1 818 ? -0.392 -12.732 -23.981 1.00 98.44 818 GLY A N 1
ATOM 6304 C CA . GLY A 1 818 ? -1.408 -11.711 -24.204 1.00 98.44 818 GLY A CA 1
ATOM 6305 C C . GLY A 1 818 ? -1.512 -11.205 -25.646 1.00 98.44 818 GLY A C 1
ATOM 6306 O O . GLY A 1 818 ? -0.757 -11.637 -26.524 1.00 98.44 818 GLY A O 1
ATOM 6307 N N . PRO A 1 819 ? -2.452 -10.274 -25.894 1.00 98.06 819 PRO A N 1
ATOM 6308 C CA . PRO A 1 819 ? -2.630 -9.642 -27.194 1.00 98.06 819 PRO A CA 1
ATOM 6309 C C . PRO A 1 819 ? -1.360 -8.965 -27.706 1.00 98.06 819 PRO A C 1
ATOM 6311 O O . PRO A 1 819 ? -0.523 -8.493 -26.936 1.00 98.06 819 PRO A O 1
ATOM 6314 N N . ASN A 1 820 ? -1.219 -8.895 -29.028 1.00 98.38 820 ASN A N 1
ATOM 6315 C CA . ASN A 1 820 ? -0.166 -8.170 -29.745 1.00 98.38 820 ASN A CA 1
ATOM 6316 C C . ASN A 1 820 ? 1.292 -8.568 -29.403 1.00 98.38 820 ASN A C 1
ATOM 6318 O O . ASN A 1 820 ? 2.227 -7.965 -29.933 1.00 98.38 820 ASN A O 1
ATOM 6322 N N . CYS A 1 821 ? 1.511 -9.587 -28.563 1.00 98.75 821 CYS A N 1
ATOM 6323 C CA . CYS A 1 821 ? 2.837 -10.048 -28.161 1.00 98.75 821 CYS A CA 1
ATOM 6324 C C . CYS A 1 821 ? 3.635 -10.632 -29.335 1.00 98.75 821 CYS A C 1
ATOM 6326 O O . CYS A 1 821 ? 3.081 -11.260 -30.242 1.00 98.75 821 CYS A O 1
ATOM 6328 N N . VAL A 1 822 ? 4.961 -10.489 -29.284 1.00 98.81 822 VAL A N 1
ATOM 6329 C CA . VAL A 1 822 ? 5.882 -11.067 -30.275 1.00 98.81 822 VAL A CA 1
ATOM 6330 C C . VAL A 1 822 ? 6.917 -11.936 -29.572 1.00 98.81 822 VAL A C 1
ATOM 6332 O O . VAL A 1 822 ? 7.724 -11.447 -28.785 1.00 98.81 822 VAL A O 1
ATOM 6335 N N . ILE A 1 823 ? 6.901 -13.229 -29.874 1.00 98.81 823 ILE A N 1
ATOM 6336 C CA . ILE A 1 823 ? 7.827 -14.238 -29.362 1.00 98.81 823 ILE A CA 1
ATOM 6337 C C . ILE A 1 823 ? 8.767 -14.634 -30.508 1.00 98.81 823 ILE A C 1
ATOM 6339 O O . ILE A 1 823 ? 8.305 -15.125 -31.534 1.00 98.81 823 ILE A O 1
ATOM 6343 N N . GLY A 1 824 ? 10.066 -14.378 -30.359 1.00 98.62 824 GLY A N 1
ATOM 6344 C CA . GLY A 1 824 ? 11.103 -14.666 -31.354 1.00 98.62 824 GLY A CA 1
ATOM 6345 C C . GLY A 1 824 ? 11.476 -16.148 -31.452 1.00 98.62 824 GLY A C 1
ATOM 6346 O O . GLY A 1 824 ? 11.006 -16.978 -30.674 1.00 98.62 824 GLY A O 1
ATOM 6347 N N . ASP A 1 825 ? 12.343 -16.480 -32.407 1.00 98.62 825 ASP A N 1
ATOM 6348 C CA . ASP A 1 825 ? 12.712 -17.872 -32.699 1.00 98.62 825 ASP A CA 1
ATOM 6349 C C . ASP A 1 825 ? 13.458 -18.529 -31.513 1.00 98.62 825 ASP A C 1
ATOM 6351 O O . ASP A 1 825 ? 14.284 -17.911 -30.840 1.00 98.62 825 ASP A O 1
ATOM 6355 N N . GLY A 1 826 ? 13.171 -19.802 -31.231 1.00 98.19 826 GLY A N 1
ATOM 6356 C CA . GLY A 1 826 ? 13.846 -20.615 -30.211 1.00 98.19 826 GLY A CA 1
ATOM 6357 C C . GLY A 1 826 ? 13.562 -20.249 -28.745 1.00 98.19 826 GLY A C 1
ATOM 6358 O O . GLY A 1 826 ? 14.188 -20.825 -27.846 1.00 98.19 826 GLY A O 1
ATOM 6359 N N . VAL A 1 827 ? 12.647 -19.309 -28.480 1.00 98.81 827 VAL A N 1
ATOM 6360 C CA . VAL A 1 827 ? 12.308 -18.821 -27.130 1.00 98.81 827 VAL A CA 1
ATOM 6361 C C . VAL A 1 827 ? 11.692 -19.917 -26.250 1.00 98.81 827 VAL A C 1
ATOM 6363 O O . VAL A 1 827 ? 10.979 -20.809 -26.720 1.00 98.81 827 VAL A O 1
ATOM 6366 N N . ARG A 1 828 ? 11.954 -19.848 -24.938 1.00 98.69 828 ARG A N 1
ATOM 6367 C CA . ARG A 1 828 ? 11.449 -20.799 -23.935 1.00 98.69 828 ARG A CA 1
ATOM 6368 C C . ARG A 1 828 ? 10.641 -20.105 -22.845 1.00 98.69 828 ARG A C 1
ATOM 6370 O O . ARG A 1 828 ? 11.143 -19.203 -22.179 1.00 98.69 828 ARG A O 1
ATOM 6377 N N . LEU A 1 829 ? 9.411 -20.570 -22.630 1.00 98.75 829 LEU A N 1
ATOM 6378 C CA . LEU A 1 829 ? 8.456 -20.000 -21.673 1.00 98.75 829 LEU A CA 1
ATOM 6379 C C . LEU A 1 829 ? 7.894 -21.114 -20.775 1.00 98.75 829 LEU A C 1
ATOM 6381 O O . LEU A 1 829 ? 7.384 -22.107 -21.290 1.00 98.75 829 LEU A O 1
ATOM 6385 N N . GLN A 1 830 ? 7.940 -20.972 -19.445 1.00 98.44 830 GLN A N 1
ATOM 6386 C CA . GLN A 1 830 ? 7.350 -21.952 -18.509 1.00 98.44 830 GLN A CA 1
ATOM 6387 C C . GLN A 1 830 ? 6.888 -21.291 -17.199 1.00 98.44 830 GLN A C 1
ATOM 6389 O O . GLN A 1 830 ? 7.689 -20.642 -16.533 1.00 98.44 830 GLN A O 1
ATOM 6394 N N . ARG A 1 831 ? 5.649 -21.533 -16.744 1.00 98.19 831 ARG A N 1
ATOM 6395 C CA . ARG A 1 831 ? 5.069 -20.901 -15.536 1.00 98.19 831 ARG A CA 1
ATOM 6396 C C . ARG A 1 831 ? 5.193 -19.370 -15.594 1.00 98.19 831 ARG A C 1
ATOM 6398 O O . ARG A 1 831 ? 5.784 -18.762 -14.711 1.00 98.19 831 ARG A O 1
ATOM 6405 N N . CYS A 1 832 ? 4.736 -18.738 -16.669 1.00 98.50 832 CYS A N 1
ATOM 6406 C CA . CYS A 1 832 ? 4.916 -17.295 -16.861 1.00 98.50 832 CYS A CA 1
ATOM 6407 C C . CYS A 1 832 ? 3.729 -16.636 -17.566 1.00 98.50 832 CYS A C 1
ATOM 6409 O O . CYS A 1 832 ? 2.928 -17.303 -18.219 1.00 98.50 832 CYS A O 1
ATOM 6411 N N . VAL A 1 833 ? 3.620 -15.320 -17.399 1.00 98.81 833 VAL A N 1
ATOM 6412 C CA . VAL A 1 833 ? 2.597 -14.485 -18.037 1.00 98.81 833 VAL A CA 1
ATOM 6413 C C . VAL A 1 833 ? 3.304 -13.382 -18.812 1.00 98.81 833 VAL A C 1
ATOM 6415 O O . VAL A 1 833 ? 4.162 -12.696 -18.257 1.00 98.81 833 VAL A O 1
ATOM 6418 N N . ILE A 1 834 ? 2.958 -13.237 -20.086 1.00 98.75 834 ILE A N 1
ATOM 6419 C CA . ILE A 1 834 ? 3.474 -12.212 -20.993 1.00 98.75 834 ILE A CA 1
ATOM 6420 C C . ILE A 1 834 ? 2.294 -11.287 -21.321 1.00 98.75 834 ILE A C 1
ATOM 6422 O O . ILE A 1 834 ? 1.362 -11.723 -21.993 1.00 98.75 834 ILE A O 1
ATOM 6426 N N . LEU A 1 835 ? 2.286 -10.065 -20.777 1.00 98.50 835 LEU A N 1
ATOM 6427 C CA . LEU A 1 835 ? 1.187 -9.100 -20.941 1.00 98.50 835 LEU A CA 1
ATOM 6428 C C . LEU A 1 835 ? 1.270 -8.345 -22.282 1.00 98.50 835 LEU A C 1
ATOM 6430 O O . LEU A 1 835 ? 2.267 -8.449 -22.999 1.00 98.50 835 LEU A O 1
ATOM 6434 N N . GLU A 1 836 ? 0.198 -7.623 -22.632 1.00 97.75 836 GLU A N 1
ATOM 6435 C CA . GLU A 1 836 ? -0.031 -7.096 -23.988 1.00 97.75 836 GLU A CA 1
ATOM 6436 C C . GLU A 1 836 ? 1.162 -6.319 -24.576 1.00 97.75 836 GLU A C 1
ATOM 6438 O O . GLU A 1 836 ? 1.825 -5.519 -23.912 1.00 97.75 836 GLU A O 1
ATOM 6443 N N . GLY A 1 837 ? 1.435 -6.567 -25.861 1.00 98.06 837 GLY A N 1
ATOM 6444 C CA . GLY A 1 837 ? 2.442 -5.849 -26.642 1.00 98.06 837 GLY A CA 1
ATOM 6445 C C . GLY A 1 837 ? 3.895 -6.169 -26.276 1.00 98.06 837 GLY A C 1
ATOM 6446 O O . GLY A 1 837 ? 4.807 -5.605 -26.880 1.00 98.06 837 GLY A O 1
ATOM 6447 N N . ALA A 1 838 ? 4.143 -7.063 -25.313 1.00 98.69 838 ALA A N 1
ATOM 6448 C CA . ALA A 1 838 ? 5.494 -7.451 -24.928 1.00 98.69 838 ALA A CA 1
ATOM 6449 C C . ALA A 1 838 ? 6.230 -8.255 -26.023 1.00 98.69 838 ALA A C 1
ATOM 6451 O O . ALA A 1 838 ? 5.639 -9.053 -26.759 1.00 98.69 838 ALA A O 1
ATOM 6452 N N . VAL A 1 839 ? 7.550 -8.064 -26.104 1.00 98.88 839 VAL A N 1
ATOM 6453 C CA . VAL A 1 839 ? 8.428 -8.624 -27.143 1.00 98.88 839 VAL A CA 1
ATOM 6454 C C . VAL A 1 839 ? 9.537 -9.466 -26.512 1.00 98.88 839 VAL A C 1
ATOM 6456 O O . VAL A 1 839 ? 10.503 -8.937 -25.962 1.00 98.88 839 VAL A O 1
ATOM 6459 N N . ILE A 1 840 ? 9.439 -10.787 -26.622 1.00 98.81 840 ILE A N 1
ATOM 6460 C CA . ILE A 1 840 ? 10.459 -11.724 -26.139 1.00 98.81 840 ILE A CA 1
ATOM 6461 C C . ILE A 1 840 ? 11.346 -12.108 -27.324 1.00 98.81 840 ILE A C 1
ATOM 6463 O O . ILE A 1 840 ? 10.903 -12.837 -28.205 1.00 98.81 840 ILE A O 1
ATOM 6467 N N . LYS A 1 841 ? 12.577 -11.592 -27.390 1.00 98.81 841 LYS A N 1
ATOM 6468 C CA . LYS A 1 841 ? 13.475 -11.816 -28.535 1.00 98.81 841 LYS A CA 1
ATOM 6469 C C . LYS A 1 841 ? 14.086 -13.220 -28.541 1.00 98.81 841 LYS A C 1
ATOM 6471 O O . LYS A 1 841 ? 14.142 -13.907 -27.525 1.00 98.81 841 LYS A O 1
ATOM 6476 N N . ASP A 1 842 ? 14.602 -13.577 -29.710 1.00 98.75 842 ASP A N 1
ATOM 6477 C CA . ASP A 1 842 ? 15.234 -14.844 -30.087 1.00 98.75 842 ASP A CA 1
ATOM 6478 C C . ASP A 1 842 ? 16.058 -15.513 -28.962 1.00 98.75 842 ASP A C 1
ATOM 6480 O O . ASP A 1 842 ? 16.928 -14.900 -28.335 1.00 98.75 842 ASP A O 1
ATOM 6484 N N . PHE A 1 843 ? 15.797 -16.801 -28.730 1.00 98.56 843 PHE A N 1
ATOM 6485 C CA . PHE A 1 843 ? 16.478 -17.682 -27.768 1.00 98.56 843 PHE A CA 1
ATOM 6486 C C . PHE A 1 843 ? 16.419 -17.273 -26.280 1.00 98.56 843 PHE A C 1
ATOM 6488 O O . PHE A 1 843 ? 17.102 -17.881 -25.452 1.00 98.56 843 PHE A O 1
ATOM 6495 N N . ALA A 1 844 ? 15.601 -16.285 -25.907 1.00 98.75 844 ALA A N 1
ATOM 6496 C CA . ALA A 1 844 ? 15.382 -15.913 -24.509 1.00 98.75 844 ALA A CA 1
ATOM 6497 C C . ALA A 1 844 ? 14.649 -17.002 -23.692 1.00 98.75 844 ALA A C 1
ATOM 6499 O O . ALA A 1 844 ? 13.942 -17.862 -24.226 1.00 98.75 844 ALA A O 1
ATOM 6500 N N . TRP A 1 845 ? 14.786 -16.929 -22.366 1.00 98.62 845 TRP A N 1
ATOM 6501 C CA . TRP A 1 845 ? 14.146 -17.813 -21.386 1.00 98.62 845 TRP A CA 1
ATOM 6502 C C . TRP A 1 845 ? 13.349 -16.988 -20.369 1.00 98.62 845 TRP A C 1
ATOM 6504 O O . TRP A 1 845 ? 13.910 -16.124 -19.696 1.00 98.62 845 TRP A O 1
ATOM 6514 N N . VAL A 1 846 ? 12.062 -17.292 -20.186 1.00 98.81 846 VAL A N 1
ATOM 6515 C CA . VAL A 1 846 ? 11.235 -16.715 -19.110 1.00 98.81 846 VAL A CA 1
ATOM 6516 C C . VAL A 1 846 ? 10.619 -17.839 -18.279 1.00 98.81 846 VAL A C 1
ATOM 6518 O O . VAL A 1 846 ? 9.881 -18.679 -18.803 1.00 98.81 846 VAL A O 1
ATOM 6521 N N . HIS A 1 847 ? 10.907 -17.866 -16.973 1.00 98.38 847 HIS A N 1
ATOM 6522 C CA . HIS A 1 847 ? 10.423 -18.920 -16.082 1.00 98.38 847 HIS A CA 1
ATOM 6523 C C . HIS A 1 847 ? 9.962 -18.422 -14.710 1.00 98.38 847 HIS A C 1
ATOM 6525 O O . HIS A 1 847 ? 10.733 -17.807 -13.987 1.00 98.38 847 HIS A O 1
ATOM 6531 N N . SER A 1 848 ? 8.747 -18.779 -14.276 1.00 98.06 848 SER A N 1
ATOM 6532 C CA . SER A 1 848 ? 8.211 -18.334 -12.976 1.00 98.06 848 SER A CA 1
ATOM 6533 C C . SER A 1 848 ? 8.257 -16.808 -12.831 1.00 98.06 848 SER A C 1
ATOM 6535 O O . SER A 1 848 ? 8.718 -16.310 -11.811 1.00 98.06 848 SER A O 1
ATOM 6537 N N . SER A 1 849 ? 7.797 -16.078 -13.853 1.00 98.62 849 SER A N 1
ATOM 6538 C CA . SER A 1 849 ? 7.895 -14.613 -13.952 1.00 98.62 849 SER A CA 1
ATOM 6539 C C . SER A 1 849 ? 6.745 -13.985 -14.741 1.00 98.62 849 SER A C 1
ATOM 6541 O O . SER A 1 849 ? 6.063 -14.670 -15.504 1.00 98.62 849 SER A O 1
ATOM 6543 N N . ILE A 1 850 ? 6.549 -12.676 -14.563 1.00 98.75 850 ILE A N 1
ATOM 6544 C CA . ILE A 1 850 ? 5.570 -11.874 -15.308 1.00 98.75 850 ILE A CA 1
ATOM 6545 C C . ILE A 1 850 ? 6.317 -10.797 -16.106 1.00 98.75 850 ILE A C 1
ATOM 6547 O O . ILE A 1 850 ? 7.071 -10.007 -15.534 1.00 98.75 850 ILE A O 1
ATOM 6551 N N . VAL A 1 851 ? 6.109 -10.758 -17.420 1.00 98.75 851 VAL A N 1
ATOM 6552 C CA . VAL A 1 851 ? 6.582 -9.675 -18.291 1.00 98.75 851 VAL A CA 1
ATOM 6553 C C . VAL A 1 851 ? 5.431 -8.688 -18.470 1.00 98.75 851 VAL A C 1
ATOM 6555 O O . VAL A 1 851 ? 4.359 -9.080 -18.927 1.00 98.75 851 VAL A O 1
ATOM 6558 N N . GLY A 1 852 ? 5.644 -7.438 -18.053 1.00 97.44 852 GLY A N 1
ATOM 6559 C CA . GLY A 1 852 ? 4.649 -6.372 -18.127 1.00 97.44 852 GLY A CA 1
ATOM 6560 C C . GLY A 1 852 ? 4.380 -5.886 -19.550 1.00 97.44 852 GLY A C 1
ATOM 6561 O O . GLY A 1 852 ? 5.089 -6.251 -20.491 1.00 97.44 852 GLY A O 1
ATOM 6562 N N . TRP A 1 853 ? 3.348 -5.054 -19.695 1.00 98.06 853 TRP A N 1
ATOM 6563 C CA . TRP A 1 853 ? 2.926 -4.491 -20.981 1.00 98.06 853 TRP A CA 1
ATOM 6564 C C . TRP A 1 853 ? 4.084 -3.808 -21.719 1.00 98.06 853 TRP A C 1
ATOM 6566 O O . TRP A 1 853 ? 5.005 -3.281 -21.088 1.00 98.06 853 TRP A O 1
ATOM 6576 N N . HIS A 1 854 ? 4.059 -3.868 -23.053 1.00 98.19 854 HIS A N 1
ATOM 6577 C CA . HIS A 1 854 ? 5.022 -3.237 -23.976 1.00 98.19 854 HIS A CA 1
ATOM 6578 C C . HIS A 1 854 ? 6.512 -3.573 -23.740 1.00 98.19 854 HIS A C 1
ATOM 6580 O O . HIS A 1 854 ? 7.395 -3.033 -24.407 1.00 98.19 854 HIS A O 1
ATOM 6586 N N . SER A 1 855 ? 6.821 -4.469 -22.801 1.00 98.56 855 SER A N 1
ATOM 6587 C CA . SER A 1 855 ? 8.182 -4.725 -22.340 1.00 98.56 855 SER A CA 1
ATOM 6588 C C . SER A 1 855 ? 8.942 -5.626 -23.301 1.00 98.56 855 SER A C 1
ATOM 6590 O O . SER A 1 855 ? 8.386 -6.580 -23.845 1.00 98.56 855 SER A O 1
ATOM 6592 N N . SER A 1 856 ? 10.240 -5.379 -23.472 1.00 98.69 856 SER A N 1
ATOM 6593 C CA . SER A 1 856 ? 11.107 -6.227 -24.287 1.00 98.69 856 SER A CA 1
ATOM 6594 C C . SER A 1 856 ? 12.090 -7.039 -23.442 1.00 98.69 856 SER A C 1
ATOM 6596 O O . SER A 1 856 ? 12.770 -6.512 -22.561 1.00 98.69 856 SER A O 1
ATOM 6598 N N . VAL A 1 857 ? 12.192 -8.337 -23.732 1.00 98.81 857 VAL A N 1
ATOM 6599 C CA . VAL A 1 857 ? 13.229 -9.224 -23.190 1.00 98.81 857 VAL A CA 1
ATOM 6600 C C . VAL A 1 857 ? 14.239 -9.510 -24.294 1.00 98.81 857 VAL A C 1
ATOM 6602 O O . VAL A 1 857 ? 13.873 -9.957 -25.378 1.00 98.81 857 VAL A O 1
ATOM 6605 N N . GLY A 1 858 ? 15.509 -9.196 -24.039 1.00 98.44 858 GLY A N 1
ATOM 6606 C CA . GLY A 1 858 ? 16.587 -9.336 -25.012 1.00 98.44 858 GLY A CA 1
ATOM 6607 C C . GLY A 1 858 ? 16.918 -10.772 -25.419 1.00 98.44 858 GLY A C 1
ATOM 6608 O O . GLY A 1 858 ? 16.523 -11.730 -24.759 1.00 98.44 858 GLY A O 1
ATOM 6609 N N . ARG A 1 859 ? 17.662 -10.918 -26.521 1.00 98.69 859 ARG A N 1
ATOM 6610 C CA . ARG A 1 859 ? 18.109 -12.232 -27.014 1.00 98.69 859 ARG A CA 1
ATOM 6611 C C . ARG A 1 859 ? 18.988 -12.932 -26.002 1.00 98.69 859 ARG A C 1
ATOM 6613 O O . ARG A 1 859 ? 19.793 -12.268 -25.359 1.00 98.69 859 ARG A O 1
ATOM 6620 N N . TRP A 1 860 ? 18.863 -14.252 -25.894 1.00 98.31 860 TRP A N 1
ATOM 6621 C CA . TRP A 1 860 ? 19.605 -15.079 -24.925 1.00 98.31 860 TRP A CA 1
ATOM 6622 C C . TRP A 1 860 ? 19.424 -14.679 -23.444 1.00 98.31 860 TRP A C 1
ATOM 6624 O O . TRP A 1 860 ? 20.020 -15.301 -22.565 1.00 98.31 860 TRP A O 1
ATOM 6634 N N . SER A 1 861 ? 18.596 -13.673 -23.144 1.00 98.62 861 SER A N 1
ATOM 6635 C CA . SER A 1 861 ? 18.355 -13.186 -21.788 1.00 98.62 861 SER A CA 1
ATOM 6636 C C . SER A 1 861 ? 17.453 -14.147 -21.017 1.00 98.62 861 SER A C 1
ATOM 6638 O O . SER A 1 861 ? 16.594 -14.825 -21.587 1.00 98.62 861 SER A O 1
ATOM 6640 N N . ARG A 1 862 ? 17.643 -14.210 -19.698 1.00 98.56 862 ARG A N 1
ATOM 6641 C CA . ARG A 1 862 ? 16.964 -15.159 -18.808 1.00 98.56 862 ARG A CA 1
ATOM 6642 C C . ARG A 1 862 ? 16.300 -14.423 -17.651 1.00 98.56 862 ARG A C 1
ATOM 6644 O O . ARG A 1 862 ? 16.998 -13.833 -16.836 1.00 98.56 862 ARG A O 1
ATOM 6651 N N . VAL A 1 863 ? 14.972 -14.487 -17.568 1.00 98.62 863 VAL A N 1
ATOM 6652 C CA . VAL A 1 863 ? 14.160 -13.821 -16.534 1.00 98.62 863 VAL A CA 1
ATOM 6653 C C . VAL A 1 863 ? 13.435 -14.867 -15.690 1.00 98.62 863 VAL A C 1
ATOM 6655 O O . VAL A 1 863 ? 12.636 -15.641 -16.220 1.00 98.62 863 VAL A O 1
ATOM 6658 N N . GLU A 1 864 ? 13.709 -14.909 -14.385 1.00 97.44 864 GLU A N 1
ATOM 6659 C CA . GLU A 1 864 ? 13.102 -15.879 -13.468 1.00 97.44 864 GLU A CA 1
ATOM 6660 C C . GLU A 1 864 ? 13.036 -15.431 -11.993 1.00 97.44 864 GLU A C 1
ATOM 6662 O O . GLU A 1 864 ? 13.131 -14.249 -11.667 1.00 97.44 864 GLU A O 1
ATOM 6667 N N . GLY A 1 865 ? 12.799 -16.367 -11.066 1.00 91.31 865 GLY A N 1
ATOM 6668 C CA . GLY A 1 865 ? 12.852 -16.100 -9.623 1.00 91.31 865 GLY A CA 1
ATOM 6669 C C . GLY A 1 865 ? 11.645 -15.350 -9.050 1.00 91.31 865 GLY A C 1
ATOM 6670 O O . GLY A 1 865 ? 11.750 -14.754 -7.984 1.00 91.31 865 GLY A O 1
ATOM 6671 N N . SER A 1 866 ? 10.482 -15.382 -9.713 1.00 93.62 866 SER A N 1
ATOM 6672 C CA . SER A 1 866 ? 9.343 -14.475 -9.450 1.00 93.62 866 SER A CA 1
ATOM 6673 C C . SER A 1 866 ? 9.601 -13.020 -9.854 1.00 93.62 866 SER A C 1
ATOM 6675 O O . SER A 1 866 ? 8.941 -12.125 -9.332 1.00 93.62 866 SER A O 1
ATOM 6677 N N . SER A 1 867 ? 10.518 -12.776 -10.803 1.00 97.94 867 SER A N 1
ATOM 6678 C CA . SER A 1 867 ? 10.678 -11.454 -11.420 1.00 97.94 867 SER A CA 1
ATOM 6679 C C . SER A 1 867 ? 9.381 -10.939 -12.033 1.00 97.94 867 SER A C 1
ATOM 6681 O O . SER A 1 867 ? 8.640 -11.704 -12.661 1.00 97.94 867 SER A O 1
ATOM 6683 N N . VAL A 1 868 ? 9.172 -9.629 -11.906 1.00 98.12 868 VAL A N 1
ATOM 6684 C CA . VAL A 1 868 ? 8.066 -8.896 -12.524 1.00 98.12 868 VAL A CA 1
ATOM 6685 C C . VAL A 1 868 ? 8.605 -7.625 -13.161 1.00 98.12 868 VAL A C 1
ATOM 6687 O O . VAL A 1 868 ? 9.300 -6.841 -12.511 1.00 98.12 868 VAL A O 1
ATOM 6690 N N . LEU A 1 869 ? 8.269 -7.427 -14.429 1.00 98.19 869 LEU A N 1
ATOM 6691 C CA . LEU A 1 869 ? 8.545 -6.202 -15.170 1.00 98.19 869 LEU A CA 1
ATOM 6692 C C . LEU A 1 869 ? 7.297 -5.306 -15.128 1.00 98.19 869 LEU A C 1
ATOM 6694 O O . LEU A 1 869 ? 6.176 -5.808 -15.205 1.00 98.19 869 LEU A O 1
ATOM 6698 N N . GLY A 1 870 ? 7.486 -3.996 -14.975 1.00 96.19 870 GLY A N 1
ATOM 6699 C CA . GLY A 1 870 ? 6.441 -2.993 -15.178 1.00 96.19 870 GLY A CA 1
ATOM 6700 C C . GLY A 1 870 ? 6.098 -2.796 -16.658 1.00 96.19 870 GLY A C 1
ATOM 6701 O O . GLY A 1 870 ? 6.497 -3.582 -17.507 1.00 96.19 870 GLY A O 1
ATOM 6702 N N . ASP A 1 871 ? 5.363 -1.730 -16.956 1.00 96.62 871 ASP A N 1
ATOM 6703 C CA . ASP A 1 871 ? 5.102 -1.275 -18.327 1.00 96.62 871 ASP A CA 1
ATOM 6704 C C . ASP A 1 871 ? 6.383 -0.712 -18.985 1.00 96.62 871 ASP A C 1
ATOM 6706 O O . ASP A 1 871 ? 7.183 -0.064 -18.307 1.00 96.62 871 ASP A O 1
ATOM 6710 N N . ASP A 1 872 ? 6.590 -0.949 -20.283 1.00 97.00 872 ASP A N 1
ATOM 6711 C CA . ASP A 1 872 ? 7.723 -0.411 -21.063 1.00 97.00 872 ASP A CA 1
ATOM 6712 C C . ASP A 1 872 ? 9.110 -0.670 -20.414 1.00 97.00 872 ASP A C 1
ATOM 6714 O O . ASP A 1 872 ? 9.959 0.211 -20.249 1.00 97.00 872 ASP A O 1
ATOM 6718 N N . VAL A 1 873 ? 9.361 -1.912 -19.987 1.00 98.25 873 VAL A N 1
ATOM 6719 C CA . VAL A 1 873 ? 10.672 -2.341 -19.475 1.00 98.25 873 VAL A CA 1
ATOM 6720 C C . VAL A 1 873 ? 11.475 -3.034 -20.572 1.00 98.25 873 VAL A C 1
ATOM 6722 O O . VAL A 1 873 ? 11.040 -4.016 -21.162 1.00 98.25 873 VAL A O 1
ATOM 6725 N N . THR A 1 874 ? 12.699 -2.571 -20.816 1.00 98.44 874 THR A N 1
ATOM 6726 C CA . THR A 1 874 ? 13.633 -3.158 -21.787 1.00 98.44 874 THR A CA 1
ATOM 6727 C C . THR A 1 874 ? 14.790 -3.861 -21.085 1.00 98.44 874 THR A C 1
ATOM 6729 O O . THR A 1 874 ? 15.739 -3.225 -20.621 1.00 98.44 874 THR A O 1
ATOM 6732 N N . ILE A 1 875 ? 14.766 -5.190 -21.067 1.00 98.50 875 ILE A N 1
ATOM 6733 C CA . ILE A 1 875 ? 15.934 -6.013 -20.746 1.00 98.50 875 ILE A CA 1
ATOM 6734 C C . ILE A 1 875 ? 16.801 -6.106 -22.007 1.00 98.50 875 ILE A C 1
ATOM 6736 O O . ILE A 1 875 ? 16.313 -6.491 -23.075 1.00 98.50 875 ILE A O 1
ATOM 6740 N N . LYS A 1 876 ? 18.087 -5.752 -21.916 1.00 98.38 876 LYS A N 1
ATOM 6741 C CA . LYS A 1 876 ? 19.017 -5.913 -23.046 1.00 98.38 876 LYS A CA 1
ATOM 6742 C C . LYS A 1 876 ? 19.292 -7.392 -23.340 1.00 98.38 876 LYS A C 1
ATOM 6744 O O . LYS A 1 876 ? 18.904 -8.273 -22.573 1.00 98.38 876 LYS A O 1
ATOM 6749 N N . ASP A 1 877 ? 19.895 -7.645 -24.497 1.00 98.56 877 ASP A N 1
ATOM 6750 C CA . ASP A 1 877 ? 20.337 -8.976 -24.925 1.00 98.56 877 ASP A CA 1
ATOM 6751 C C . ASP A 1 877 ? 21.458 -9.472 -23.970 1.00 98.56 877 ASP A C 1
ATOM 6753 O O . ASP A 1 877 ? 22.205 -8.657 -23.428 1.00 98.56 877 ASP A O 1
ATOM 6757 N N . GLU A 1 878 ? 21.535 -10.787 -23.736 1.00 98.19 878 GLU A N 1
ATOM 6758 C CA . GLU A 1 878 ? 22.487 -11.503 -22.857 1.00 98.19 878 GLU A CA 1
ATOM 6759 C C . GLU A 1 878 ? 22.392 -11.211 -21.336 1.00 98.19 878 GLU A C 1
ATOM 6761 O O . GLU A 1 878 ? 23.325 -11.481 -20.580 1.00 98.19 878 GLU A O 1
ATOM 6766 N N . ILE A 1 879 ? 21.247 -10.716 -20.847 1.00 98.50 879 ILE A N 1
ATOM 6767 C CA . ILE A 1 879 ? 21.046 -10.348 -19.429 1.00 98.50 879 ILE A CA 1
ATOM 6768 C C . ILE A 1 879 ? 20.304 -11.429 -18.624 1.00 98.50 879 ILE A C 1
ATOM 6770 O O . ILE A 1 879 ? 19.251 -11.926 -19.024 1.00 98.50 879 ILE A O 1
ATOM 6774 N N . TYR A 1 880 ? 20.804 -11.730 -17.425 1.00 98.44 880 TYR A N 1
ATOM 6775 C CA . TYR A 1 880 ? 20.149 -12.567 -16.413 1.00 98.44 880 TYR A CA 1
ATOM 6776 C C . TYR A 1 880 ? 19.427 -11.719 -15.355 1.00 98.44 880 TYR A C 1
ATOM 6778 O O . TYR A 1 880 ? 19.994 -10.761 -14.829 1.00 98.44 880 TYR A O 1
ATOM 6786 N N . VAL A 1 881 ? 18.190 -12.088 -15.014 1.00 98.19 881 VAL A N 1
ATOM 6787 C CA . VAL A 1 881 ? 17.352 -11.436 -13.999 1.00 98.19 881 VAL A CA 1
ATOM 6788 C C . VAL A 1 881 ? 16.687 -12.493 -13.112 1.00 98.19 881 VAL A C 1
ATOM 6790 O O . VAL A 1 881 ? 15.952 -13.344 -13.606 1.00 98.19 881 VAL A O 1
ATOM 6793 N N . ASN A 1 882 ? 16.911 -12.412 -11.801 1.00 97.06 882 ASN A N 1
ATOM 6794 C CA . ASN A 1 882 ? 16.405 -13.346 -10.797 1.00 97.06 882 ASN A CA 1
ATOM 6795 C C . ASN A 1 882 ? 15.696 -12.595 -9.659 1.00 97.06 882 ASN A C 1
ATOM 6797 O O . ASN A 1 882 ? 16.340 -11.961 -8.827 1.00 97.06 882 ASN A O 1
ATOM 6801 N N . GLY A 1 883 ? 14.363 -12.643 -9.628 1.00 93.31 883 GLY A N 1
ATOM 6802 C CA . GLY A 1 883 ? 13.548 -12.016 -8.578 1.00 93.31 883 GLY A CA 1
ATOM 6803 C C . GLY A 1 883 ? 13.540 -10.481 -8.588 1.00 93.31 883 GLY A C 1
ATOM 6804 O O . GLY A 1 883 ? 13.055 -9.861 -7.644 1.00 93.31 883 GLY A O 1
ATOM 6805 N N . GLY A 1 884 ? 14.059 -9.853 -9.645 1.00 93.31 884 GLY A N 1
ATOM 6806 C CA . GLY A 1 884 ? 13.976 -8.413 -9.867 1.00 93.31 884 GLY A CA 1
ATOM 6807 C C . GLY A 1 884 ? 12.532 -7.938 -10.072 1.00 93.31 884 GLY A C 1
ATOM 6808 O O . GLY A 1 884 ? 11.840 -8.427 -10.969 1.00 93.31 884 GLY A O 1
ATOM 6809 N N . SER A 1 885 ? 12.109 -6.966 -9.266 1.00 95.94 885 SER A N 1
ATOM 6810 C CA . SER A 1 885 ? 10.867 -6.196 -9.403 1.00 95.94 885 SER A CA 1
ATOM 6811 C C . SER A 1 885 ? 11.202 -4.862 -10.072 1.00 95.94 885 SER A C 1
ATOM 6813 O O . SER A 1 885 ? 11.651 -3.927 -9.406 1.00 95.94 885 SER A O 1
ATOM 6815 N N . ILE A 1 886 ? 11.029 -4.774 -11.389 1.00 96.38 886 ILE A N 1
ATOM 6816 C CA . ILE A 1 886 ? 11.541 -3.660 -12.197 1.00 96.38 886 ILE A CA 1
ATOM 6817 C C . ILE A 1 886 ? 10.417 -2.661 -12.481 1.00 96.38 886 ILE A C 1
ATOM 6819 O O . ILE A 1 886 ? 9.413 -3.024 -13.090 1.00 96.38 886 ILE A O 1
ATOM 6823 N N . LEU A 1 887 ? 10.571 -1.411 -12.038 1.00 94.06 887 LEU A N 1
ATOM 6824 C CA . LEU A 1 887 ? 9.570 -0.360 -12.255 1.00 94.06 887 LEU A CA 1
ATOM 6825 C C . LEU A 1 887 ? 9.388 -0.028 -13.756 1.00 94.06 887 LEU A C 1
ATOM 6827 O O . LEU A 1 887 ? 10.262 -0.358 -14.555 1.00 94.06 887 LEU A O 1
ATOM 6831 N N . PRO A 1 888 ? 8.271 0.618 -14.150 1.00 94.19 888 PRO A N 1
ATOM 6832 C CA . PRO A 1 888 ? 8.029 1.011 -15.538 1.00 94.19 888 PRO A CA 1
ATOM 6833 C C . PRO A 1 888 ? 9.097 1.936 -16.142 1.00 94.19 888 PRO A C 1
ATOM 6835 O O . PRO A 1 888 ? 9.753 2.691 -15.417 1.00 94.19 888 PRO A O 1
ATOM 6838 N N . HIS A 1 889 ? 9.215 1.920 -17.474 1.00 93.75 889 HIS A N 1
ATOM 6839 C CA . HIS A 1 889 ? 10.122 2.770 -18.266 1.00 93.75 889 HIS A CA 1
ATOM 6840 C C . HIS A 1 889 ? 11.612 2.595 -17.901 1.00 93.75 889 HIS A C 1
ATOM 6842 O O . HIS A 1 889 ? 12.354 3.567 -17.714 1.00 93.75 889 HIS A O 1
ATOM 6848 N N . LYS A 1 890 ? 12.070 1.343 -17.746 1.00 94.69 890 LYS A N 1
ATOM 6849 C CA . LYS A 1 890 ? 13.449 1.011 -17.328 1.00 94.69 890 LYS A CA 1
ATOM 6850 C C . LYS A 1 890 ? 14.199 0.209 -18.374 1.00 94.69 890 LYS A C 1
ATOM 6852 O O . LYS A 1 890 ? 13.669 -0.742 -18.935 1.00 94.69 890 LYS A O 1
ATOM 6857 N N . SER A 1 891 ? 15.480 0.532 -18.566 1.00 96.69 891 SER A N 1
ATOM 6858 C CA . SER A 1 891 ? 16.401 -0.297 -19.349 1.00 96.69 891 SER A CA 1
ATOM 6859 C C . SER A 1 891 ? 17.392 -1.014 -18.434 1.00 96.69 891 SER A C 1
ATOM 6861 O O . SER A 1 891 ? 18.166 -0.368 -17.730 1.00 96.69 891 SER A O 1
ATOM 6863 N N . ILE A 1 892 ? 17.383 -2.347 -18.458 1.00 96.81 892 ILE A N 1
ATOM 6864 C CA . ILE A 1 892 ? 18.295 -3.194 -17.683 1.00 96.81 892 ILE A CA 1
ATOM 6865 C C . ILE A 1 892 ? 19.432 -3.661 -18.592 1.00 96.81 892 ILE A C 1
ATOM 6867 O O . ILE A 1 892 ? 19.207 -4.384 -19.562 1.00 96.81 892 ILE A O 1
ATOM 6871 N N . SER A 1 893 ? 20.658 -3.237 -18.277 1.00 96.50 893 SER A N 1
ATOM 6872 C CA . SER A 1 893 ? 21.880 -3.578 -19.024 1.00 96.50 893 SER A CA 1
ATOM 6873 C C . SER A 1 893 ? 22.915 -4.370 -18.227 1.00 96.50 893 SER A C 1
ATOM 6875 O O . SER A 1 893 ? 24.006 -4.591 -18.737 1.00 96.50 893 SER A O 1
ATOM 6877 N N . ASN A 1 894 ? 22.596 -4.742 -16.988 1.00 96.38 894 ASN A N 1
ATOM 6878 C CA . ASN A 1 894 ? 23.459 -5.484 -16.073 1.00 96.38 894 ASN A CA 1
ATOM 6879 C C . ASN A 1 894 ? 22.652 -6.638 -15.467 1.00 96.38 894 ASN A C 1
ATOM 6881 O O . ASN A 1 894 ? 21.432 -6.530 -15.333 1.00 96.38 894 ASN A O 1
ATOM 6885 N N . ASN A 1 895 ? 23.329 -7.713 -15.066 1.00 96.44 895 ASN A N 1
ATOM 6886 C CA . ASN A 1 895 ? 22.673 -8.861 -14.444 1.00 96.44 895 ASN A CA 1
ATOM 6887 C C . ASN A 1 895 ? 22.107 -8.518 -13.057 1.00 96.44 895 ASN A C 1
ATOM 6889 O O . ASN A 1 895 ? 22.756 -7.849 -12.256 1.00 96.44 895 ASN A O 1
ATOM 6893 N N . ILE A 1 896 ? 20.920 -9.046 -12.767 1.00 95.62 896 ILE A N 1
ATOM 6894 C CA . ILE A 1 896 ? 20.254 -8.996 -11.463 1.00 95.62 896 ILE A CA 1
ATOM 6895 C C . ILE A 1 896 ? 20.273 -10.425 -10.918 1.00 95.62 896 ILE A C 1
ATOM 6897 O O . ILE A 1 896 ? 19.428 -11.245 -11.267 1.00 95.62 896 ILE A O 1
ATOM 6901 N N . THR A 1 897 ? 21.287 -10.751 -10.117 1.00 94.75 897 THR A N 1
ATOM 6902 C CA . THR A 1 897 ? 21.504 -12.108 -9.583 1.00 94.75 897 THR A CA 1
ATOM 6903 C C . THR A 1 897 ? 20.653 -12.426 -8.357 1.00 94.75 897 THR A C 1
ATOM 6905 O O . THR A 1 897 ? 20.394 -13.599 -8.091 1.00 94.75 897 THR A O 1
ATOM 6908 N N . GLU A 1 898 ? 20.206 -11.399 -7.634 1.00 91.25 898 GLU A N 1
ATOM 6909 C CA . GLU A 1 898 ? 19.464 -11.497 -6.375 1.00 91.25 898 GLU A CA 1
ATOM 6910 C C . GLU A 1 898 ? 18.173 -10.655 -6.419 1.00 91.25 898 GLU A C 1
ATOM 6912 O O . GLU A 1 898 ? 18.161 -9.613 -7.092 1.00 91.25 898 GLU A O 1
ATOM 6917 N N . PRO A 1 899 ? 17.104 -11.058 -5.696 1.00 91.00 899 PRO A N 1
ATOM 6918 C CA . PRO A 1 899 ? 15.830 -10.343 -5.695 1.00 91.00 899 PRO A CA 1
ATOM 6919 C C . PRO A 1 899 ? 15.949 -8.919 -5.141 1.00 91.00 899 PRO A C 1
ATOM 6921 O O . PRO A 1 899 ? 16.352 -8.717 -3.998 1.00 91.00 899 PRO A O 1
ATOM 6924 N N . GLN A 1 900 ? 15.555 -7.925 -5.937 1.00 90.31 900 GLN A N 1
ATOM 6925 C CA . GLN A 1 900 ? 15.632 -6.504 -5.581 1.00 90.31 900 GLN A CA 1
ATOM 6926 C C . GLN A 1 900 ? 14.606 -5.669 -6.360 1.00 90.31 900 GLN A C 1
ATOM 6928 O O . GLN A 1 900 ? 14.113 -6.088 -7.410 1.00 90.31 900 GLN A O 1
ATOM 6933 N N . ILE A 1 901 ? 14.299 -4.467 -5.870 1.00 89.00 901 ILE A N 1
ATOM 6934 C CA . ILE A 1 901 ? 13.433 -3.503 -6.563 1.00 89.00 901 ILE A CA 1
ATOM 6935 C C . ILE A 1 901 ? 14.313 -2.550 -7.381 1.00 89.00 901 ILE A C 1
ATOM 6937 O O . ILE A 1 901 ? 15.120 -1.822 -6.809 1.00 89.00 901 ILE A O 1
ATOM 6941 N N . ILE A 1 902 ? 14.136 -2.521 -8.704 1.00 86.94 902 ILE A N 1
ATOM 6942 C CA . ILE A 1 902 ? 14.846 -1.587 -9.591 1.00 86.94 902 ILE A CA 1
ATOM 6943 C C . ILE A 1 902 ? 13.953 -0.369 -9.842 1.00 86.94 902 ILE A C 1
ATOM 6945 O O . ILE A 1 902 ? 12.940 -0.485 -10.535 1.00 86.94 902 ILE A O 1
ATOM 6949 N N . MET A 1 903 ? 14.317 0.769 -9.238 1.00 79.00 903 MET A N 1
ATOM 6950 C CA . MET A 1 903 ? 13.533 2.018 -9.209 1.00 79.00 903 MET A CA 1
ATOM 6951 C C . MET A 1 903 ? 13.737 2.956 -10.394 1.00 79.00 903 MET A C 1
ATOM 6953 O O . MET A 1 903 ? 14.762 2.876 -11.105 1.00 79.00 903 MET A O 1
#

Organism: Mortierella isabellina (NCBI:txid91625)